Protein AF-0000000077377731 (afdb_homodimer)

Nearest PDB structures (foldseek):
  8rpf-assembly1_A  TM=8.818E-01  e=3.526E-50  Sphingobacterium daejeonense
  2jbv-assembly2_B  TM=8.857E-01  e=7.409E-48  Arthrobacter globiformis
  3ljp-assembly2_B  TM=8.776E-01  e=1.787E-48  Arthrobacter globiformis
  8il5-assembly1_B  TM=7.995E-01  e=5.344E-38  Phanerodontia chrysosporium
  8jm4-assembly1_A  TM=8.398E-01  e=1.376E-32  Prunus dulcis

Structure (mmCIF, N/CA/C/O backbone):
data_AF-0000000077377731-model_v1
#
loop_
_entity.id
_entity.type
_entity.pdbx_description
1 polymer 'Glucose-methanol-choline oxidoreductase N-terminal domain-containing protein'
#
loop_
_atom_site.group_PDB
_atom_site.id
_atom_site.type_symbol
_atom_site.label_atom_id
_atom_site.label_alt_id
_atom_site.label_comp_id
_atom_site.label_asym_id
_atom_site.label_entity_id
_atom_site.label_seq_id
_atom_site.pdbx_PDB_ins_code
_atom_site.Cartn_x
_atom_site.Cartn_y
_atom_site.Cartn_z
_atom_site.occupancy
_atom_site.B_iso_or_equiv
_atom_site.auth_seq_id
_atom_site.auth_comp_id
_atom_site.auth_asym_id
_atom_site.auth_atom_id
_atom_site.pdbx_PDB_model_num
ATOM 1 N N . ALA A 1 1 ? -7.012 21.453 -11.664 1 36.06 1 ALA A N 1
ATOM 2 C CA . ALA A 1 1 ? -7.949 20.859 -10.719 1 36.06 1 ALA A CA 1
ATOM 3 C C . ALA A 1 1 ? -7.387 19.562 -10.133 1 36.06 1 ALA A C 1
ATOM 5 O O . ALA A 1 1 ? -6.945 18.688 -10.867 1 36.06 1 ALA A O 1
ATOM 6 N N . THR A 1 2 ? -6.914 19.562 -8.836 1 58.31 2 THR A N 1
ATOM 7 C CA . THR A 1 2 ? -6.477 18.312 -8.219 1 58.31 2 THR A CA 1
ATOM 8 C C . THR A 1 2 ? -7.5 17.219 -8.453 1 58.31 2 THR A C 1
ATOM 10 O O . THR A 1 2 ? -8.688 17.484 -8.625 1 58.31 2 THR A O 1
ATOM 13 N N . GLN A 1 3 ? -7.121 16.016 -8.828 1 71.06 3 GLN A N 1
ATOM 14 C CA . GLN A 1 3 ? -7.93 14.82 -9.055 1 71.06 3 GLN A CA 1
ATOM 15 C C . GLN A 1 3 ? -9.102 14.75 -8.07 1 71.06 3 GLN A C 1
ATOM 17 O O . GLN A 1 3 ? -10.203 14.359 -8.438 1 71.06 3 GLN A O 1
ATOM 22 N N . CYS A 1 4 ? -9.016 15.438 -6.871 1 85.75 4 CYS A N 1
ATOM 23 C CA . CYS A 1 4 ? -10.008 15.305 -5.812 1 85.75 4 CYS A CA 1
ATOM 24 C C . CYS A 1 4 ? -10.875 16.547 -5.719 1 85.75 4 CYS A C 1
ATOM 26 O O . CYS A 1 4 ? -11.867 16.578 -4.984 1 85.75 4 CYS A O 1
ATOM 28 N N . GLY A 1 5 ? -10.672 17.688 -6.422 1 83.75 5 GLY A N 1
ATOM 29 C CA . GLY A 1 5 ? -11.445 18.906 -6.344 1 83.75 5 GLY A CA 1
ATOM 30 C C . GLY A 1 5 ? -11.07 19.781 -5.152 1 83.75 5 GLY A C 1
ATOM 31 O O . GLY A 1 5 ? -11.617 20.859 -4.973 1 83.75 5 GLY A O 1
ATOM 32 N N . THR A 1 6 ? -10.227 19.312 -4.324 1 87.81 6 THR A N 1
ATOM 33 C CA . THR A 1 6 ? -9.742 20.078 -3.18 1 87.81 6 THR A CA 1
ATOM 34 C C . THR A 1 6 ? -8.406 20.75 -3.5 1 87.81 6 THR A C 1
ATOM 36 O O . THR A 1 6 ? -7.531 20.141 -4.121 1 87.81 6 THR A O 1
ATOM 39 N N . PRO A 1 7 ? -8.281 21.969 -3.137 1 92.31 7 PRO A N 1
ATOM 40 C CA . PRO A 1 7 ? -6.988 22.625 -3.396 1 92.31 7 PRO A CA 1
ATOM 41 C C . PRO A 1 7 ? -5.844 21.984 -2.615 1 92.31 7 PRO A C 1
ATOM 43 O O . PRO A 1 7 ? -6.07 21.359 -1.576 1 92.31 7 PRO A O 1
ATOM 46 N N . GLY A 1 8 ? -4.672 22.016 -3.135 1 93.75 8 GLY A N 1
ATOM 47 C CA . GLY A 1 8 ? -3.473 21.484 -2.494 1 93.75 8 GLY A CA 1
ATOM 48 C C . GLY A 1 8 ? -2.211 22.219 -2.908 1 93.75 8 GLY A C 1
ATOM 49 O O . GLY A 1 8 ? -2.215 22.984 -3.883 1 93.75 8 GLY A O 1
ATOM 50 N N . VAL A 1 9 ? -1.181 22.047 -2.154 1 95.94 9 VAL A N 1
ATOM 51 C CA . VAL A 1 9 ? 0.091 22.688 -2.477 1 95.94 9 VAL A CA 1
ATOM 52 C C . VAL A 1 9 ? 1.035 21.672 -3.113 1 95.94 9 VAL A C 1
ATOM 54 O O . VAL A 1 9 ? 2.201 21.969 -3.375 1 95.94 9 VAL A O 1
ATOM 57 N N . GLY A 1 10 ? 0.599 20.422 -3.283 1 95.31 10 GLY A N 1
ATOM 58 C CA . GLY A 1 10 ? 1.311 19.453 -4.098 1 95.31 10 GLY A CA 1
ATOM 59 C C . GLY A 1 10 ? 2.068 18.438 -3.275 1 95.31 10 GLY A C 1
ATOM 60 O O . GLY A 1 10 ? 2.59 17.453 -3.818 1 95.31 10 GLY A O 1
ATOM 61 N N . LEU A 1 11 ? 2.154 18.562 -1.943 1 95.44 11 LEU A N 1
ATOM 62 C CA . LEU A 1 11 ? 2.943 17.656 -1.111 1 95.44 11 LEU A CA 1
ATOM 63 C C . LEU A 1 11 ? 2.295 16.281 -1.038 1 95.44 11 LEU A C 1
ATOM 65 O O . LEU A 1 11 ? 2.951 15.266 -1.287 1 95.44 11 LEU A O 1
ATOM 69 N N . LEU A 1 12 ? 0.982 16.266 -0.694 1 96.44 12 LEU A N 1
ATOM 70 C CA . LEU A 1 12 ? 0.306 14.969 -0.635 1 96.44 12 LEU A CA 1
ATOM 71 C C . LEU A 1 12 ? 0.267 14.312 -2.01 1 96.44 12 LEU A C 1
ATOM 73 O O . LEU A 1 12 ? 0.502 13.109 -2.133 1 96.44 12 LEU A O 1
ATOM 77 N N . GLN A 1 13 ? -0.04 15.156 -3.014 1 96 13 GLN A N 1
ATOM 78 C CA . GLN A 1 13 ? -0.061 14.633 -4.375 1 96 13 GLN A CA 1
ATOM 79 C C . GLN A 1 13 ? 1.28 14.008 -4.746 1 96 13 GLN A C 1
ATOM 81 O O . GLN A 1 13 ? 1.324 12.953 -5.387 1 96 13 GLN A O 1
ATOM 86 N N . GLY A 1 14 ? 2.348 14.742 -4.383 1 96.56 14 GLY A N 1
ATOM 87 C CA . GLY A 1 14 ? 3.672 14.203 -4.637 1 96.56 14 GLY A CA 1
ATOM 88 C C . GLY A 1 14 ? 3.92 12.875 -3.945 1 96.56 14 GLY A C 1
ATOM 89 O O . GLY A 1 14 ? 4.484 11.953 -4.539 1 96.56 14 GLY A O 1
ATOM 90 N N . MET A 1 15 ? 3.504 12.703 -2.695 1 97.12 15 MET A N 1
ATOM 91 C CA . MET A 1 15 ? 3.66 11.477 -1.92 1 97.12 15 MET A CA 1
ATOM 92 C C . MET A 1 15 ? 2.879 10.328 -2.555 1 97.12 15 MET A C 1
ATOM 94 O O . MET A 1 15 ? 3.398 9.219 -2.695 1 97.12 15 MET A O 1
ATOM 98 N N . VAL A 1 16 ? 1.615 10.594 -2.971 1 97.56 16 VAL A N 1
ATOM 99 C CA . VAL A 1 16 ? 0.753 9.57 -3.551 1 97.56 16 VAL A CA 1
ATOM 100 C C . VAL A 1 16 ? 1.31 9.133 -4.902 1 97.56 16 VAL A C 1
ATOM 102 O O . VAL A 1 16 ? 1.335 7.941 -5.215 1 97.56 16 VAL A O 1
ATOM 105 N N . THR A 1 17 ? 1.79 10.141 -5.668 1 97.25 17 THR A N 1
ATOM 106 C CA . THR A 1 17 ? 2.4 9.82 -6.953 1 97.25 17 THR A CA 1
ATOM 107 C C . THR A 1 17 ? 3.605 8.906 -6.766 1 97.25 17 THR A C 1
ATOM 109 O O . THR A 1 17 ? 3.771 7.93 -7.5 1 97.25 17 THR A O 1
ATOM 112 N N . MET A 1 18 ? 4.465 9.234 -5.785 1 97.44 18 MET A N 1
ATOM 113 C CA . MET A 1 18 ? 5.621 8.391 -5.484 1 97.44 18 MET A CA 1
ATOM 114 C C . MET A 1 18 ? 5.18 6.977 -5.125 1 97.44 18 MET A C 1
ATOM 116 O O . MET A 1 18 ? 5.77 6 -5.598 1 97.44 18 MET A O 1
ATOM 120 N N . LEU A 1 19 ? 4.152 6.836 -4.285 1 98.19 19 LEU A N 1
ATOM 121 C CA . LEU A 1 19 ? 3.621 5.539 -3.883 1 98.19 19 LEU A CA 1
ATOM 122 C C . LEU A 1 19 ? 3.1 4.766 -5.09 1 98.19 19 LEU A C 1
ATOM 124 O O . LEU A 1 19 ? 3.467 3.605 -5.293 1 98.19 19 LEU A O 1
ATOM 128 N N . LEU A 1 20 ? 2.256 5.41 -5.934 1 98.06 20 LEU A N 1
ATOM 129 C CA . LEU A 1 20 ? 1.655 4.758 -7.09 1 98.06 20 LEU A CA 1
ATOM 130 C C . LEU A 1 20 ? 2.727 4.324 -8.086 1 98.06 20 LEU A C 1
ATOM 132 O O . LEU A 1 20 ? 2.676 3.209 -8.609 1 98.06 20 LEU A O 1
ATOM 136 N N . GLN A 1 21 ? 3.744 5.203 -8.336 1 97.62 21 GLN A N 1
ATOM 137 C CA . GLN A 1 21 ? 4.816 4.871 -9.266 1 97.62 21 GLN A CA 1
ATOM 138 C C . GLN A 1 21 ? 5.641 3.691 -8.758 1 97.62 21 GLN A C 1
ATOM 140 O O . GLN A 1 21 ? 6.059 2.838 -9.547 1 97.62 21 GLN A O 1
ATOM 145 N N . SER A 1 22 ? 5.891 3.682 -7.461 1 98.06 22 SER A N 1
ATOM 146 C CA . SER A 1 22 ? 6.633 2.57 -6.875 1 98.06 22 SER A CA 1
ATOM 147 C C . SER A 1 22 ? 5.875 1.256 -7.031 1 98.06 22 SER A C 1
ATOM 149 O O . SER A 1 22 ? 6.477 0.215 -7.305 1 98.06 22 SER A O 1
ATOM 151 N N . LEU A 1 23 ? 4.543 1.262 -6.859 1 97.81 23 LEU A N 1
ATOM 152 C CA . LEU A 1 23 ? 3.719 0.066 -6.988 1 97.81 23 LEU A CA 1
ATOM 153 C C . LEU A 1 23 ? 3.689 -0.423 -8.43 1 97.81 23 LEU A C 1
ATOM 155 O O . LEU A 1 23 ? 3.777 -1.627 -8.688 1 97.81 23 LEU A O 1
ATOM 159 N N . LEU A 1 24 ? 3.592 0.523 -9.375 1 97.12 24 LEU A N 1
ATOM 160 C CA . LEU A 1 24 ? 3.586 0.157 -10.781 1 97.12 24 LEU A CA 1
ATOM 161 C C . LEU A 1 24 ? 4.93 -0.434 -11.203 1 97.12 24 LEU A C 1
ATOM 163 O O . LEU A 1 24 ? 4.977 -1.412 -11.945 1 97.12 24 LEU A O 1
ATOM 167 N N . ALA A 1 25 ? 6.012 0.192 -10.688 1 96.88 25 ALA A N 1
ATOM 168 C CA . ALA A 1 25 ? 7.34 -0.355 -10.953 1 96.88 25 ALA A CA 1
ATOM 169 C C . ALA A 1 25 ? 7.488 -1.753 -10.359 1 96.88 25 ALA A C 1
ATOM 171 O O . ALA A 1 25 ? 8.062 -2.643 -10.992 1 96.88 25 ALA A O 1
ATOM 172 N N . ALA A 1 26 ? 7.004 -1.929 -9.133 1 97.19 26 ALA A N 1
ATOM 173 C CA . ALA A 1 26 ? 7.07 -3.227 -8.461 1 97.19 26 ALA A CA 1
ATOM 174 C C . ALA A 1 26 ? 6.293 -4.281 -9.242 1 97.19 26 ALA A C 1
ATOM 176 O O . ALA A 1 26 ? 6.715 -5.438 -9.328 1 97.19 26 ALA A O 1
ATOM 177 N N . GLN A 1 27 ? 5.105 -3.936 -9.758 1 96.75 27 GLN A N 1
ATOM 178 C CA . GLN A 1 27 ? 4.312 -4.84 -10.586 1 96.75 27 GLN A CA 1
ATOM 179 C C . GLN A 1 27 ? 5.125 -5.367 -11.766 1 96.75 27 GLN A C 1
ATOM 181 O O . GLN A 1 27 ? 5.09 -6.559 -12.07 1 96.75 27 GLN A O 1
ATOM 186 N N . CYS A 1 28 ? 5.879 -4.512 -12.43 1 96.44 28 CYS A N 1
ATOM 187 C CA . CYS A 1 28 ? 6.648 -4.875 -13.609 1 96.44 28 CYS A CA 1
ATOM 188 C C . CYS A 1 28 ? 7.84 -5.746 -13.242 1 96.44 28 CYS A C 1
ATOM 190 O O . CYS A 1 28 ? 8.367 -6.477 -14.086 1 96.44 28 CYS A O 1
ATOM 192 N N . ARG A 1 29 ? 8.227 -5.719 -11.977 1 95.88 29 ARG A N 1
ATOM 193 C CA . ARG A 1 29 ? 9.375 -6.492 -11.531 1 95.88 29 ARG A CA 1
ATOM 194 C C . ARG A 1 29 ? 8.961 -7.906 -11.125 1 95.88 29 ARG A C 1
ATOM 196 O O . ARG A 1 29 ? 9.812 -8.75 -10.844 1 95.88 29 ARG A O 1
ATOM 203 N N . VAL A 1 30 ? 7.68 -8.234 -11.117 1 96.44 30 VAL A N 1
ATOM 204 C CA . VAL A 1 30 ? 7.211 -9.57 -10.75 1 96.44 30 VAL A CA 1
ATOM 205 C C . VAL A 1 30 ? 7.699 -10.594 -11.781 1 96.44 30 VAL A C 1
ATOM 207 O O . VAL A 1 30 ? 8.164 -11.672 -11.414 1 96.44 30 VAL A O 1
ATOM 210 N N . ALA A 1 31 ? 7.59 -10.273 -13.047 1 95.44 31 ALA A N 1
ATOM 211 C CA . ALA A 1 31 ? 8.016 -11.195 -14.094 1 95.44 31 ALA A CA 1
ATOM 212 C C . ALA A 1 31 ? 8.664 -10.453 -15.258 1 95.44 31 ALA A C 1
ATOM 214 O O . ALA A 1 31 ? 8.125 -10.438 -16.375 1 95.44 31 ALA A O 1
ATOM 215 N N . PRO A 1 32 ? 9.844 -9.898 -15.039 1 93.5 32 PRO A N 1
ATOM 216 C CA . PRO A 1 32 ? 10.531 -9.227 -16.141 1 93.5 32 PRO A CA 1
ATOM 217 C C . PRO A 1 32 ? 10.914 -10.188 -17.266 1 93.5 32 PRO A C 1
ATOM 219 O O . PRO A 1 32 ? 11.094 -11.391 -17.016 1 93.5 32 PRO A O 1
ATOM 222 N N . ALA A 1 33 ? 11.07 -9.703 -18.422 1 92.06 33 ALA A N 1
ATOM 223 C CA . ALA A 1 33 ? 11.383 -10.508 -19.609 1 92.06 33 ALA A CA 1
ATOM 224 C C . ALA A 1 33 ? 12.719 -11.234 -19.438 1 92.06 33 ALA A C 1
ATOM 226 O O . ALA A 1 33 ? 12.93 -12.297 -20.016 1 92.06 33 ALA A O 1
ATOM 227 N N . SER A 1 34 ? 13.578 -10.695 -18.578 1 92.38 34 SER A N 1
ATOM 228 C CA . SER A 1 34 ? 14.922 -11.234 -18.391 1 92.38 34 SER A CA 1
ATOM 229 C C . SER A 1 34 ? 14.883 -12.594 -17.688 1 92.38 34 SER A C 1
ATOM 231 O O . SER A 1 34 ? 15.875 -13.312 -17.672 1 92.38 34 SER A O 1
ATOM 233 N N . LEU A 1 35 ? 13.688 -13.023 -17.172 1 93.69 35 LEU A N 1
ATOM 234 C CA . LEU A 1 35 ? 13.547 -14.312 -16.516 1 93.69 35 LEU A CA 1
ATOM 235 C C . LEU A 1 35 ? 13.555 -15.445 -17.531 1 93.69 35 LEU A C 1
ATOM 237 O O . LEU A 1 35 ? 13.75 -16.609 -17.172 1 93.69 35 LEU A O 1
ATOM 241 N N . TRP A 1 36 ? 13.352 -15.141 -18.812 1 95.44 36 TRP A N 1
ATOM 242 C CA . TRP A 1 36 ? 13.141 -16.141 -19.844 1 95.44 36 TRP A CA 1
ATOM 243 C C . TRP A 1 36 ? 14.18 -16.016 -20.953 1 95.44 36 TRP A C 1
ATOM 245 O O . TRP A 1 36 ? 14.742 -14.938 -21.156 1 95.44 36 TRP A O 1
ATOM 255 N N . PRO A 1 37 ? 14.43 -17.203 -21.656 1 96.19 37 PRO A N 1
ATOM 256 C CA . PRO A 1 37 ? 15.352 -17.078 -22.797 1 96.19 37 PRO A CA 1
ATOM 257 C C . PRO A 1 37 ? 14.82 -16.172 -23.891 1 96.19 37 PRO A C 1
ATOM 259 O O . PRO A 1 37 ? 13.617 -16.172 -24.172 1 96.19 37 PRO A O 1
ATOM 262 N N . PRO A 1 38 ? 15.711 -15.398 -24.484 1 95.69 38 PRO A N 1
ATOM 263 C CA . PRO A 1 38 ? 15.25 -14.586 -25.609 1 95.69 38 PRO A CA 1
ATOM 264 C C . PRO A 1 38 ? 14.766 -15.422 -26.781 1 95.69 38 PRO A C 1
ATOM 266 O O . PRO A 1 38 ? 15.25 -16.531 -27 1 95.69 38 PRO A O 1
ATOM 269 N N . ASP A 1 39 ? 13.805 -14.906 -27.484 1 96.81 39 ASP A N 1
ATOM 270 C CA . ASP A 1 39 ? 13.32 -15.539 -28.703 1 96.81 39 ASP A CA 1
ATOM 271 C C . ASP A 1 39 ? 14.312 -15.344 -29.844 1 96.81 39 ASP A C 1
ATOM 273 O O . ASP A 1 39 ? 14.578 -14.219 -30.266 1 96.81 39 ASP A O 1
ATOM 277 N N . ALA A 1 40 ? 14.797 -16.422 -30.453 1 96.94 40 ALA A N 1
ATOM 278 C CA . ALA A 1 40 ? 15.797 -16.344 -31.516 1 96.94 40 ALA A CA 1
ATOM 279 C C . ALA A 1 40 ? 15.133 -16.188 -32.875 1 96.94 40 ALA A C 1
ATOM 281 O O . ALA A 1 40 ? 15.805 -16.25 -33.906 1 96.94 40 ALA A O 1
ATOM 282 N N . GLY A 1 41 ? 13.852 -15.977 -32.938 1 95.19 41 GLY A N 1
ATOM 283 C CA . GLY A 1 41 ? 13.078 -15.953 -34.156 1 95.19 41 GLY A CA 1
ATOM 284 C C . GLY A 1 41 ? 13.57 -14.914 -35.156 1 95.19 41 GLY A C 1
ATOM 285 O O . GLY A 1 41 ? 13.695 -15.203 -36.344 1 95.19 41 GLY A O 1
ATOM 286 N N . ASP A 1 42 ? 13.875 -13.75 -34.719 1 91.5 42 ASP A N 1
ATOM 287 C CA . ASP A 1 42 ? 14.258 -12.656 -35.594 1 91.5 42 ASP A CA 1
ATOM 288 C C . ASP A 1 42 ? 15.531 -12.992 -36.375 1 91.5 42 ASP A C 1
ATOM 290 O O . ASP A 1 42 ? 15.703 -12.578 -37.5 1 91.5 42 ASP A O 1
ATOM 294 N N . GLN A 1 43 ? 16.312 -13.703 -35.719 1 91.81 43 GLN A N 1
ATOM 295 C CA . GLN A 1 43 ? 17.594 -14.039 -36.312 1 91.81 43 GLN A CA 1
ATOM 296 C C . GLN A 1 43 ? 17.5 -15.328 -37.125 1 91.81 43 GLN A C 1
ATOM 298 O O . GLN A 1 43 ? 17.984 -15.406 -38.25 1 91.81 43 GLN A O 1
ATOM 303 N N . LEU A 1 44 ? 16.812 -16.328 -36.625 1 95.38 44 LEU A N 1
ATOM 304 C CA . LEU A 1 44 ? 16.891 -17.688 -37.156 1 95.38 44 LEU A CA 1
ATOM 305 C C . LEU A 1 44 ? 15.891 -17.891 -38.281 1 95.38 44 LEU A C 1
ATOM 307 O O . LEU A 1 44 ? 16.141 -18.641 -39.219 1 95.38 44 LEU A O 1
ATOM 311 N N . LEU A 1 45 ? 14.719 -17.234 -38.219 1 95.19 45 LEU A N 1
ATOM 312 C CA . LEU A 1 45 ? 13.633 -17.531 -39.156 1 95.19 45 LEU A CA 1
ATOM 313 C C . LEU A 1 45 ? 13.992 -17.109 -40.562 1 95.19 45 LEU A C 1
ATOM 315 O O . LEU A 1 45 ? 13.82 -17.875 -41.531 1 95.19 45 LEU A O 1
ATOM 319 N N . PRO A 1 46 ? 14.547 -15.828 -40.75 1 94.25 46 PRO A N 1
ATOM 320 C CA . PRO A 1 46 ? 14.984 -15.469 -42.094 1 94.25 46 PRO A CA 1
ATOM 321 C C . PRO A 1 46 ? 16.062 -16.406 -42.656 1 94.25 46 PRO A C 1
ATOM 323 O O . PRO A 1 46 ? 16.078 -16.703 -43.844 1 94.25 46 PRO A O 1
ATOM 326 N N . GLN A 1 47 ? 16.891 -16.844 -41.812 1 94.44 47 GLN A N 1
ATOM 327 C CA . GLN A 1 47 ? 17.953 -17.75 -42.219 1 94.44 47 GLN A CA 1
ATOM 328 C C . GLN A 1 47 ? 17.375 -19.094 -42.656 1 94.44 47 GLN A C 1
ATOM 330 O O . GLN A 1 47 ? 17.828 -19.672 -43.656 1 94.44 47 GLN A O 1
ATOM 335 N N . LEU A 1 48 ? 16.375 -19.609 -41.938 1 94.12 48 LEU A N 1
ATOM 336 C CA . LEU A 1 48 ? 15.758 -20.906 -42.219 1 94.12 48 LEU A CA 1
ATOM 337 C C . LEU A 1 48 ? 15.031 -20.875 -43.562 1 94.12 48 LEU A C 1
ATOM 339 O O . LEU A 1 48 ? 14.859 -21.906 -44.219 1 94.12 48 LEU A O 1
ATOM 343 N N . LEU A 1 49 ? 14.609 -19.766 -44 1 92.25 49 LEU A N 1
ATOM 344 C CA . LEU A 1 49 ? 13.922 -19.625 -45.281 1 92.25 49 LEU A CA 1
ATOM 345 C C . LEU A 1 49 ? 14.922 -19.562 -46.438 1 92.25 49 LEU A C 1
ATOM 347 O O . LEU A 1 49 ? 14.594 -19.922 -47.562 1 92.25 49 LEU A O 1
ATOM 351 N N . ARG A 1 50 ? 16.141 -19.125 -46.188 1 91.69 50 ARG A N 1
ATOM 352 C CA . ARG A 1 50 ? 17.125 -18.906 -47.219 1 91.69 50 ARG A CA 1
ATOM 353 C C . ARG A 1 50 ? 17.938 -20.156 -47.469 1 91.69 50 ARG A C 1
ATOM 355 O O . ARG A 1 50 ? 18.281 -20.453 -48.625 1 91.69 50 ARG A O 1
ATOM 362 N N . GLU A 1 51 ? 18.297 -20.875 -46.375 1 91.5 51 GLU A N 1
ATOM 363 C CA . GLU A 1 51 ? 19.188 -22.016 -46.531 1 91.5 51 GLU A CA 1
ATOM 364 C C . GLU A 1 51 ? 18.922 -23.078 -45.469 1 91.5 51 GLU A C 1
ATOM 366 O O . GLU A 1 51 ? 18.344 -22.781 -44.406 1 91.5 51 GLU A O 1
ATOM 371 N N . PRO A 1 52 ? 19.297 -24.297 -45.875 1 90.44 52 PRO A N 1
ATOM 372 C CA . PRO A 1 52 ? 19.188 -25.344 -44.844 1 90.44 52 PRO A CA 1
ATOM 373 C C . PRO A 1 52 ? 20.094 -25.094 -43.656 1 90.44 52 PRO A C 1
ATOM 375 O O . PRO A 1 52 ? 21.25 -24.703 -43.812 1 90.44 52 PRO A O 1
ATOM 378 N N . LEU A 1 53 ? 19.5 -25.141 -42.531 1 92.62 53 LEU A N 1
ATOM 379 C CA . LEU A 1 53 ? 20.234 -24.969 -41.281 1 92.62 53 LEU A CA 1
ATOM 380 C C . LEU A 1 53 ? 20.047 -26.188 -40.375 1 92.62 53 LEU A C 1
ATOM 382 O O . LEU A 1 53 ? 18.922 -26.656 -40.188 1 92.62 53 LEU A O 1
ATOM 386 N N . ASP A 1 54 ? 21.203 -26.688 -39.844 1 96.06 54 ASP A N 1
ATOM 387 C CA . ASP A 1 54 ? 21.172 -27.859 -38.969 1 96.06 54 ASP A CA 1
ATOM 388 C C . ASP A 1 54 ? 21.609 -27.5 -37.531 1 96.06 54 ASP A C 1
ATOM 390 O O . ASP A 1 54 ? 22.469 -26.641 -37.344 1 96.06 54 ASP A O 1
ATOM 394 N N . TYR A 1 55 ? 21.062 -28.062 -36.688 1 98.31 55 TYR A N 1
ATOM 395 C CA . TYR A 1 55 ? 21.516 -28.094 -35.281 1 98.31 55 TYR A CA 1
ATOM 396 C C . TYR A 1 55 ? 21.922 -29.5 -34.875 1 98.31 55 TYR A C 1
ATOM 398 O O . TYR A 1 55 ? 21.406 -30.484 -35.406 1 98.31 55 TYR A O 1
ATOM 406 N N . ASP A 1 56 ? 22.938 -29.562 -33.969 1 98.25 56 ASP A N 1
ATOM 407 C CA . ASP A 1 56 ? 23.312 -30.875 -33.469 1 98.25 56 ASP A CA 1
ATOM 408 C C . ASP A 1 56 ? 22.141 -31.547 -32.75 1 98.25 56 ASP A C 1
ATOM 410 O O . ASP A 1 56 ? 21.812 -32.688 -33.031 1 98.25 56 ASP A O 1
ATOM 414 N N . PHE A 1 57 ? 21.516 -30.797 -31.922 1 98.69 57 PHE A N 1
ATOM 415 C CA . PHE A 1 57 ? 20.375 -31.297 -31.156 1 98.69 57 PHE A CA 1
ATOM 416 C C . PHE A 1 57 ? 19.188 -30.375 -31.297 1 98.69 57 PHE A C 1
ATOM 418 O O . PHE A 1 57 ? 19.312 -29.156 -31.172 1 98.69 57 PHE A O 1
ATOM 425 N N . VAL A 1 58 ? 18 -30.922 -31.594 1 98.88 58 VAL A N 1
ATOM 426 C CA . VAL A 1 58 ? 16.734 -30.203 -31.625 1 98.88 58 VAL A CA 1
ATOM 427 C C . VAL A 1 58 ? 15.805 -30.75 -30.547 1 98.88 58 VAL A C 1
ATOM 429 O O . VAL A 1 58 ? 15.367 -31.891 -30.625 1 98.88 58 VAL A O 1
ATOM 432 N N . VAL A 1 59 ? 15.562 -29.938 -29.531 1 98.94 59 VAL A N 1
ATOM 433 C CA . VAL A 1 59 ? 14.672 -30.297 -28.438 1 98.94 59 VAL A CA 1
ATOM 434 C C . VAL A 1 59 ? 13.273 -29.75 -28.703 1 98.94 59 VAL A C 1
ATOM 436 O O . VAL A 1 59 ? 13.094 -28.547 -28.859 1 98.94 59 VAL A O 1
ATOM 439 N N . ILE A 1 60 ? 12.297 -30.625 -28.75 1 98.94 60 ILE A N 1
ATOM 440 C CA . ILE A 1 60 ? 10.93 -30.25 -29.078 1 98.94 60 ILE A CA 1
ATOM 441 C C . ILE A 1 60 ? 10.109 -30.141 -27.797 1 98.94 60 ILE A C 1
ATOM 443 O O . ILE A 1 60 ? 9.609 -31.141 -27.266 1 98.94 60 ILE A O 1
ATOM 447 N N . GLY A 1 61 ? 9.891 -28.906 -27.328 1 98.75 61 GLY A N 1
ATOM 448 C CA . GLY A 1 61 ? 9.203 -28.609 -26.078 1 98.75 61 GLY A CA 1
ATOM 449 C C . GLY A 1 61 ? 10.133 -28.125 -24.984 1 98.75 61 GLY A C 1
ATOM 450 O O . GLY A 1 61 ? 11.164 -28.75 -24.719 1 98.75 61 GLY A O 1
ATOM 451 N N . ALA A 1 62 ? 9.75 -27.031 -24.375 1 98.56 62 ALA A N 1
ATOM 452 C CA . ALA A 1 62 ? 10.523 -26.453 -23.281 1 98.56 62 ALA A CA 1
ATOM 453 C C . ALA A 1 62 ? 9.805 -26.656 -21.953 1 98.56 62 ALA A C 1
ATOM 455 O O . ALA A 1 62 ? 9.734 -25.734 -21.125 1 98.56 62 ALA A O 1
ATOM 456 N N . GLY A 1 63 ? 9.211 -27.828 -21.75 1 98.31 63 GLY A N 1
ATOM 457 C CA . GLY A 1 63 ? 8.555 -28.172 -20.5 1 98.31 63 GLY A CA 1
ATOM 458 C C . GLY A 1 63 ? 9.523 -28.594 -19.422 1 98.31 63 GLY A C 1
ATOM 459 O O . GLY A 1 63 ? 10.703 -28.234 -19.453 1 98.31 63 GLY A O 1
ATOM 460 N N . SER A 1 64 ? 9.023 -29.359 -18.453 1 98.12 64 SER A N 1
ATOM 461 C CA . SER A 1 64 ? 9.781 -29.75 -17.281 1 98.12 64 SER A CA 1
ATOM 462 C C . SER A 1 64 ? 11.039 -30.531 -17.656 1 98.12 64 SER A C 1
ATOM 464 O O . SER A 1 64 ? 12.109 -30.312 -17.078 1 98.12 64 SER A O 1
ATOM 466 N N . ALA A 1 65 ? 10.93 -31.375 -18.641 1 98.62 65 ALA A N 1
ATOM 467 C CA . ALA A 1 65 ? 12.07 -32.188 -19.031 1 98.62 65 ALA A CA 1
ATOM 468 C C . ALA A 1 65 ? 12.867 -31.531 -20.141 1 98.62 65 ALA A C 1
ATOM 470 O O . ALA A 1 65 ? 14.102 -31.516 -20.125 1 98.62 65 ALA A O 1
ATOM 471 N N . GLY A 1 66 ? 12.211 -30.953 -21.141 1 98.75 66 GLY A N 1
ATOM 472 C CA . GLY A 1 66 ? 12.891 -30.344 -22.266 1 98.75 66 GLY A CA 1
ATOM 473 C C . GLY A 1 66 ? 13.836 -29.234 -21.875 1 98.75 66 GLY A C 1
ATOM 474 O O . GLY A 1 66 ? 14.922 -29.109 -22.438 1 98.75 66 GLY A O 1
ATOM 475 N N . SER A 1 67 ? 13.438 -28.469 -20.938 1 98.38 67 SER A N 1
ATOM 476 C CA . SER A 1 67 ? 14.289 -27.406 -20.438 1 98.38 67 SER A CA 1
ATOM 477 C C . SER A 1 67 ? 15.57 -27.953 -19.812 1 98.38 67 SER A C 1
ATOM 479 O O . SER A 1 67 ? 16.641 -27.375 -19.984 1 98.38 67 SER A O 1
ATOM 481 N N . VAL A 1 68 ? 15.43 -29.031 -19.125 1 97.56 68 VAL A N 1
ATOM 482 C CA . VAL A 1 68 ? 16.562 -29.688 -18.484 1 97.56 68 VAL A CA 1
ATOM 483 C C . VAL A 1 68 ? 17.516 -30.234 -19.547 1 97.56 68 VAL A C 1
ATOM 485 O O . VAL A 1 68 ? 18.734 -30 -19.5 1 97.56 68 VAL A O 1
ATOM 488 N N . VAL A 1 69 ? 16.984 -30.906 -20.531 1 98.31 69 VAL A N 1
ATOM 489 C CA . VAL A 1 69 ? 17.781 -31.516 -21.594 1 98.31 69 VAL A CA 1
ATOM 490 C C . VAL A 1 69 ? 18.562 -30.438 -22.328 1 98.31 69 VAL A C 1
ATOM 492 O O . VAL A 1 69 ? 19.781 -30.562 -22.516 1 98.31 69 VAL A O 1
ATOM 495 N N . ALA A 1 70 ? 17.859 -29.406 -22.703 1 98.38 70 ALA A N 1
ATOM 496 C CA . ALA A 1 70 ? 18.5 -28.328 -23.453 1 98.38 70 ALA A CA 1
ATOM 497 C C . ALA A 1 70 ? 19.609 -27.688 -22.625 1 98.38 70 ALA A C 1
ATOM 499 O O . ALA A 1 70 ? 20.688 -27.406 -23.141 1 98.38 70 ALA A O 1
ATOM 500 N N . SER A 1 71 ? 19.344 -27.453 -21.375 1 97.06 71 SER A N 1
ATOM 501 C CA . SER A 1 71 ? 20.312 -26.859 -20.469 1 97.06 71 SER A CA 1
ATOM 502 C C . SER A 1 71 ? 21.562 -27.719 -20.359 1 97.06 71 SER A C 1
ATOM 504 O O . SER A 1 71 ? 22.688 -27.234 -20.531 1 97.06 71 SER A O 1
ATOM 506 N N . ARG A 1 72 ? 21.391 -28.969 -20.141 1 96.38 72 ARG A N 1
ATOM 507 C CA . ARG A 1 72 ? 22.5 -29.891 -19.906 1 96.38 72 ARG A CA 1
ATOM 508 C C . ARG A 1 72 ? 23.297 -30.094 -21.188 1 96.38 72 ARG A C 1
ATOM 510 O O . ARG A 1 72 ? 24.531 -30.094 -21.172 1 96.38 72 ARG A O 1
ATOM 517 N N . LEU A 1 73 ? 22.625 -30.266 -22.312 1 97.19 73 LEU A N 1
ATOM 518 C CA . LEU A 1 73 ? 23.328 -30.5 -23.562 1 97.19 73 LEU A CA 1
ATOM 519 C C . LEU A 1 73 ? 24.156 -29.297 -23.969 1 97.19 73 LEU A C 1
ATOM 521 O O . LEU A 1 73 ? 25.266 -29.438 -24.5 1 97.19 73 LEU A O 1
ATOM 525 N N . SER A 1 74 ? 23.703 -28.094 -23.656 1 96.81 74 SER A N 1
ATOM 526 C CA . SER A 1 74 ? 24.375 -26.859 -24.062 1 96.81 74 SER A CA 1
ATOM 527 C C . SER A 1 74 ? 25.594 -26.578 -23.203 1 96.81 74 SER A C 1
ATOM 529 O O . SER A 1 74 ? 26.344 -25.641 -23.469 1 96.81 74 SER A O 1
ATOM 531 N N . GLU A 1 75 ? 25.75 -27.375 -22.125 1 94.06 75 GLU A N 1
ATOM 532 C CA . GLU A 1 75 ? 26.984 -27.266 -21.344 1 94.06 75 GLU A CA 1
ATOM 533 C C . GLU A 1 75 ? 28.203 -27.562 -22.188 1 94.06 75 GLU A C 1
ATOM 535 O O . GLU A 1 75 ? 29.297 -27.047 -21.922 1 94.06 75 GLU A O 1
ATOM 540 N N . ASN A 1 76 ? 28.047 -28.406 -23.188 1 94.81 76 ASN A N 1
ATOM 541 C CA . ASN A 1 76 ? 29.109 -28.625 -24.172 1 94.81 76 ASN A CA 1
ATOM 542 C C . ASN A 1 76 ? 29.078 -27.562 -25.266 1 94.81 76 ASN A C 1
ATOM 544 O O . ASN A 1 76 ? 28.203 -27.562 -26.125 1 94.81 76 ASN A O 1
ATOM 548 N N . PRO A 1 77 ? 30.031 -26.734 -25.281 1 94.88 77 PRO A N 1
ATOM 549 C CA . PRO A 1 77 ? 30 -25.609 -26.203 1 94.88 77 PRO A CA 1
ATOM 550 C C . PRO A 1 77 ? 30.141 -26.031 -27.672 1 94.88 77 PRO A C 1
ATOM 552 O O . PRO A 1 77 ? 29.859 -25.25 -28.578 1 94.88 77 PRO A O 1
ATOM 555 N N . ASN A 1 78 ? 30.5 -27.25 -27.922 1 95.31 78 ASN A N 1
ATOM 556 C CA . ASN A 1 78 ? 30.672 -27.734 -29.297 1 95.31 78 ASN A CA 1
ATOM 557 C C . ASN A 1 78 ? 29.359 -28.266 -29.859 1 95.31 78 ASN A C 1
ATOM 559 O O . ASN A 1 78 ? 29.281 -28.609 -31.031 1 95.31 78 ASN A O 1
ATOM 563 N N . TRP A 1 79 ? 28.375 -28.375 -29.062 1 97.62 79 TRP A N 1
ATOM 564 C CA . TRP A 1 79 ? 27.062 -28.828 -29.484 1 97.62 79 TRP A CA 1
ATOM 565 C C . TRP A 1 79 ? 26.109 -27.656 -29.688 1 97.62 79 TRP A C 1
ATOM 567 O O . TRP A 1 79 ? 25.875 -26.891 -28.75 1 97.62 79 TRP A O 1
ATOM 577 N N . ARG A 1 80 ? 25.562 -27.516 -30.828 1 98.19 80 ARG A N 1
ATOM 578 C CA . ARG A 1 80 ? 24.531 -26.516 -31.094 1 98.19 80 ARG A CA 1
ATOM 579 C C . ARG A 1 80 ? 23.141 -27.078 -30.766 1 98.19 80 ARG A C 1
ATOM 581 O O . ARG A 1 80 ? 22.719 -28.078 -31.359 1 98.19 80 ARG A O 1
ATOM 588 N N . VAL A 1 81 ? 22.469 -26.391 -29.844 1 98.62 81 VAL A N 1
ATOM 589 C CA . VAL A 1 81 ? 21.188 -26.891 -29.344 1 98.62 81 VAL A CA 1
ATOM 590 C C . VAL A 1 81 ? 20.078 -25.891 -29.672 1 98.62 81 VAL A C 1
ATOM 592 O O . VAL A 1 81 ? 20.203 -24.703 -29.391 1 98.62 81 VAL A O 1
ATOM 595 N N . LEU A 1 82 ? 18.984 -26.375 -30.297 1 98.75 82 LEU A N 1
ATOM 596 C CA . LEU A 1 82 ? 17.797 -25.562 -30.594 1 98.75 82 LEU A CA 1
ATOM 597 C C . LEU A 1 82 ? 16.594 -26.109 -29.844 1 98.75 82 LEU A C 1
ATOM 599 O O . LEU A 1 82 ? 16.312 -27.312 -29.875 1 98.75 82 LEU A O 1
ATOM 603 N N . VAL A 1 83 ? 15.961 -25.219 -29.125 1 98.81 83 VAL A N 1
ATOM 604 C CA . VAL A 1 83 ? 14.695 -25.562 -28.484 1 98.81 83 VAL A CA 1
ATOM 605 C C . VAL A 1 83 ? 13.531 -24.969 -29.266 1 98.81 83 VAL A C 1
ATOM 607 O O . VAL A 1 83 ? 13.547 -23.781 -29.609 1 98.81 83 VAL A O 1
ATOM 610 N N . LEU A 1 84 ? 12.57 -25.797 -29.594 1 98.81 84 LEU A N 1
ATOM 611 C CA . LEU A 1 84 ? 11.328 -25.344 -30.219 1 98.81 84 LEU A CA 1
ATOM 612 C C . LEU A 1 84 ? 10.172 -25.406 -29.234 1 98.81 84 LEU A C 1
ATOM 614 O O . LEU A 1 84 ? 9.82 -26.5 -28.75 1 98.81 84 LEU A O 1
ATOM 618 N N . GLU A 1 85 ? 9.617 -24.266 -28.875 1 98.62 85 GLU A N 1
ATOM 619 C CA . GLU A 1 85 ? 8.508 -24.188 -27.922 1 98.62 85 GLU A CA 1
ATOM 620 C C . GLU A 1 85 ? 7.266 -23.594 -28.578 1 98.62 85 GLU A C 1
ATOM 622 O O . GLU A 1 85 ? 7.328 -22.516 -29.172 1 98.62 85 GLU A O 1
ATOM 627 N N . ALA A 1 86 ? 6.16 -24.344 -28.438 1 98.38 86 ALA A N 1
ATOM 628 C CA . ALA A 1 86 ? 4.902 -23.953 -29.062 1 98.38 86 ALA A CA 1
ATOM 629 C C . ALA A 1 86 ? 4.387 -22.641 -28.469 1 98.38 86 ALA A C 1
ATOM 631 O O . ALA A 1 86 ? 3.734 -21.859 -29.156 1 98.38 86 ALA A O 1
ATOM 632 N N . GLY A 1 87 ? 4.668 -22.406 -27.203 1 97.69 87 GLY A N 1
ATOM 633 C CA . GLY A 1 87 ? 4.23 -21.172 -26.547 1 97.69 87 GLY A CA 1
ATOM 634 C C . GLY A 1 87 ? 5.328 -20.141 -26.438 1 97.69 87 GLY A C 1
ATOM 635 O O . GLY A 1 87 ? 6.336 -20.203 -27.141 1 97.69 87 GLY A O 1
ATOM 636 N N . GLY A 1 88 ? 5.043 -19.094 -25.672 1 96.94 88 GLY A N 1
ATOM 637 C CA . GLY A 1 88 ? 5.988 -18.016 -25.391 1 96.94 88 GLY A CA 1
ATOM 638 C C . GLY A 1 88 ? 6.352 -17.938 -23.922 1 96.94 88 GLY A C 1
ATOM 639 O O . GLY A 1 88 ? 6.426 -18.953 -23.219 1 96.94 88 GLY A O 1
ATOM 640 N N . ASP A 1 89 ? 6.68 -16.719 -23.516 1 97 89 ASP A N 1
ATOM 641 C CA . ASP A 1 89 ? 6.918 -16.469 -22.109 1 97 89 ASP A CA 1
ATOM 642 C C . ASP A 1 89 ? 5.652 -16.703 -21.281 1 97 89 ASP A C 1
ATOM 644 O O . ASP A 1 89 ? 4.547 -16.391 -21.734 1 97 89 ASP A O 1
ATOM 648 N N . PRO A 1 90 ? 5.801 -17.281 -20.094 1 97.38 90 PRO A N 1
ATOM 649 C CA . PRO A 1 90 ? 4.633 -17.422 -19.219 1 97.38 90 PRO A CA 1
ATOM 650 C C . PRO A 1 90 ? 4.004 -16.078 -18.844 1 97.38 90 PRO A C 1
ATOM 652 O O . PRO A 1 90 ? 4.695 -15.062 -18.812 1 97.38 90 PRO A O 1
ATOM 655 N N . PRO A 1 91 ? 2.688 -16.094 -18.656 1 97.25 91 PRO A N 1
ATOM 656 C CA . PRO A 1 91 ? 2.07 -14.883 -18.109 1 97.25 91 PRO A CA 1
ATOM 657 C C . PRO A 1 91 ? 2.559 -14.57 -16.688 1 97.25 91 PRO A C 1
ATOM 659 O O . PRO A 1 91 ? 3.043 -15.461 -15.992 1 97.25 91 PRO A O 1
ATOM 662 N N . VAL A 1 92 ? 2.443 -13.328 -16.281 1 97.25 92 VAL A N 1
ATOM 663 C CA . VAL A 1 92 ? 2.957 -12.875 -14.992 1 97.25 92 VAL A CA 1
ATOM 664 C C . VAL A 1 92 ? 2.318 -13.695 -13.875 1 97.25 92 VAL A C 1
ATOM 666 O O . VAL A 1 92 ? 2.965 -13.984 -12.867 1 97.25 92 VAL A O 1
ATOM 669 N N . GLU A 1 93 ? 1.115 -14.195 -14.031 1 97.44 93 GLU A N 1
ATOM 670 C CA . GLU A 1 93 ? 0.387 -14.938 -13.008 1 97.44 93 GLU A CA 1
ATOM 671 C C . GLU A 1 93 ? 1.041 -16.297 -12.742 1 97.44 93 GLU A C 1
ATOM 673 O O . GLU A 1 93 ? 0.856 -16.875 -11.68 1 97.44 93 GLU A O 1
ATOM 678 N N . SER A 1 94 ? 1.822 -16.781 -13.703 1 97.62 94 SER A N 1
ATOM 679 C CA . SER A 1 94 ? 2.557 -18.031 -13.516 1 97.62 94 SER A CA 1
ATOM 680 C C . SER A 1 94 ? 3.555 -17.922 -12.367 1 97.62 94 SER A C 1
ATOM 682 O O . SER A 1 94 ? 3.816 -18.891 -11.664 1 97.62 94 SER A O 1
ATOM 684 N N . GLU A 1 95 ? 4.039 -16.719 -12.133 1 97.38 95 GLU A N 1
ATOM 685 C CA . GLU A 1 95 ? 5.066 -16.484 -11.125 1 97.38 95 GLU A CA 1
ATOM 686 C C . GLU A 1 95 ? 4.465 -16.422 -9.719 1 97.38 95 GLU A C 1
ATOM 688 O O . GLU A 1 95 ? 5.18 -16.516 -8.727 1 97.38 95 GLU A O 1
ATOM 693 N N . ILE A 1 96 ? 3.17 -16.234 -9.625 1 97.75 96 ILE A N 1
ATOM 694 C CA . ILE A 1 96 ? 2.506 -16 -8.352 1 97.75 96 ILE A CA 1
ATOM 695 C C . ILE A 1 96 ? 1.844 -17.297 -7.867 1 97.75 96 ILE A C 1
ATOM 697 O O . ILE A 1 96 ? 0.811 -17.703 -8.398 1 97.75 96 ILE A O 1
ATOM 701 N N . PRO A 1 97 ? 2.359 -17.906 -6.836 1 96.94 97 PRO A N 1
ATOM 702 C CA . PRO A 1 97 ? 1.902 -19.234 -6.418 1 96.94 97 PRO A CA 1
ATOM 703 C C . PRO A 1 97 ? 0.401 -19.281 -6.145 1 96.94 97 PRO A C 1
ATOM 705 O O . PRO A 1 97 ? -0.273 -20.234 -6.547 1 96.94 97 PRO A O 1
ATOM 708 N N . ALA A 1 98 ? -0.173 -18.266 -5.598 1 95.75 98 ALA A N 1
ATOM 709 C CA . ALA A 1 98 ? -1.576 -18.266 -5.191 1 95.75 98 ALA A CA 1
ATOM 710 C C . ALA A 1 98 ? -2.5 -18.25 -6.406 1 95.75 98 ALA A C 1
ATOM 712 O O . ALA A 1 98 ? -3.689 -18.547 -6.289 1 95.75 98 ALA A O 1
ATOM 713 N N . LEU A 1 99 ? -1.975 -17.953 -7.605 1 96.06 99 LEU A N 1
ATOM 714 C CA . LEU A 1 99 ? -2.84 -17.734 -8.758 1 96.06 99 LEU A CA 1
ATOM 715 C C . LEU A 1 99 ? -2.707 -18.891 -9.758 1 96.06 99 LEU A C 1
ATOM 717 O O . LEU A 1 99 ? -3.139 -18.766 -10.906 1 96.06 99 LEU A O 1
ATOM 721 N N . PHE A 1 100 ? -2.137 -19.953 -9.32 1 92.94 100 PHE A N 1
ATOM 722 C CA . PHE A 1 100 ? -1.799 -21 -10.281 1 92.94 100 PHE A CA 1
ATOM 723 C C . PHE A 1 100 ? -3.057 -21.562 -10.93 1 92.94 100 PHE A C 1
ATOM 725 O O . PHE A 1 100 ? -3.033 -21.953 -12.102 1 92.94 100 PHE A O 1
ATOM 732 N N . PHE A 1 101 ? -4.258 -21.562 -10.297 1 92.69 101 PHE A N 1
ATOM 733 C CA . PHE A 1 101 ? -5.484 -22.062 -10.906 1 92.69 101 PHE A CA 1
ATOM 734 C C . PHE A 1 101 ? -6.066 -21.031 -11.867 1 92.69 101 PHE A C 1
ATOM 736 O O . PHE A 1 101 ? -6.957 -21.344 -12.656 1 92.69 101 PHE A O 1
ATOM 743 N N . GLY A 1 102 ? -5.543 -19.906 -11.828 1 93.44 102 GLY A N 1
ATOM 744 C CA . GLY A 1 102 ? -6.086 -18.812 -12.625 1 93.44 102 GLY A CA 1
ATOM 745 C C . GLY A 1 102 ? -5.625 -18.859 -14.07 1 93.44 102 GLY A C 1
ATOM 746 O O . GLY A 1 102 ? -6.129 -18.109 -14.914 1 93.44 102 GLY A O 1
ATOM 747 N N . LEU A 1 103 ? -4.793 -19.75 -14.414 1 95.56 103 LEU A N 1
ATOM 748 C CA . LEU A 1 103 ? -4.242 -19.812 -15.758 1 95.56 103 LEU A CA 1
ATOM 749 C C . LEU A 1 103 ? -5.055 -20.766 -16.625 1 95.56 103 LEU A C 1
ATOM 751 O O . LEU A 1 103 ? -4.891 -20.797 -17.859 1 95.56 103 LEU A O 1
ATOM 755 N N . GLN A 1 104 ? -5.965 -21.516 -16.031 1 96.12 104 GLN A N 1
ATOM 756 C CA . GLN A 1 104 ? -6.781 -22.469 -16.766 1 96.12 104 GLN A CA 1
ATOM 757 C C . GLN A 1 104 ? -7.668 -21.766 -17.781 1 96.12 104 GLN A C 1
ATOM 759 O O . GLN A 1 104 ? -8.086 -20.625 -17.562 1 96.12 104 GLN A O 1
ATOM 764 N N . HIS A 1 105 ? -7.883 -22.391 -18.938 1 96.31 105 HIS A N 1
ATOM 765 C CA . HIS A 1 105 ? -8.781 -21.953 -20 1 96.31 105 HIS A CA 1
ATOM 766 C C . HIS A 1 105 ? -8.25 -20.703 -20.688 1 96.31 105 HIS A C 1
ATOM 768 O O . HIS A 1 105 ? -9 -19.984 -21.344 1 96.31 105 HIS A O 1
ATOM 774 N N . THR A 1 106 ? -6.969 -20.375 -20.5 1 96.94 106 THR A N 1
ATOM 775 C CA . THR A 1 106 ? -6.371 -19.219 -21.172 1 96.94 106 THR A CA 1
ATOM 776 C C . THR A 1 106 ? -5.613 -19.656 -22.422 1 96.94 106 THR A C 1
ATOM 778 O O . THR A 1 106 ? -5.504 -20.844 -22.703 1 96.94 106 THR A O 1
ATOM 781 N N . ASP A 1 107 ? -5.043 -18.688 -23.125 1 96.12 107 ASP A N 1
ATOM 782 C CA . ASP A 1 107 ? -4.27 -18.953 -24.344 1 96.12 107 ASP A CA 1
ATOM 783 C C . ASP A 1 107 ? -2.867 -19.453 -24 1 96.12 107 ASP A C 1
ATOM 785 O O . ASP A 1 107 ? -2.107 -19.844 -24.891 1 96.12 107 ASP A O 1
ATOM 789 N N . PHE A 1 108 ? -2.596 -19.531 -22.734 1 97.75 108 PHE A N 1
ATOM 790 C CA . PHE A 1 108 ? -1.296 -20.016 -22.281 1 97.75 108 PHE A CA 1
ATOM 791 C C . PHE A 1 108 ? -1.349 -21.516 -22 1 97.75 108 PHE A C 1
ATOM 793 O O . PHE A 1 108 ? -0.377 -22.094 -21.5 1 97.75 108 PHE A O 1
ATOM 800 N N . MET A 1 109 ? -2.512 -22.078 -22.359 1 97.81 109 MET A N 1
ATOM 801 C CA . MET A 1 109 ? -2.734 -23.5 -22.141 1 97.81 109 MET A CA 1
ATOM 802 C C . MET A 1 109 ? -3.119 -24.203 -23.438 1 97.81 109 MET A C 1
ATOM 804 O O . MET A 1 109 ? -3.756 -23.594 -24.297 1 97.81 109 MET A O 1
ATOM 808 N N . PHE A 1 110 ? -2.58 -25.484 -23.641 1 98 110 PHE A N 1
ATOM 809 C CA . PHE A 1 110 ? -3.35 -26.406 -24.453 1 98 110 PHE A CA 1
ATOM 810 C C . PHE A 1 110 ? -4.594 -26.875 -23.703 1 98 110 PHE A C 1
ATOM 812 O O . PHE A 1 110 ? -4.488 -27.609 -22.719 1 98 110 PHE A O 1
ATOM 819 N N . ASN A 1 111 ? -5.742 -26.422 -24.109 1 97.62 111 ASN A N 1
ATOM 820 C CA . ASN A 1 111 ? -6.996 -26.719 -23.422 1 97.62 111 ASN A CA 1
ATOM 821 C C . ASN A 1 111 ? -7.633 -28 -23.938 1 97.62 111 ASN A C 1
ATOM 823 O O . ASN A 1 111 ? -8.664 -27.969 -24.609 1 97.62 111 ASN A O 1
ATOM 827 N N . TYR A 1 112 ? -7.121 -29.125 -23.562 1 97.94 112 TYR A N 1
ATOM 828 C CA . TYR A 1 112 ? -7.594 -30.422 -24.016 1 97.94 112 TYR A CA 1
ATOM 829 C C . TYR A 1 112 ? -8.75 -30.906 -23.156 1 97.94 112 TYR A C 1
ATOM 831 O O . TYR A 1 112 ? -8.852 -30.562 -21.984 1 97.94 112 TYR A O 1
ATOM 839 N N . TYR A 1 113 ? -9.594 -31.719 -23.719 1 97.88 113 TYR A N 1
ATOM 840 C CA . TYR A 1 113 ? -10.711 -32.375 -23.062 1 97.88 113 TYR A CA 1
ATOM 841 C C . TYR A 1 113 ? -10.773 -33.875 -23.422 1 97.88 113 TYR A C 1
ATOM 843 O O . TYR A 1 113 ? -10.461 -34.25 -24.562 1 97.88 113 TYR A O 1
ATOM 851 N N . THR A 1 114 ? -11.133 -34.656 -22.516 1 98.19 114 THR A N 1
ATOM 852 C CA . THR A 1 114 ? -11.336 -36.062 -22.797 1 98.19 114 THR A CA 1
ATOM 853 C C . THR A 1 114 ? -12.586 -36.281 -23.656 1 98.19 114 THR A C 1
ATOM 855 O O . THR A 1 114 ? -13.461 -35.406 -23.703 1 98.19 114 THR A O 1
ATOM 858 N N . GLU A 1 115 ? -12.586 -37.406 -24.328 1 97.88 115 GLU A N 1
ATOM 859 C CA . GLU A 1 115 ? -13.859 -37.844 -24.906 1 97.88 115 GLU A CA 1
ATOM 860 C C . GLU A 1 115 ? -14.883 -38.156 -23.828 1 97.88 115 GLU A C 1
ATOM 862 O O . GLU A 1 115 ? -14.523 -38.531 -22.719 1 97.88 115 GLU A O 1
ATOM 867 N N . PRO A 1 116 ? -16.188 -37.938 -24.109 1 96.81 116 PRO A N 1
ATOM 868 C CA . PRO A 1 116 ? -17.203 -38.188 -23.094 1 96.81 116 PRO A CA 1
ATOM 869 C C . PRO A 1 116 ? -17.25 -39.656 -22.672 1 96.81 116 PRO A C 1
ATOM 871 O O . PRO A 1 116 ? -16.984 -40.562 -23.484 1 96.81 116 PRO A O 1
ATOM 874 N N . SER A 1 117 ? -17.547 -39.906 -21.484 1 97.12 117 SER A N 1
ATOM 875 C CA . SER A 1 117 ? -17.672 -41.25 -20.922 1 97.12 117 SER A CA 1
ATOM 876 C C . SER A 1 117 ? -18.828 -41.312 -19.938 1 97.12 117 SER A C 1
ATOM 878 O O . SER A 1 117 ? -19.094 -40.375 -19.203 1 97.12 117 SER A O 1
ATOM 880 N N . ALA A 1 118 ? -19.5 -42.438 -19.875 1 95.75 118 ALA A N 1
ATOM 881 C CA . ALA A 1 118 ? -20.578 -42.656 -18.922 1 95.75 118 ALA A CA 1
ATOM 882 C C . ALA A 1 118 ? -20.031 -42.969 -17.531 1 95.75 118 ALA A C 1
ATOM 884 O O . ALA A 1 118 ? -20.75 -42.906 -16.531 1 95.75 118 ALA A O 1
ATOM 885 N N . ARG A 1 119 ? -18.75 -43.188 -17.438 1 96.44 119 ARG A N 1
ATOM 886 C CA . ARG A 1 119 ? -18.156 -43.688 -16.188 1 96.44 119 ARG A CA 1
ATOM 887 C C . ARG A 1 119 ? -17.484 -42.562 -15.422 1 96.44 119 ARG A C 1
ATOM 889 O O . ARG A 1 119 ? -17.125 -42.719 -14.25 1 96.44 119 ARG A O 1
ATOM 896 N N . SER A 1 120 ? -17.375 -41.469 -16.094 1 98 120 SER A N 1
ATOM 897 C CA . SER A 1 120 ? -16.531 -40.469 -15.438 1 98 120 SER A CA 1
ATOM 898 C C . SER A 1 120 ? -16.859 -39.062 -15.93 1 98 120 SER A C 1
ATOM 900 O O . SER A 1 120 ? -17.484 -38.875 -16.984 1 98 120 SER A O 1
ATOM 902 N N . CYS A 1 121 ? -16.578 -38 -15.125 1 97.94 121 CYS A N 1
ATOM 903 C CA . CYS A 1 121 ? -16.531 -36.562 -15.438 1 97.94 121 CYS A CA 1
ATOM 904 C C . CYS A 1 121 ? -17.922 -36.062 -15.828 1 97.94 121 CYS A C 1
ATOM 906 O O . CYS A 1 121 ? -18.047 -35.094 -16.609 1 97.94 121 CYS A O 1
ATOM 908 N N . ARG A 1 122 ? -18.938 -36.688 -15.289 1 97.94 122 ARG A N 1
ATOM 909 C CA . ARG A 1 122 ? -20.297 -36.344 -15.695 1 97.94 122 ARG A CA 1
ATOM 910 C C . ARG A 1 122 ? -20.719 -34.969 -15.141 1 97.94 122 ARG A C 1
ATOM 912 O O . ARG A 1 122 ? -21.516 -34.281 -15.75 1 97.94 122 ARG A O 1
ATOM 919 N N . GLY A 1 123 ? -20.141 -34.656 -14.016 1 97.44 123 GLY A N 1
ATOM 920 C CA . GLY A 1 123 ? -20.453 -33.375 -13.375 1 97.44 123 GLY A CA 1
ATOM 921 C C . GLY A 1 123 ? -19.562 -32.25 -13.82 1 97.44 123 GLY A C 1
ATOM 922 O O . GLY A 1 123 ? -19.688 -31.125 -13.328 1 97.44 123 GLY A O 1
ATOM 923 N N . MET A 1 124 ? -18.656 -32.5 -14.75 1 97.38 124 MET A N 1
ATOM 924 C CA . MET A 1 124 ? -17.75 -31.484 -15.297 1 97.38 124 MET A CA 1
ATOM 925 C C . MET A 1 124 ? -18.359 -30.812 -16.531 1 97.38 124 MET A C 1
ATOM 927 O O . MET A 1 124 ? -19.359 -31.297 -17.062 1 97.38 124 MET A O 1
ATOM 931 N N . LYS A 1 125 ? -17.812 -29.656 -16.922 1 95.44 125 LYS A N 1
ATOM 932 C CA . LYS A 1 125 ? -18.328 -28.938 -18.078 1 95.44 125 LYS A CA 1
ATOM 933 C C . LYS A 1 125 ? -18.391 -29.859 -19.312 1 95.44 125 LYS A C 1
ATOM 935 O O . LYS A 1 125 ? -17.406 -30.547 -19.609 1 95.44 125 LYS A O 1
ATOM 940 N N . ASP A 1 126 ? -19.531 -29.969 -19.984 1 95.56 126 ASP A N 1
ATOM 941 C CA . ASP A 1 126 ? -19.797 -30.766 -21.172 1 95.56 126 ASP A CA 1
ATOM 942 C C . ASP A 1 126 ? -19.625 -32.25 -20.891 1 95.56 126 ASP A C 1
ATOM 944 O O . ASP A 1 126 ? -19.422 -33.062 -21.812 1 95.56 126 ASP A O 1
ATOM 948 N N . ALA A 1 127 ? -19.578 -32.625 -19.609 1 96.94 127 ALA A N 1
ATOM 949 C CA . ALA A 1 127 ? -19.406 -34.031 -19.156 1 96.94 127 ALA A CA 1
ATOM 950 C C . ALA A 1 127 ? -18.094 -34.594 -19.672 1 96.94 127 ALA A C 1
ATOM 952 O O . ALA A 1 127 ? -18.047 -35.75 -20.109 1 96.94 127 ALA A O 1
ATOM 953 N N . ARG A 1 128 ? -17.047 -33.781 -19.719 1 97.69 128 ARG A N 1
ATOM 954 C CA . ARG A 1 128 ? -15.688 -34.156 -20.094 1 97.69 128 ARG A CA 1
ATOM 955 C C . ARG A 1 128 ? -14.688 -33.656 -19.062 1 97.69 128 ARG A C 1
ATOM 957 O O . ARG A 1 128 ? -14.883 -32.594 -18.469 1 97.69 128 ARG A O 1
ATOM 964 N N . CYS A 1 129 ? -13.688 -34.406 -18.859 1 97.31 129 CYS A N 1
ATOM 965 C CA . CYS A 1 129 ? -12.617 -33.906 -18 1 97.31 129 CYS A CA 1
ATOM 966 C C . CYS A 1 129 ? -11.75 -32.906 -18.766 1 97.31 129 CYS A C 1
ATOM 968 O O . CYS A 1 129 ? -11.438 -33.125 -19.938 1 97.31 129 CYS A O 1
ATOM 970 N N . TYR A 1 130 ? -11.406 -31.781 -18.156 1 97.69 130 TYR A N 1
ATOM 971 C CA . TYR A 1 130 ? -10.492 -30.75 -18.656 1 97.69 130 TYR A CA 1
ATOM 972 C C . TYR A 1 130 ? -9.039 -31.141 -18.375 1 97.69 130 TYR A C 1
ATOM 974 O O . TYR A 1 130 ? -8.648 -31.266 -17.219 1 97.69 130 TYR A O 1
ATOM 982 N N . TRP A 1 131 ? -8.242 -31.422 -19.438 1 98.06 131 TRP A N 1
ATOM 983 C CA . TRP A 1 131 ? -6.844 -31.844 -19.328 1 98.06 131 TRP A CA 1
ATOM 984 C C . TRP A 1 131 ? -5.906 -30.734 -19.797 1 98.06 131 TRP A C 1
ATOM 986 O O . TRP A 1 131 ? -5.246 -30.859 -20.828 1 98.06 131 TRP A O 1
ATOM 996 N N . PRO A 1 132 ? -5.805 -29.641 -19 1 97.31 132 PRO A N 1
ATOM 997 C CA . PRO A 1 132 ? -4.957 -28.516 -19.422 1 97.31 132 PRO A CA 1
ATOM 998 C C . PRO A 1 132 ? -3.471 -28.875 -19.391 1 97.31 132 PRO A C 1
ATOM 1000 O O . PRO A 1 132 ? -3.004 -29.547 -18.484 1 97.31 132 PRO A O 1
ATOM 1003 N N . ARG A 1 133 ? -2.693 -28.484 -20.438 1 98.19 133 ARG A N 1
ATOM 1004 C CA . ARG A 1 133 ? -1.239 -28.562 -20.5 1 98.19 133 ARG A CA 1
ATOM 1005 C C . ARG A 1 133 ? -0.625 -27.203 -20.781 1 98.19 133 ARG A C 1
ATOM 1007 O O . ARG A 1 133 ? -1.148 -26.422 -21.578 1 98.19 133 ARG A O 1
ATOM 1014 N N . GLY A 1 134 ? 0.435 -26.875 -20.125 1 98.12 134 GLY A N 1
ATOM 1015 C CA . GLY A 1 134 ? 1.057 -25.578 -20.297 1 98.12 134 GLY A CA 1
ATOM 1016 C C . GLY A 1 134 ? 1.646 -25.391 -21.688 1 98.12 134 GLY A C 1
ATOM 1017 O O . GLY A 1 134 ? 2.363 -26.25 -22.188 1 98.12 134 GLY A O 1
ATOM 1018 N N . ARG A 1 135 ? 1.272 -24.328 -22.328 1 98.25 135 ARG A N 1
ATOM 1019 C CA . ARG A 1 135 ? 1.819 -23.891 -23.609 1 98.25 135 ARG A CA 1
ATOM 1020 C C . ARG A 1 135 ? 2.688 -22.656 -23.438 1 98.25 135 ARG A C 1
ATOM 1022 O O . ARG A 1 135 ? 2.279 -21.547 -23.797 1 98.25 135 ARG A O 1
ATOM 1029 N N . MET A 1 136 ? 3.84 -22.828 -22.891 1 98 136 MET A N 1
ATOM 1030 C CA . MET A 1 136 ? 4.766 -21.75 -22.516 1 98 136 MET A CA 1
ATOM 1031 C C . MET A 1 136 ? 6.141 -22.328 -22.188 1 98 136 MET A C 1
ATOM 1033 O O . MET A 1 136 ? 6.293 -23.531 -22 1 98 136 MET A O 1
ATOM 1037 N N . ILE A 1 137 ? 7.141 -21.438 -22.141 1 98 137 ILE A N 1
ATOM 1038 C CA . ILE A 1 137 ? 8.422 -21.828 -21.562 1 98 137 ILE A CA 1
ATOM 1039 C C . ILE A 1 137 ? 8.203 -22.375 -20.156 1 98 137 ILE A C 1
ATOM 1041 O O . ILE A 1 137 ? 7.578 -21.734 -19.328 1 98 137 ILE A O 1
ATOM 1045 N N . GLY A 1 138 ? 8.648 -23.578 -19.922 1 97.5 138 GLY A N 1
ATOM 1046 C CA . GLY A 1 138 ? 8.391 -24.266 -18.656 1 97.5 138 GLY A CA 1
ATOM 1047 C C . GLY A 1 138 ? 7.281 -25.297 -18.75 1 97.5 138 GLY A C 1
ATOM 1048 O O . GLY A 1 138 ? 7.156 -26.156 -17.891 1 97.5 138 GLY A O 1
ATOM 1049 N N . GLY A 1 139 ? 6.441 -25.172 -19.844 1 98.06 139 GLY A N 1
ATOM 1050 C CA . GLY A 1 139 ? 5.344 -26.109 -20.047 1 98.06 139 GLY A CA 1
ATOM 1051 C C . GLY A 1 139 ? 4.391 -26.172 -18.859 1 98.06 139 GLY A C 1
ATOM 1052 O O . GLY A 1 139 ? 4 -25.156 -18.312 1 98.06 139 GLY A O 1
ATOM 1053 N N . THR A 1 140 ? 3.99 -27.375 -18.516 1 98 140 THR A N 1
ATOM 1054 C CA . THR A 1 140 ? 3.047 -27.594 -17.422 1 98 140 THR A CA 1
ATOM 1055 C C . THR A 1 140 ? 3.705 -27.297 -16.078 1 98 140 THR A C 1
ATOM 1057 O O . THR A 1 140 ? 3.02 -27.016 -15.102 1 98 140 THR A O 1
ATOM 1060 N N . GLY A 1 141 ? 5.031 -27.266 -16.047 1 97.25 141 GLY A N 1
ATOM 1061 C CA . GLY A 1 141 ? 5.738 -26.828 -14.859 1 97.25 141 GLY A CA 1
ATOM 1062 C C . GLY A 1 141 ? 5.523 -25.359 -14.539 1 97.25 141 GLY A C 1
ATOM 1063 O O . GLY A 1 141 ? 5.785 -24.906 -13.422 1 97.25 141 GLY A O 1
ATOM 1064 N N . GLY A 1 142 ? 5.027 -24.594 -15.508 1 96.94 142 GLY A N 1
ATOM 1065 C CA . GLY A 1 142 ? 4.746 -23.172 -15.336 1 96.94 142 GLY A CA 1
ATOM 1066 C C . GLY A 1 142 ? 3.348 -22.906 -14.812 1 96.94 142 GLY A C 1
ATOM 1067 O O . GLY A 1 142 ? 3.008 -21.766 -14.492 1 96.94 142 GLY A O 1
ATOM 1068 N N . VAL A 1 143 ? 2.504 -23.969 -14.617 1 96.88 143 VAL A N 1
ATOM 1069 C CA . VAL A 1 143 ? 1.12 -23.75 -14.203 1 96.88 143 VAL A CA 1
ATOM 1070 C C . VAL A 1 143 ? 0.735 -24.766 -13.125 1 96.88 143 VAL A C 1
ATOM 1072 O O . VAL A 1 143 ? -0.332 -24.656 -12.523 1 96.88 143 VAL A O 1
ATOM 1075 N N . ASN A 1 144 ? 1.629 -25.672 -12.766 1 96.88 144 ASN A N 1
ATOM 1076 C CA . ASN A 1 144 ? 1.31 -26.703 -11.789 1 96.88 144 ASN A CA 1
ATOM 1077 C C . ASN A 1 144 ? 1.279 -26.141 -10.375 1 96.88 144 ASN A C 1
ATOM 1079 O O . ASN A 1 144 ? 1.409 -24.938 -10.172 1 96.88 144 ASN A O 1
ATOM 1083 N N . ALA A 1 145 ? 1.038 -27 -9.336 1 96.94 145 ALA A N 1
ATOM 1084 C CA . ALA A 1 145 ? 0.906 -26.562 -7.949 1 96.94 145 ALA A CA 1
ATOM 1085 C C . ALA A 1 145 ? 2.262 -26.547 -7.246 1 96.94 145 ALA A C 1
ATOM 1087 O O . ALA A 1 145 ? 2.334 -26.359 -6.027 1 96.94 145 ALA A O 1
ATOM 1088 N N . MET A 1 146 ? 3.35 -26.797 -7.973 1 97.12 146 MET A N 1
ATOM 1089 C CA . MET A 1 146 ? 4.734 -26.609 -7.547 1 97.12 146 MET A CA 1
ATOM 1090 C C . MET A 1 146 ? 5.129 -27.656 -6.512 1 97.12 146 MET A C 1
ATOM 1092 O O . MET A 1 146 ? 6.18 -27.547 -5.875 1 97.12 146 MET A O 1
ATOM 1096 N N . LEU A 1 147 ? 4.336 -28.766 -6.309 1 97.5 147 LEU A N 1
ATOM 1097 C CA . LEU A 1 147 ? 4.684 -29.812 -5.344 1 97.5 147 LEU A CA 1
ATOM 1098 C C . LEU A 1 147 ? 5.863 -30.641 -5.844 1 97.5 147 LEU A C 1
ATOM 1100 O O . LEU A 1 147 ? 5.93 -30.984 -7.027 1 97.5 147 LEU A O 1
ATOM 1104 N N . TYR A 1 148 ? 6.75 -30.906 -4.969 1 96.62 148 TYR A N 1
ATOM 1105 C CA . TYR A 1 148 ? 7.906 -31.719 -5.312 1 96.62 148 TYR A CA 1
ATOM 1106 C C . TYR A 1 148 ? 7.867 -33.062 -4.574 1 96.62 148 TYR A C 1
ATOM 1108 O O . TYR A 1 148 ? 8.219 -33.125 -3.393 1 96.62 148 TYR A O 1
ATOM 1116 N N . LEU A 1 149 ? 7.484 -34.094 -5.234 1 96.56 149 LEU A N 1
ATOM 1117 C CA . LEU A 1 149 ? 7.418 -35.469 -4.773 1 96.56 149 LEU A CA 1
ATOM 1118 C C . LEU A 1 149 ? 8.07 -36.406 -5.781 1 96.56 149 LEU A C 1
ATOM 1120 O O . LEU A 1 149 ? 7.82 -36.312 -6.984 1 96.56 149 LEU A O 1
ATOM 1124 N N . ARG A 1 150 ? 8.875 -37.344 -5.379 1 95.25 150 ARG A N 1
ATOM 1125 C CA . ARG A 1 150 ? 9.695 -38.156 -6.277 1 95.25 150 ARG A CA 1
ATOM 1126 C C . ARG A 1 150 ? 9.016 -39.469 -6.609 1 95.25 150 ARG A C 1
ATOM 1128 O O . ARG A 1 150 ? 9.414 -40.156 -7.551 1 95.25 150 ARG A O 1
ATOM 1135 N N . GLY A 1 151 ? 8.008 -39.812 -6 1 95.12 151 GLY A N 1
ATOM 1136 C CA . GLY A 1 151 ? 7.547 -41.188 -5.988 1 95.12 151 GLY A CA 1
ATOM 1137 C C . GLY A 1 151 ? 8.203 -42.031 -4.914 1 95.12 151 GLY A C 1
ATOM 1138 O O . GLY A 1 151 ? 8.734 -41.5 -3.934 1 95.12 151 GLY A O 1
ATOM 1139 N N . ASN A 1 152 ? 8.031 -43.406 -4.992 1 96.25 152 ASN A N 1
ATOM 1140 C CA . ASN A 1 152 ? 8.609 -44.25 -3.965 1 96.25 152 ASN A CA 1
ATOM 1141 C C . ASN A 1 152 ? 9.422 -45.406 -4.574 1 96.25 152 ASN A C 1
ATOM 1143 O O . ASN A 1 152 ? 9.492 -45.531 -5.801 1 96.25 152 ASN A O 1
ATOM 1147 N N . ARG A 1 153 ? 10.156 -46.094 -3.764 1 96.12 153 ARG A N 1
ATOM 1148 C CA . ARG A 1 153 ? 11.055 -47.156 -4.199 1 96.12 153 ARG A CA 1
ATOM 1149 C C . ARG A 1 153 ? 10.305 -48.188 -5.031 1 96.12 153 ARG A C 1
ATOM 1151 O O . ARG A 1 153 ? 10.812 -48.656 -6.059 1 96.12 153 ARG A O 1
ATOM 1158 N N . ARG A 1 154 ? 9.141 -48.531 -4.633 1 96.19 154 ARG A N 1
ATOM 1159 C CA . ARG A 1 154 ? 8.367 -49.531 -5.348 1 96.19 154 ARG A CA 1
ATOM 1160 C C . ARG A 1 154 ? 8.047 -49.094 -6.77 1 96.19 154 ARG A C 1
ATOM 1162 O O . ARG A 1 154 ? 8.102 -49.875 -7.707 1 96.19 154 ARG A O 1
ATOM 1169 N N . ASP A 1 155 ? 7.703 -47.844 -6.914 1 96.38 155 ASP A N 1
ATOM 1170 C CA . ASP A 1 155 ? 7.406 -47.281 -8.234 1 96.38 155 ASP A CA 1
ATOM 1171 C C . ASP A 1 155 ? 8.578 -47.5 -9.188 1 96.38 155 ASP A C 1
ATOM 1173 O O . ASP A 1 155 ? 8.414 -48.094 -10.258 1 96.38 155 ASP A O 1
ATOM 1177 N N . LEU A 1 156 ? 9.734 -47.062 -8.789 1 97.62 156 LEU A N 1
ATOM 1178 C CA . LEU A 1 156 ? 10.891 -47.031 -9.664 1 97.62 156 LEU A CA 1
ATOM 1179 C C . LEU A 1 156 ? 11.508 -48.406 -9.812 1 97.62 156 LEU A C 1
ATOM 1181 O O . LEU A 1 156 ? 11.969 -48.781 -10.898 1 97.62 156 LEU A O 1
ATOM 1185 N N . ASP A 1 157 ? 11.492 -49.188 -8.742 1 97.62 157 ASP A N 1
ATOM 1186 C CA . ASP A 1 157 ? 11.945 -50.594 -8.844 1 97.62 157 ASP A CA 1
ATOM 1187 C C . ASP A 1 157 ? 11.055 -51.375 -9.789 1 97.62 157 ASP A C 1
ATOM 1189 O O . ASP A 1 157 ? 11.523 -52.281 -10.484 1 97.62 157 ASP A O 1
ATOM 1193 N N . ASN A 1 158 ? 9.828 -51.031 -9.766 1 97.19 158 ASN A N 1
ATOM 1194 C CA . ASN A 1 158 ? 8.906 -51.656 -10.711 1 97.19 158 ASN A CA 1
ATOM 1195 C C . ASN A 1 158 ? 9.281 -51.344 -12.156 1 97.19 158 ASN A C 1
ATOM 1197 O O . ASN A 1 158 ? 9.156 -52.188 -13.039 1 97.19 158 ASN A O 1
ATOM 1201 N N . TRP A 1 159 ? 9.688 -50.062 -12.445 1 97.94 159 TRP A N 1
ATOM 1202 C CA . TRP A 1 159 ? 10.141 -49.719 -13.781 1 97.94 159 TRP A CA 1
ATOM 1203 C C . TRP A 1 159 ? 11.266 -50.656 -14.227 1 97.94 159 TRP A C 1
ATOM 1205 O O . TRP A 1 159 ? 11.219 -51.219 -15.336 1 97.94 159 TRP A O 1
ATOM 1215 N N . ALA A 1 160 ? 12.211 -50.906 -13.352 1 97.94 160 ALA A N 1
ATOM 1216 C CA . ALA A 1 160 ? 13.336 -51.781 -13.648 1 97.94 160 ALA A CA 1
ATOM 1217 C C . ALA A 1 160 ? 12.867 -53.219 -13.859 1 97.94 160 ALA A C 1
ATOM 1219 O O . ALA A 1 160 ? 13.336 -53.906 -14.773 1 97.94 160 ALA A O 1
ATOM 1220 N N . ALA A 1 161 ? 11.961 -53.625 -13.039 1 97.19 161 ALA A N 1
ATOM 1221 C CA . ALA A 1 161 ? 11.461 -55 -13.086 1 97.19 161 ALA A CA 1
ATOM 1222 C C . ALA A 1 161 ? 10.727 -55.281 -14.391 1 97.19 161 ALA A C 1
ATOM 1224 O O . ALA A 1 161 ? 10.648 -56.438 -14.844 1 97.19 161 ALA A O 1
ATOM 1225 N N . LEU A 1 162 ? 10.258 -54.281 -14.992 1 96.75 162 LEU A N 1
ATOM 1226 C CA . LEU A 1 162 ? 9.555 -54.406 -16.266 1 96.75 162 LEU A CA 1
ATOM 1227 C C . LEU A 1 162 ? 10.531 -54.438 -17.422 1 96.75 162 LEU A C 1
ATOM 1229 O O . LEU A 1 162 ? 10.133 -54.375 -18.594 1 96.75 162 LEU A O 1
ATOM 1233 N N . GLY A 1 163 ? 11.789 -54.531 -17.156 1 96.25 163 GLY A N 1
ATOM 1234 C CA . GLY A 1 163 ? 12.828 -54.719 -18.156 1 96.25 163 GLY A CA 1
ATOM 1235 C C . GLY A 1 163 ? 13.586 -53.438 -18.484 1 96.25 163 GLY A C 1
ATOM 1236 O O . GLY A 1 163 ? 14.352 -53.406 -19.453 1 96.25 163 GLY A O 1
ATOM 1237 N N . ASN A 1 164 ? 13.344 -52.469 -17.734 1 97.62 164 ASN A N 1
ATOM 1238 C CA . ASN A 1 164 ? 14.039 -51.219 -17.984 1 97.62 164 ASN A CA 1
ATOM 1239 C C . ASN A 1 164 ? 15.242 -51.062 -17.062 1 97.62 164 ASN A C 1
ATOM 1241 O O . ASN A 1 164 ? 15.203 -50.281 -16.125 1 97.62 164 ASN A O 1
ATOM 1245 N N . THR A 1 165 ? 16.312 -51.688 -17.484 1 95.69 165 THR A N 1
ATOM 1246 C CA . THR A 1 165 ? 17.547 -51.625 -16.703 1 95.69 165 THR A CA 1
ATOM 1247 C C . THR A 1 165 ? 18.047 -50.219 -16.547 1 95.69 165 THR A C 1
ATOM 1249 O O . THR A 1 165 ? 18.031 -49.438 -17.516 1 95.69 165 THR A O 1
ATOM 1252 N N . GLY A 1 166 ? 18.359 -49.875 -15.281 1 96.62 166 GLY A N 1
ATOM 1253 C CA . GLY A 1 166 ? 18.906 -48.531 -15.031 1 96.62 166 GLY A CA 1
ATOM 1254 C C . GLY A 1 166 ? 17.891 -47.562 -14.453 1 96.62 166 GLY A C 1
ATOM 1255 O O . GLY A 1 166 ? 18.219 -46.438 -14.156 1 96.62 166 GLY A O 1
ATOM 1256 N N . TRP A 1 167 ? 16.688 -48.062 -14.188 1 98.31 167 TRP A N 1
ATOM 1257 C CA . TRP A 1 167 ? 15.633 -47.156 -13.781 1 98.31 167 TRP A CA 1
ATOM 1258 C C . TRP A 1 167 ? 15.102 -47.5 -12.398 1 98.31 167 TRP A C 1
ATOM 1260 O O . TRP A 1 167 ? 14.023 -47.031 -12 1 98.31 167 TRP A O 1
ATOM 1270 N N . SER A 1 168 ? 15.875 -48.312 -11.594 1 98.19 168 SER A N 1
ATOM 1271 C CA . SER A 1 168 ? 15.492 -48.594 -10.211 1 98.19 168 SER A CA 1
ATOM 1272 C C . SER A 1 168 ? 15.648 -47.375 -9.344 1 98.19 168 SER A C 1
ATOM 1274 O O . SER A 1 168 ? 16.281 -46.375 -9.742 1 98.19 168 SER A O 1
ATOM 1276 N N . TYR A 1 169 ? 15.008 -47.438 -8.188 1 97.31 169 TYR A N 1
ATOM 1277 C CA . TYR A 1 169 ? 15.055 -46.312 -7.242 1 97.31 169 TYR A CA 1
ATOM 1278 C C . TYR A 1 169 ? 16.484 -45.875 -6.988 1 97.31 169 TYR A C 1
ATOM 1280 O O . TYR A 1 169 ? 16.797 -44.688 -7.082 1 97.31 169 TYR A O 1
ATOM 1288 N N . ASP A 1 170 ? 17.406 -46.75 -6.75 1 96.75 170 ASP A N 1
ATOM 1289 C CA . ASP A 1 170 ? 18.797 -46.469 -6.438 1 96.75 170 ASP A CA 1
ATOM 1290 C C . ASP A 1 170 ? 19.516 -45.875 -7.648 1 96.75 170 ASP A C 1
ATOM 1292 O O . ASP A 1 170 ? 20.406 -45.031 -7.504 1 96.75 170 ASP A O 1
ATOM 1296 N N . GLU A 1 171 ? 19.109 -46.25 -8.773 1 96.94 171 GLU A N 1
ATOM 1297 C CA . GLU A 1 171 ? 19.797 -45.844 -9.992 1 96.94 171 GLU A CA 1
ATOM 1298 C C . GLU A 1 171 ? 19.344 -44.469 -10.461 1 96.94 171 GLU A C 1
ATOM 1300 O O . GLU A 1 171 ? 20.109 -43.75 -11.102 1 96.94 171 GLU A O 1
ATOM 1305 N N . VAL A 1 172 ? 18.125 -44.094 -10.086 1 96.81 172 VAL A N 1
ATOM 1306 C CA . VAL A 1 172 ? 17.641 -42.812 -10.586 1 96.81 172 VAL A CA 1
ATOM 1307 C C . VAL A 1 172 ? 17.781 -41.719 -9.5 1 96.81 172 VAL A C 1
ATOM 1309 O O . VAL A 1 172 ? 17.734 -40.531 -9.789 1 96.81 172 VAL A O 1
ATOM 1312 N N . LEU A 1 173 ? 17.969 -42.062 -8.211 1 94.81 173 LEU A N 1
ATOM 1313 C CA . LEU A 1 173 ? 18.047 -41.125 -7.094 1 94.81 173 LEU A CA 1
ATOM 1314 C C . LEU A 1 173 ? 19.125 -40.094 -7.336 1 94.81 173 LEU A C 1
ATOM 1316 O O . LEU A 1 173 ? 18.906 -38.906 -7.07 1 94.81 173 LEU A O 1
ATOM 1320 N N . PRO A 1 174 ? 20.312 -40.438 -7.875 1 93.12 174 PRO A N 1
ATOM 1321 C CA . PRO A 1 174 ? 21.328 -39.438 -8.117 1 93.12 174 PRO A CA 1
ATOM 1322 C C . PRO A 1 174 ? 20.859 -38.344 -9.078 1 93.12 174 PRO A C 1
ATOM 1324 O O . PRO A 1 174 ? 21.281 -37.188 -8.961 1 93.12 174 PRO A O 1
ATOM 1327 N N . PHE A 1 175 ? 19.938 -38.656 -9.969 1 94.81 175 PHE A N 1
ATOM 1328 C CA . PHE A 1 175 ? 19.469 -37.688 -10.953 1 94.81 175 PHE A CA 1
ATOM 1329 C C . PHE A 1 175 ? 18.391 -36.781 -10.344 1 94.81 175 PHE A C 1
ATOM 1331 O O . PHE A 1 175 ? 18.25 -35.625 -10.734 1 94.81 175 PHE A O 1
ATOM 1338 N N . PHE A 1 176 ? 17.641 -37.344 -9.383 1 94.38 176 PHE A N 1
ATOM 1339 C CA . PHE A 1 176 ? 16.797 -36.469 -8.578 1 94.38 176 PHE A CA 1
ATOM 1340 C C . PHE A 1 176 ? 17.641 -35.438 -7.832 1 94.38 176 PHE A C 1
ATOM 1342 O O . PHE A 1 176 ? 17.344 -34.25 -7.875 1 94.38 176 PHE A O 1
ATOM 1349 N N . GLU A 1 177 ? 18.703 -35.906 -7.23 1 91.69 177 GLU A N 1
ATOM 1350 C CA . GLU A 1 177 ? 19.547 -35.062 -6.398 1 91.69 177 GLU A CA 1
ATOM 1351 C C . GLU A 1 177 ? 20.312 -34.062 -7.242 1 91.69 177 GLU A C 1
ATOM 1353 O O . GLU A 1 177 ? 20.438 -32.906 -6.844 1 91.69 177 GLU A O 1
ATOM 1358 N N . GLN A 1 178 ? 20.734 -34.469 -8.391 1 90 178 GLN A N 1
ATOM 1359 C CA . GLN A 1 178 ? 21.484 -33.594 -9.281 1 90 178 GLN A CA 1
ATOM 1360 C C . GLN A 1 178 ? 20.625 -32.438 -9.773 1 90 178 GLN A C 1
ATOM 1362 O O . GLN A 1 178 ? 21.141 -31.359 -10.023 1 90 178 GLN A O 1
ATOM 1367 N N . SER A 1 179 ? 19.406 -32.656 -9.883 1 91.88 179 SER A N 1
ATOM 1368 C CA . SER A 1 179 ? 18.531 -31.594 -10.359 1 91.88 179 SER A CA 1
ATOM 1369 C C . SER A 1 179 ? 18.359 -30.5 -9.305 1 91.88 179 SER A C 1
ATOM 1371 O O . SER A 1 179 ? 18.062 -29.344 -9.641 1 91.88 179 SER A O 1
ATOM 1373 N N . VAL A 1 180 ? 18.547 -30.781 -8.023 1 89 180 VAL A N 1
ATOM 1374 C CA . VAL A 1 180 ? 18.312 -29.859 -6.914 1 89 180 VAL A CA 1
ATOM 1375 C C . VAL A 1 180 ? 19.625 -29.25 -6.457 1 89 180 VAL A C 1
ATOM 1377 O O . VAL A 1 180 ? 19.703 -28.062 -6.16 1 89 180 VAL A O 1
ATOM 1380 N N . ARG A 1 181 ? 20.656 -30 -6.332 1 79 181 ARG A N 1
ATOM 1381 C CA . ARG A 1 181 ? 21.938 -29.562 -5.77 1 79 181 ARG A CA 1
ATOM 1382 C C . ARG A 1 181 ? 23.078 -29.797 -6.758 1 79 181 ARG A C 1
ATOM 1384 O O . ARG A 1 181 ? 22.969 -30.625 -7.656 1 79 181 ARG A O 1
ATOM 1391 N N . ALA A 1 182 ? 24.062 -28.828 -6.586 1 64.12 182 ALA A N 1
ATOM 1392 C CA . ALA A 1 182 ? 25.266 -29.047 -7.387 1 64.12 182 ALA A CA 1
ATOM 1393 C C . ALA A 1 182 ? 25.891 -30.406 -7.09 1 64.12 182 ALA A C 1
ATOM 1395 O O . ALA A 1 182 ? 25.953 -30.828 -5.934 1 64.12 182 ALA A O 1
ATOM 1396 N N . ALA A 1 183 ? 25.906 -31.203 -8.18 1 51.28 183 ALA A N 1
ATOM 1397 C CA . ALA A 1 183 ? 26.547 -32.5 -8.102 1 51.28 183 ALA A CA 1
ATOM 1398 C C . ALA A 1 183 ? 27.953 -32.469 -8.688 1 51.28 183 ALA A C 1
ATOM 1400 O O . ALA A 1 183 ? 28.219 -31.719 -9.633 1 51.28 183 ALA A O 1
ATOM 1401 N N . GLY A 1 184 ? 29.016 -32.969 -7.883 1 49.47 184 GLY A N 1
ATOM 1402 C CA . GLY A 1 184 ? 30.422 -33.031 -8.195 1 49.47 184 GLY A CA 1
ATOM 1403 C C . GLY A 1 184 ? 31.25 -31.969 -7.5 1 49.47 184 GLY A C 1
ATOM 1404 O O . GLY A 1 184 ? 31.484 -32.062 -6.293 1 49.47 184 GLY A O 1
ATOM 1405 N N . ASN A 1 185 ? 31.547 -30.859 -8.289 1 46.81 185 ASN A N 1
ATOM 1406 C CA . ASN A 1 185 ? 32.188 -29.75 -7.602 1 46.81 185 ASN A CA 1
ATOM 1407 C C . ASN A 1 185 ? 31.203 -28.609 -7.348 1 46.81 185 ASN A C 1
ATOM 1409 O O . ASN A 1 185 ? 30.031 -28.703 -7.691 1 46.81 185 ASN A O 1
ATOM 1413 N N . ALA A 1 186 ? 31.641 -27.734 -6.457 1 47.12 186 ALA A N 1
ATOM 1414 C CA . ALA A 1 186 ? 30.828 -26.625 -5.961 1 47.12 186 ALA A CA 1
ATOM 1415 C C . ALA A 1 186 ? 30.094 -25.938 -7.105 1 47.12 186 ALA A C 1
ATOM 1417 O O . ALA A 1 186 ? 29.094 -25.266 -6.887 1 47.12 186 ALA A O 1
ATOM 1418 N N . THR A 1 187 ? 30.578 -26.219 -8.305 1 49.62 187 THR A N 1
ATOM 1419 C CA . THR A 1 187 ? 30.125 -25.328 -9.367 1 49.62 187 THR A CA 1
ATOM 1420 C C . THR A 1 187 ? 29.484 -26.125 -10.5 1 49.62 187 THR A C 1
ATOM 1422 O O . THR A 1 187 ? 28.812 -25.562 -11.367 1 49.62 187 THR A O 1
ATOM 1425 N N . HIS A 1 188 ? 29.719 -27.469 -10.859 1 61.38 188 HIS A N 1
ATOM 1426 C CA . HIS A 1 188 ? 29.219 -28.219 -12.016 1 61.38 188 HIS A CA 1
ATOM 1427 C C . HIS A 1 188 ? 28.953 -29.672 -11.664 1 61.38 188 HIS A C 1
ATOM 1429 O O . HIS A 1 188 ? 29.734 -30.281 -10.93 1 61.38 188 HIS A O 1
ATOM 1435 N N . PRO A 1 189 ? 27.859 -30.359 -12 1 60.47 189 PRO A N 1
ATOM 1436 C CA . PRO A 1 189 ? 26.703 -29.703 -12.594 1 60.47 189 PRO A CA 1
ATOM 1437 C C . PRO A 1 189 ? 25.844 -28.969 -11.555 1 60.47 189 PRO A C 1
ATOM 1439 O O . PRO A 1 189 ? 25.672 -29.469 -10.438 1 60.47 189 PRO A O 1
ATOM 1442 N N . GLN A 1 190 ? 25.328 -27.844 -11.891 1 72.69 190 GLN A N 1
ATOM 1443 C CA . GLN A 1 190 ? 24.531 -27.016 -10.984 1 72.69 190 GLN A CA 1
ATOM 1444 C C . GLN A 1 190 ? 23.125 -27.578 -10.828 1 72.69 190 GLN A C 1
ATOM 1446 O O . GLN A 1 190 ? 22.547 -28.125 -11.773 1 72.69 190 GLN A O 1
ATOM 1451 N N . GLY A 1 191 ? 22.672 -27.688 -9.664 1 81.12 191 GLY A N 1
ATOM 1452 C CA . GLY A 1 191 ? 21.25 -27.922 -9.438 1 81.12 191 GLY A CA 1
ATOM 1453 C C . GLY A 1 191 ? 20.422 -26.672 -9.562 1 81.12 191 GLY A C 1
ATOM 1454 O O . GLY A 1 191 ? 20.734 -25.641 -8.961 1 81.12 191 GLY A O 1
ATOM 1455 N N . TYR A 1 192 ? 19.391 -26.75 -10.5 1 86.31 192 TYR A N 1
ATOM 1456 C CA . TYR A 1 192 ? 18.641 -25.531 -10.797 1 86.31 192 TYR A CA 1
ATOM 1457 C C . TYR A 1 192 ? 17.266 -25.562 -10.141 1 86.31 192 TYR A C 1
ATOM 1459 O O . TYR A 1 192 ? 16.594 -24.531 -10.07 1 86.31 192 TYR A O 1
ATOM 1467 N N . VAL A 1 193 ? 16.891 -26.75 -9.672 1 85.56 193 VAL A N 1
ATOM 1468 C CA . VAL A 1 193 ? 15.609 -26.828 -8.977 1 85.56 193 VAL A CA 1
ATOM 1469 C C . VAL A 1 193 ? 15.711 -26.141 -7.617 1 85.56 193 VAL A C 1
ATOM 1471 O O . VAL A 1 193 ? 16.625 -26.438 -6.836 1 85.56 193 VAL A O 1
ATOM 1474 N N . GLN A 1 194 ? 14.875 -25.266 -7.355 1 89.75 194 GLN A N 1
ATOM 1475 C CA . GLN A 1 194 ? 14.805 -24.562 -6.074 1 89.75 194 GLN A CA 1
ATOM 1476 C C . GLN A 1 194 ? 13.625 -25.047 -5.238 1 89.75 194 GLN A C 1
ATOM 1478 O O . GLN A 1 194 ? 12.492 -25.062 -5.711 1 89.75 194 GLN A O 1
ATOM 1483 N N . LEU A 1 195 ? 13.961 -25.5 -4.059 1 92.81 195 LEU A N 1
ATOM 1484 C CA . LEU A 1 195 ? 12.922 -26.031 -3.178 1 92.81 195 LEU A CA 1
ATOM 1485 C C . LEU A 1 195 ? 12.781 -25.156 -1.931 1 92.81 195 LEU A C 1
ATOM 1487 O O . LEU A 1 195 ? 13.781 -24.688 -1.379 1 92.81 195 LEU A O 1
ATOM 1491 N N . THR A 1 196 ? 11.57 -24.859 -1.583 1 92.94 196 THR A N 1
ATOM 1492 C CA . THR A 1 196 ? 11.242 -24.188 -0.331 1 92.94 196 THR A CA 1
ATOM 1493 C C . THR A 1 196 ? 9.984 -24.781 0.295 1 92.94 196 THR A C 1
ATOM 1495 O O . THR A 1 196 ? 9.398 -25.719 -0.255 1 92.94 196 THR A O 1
ATOM 1498 N N . ARG A 1 197 ? 9.711 -24.391 1.5 1 91.69 197 ARG A N 1
ATOM 1499 C CA . ARG A 1 197 ? 8.461 -24.75 2.16 1 91.69 197 ARG A CA 1
ATOM 1500 C C . ARG A 1 197 ? 7.613 -23.516 2.436 1 91.69 197 ARG A C 1
ATOM 1502 O O . ARG A 1 197 ? 8.117 -22.5 2.914 1 91.69 197 ARG A O 1
ATOM 1509 N N . PHE A 1 198 ? 6.387 -23.641 2.074 1 88.81 198 PHE A N 1
ATOM 1510 C CA . PHE A 1 198 ? 5.473 -22.547 2.344 1 88.81 198 PHE A CA 1
ATOM 1511 C C . PHE A 1 198 ? 4.961 -22.594 3.777 1 88.81 198 PHE A C 1
ATOM 1513 O O . PHE A 1 198 ? 4.77 -23.688 4.332 1 88.81 198 PHE A O 1
ATOM 1520 N N . GLU A 1 199 ? 4.801 -21.375 4.316 1 79.75 199 GLU A N 1
ATOM 1521 C CA . GLU A 1 199 ? 4.035 -21.328 5.559 1 79.75 199 GLU A CA 1
ATOM 1522 C C . GLU A 1 199 ? 2.541 -21.469 5.297 1 79.75 199 GLU A C 1
ATOM 1524 O O . GLU A 1 199 ? 1.993 -20.797 4.422 1 79.75 199 GLU A O 1
ATOM 1529 N N . THR A 1 200 ? 1.994 -22.5 5.879 1 75.69 200 THR A N 1
ATOM 1530 C CA . THR A 1 200 ? 0.618 -22.828 5.52 1 75.69 200 THR A CA 1
ATOM 1531 C C . THR A 1 200 ? -0.347 -22.359 6.605 1 75.69 200 THR A C 1
ATOM 1533 O O . THR A 1 200 ? -0.228 -22.781 7.762 1 75.69 200 THR A O 1
ATOM 1536 N N . PRO A 1 201 ? -1.203 -21.469 6.039 1 71.81 201 PRO A N 1
ATOM 1537 C CA . PRO A 1 201 ? -2.332 -21.156 6.922 1 71.81 201 PRO A CA 1
ATOM 1538 C C . PRO A 1 201 ? -3.361 -22.281 6.973 1 71.81 201 PRO A C 1
ATOM 1540 O O . PRO A 1 201 ? -3.215 -23.297 6.273 1 71.81 201 PRO A O 1
ATOM 1543 N N . GLY A 1 202 ? -4.148 -22.406 7.945 1 71.25 202 GLY A N 1
ATOM 1544 C CA . GLY A 1 202 ? -5.293 -23.312 7.902 1 71.25 202 GLY A CA 1
ATOM 1545 C C . GLY A 1 202 ? -5.277 -24.344 9.008 1 71.25 202 GLY A C 1
ATOM 1546 O O . GLY A 1 202 ? -4.562 -24.188 10 1 71.25 202 GLY A O 1
ATOM 1547 N N . PRO A 1 203 ? -6.094 -25.391 8.648 1 87.31 203 PRO A N 1
ATOM 1548 C CA . PRO A 1 203 ? -6.383 -26.328 9.742 1 87.31 203 PRO A CA 1
ATOM 1549 C C . PRO A 1 203 ? -5.379 -27.469 9.828 1 87.31 203 PRO A C 1
ATOM 1551 O O . PRO A 1 203 ? -5.773 -28.641 9.938 1 87.31 203 PRO A O 1
ATOM 1554 N N . LEU A 1 204 ? -4.117 -27.203 9.852 1 89.06 204 LEU A N 1
ATOM 1555 C CA . LEU A 1 204 ? -3.041 -28.188 9.875 1 89.06 204 LEU A CA 1
ATOM 1556 C C . LEU A 1 204 ? -3.156 -29.094 11.102 1 89.06 204 LEU A C 1
ATOM 1558 O O . LEU A 1 204 ? -3.018 -30.312 10.984 1 89.06 204 LEU A O 1
ATOM 1562 N N . ALA A 1 205 ? -3.447 -28.5 12.188 1 92 205 ALA A N 1
ATOM 1563 C CA . ALA A 1 205 ? -3.545 -29.266 13.422 1 92 205 ALA A CA 1
ATOM 1564 C C . ALA A 1 205 ? -4.684 -30.281 13.352 1 92 205 ALA A C 1
ATOM 1566 O O . ALA A 1 205 ? -4.527 -31.422 13.781 1 92 205 ALA A O 1
ATOM 1567 N N . MET A 1 206 ? -5.773 -29.844 12.789 1 95.5 206 MET A N 1
ATOM 1568 C CA . MET A 1 206 ? -6.918 -30.75 12.664 1 95.5 206 MET A CA 1
ATOM 1569 C C . MET A 1 206 ? -6.578 -31.953 11.789 1 95.5 206 MET A C 1
ATOM 1571 O O . MET A 1 206 ? -6.871 -33.094 12.148 1 95.5 206 MET A O 1
ATOM 1575 N N . LEU A 1 207 ? -5.914 -31.703 10.672 1 96.81 207 LEU A N 1
ATOM 1576 C CA . LEU A 1 207 ? -5.578 -32.75 9.711 1 96.81 207 LEU A CA 1
ATOM 1577 C C . LEU A 1 207 ? -4.609 -33.75 10.328 1 96.81 207 LEU A C 1
ATOM 1579 O O . LEU A 1 207 ? -4.82 -34.969 10.227 1 96.81 207 LEU A O 1
ATOM 1583 N N . TYR A 1 208 ? -3.607 -33.281 11.039 1 96.12 208 TYR A N 1
ATOM 1584 C CA . TYR A 1 208 ? -2.588 -34.156 11.609 1 96.12 208 TYR A CA 1
ATOM 1585 C C . TYR A 1 208 ? -3.15 -34.969 12.773 1 96.12 208 TYR A C 1
ATOM 1587 O O . TYR A 1 208 ? -2.916 -36.188 12.875 1 96.12 208 TYR A O 1
ATOM 1595 N N . GLN A 1 209 ? -3.914 -34.344 13.617 1 97.19 209 GLN A N 1
ATOM 1596 C CA . GLN A 1 209 ? -4.48 -35 14.781 1 97.19 209 GLN A CA 1
ATOM 1597 C C . GLN A 1 209 ? -5.512 -36.062 14.359 1 97.19 209 GLN A C 1
ATOM 1599 O O . GLN A 1 209 ? -5.582 -37.125 14.938 1 97.19 209 GLN A O 1
ATOM 1604 N N . GLY A 1 210 ? -6.328 -35.656 13.383 1 98.25 210 GLY A N 1
ATOM 1605 C CA . GLY A 1 210 ? -7.273 -36.625 12.859 1 98.25 210 GLY A CA 1
ATOM 1606 C C . GLY A 1 210 ? -6.605 -37.844 12.266 1 98.25 210 GLY A C 1
ATOM 1607 O O . GLY A 1 210 ? -7.008 -39 12.555 1 98.25 210 GLY A O 1
ATOM 1608 N N . ALA A 1 211 ? -5.59 -37.656 11.445 1 98 211 ALA A N 1
ATOM 1609 C CA . ALA A 1 211 ? -4.848 -38.75 10.828 1 98 211 ALA A CA 1
ATOM 1610 C C . ALA A 1 211 ? -4.199 -39.625 11.891 1 98 211 ALA A C 1
ATOM 1612 O O . ALA A 1 211 ? -4.262 -40.875 11.797 1 98 211 ALA A O 1
ATOM 1613 N N . GLN A 1 212 ? -3.631 -39.031 12.859 1 97.06 212 GLN A N 1
ATOM 1614 C CA . GLN A 1 212 ? -2.977 -39.75 13.938 1 97.06 212 GLN A CA 1
ATOM 1615 C C . GLN A 1 212 ? -3.969 -40.625 14.688 1 97.06 212 GLN A C 1
ATOM 1617 O O . GLN A 1 212 ? -3.643 -41.75 15.07 1 97.06 212 GLN A O 1
ATOM 1622 N N . ALA A 1 213 ? -5.094 -40.125 14.898 1 98.06 213 ALA A N 1
ATOM 1623 C CA . ALA A 1 213 ? -6.129 -40.875 15.602 1 98.06 213 ALA A CA 1
ATOM 1624 C C . ALA A 1 213 ? -6.508 -42.156 14.836 1 98.06 213 ALA A C 1
ATOM 1626 O O . ALA A 1 213 ? -6.969 -43.125 15.43 1 98.06 213 ALA A O 1
ATOM 1627 N N . LEU A 1 214 ? -6.336 -42.125 13.555 1 97.31 214 LEU A N 1
ATOM 1628 C CA . LEU A 1 214 ? -6.664 -43.281 12.727 1 97.31 214 LEU A CA 1
ATOM 1629 C C . LEU A 1 214 ? -5.41 -44.094 12.406 1 97.31 214 LEU A C 1
ATOM 1631 O O . LEU A 1 214 ? -5.43 -44.938 11.516 1 97.31 214 LEU A O 1
ATOM 1635 N N . GLY A 1 215 ? -4.293 -43.719 12.977 1 95.56 215 GLY A N 1
ATOM 1636 C CA . GLY A 1 215 ? -3.078 -44.531 12.867 1 95.56 215 GLY A CA 1
ATOM 1637 C C . GLY A 1 215 ? -2.191 -44.094 11.711 1 95.56 215 GLY A C 1
ATOM 1638 O O . GLY A 1 215 ? -1.245 -44.812 11.352 1 95.56 215 GLY A O 1
ATOM 1639 N N . VAL A 1 216 ? -2.441 -43.031 11.07 1 96.88 216 VAL A N 1
ATOM 1640 C CA . VAL A 1 216 ? -1.594 -42.5 10 1 96.88 216 VAL A CA 1
ATOM 1641 C C . VAL A 1 216 ? -0.671 -41.438 10.562 1 96.88 216 VAL A C 1
ATOM 1643 O O . VAL A 1 216 ? -1.139 -40.406 11.047 1 96.88 216 VAL A O 1
ATOM 1646 N N . PRO A 1 217 ? 0.594 -41.531 10.469 1 96.12 217 PRO A N 1
ATOM 1647 C CA . PRO A 1 217 ? 1.521 -40.625 11.148 1 96.12 217 PRO A CA 1
ATOM 1648 C C . PRO A 1 217 ? 1.765 -39.344 10.367 1 96.12 217 PRO A C 1
ATOM 1650 O O . PRO A 1 217 ? 1.59 -39.312 9.148 1 96.12 217 PRO A O 1
ATOM 1653 N N . GLN A 1 218 ? 2.1 -38.344 11.125 1 95.81 218 GLN A N 1
ATOM 1654 C CA . GLN A 1 218 ? 2.762 -37.188 10.516 1 95.81 218 GLN A CA 1
ATOM 1655 C C . GLN A 1 218 ? 4.234 -37.5 10.25 1 95.81 218 GLN A C 1
ATOM 1657 O O . GLN A 1 218 ? 4.938 -38 11.125 1 95.81 218 GLN A O 1
ATOM 1662 N N . VAL A 1 219 ? 4.691 -37.219 9.055 1 95.56 219 VAL A N 1
ATOM 1663 C CA . VAL A 1 219 ? 6.09 -37.469 8.719 1 95.56 219 VAL A CA 1
ATOM 1664 C C . VAL A 1 219 ? 6.742 -36.156 8.242 1 95.56 219 VAL A C 1
ATOM 1666 O O . VAL A 1 219 ? 6.055 -35.25 7.812 1 95.56 219 VAL A O 1
ATOM 1669 N N . ARG A 1 220 ? 8.031 -36.062 8.375 1 91.44 220 ARG A N 1
ATOM 1670 C CA . ARG A 1 220 ? 8.766 -34.875 7.973 1 91.44 220 ARG A CA 1
ATOM 1671 C C . ARG A 1 220 ? 8.805 -34.75 6.453 1 91.44 220 ARG A C 1
ATOM 1673 O O . ARG A 1 220 ? 8.703 -33.656 5.914 1 91.44 220 ARG A O 1
ATOM 1680 N N . GLU A 1 221 ? 9.008 -35.875 5.84 1 92.88 221 GLU A N 1
ATOM 1681 C CA . GLU A 1 221 ? 9.055 -35.938 4.383 1 92.88 221 GLU A CA 1
ATOM 1682 C C . GLU A 1 221 ? 8.742 -37.344 3.885 1 92.88 221 GLU A C 1
ATOM 1684 O O . GLU A 1 221 ? 8.812 -38.312 4.648 1 92.88 221 GLU A O 1
ATOM 1689 N N . PHE A 1 222 ? 8.352 -37.406 2.695 1 95 222 PHE A N 1
ATOM 1690 C CA . PHE A 1 222 ? 8.18 -38.719 2.053 1 95 222 PHE A CA 1
ATOM 1691 C C . PHE A 1 222 ? 9.477 -39.156 1.394 1 95 222 PHE A C 1
ATOM 1693 O O . PHE A 1 222 ? 9.883 -38.625 0.369 1 95 222 PHE A O 1
ATOM 1700 N N . ALA A 1 223 ? 10.094 -40.094 1.983 1 91.06 223 ALA A N 1
ATOM 1701 C CA . ALA A 1 223 ? 11.383 -40.625 1.555 1 91.06 223 ALA A CA 1
ATOM 1702 C C . ALA A 1 223 ? 11.492 -42.125 1.859 1 91.06 223 ALA A C 1
ATOM 1704 O O . ALA A 1 223 ? 10.547 -42.75 2.35 1 91.06 223 ALA A O 1
ATOM 1705 N N . GLU A 1 224 ? 12.609 -42.656 1.413 1 91.31 224 GLU A N 1
ATOM 1706 C CA . GLU A 1 224 ? 12.828 -44.094 1.671 1 91.31 224 GLU A CA 1
ATOM 1707 C C . GLU A 1 224 ? 12.57 -44.438 3.135 1 91.31 224 GLU A C 1
ATOM 1709 O O . GLU A 1 224 ? 13.094 -43.781 4.035 1 91.31 224 GLU A O 1
ATOM 1714 N N . GLY A 1 225 ? 11.695 -45.375 3.295 1 86.69 225 GLY A N 1
ATOM 1715 C CA . GLY A 1 225 ? 11.352 -45.812 4.641 1 86.69 225 GLY A CA 1
ATOM 1716 C C . GLY A 1 225 ? 10.156 -45.094 5.215 1 86.69 225 GLY A C 1
ATOM 1717 O O . GLY A 1 225 ? 9.68 -45.406 6.301 1 86.69 225 GLY A O 1
ATOM 1718 N N . SER A 1 226 ? 9.633 -44.156 4.484 1 88.94 226 SER A N 1
ATOM 1719 C CA . SER A 1 226 ? 8.531 -43.312 4.984 1 88.94 226 SER A CA 1
ATOM 1720 C C . SER A 1 226 ? 7.633 -42.844 3.844 1 88.94 226 SER A C 1
ATOM 1722 O O . SER A 1 226 ? 7.566 -41.656 3.549 1 88.94 226 SER A O 1
ATOM 1724 N N . PHE A 1 227 ? 6.848 -43.75 3.312 1 94.44 227 PHE A N 1
ATOM 1725 C CA . PHE A 1 227 ? 6.078 -43.406 2.123 1 94.44 227 PHE A CA 1
ATOM 1726 C C . PHE A 1 227 ? 4.605 -43.25 2.463 1 94.44 227 PHE A C 1
ATOM 1728 O O . PHE A 1 227 ? 3.809 -42.844 1.613 1 94.44 227 PHE A O 1
ATOM 1735 N N . VAL A 1 228 ? 4.188 -43.469 3.732 1 95.69 228 VAL A N 1
ATOM 1736 C CA . VAL A 1 228 ? 2.811 -43.344 4.188 1 95.69 228 VAL A CA 1
ATOM 1737 C C . VAL A 1 228 ? 2.746 -42.312 5.336 1 95.69 228 VAL A C 1
ATOM 1739 O O . VAL A 1 228 ? 3.576 -42.375 6.246 1 95.69 228 VAL A O 1
ATOM 1742 N N . GLY A 1 229 ? 1.8 -41.406 5.254 1 97.19 229 GLY A N 1
ATOM 1743 C CA . GLY A 1 229 ? 1.668 -40.375 6.27 1 97.19 229 GLY A CA 1
ATOM 1744 C C . GLY A 1 229 ? 1.169 -39.062 5.715 1 97.19 229 GLY A C 1
ATOM 1745 O O . GLY A 1 229 ? 0.709 -39 4.574 1 97.19 229 GLY A O 1
ATOM 1746 N N . TYR A 1 230 ? 1.111 -38.062 6.625 1 96.88 230 TYR A N 1
ATOM 1747 C CA . TYR A 1 230 ? 0.814 -36.688 6.254 1 96.88 230 TYR A CA 1
ATOM 1748 C C . TYR A 1 230 ? 2.051 -35.812 6.391 1 96.88 230 TYR A C 1
ATOM 1750 O O . TYR A 1 230 ? 2.828 -35.969 7.336 1 96.88 230 TYR A O 1
ATOM 1758 N N . ALA A 1 231 ? 2.266 -34.906 5.434 1 95.31 231 ALA A N 1
ATOM 1759 C CA . ALA A 1 231 ? 3.395 -34 5.5 1 95.31 231 ALA A CA 1
ATOM 1760 C C . ALA A 1 231 ? 3.105 -32.719 4.715 1 95.31 231 ALA A C 1
ATOM 1762 O O . ALA A 1 231 ? 2.236 -32.688 3.842 1 95.31 231 ALA A O 1
ATOM 1763 N N . GLN A 1 232 ? 3.756 -31.656 5.129 1 94.38 232 GLN A N 1
ATOM 1764 C CA . GLN A 1 232 ? 3.926 -30.516 4.242 1 94.38 232 GLN A CA 1
ATOM 1765 C C . GLN A 1 232 ? 5.109 -30.719 3.301 1 94.38 232 GLN A C 1
ATOM 1767 O O . GLN A 1 232 ? 6.266 -30.688 3.732 1 94.38 232 GLN A O 1
ATOM 1772 N N . VAL A 1 233 ? 4.859 -30.812 2.047 1 95.62 233 VAL A N 1
ATOM 1773 C CA . VAL A 1 233 ? 5.902 -31.234 1.116 1 95.62 233 VAL A CA 1
ATOM 1774 C C . VAL A 1 233 ? 6.625 -30.016 0.562 1 95.62 233 VAL A C 1
ATOM 1776 O O . VAL A 1 233 ? 6.074 -28.906 0.551 1 95.62 233 VAL A O 1
ATOM 1779 N N . PRO A 1 234 ? 7.887 -30.203 0.152 1 95.12 234 PRO A N 1
ATOM 1780 C CA . PRO A 1 234 ? 8.594 -29.094 -0.503 1 95.12 234 PRO A CA 1
ATOM 1781 C C . PRO A 1 234 ? 7.934 -28.672 -1.814 1 95.12 234 PRO A C 1
ATOM 1783 O O . PRO A 1 234 ? 7.227 -29.469 -2.439 1 95.12 234 PRO A O 1
ATOM 1786 N N . VAL A 1 235 ? 8.18 -27.438 -2.119 1 96.06 235 VAL A N 1
ATOM 1787 C CA . VAL A 1 235 ? 7.605 -26.875 -3.342 1 96.06 235 VAL A CA 1
ATOM 1788 C C . VAL A 1 235 ? 8.711 -26.281 -4.207 1 96.06 235 VAL A C 1
ATOM 1790 O O . VAL A 1 235 ? 9.75 -25.859 -3.691 1 96.06 235 VAL A O 1
ATOM 1793 N N . THR A 1 236 ? 8.508 -26.266 -5.512 1 96.38 236 THR A N 1
ATOM 1794 C CA . THR A 1 236 ? 9.43 -25.609 -6.441 1 96.38 236 THR A CA 1
ATOM 1795 C C . THR A 1 236 ? 9.125 -24.125 -6.543 1 96.38 236 THR A C 1
ATOM 1797 O O . THR A 1 236 ? 8.539 -23.672 -7.531 1 96.38 236 THR A O 1
ATOM 1800 N N . ALA A 1 237 ? 9.562 -23.422 -5.566 1 95.19 237 ALA A N 1
ATOM 1801 C CA . ALA A 1 237 ? 9.375 -21.969 -5.441 1 95.19 237 ALA A CA 1
ATOM 1802 C C . ALA A 1 237 ? 10.539 -21.344 -4.688 1 95.19 237 ALA A C 1
ATOM 1804 O O . ALA A 1 237 ? 11.273 -22.031 -3.973 1 95.19 237 ALA A O 1
ATOM 1805 N N . ARG A 1 238 ? 10.742 -20.125 -4.934 1 93.69 238 ARG A N 1
ATOM 1806 C CA . ARG A 1 238 ? 11.75 -19.344 -4.223 1 93.69 238 ARG A CA 1
ATOM 1807 C C . ARG A 1 238 ? 11.344 -17.875 -4.129 1 93.69 238 ARG A C 1
ATOM 1809 O O . ARG A 1 238 ? 10.859 -17.297 -5.105 1 93.69 238 ARG A O 1
ATOM 1816 N N . HIS A 1 239 ? 11.5 -17.266 -2.945 1 93 239 HIS A N 1
ATOM 1817 C CA . HIS A 1 239 ? 11.266 -15.844 -2.699 1 93 239 HIS A CA 1
ATOM 1818 C C . HIS A 1 239 ? 9.859 -15.43 -3.135 1 93 239 HIS A C 1
ATOM 1820 O O . HIS A 1 239 ? 9.695 -14.438 -3.848 1 93 239 HIS A O 1
ATOM 1826 N N . GLY A 1 240 ? 8.938 -16.344 -2.893 1 94.5 240 GLY A N 1
ATOM 1827 C CA . GLY A 1 240 ? 7.535 -16.016 -3.119 1 94.5 240 GLY A CA 1
ATOM 1828 C C . GLY A 1 240 ? 7.121 -16.141 -4.574 1 94.5 240 GLY A C 1
ATOM 1829 O O . GLY A 1 240 ? 6.062 -15.641 -4.969 1 94.5 240 GLY A O 1
ATOM 1830 N N . GLN A 1 241 ? 7.934 -16.781 -5.379 1 96.56 241 GLN A N 1
ATOM 1831 C CA . GLN A 1 241 ? 7.656 -16.938 -6.801 1 96.56 241 GLN A CA 1
ATOM 1832 C C . GLN A 1 241 ? 7.934 -18.359 -7.266 1 96.56 241 GLN A C 1
ATOM 1834 O O . GLN A 1 241 ? 8.758 -19.062 -6.676 1 96.56 241 GLN A O 1
ATOM 1839 N N . ARG A 1 242 ? 7.234 -18.812 -8.266 1 97.06 242 ARG A N 1
ATOM 1840 C CA . ARG A 1 242 ? 7.418 -20.141 -8.852 1 97.06 242 ARG A CA 1
ATOM 1841 C C . ARG A 1 242 ? 8.844 -20.328 -9.359 1 97.06 242 ARG A C 1
ATOM 1843 O O . ARG A 1 242 ? 9.445 -19.375 -9.883 1 97.06 242 ARG A O 1
ATOM 1850 N N . ALA A 1 243 ? 9.336 -21.562 -9.203 1 96 243 ALA A N 1
ATOM 1851 C CA . ALA A 1 243 ? 10.633 -21.938 -9.758 1 96 243 ALA A CA 1
ATOM 1852 C C . ALA A 1 243 ? 10.492 -23.062 -10.773 1 96 243 ALA A C 1
ATOM 1854 O O . ALA A 1 243 ? 10.836 -24.219 -10.477 1 96 243 ALA A O 1
ATOM 1855 N N . SER A 1 244 ? 10.094 -22.766 -11.961 1 95.75 244 SER A N 1
ATOM 1856 C CA . SER A 1 244 ? 9.953 -23.75 -13.016 1 95.75 244 SER A CA 1
ATOM 1857 C C . SER A 1 244 ? 11.297 -24.062 -13.664 1 95.75 244 SER A C 1
ATOM 1859 O O . SER A 1 244 ? 12.242 -23.281 -13.547 1 95.75 244 SER A O 1
ATOM 1861 N N . SER A 1 245 ? 11.375 -25.25 -14.359 1 95.94 245 SER A N 1
ATOM 1862 C CA . SER A 1 245 ? 12.602 -25.594 -15.078 1 95.94 245 SER A CA 1
ATOM 1863 C C . SER A 1 245 ? 12.828 -24.656 -16.25 1 95.94 245 SER A C 1
ATOM 1865 O O . SER A 1 245 ? 13.969 -24.438 -16.672 1 95.94 245 SER A O 1
ATOM 1867 N N . GLY A 1 246 ? 11.711 -24.109 -16.797 1 96.38 246 GLY A N 1
ATOM 1868 C CA . GLY A 1 246 ? 11.867 -23.094 -17.828 1 96.38 246 GLY A CA 1
ATOM 1869 C C . GLY A 1 246 ? 12.68 -21.906 -17.391 1 96.38 246 GLY A C 1
ATOM 1870 O O . GLY A 1 246 ? 13.5 -21.375 -18.141 1 96.38 246 GLY A O 1
ATOM 1871 N N . LYS A 1 247 ? 12.461 -21.484 -16.141 1 94.12 247 LYS A N 1
ATOM 1872 C CA . LYS A 1 247 ? 13.195 -20.375 -15.547 1 94.12 247 LYS A CA 1
ATOM 1873 C C . LYS A 1 247 ? 14.547 -20.844 -15 1 94.12 247 LYS A C 1
ATOM 1875 O O . LYS A 1 247 ? 15.578 -20.234 -15.289 1 94.12 247 LYS A O 1
ATOM 1880 N N . GLY A 1 248 ? 14.57 -21.906 -14.305 1 93.38 248 GLY A N 1
ATOM 1881 C CA . GLY A 1 248 ? 15.75 -22.375 -13.602 1 93.38 248 GLY A CA 1
ATOM 1882 C C . GLY A 1 248 ? 16.781 -22.984 -14.516 1 93.38 248 GLY A C 1
ATOM 1883 O O . GLY A 1 248 ? 17.953 -22.578 -14.523 1 93.38 248 GLY A O 1
ATOM 1884 N N . HIS A 1 249 ? 16.422 -23.938 -15.32 1 94.69 249 HIS A N 1
ATOM 1885 C CA . HIS A 1 249 ? 17.344 -24.688 -16.172 1 94.69 249 HIS A CA 1
ATOM 1886 C C . HIS A 1 249 ? 17.594 -23.953 -17.484 1 94.69 249 HIS A C 1
ATOM 1888 O O . HIS A 1 249 ? 18.703 -23.984 -18.016 1 94.69 249 HIS A O 1
ATOM 1894 N N . LEU A 1 250 ? 16.562 -23.344 -18.031 1 95.62 250 LEU A N 1
ATOM 1895 C CA . LEU A 1 250 ? 16.688 -22.812 -19.375 1 95.62 250 LEU A CA 1
ATOM 1896 C C . LEU A 1 250 ? 16.969 -21.312 -19.344 1 95.62 250 LEU A C 1
ATOM 1898 O O . LEU A 1 250 ? 17.953 -20.844 -19.906 1 95.62 250 LEU A O 1
ATOM 1902 N N . GLY A 1 251 ? 16.156 -20.547 -18.594 1 94.88 251 GLY A N 1
ATOM 1903 C CA . GLY A 1 251 ? 16.312 -19.094 -18.5 1 94.88 251 GLY A CA 1
ATOM 1904 C C . GLY A 1 251 ? 17.656 -18.688 -17.938 1 94.88 251 GLY A C 1
ATOM 1905 O O . GLY A 1 251 ? 18.281 -17.734 -18.438 1 94.88 251 GLY A O 1
ATOM 1906 N N . ARG A 1 252 ? 18.141 -19.312 -16.984 1 93.19 252 ARG A N 1
ATOM 1907 C CA . ARG A 1 252 ? 19.359 -18.969 -16.281 1 93.19 252 ARG A CA 1
ATOM 1908 C C . ARG A 1 252 ? 20.578 -19.141 -17.188 1 93.19 252 ARG A C 1
ATOM 1910 O O . ARG A 1 252 ? 21.625 -18.531 -16.938 1 93.19 252 ARG A O 1
ATOM 1917 N N . VAL A 1 253 ? 20.516 -19.984 -18.25 1 94.12 253 VAL A N 1
ATOM 1918 C CA . VAL A 1 253 ? 21.672 -20.266 -19.078 1 94.12 253 VAL A CA 1
ATOM 1919 C C . VAL A 1 253 ? 21.484 -19.672 -20.469 1 94.12 253 VAL A C 1
ATOM 1921 O O . VAL A 1 253 ? 22.172 -20.031 -21.406 1 94.12 253 VAL A O 1
ATOM 1924 N N . ALA A 1 254 ? 20.516 -18.844 -20.547 1 91.69 254 ALA A N 1
ATOM 1925 C CA . ALA A 1 254 ? 20.094 -18.297 -21.844 1 91.69 254 ALA A CA 1
ATOM 1926 C C . ALA A 1 254 ? 21.219 -17.547 -22.531 1 91.69 254 ALA A C 1
ATOM 1928 O O . ALA A 1 254 ? 21.188 -17.328 -23.75 1 91.69 254 ALA A O 1
ATOM 1929 N N . GLU A 1 255 ? 22.266 -17.203 -21.859 1 93.31 255 GLU A N 1
ATOM 1930 C CA . GLU A 1 255 ? 23.375 -16.422 -22.406 1 93.31 255 GLU A CA 1
ATOM 1931 C C . GLU A 1 255 ? 24.344 -17.297 -23.203 1 93.31 255 GLU A C 1
ATOM 1933 O O . GLU A 1 255 ? 25.188 -16.797 -23.922 1 93.31 255 GLU A O 1
ATOM 1938 N N . ARG A 1 256 ? 24.219 -18.625 -23.062 1 96.25 256 ARG A N 1
ATOM 1939 C CA . ARG A 1 256 ? 25.094 -19.516 -23.828 1 96.25 256 ARG A CA 1
ATOM 1940 C C . ARG A 1 256 ? 24.891 -19.359 -25.328 1 96.25 256 ARG A C 1
ATOM 1942 O O . ARG A 1 256 ? 23.766 -19.484 -25.828 1 96.25 256 ARG A O 1
ATOM 1949 N N . ARG A 1 257 ? 25.953 -19.172 -26.062 1 96.12 257 ARG A N 1
ATOM 1950 C CA . ARG A 1 257 ? 25.891 -18.828 -27.484 1 96.12 257 ARG A CA 1
ATOM 1951 C C . ARG A 1 257 ? 25.453 -20.031 -28.312 1 96.12 257 ARG A C 1
ATOM 1953 O O . ARG A 1 257 ? 24.953 -19.875 -29.438 1 96.12 257 ARG A O 1
ATOM 1960 N N . ASN A 1 258 ? 25.656 -21.234 -27.797 1 97.81 258 ASN A N 1
ATOM 1961 C CA . ASN A 1 258 ? 25.359 -22.438 -28.547 1 97.81 258 ASN A CA 1
ATOM 1962 C C . ASN A 1 258 ? 23.938 -22.938 -28.266 1 97.81 258 ASN A C 1
ATOM 1964 O O . ASN A 1 258 ? 23.578 -24.047 -28.672 1 97.81 258 ASN A O 1
ATOM 1968 N N . LEU A 1 259 ? 23.125 -22.125 -27.5 1 98.12 259 LEU A N 1
ATOM 1969 C CA . LEU A 1 259 ? 21.75 -22.453 -27.172 1 98.12 259 LEU A CA 1
ATOM 1970 C C . LEU A 1 259 ? 20.781 -21.422 -27.734 1 98.12 259 LEU A C 1
ATOM 1972 O O . LEU A 1 259 ? 20.906 -20.234 -27.469 1 98.12 259 LEU A O 1
ATOM 1976 N N . HIS A 1 260 ? 19.875 -21.906 -28.562 1 98.44 260 HIS A N 1
ATOM 1977 C CA . HIS A 1 260 ? 18.859 -21.031 -29.125 1 98.44 260 HIS A CA 1
ATOM 1978 C C . HIS A 1 260 ? 17.453 -21.547 -28.828 1 98.44 260 HIS A C 1
ATOM 1980 O O . HIS A 1 260 ? 17.219 -22.75 -28.859 1 98.44 260 HIS A O 1
ATOM 1986 N N . VAL A 1 261 ? 16.578 -20.641 -28.5 1 98.44 261 VAL A N 1
ATOM 1987 C CA . VAL A 1 261 ? 15.188 -20.969 -28.25 1 98.44 261 VAL A CA 1
ATOM 1988 C C . VAL A 1 261 ? 14.281 -20.234 -29.234 1 98.44 261 VAL A C 1
ATOM 1990 O O . VAL A 1 261 ? 14.391 -19.016 -29.406 1 98.44 261 VAL A O 1
ATOM 1993 N N . LEU A 1 262 ? 13.492 -20.984 -29.938 1 98.31 262 LEU A N 1
ATOM 1994 C CA . LEU A 1 262 ? 12.438 -20.422 -30.766 1 98.31 262 LEU A CA 1
ATOM 1995 C C . LEU A 1 262 ? 11.078 -20.547 -30.094 1 98.31 262 LEU A C 1
ATOM 1997 O O . LEU A 1 262 ? 10.617 -21.672 -29.844 1 98.31 262 LEU A O 1
ATOM 2001 N N . LYS A 1 263 ? 10.453 -19.438 -29.797 1 97.56 263 LYS A N 1
ATOM 2002 C CA . LYS A 1 263 ? 9.125 -19.406 -29.188 1 97.56 263 LYS A CA 1
ATOM 2003 C C . LYS A 1 263 ? 8.039 -19.359 -30.25 1 97.56 263 LYS A C 1
ATOM 2005 O O . LYS A 1 263 ? 8.32 -19.109 -31.438 1 97.56 263 LYS A O 1
ATOM 2010 N N . GLN A 1 264 ? 6.828 -19.719 -29.844 1 97.75 264 GLN A N 1
ATOM 2011 C CA . GLN A 1 264 ? 5.688 -19.766 -30.766 1 97.75 264 GLN A CA 1
ATOM 2012 C C . GLN A 1 264 ? 5.988 -20.656 -31.969 1 97.75 264 GLN A C 1
ATOM 2014 O O . GLN A 1 264 ? 5.648 -20.312 -33.094 1 97.75 264 GLN A O 1
ATOM 2019 N N . ALA A 1 265 ? 6.711 -21.688 -31.734 1 98.5 265 ALA A N 1
ATOM 2020 C CA . ALA A 1 265 ? 7.113 -22.641 -32.75 1 98.5 265 ALA A CA 1
ATOM 2021 C C . ALA A 1 265 ? 6.477 -24.016 -32.531 1 98.5 265 ALA A C 1
ATOM 2023 O O . ALA A 1 265 ? 7.07 -24.875 -31.875 1 98.5 265 ALA A O 1
ATOM 2024 N N . LEU A 1 266 ? 5.32 -24.219 -33.094 1 98.31 266 LEU A N 1
ATOM 2025 C CA . LEU A 1 266 ? 4.613 -25.484 -32.969 1 98.31 266 LEU A CA 1
ATOM 2026 C C . LEU A 1 266 ? 5.117 -26.516 -33.969 1 98.31 266 LEU A C 1
ATOM 2028 O O . LEU A 1 266 ? 4.922 -26.359 -35.156 1 98.31 266 LEU A O 1
ATOM 2032 N N . VAL A 1 267 ? 5.809 -27.562 -33.5 1 98.75 267 VAL A N 1
ATOM 2033 C CA . VAL A 1 267 ? 6.309 -28.609 -34.375 1 98.75 267 VAL A CA 1
ATOM 2034 C C . VAL A 1 267 ? 5.141 -29.453 -34.875 1 98.75 267 VAL A C 1
ATOM 2036 O O . VAL A 1 267 ? 4.293 -29.891 -34.094 1 98.75 267 VAL A O 1
ATOM 2039 N N . LYS A 1 268 ? 5.105 -29.672 -36.188 1 97.69 268 LYS A N 1
ATOM 2040 C CA . LYS A 1 268 ? 3.945 -30.359 -36.75 1 97.69 268 LYS A CA 1
ATOM 2041 C C . LYS A 1 268 ? 4.348 -31.688 -37.375 1 97.69 268 LYS A C 1
ATOM 2043 O O . LYS A 1 268 ? 3.5 -32.562 -37.625 1 97.69 268 LYS A O 1
ATOM 2048 N N . GLN A 1 269 ? 5.77 -31.812 -37.625 1 98.06 269 GLN A N 1
ATOM 2049 C CA . GLN A 1 269 ? 6.145 -33.031 -38.344 1 98.06 269 GLN A CA 1
ATOM 2050 C C . GLN A 1 269 ? 7.629 -33.344 -38.188 1 98.06 269 GLN A C 1
ATOM 2052 O O . GLN A 1 269 ? 8.453 -32.406 -38.156 1 98.06 269 GLN A O 1
ATOM 2057 N N . LEU A 1 270 ? 7.953 -34.656 -38.031 1 98.62 270 LEU A N 1
ATOM 2058 C CA . LEU A 1 270 ? 9.312 -35.188 -38.125 1 98.62 270 LEU A CA 1
ATOM 2059 C C . LEU A 1 270 ? 9.57 -35.75 -39.531 1 98.62 270 LEU A C 1
ATOM 2061 O O . LEU A 1 270 ? 8.727 -36.469 -40.062 1 98.62 270 LEU A O 1
ATOM 2065 N N . HIS A 1 271 ? 10.727 -35.438 -40.094 1 98.31 271 HIS A N 1
ATOM 2066 C CA . HIS A 1 271 ? 11.109 -35.969 -41.375 1 98.31 271 HIS A CA 1
ATOM 2067 C C . HIS A 1 271 ? 12.188 -37.031 -41.25 1 98.31 271 HIS A C 1
ATOM 2069 O O . HIS A 1 271 ? 13.266 -36.781 -40.719 1 98.31 271 HIS A O 1
ATOM 2075 N N . PHE A 1 272 ? 11.883 -38.219 -41.781 1 98.12 272 PHE A N 1
ATOM 2076 C CA . PHE A 1 272 ? 12.773 -39.375 -41.656 1 98.12 272 PHE A CA 1
ATOM 2077 C C . PHE A 1 272 ? 13.539 -39.594 -42.969 1 98.12 272 PHE A C 1
ATOM 2079 O O . PHE A 1 272 ? 13.148 -39.094 -44.031 1 98.12 272 PHE A O 1
ATOM 2086 N N . ASP A 1 273 ? 14.664 -40.312 -42.906 1 97.56 273 ASP A N 1
ATOM 2087 C CA . ASP A 1 273 ? 15.398 -40.719 -44.094 1 97.56 273 ASP A CA 1
ATOM 2088 C C . ASP A 1 273 ? 14.656 -41.812 -44.844 1 97.56 273 ASP A C 1
ATOM 2090 O O . ASP A 1 273 ? 13.578 -42.25 -44.438 1 97.56 273 ASP A O 1
ATOM 2094 N N . ALA A 1 274 ? 15.211 -42.188 -45.969 1 96.06 274 ALA A N 1
ATOM 2095 C CA . ALA A 1 274 ? 14.547 -43.125 -46.844 1 96.06 274 ALA A CA 1
ATOM 2096 C C . ALA A 1 274 ? 14.297 -44.469 -46.156 1 96.06 274 ALA A C 1
ATOM 2098 O O . ALA A 1 274 ? 13.289 -45.125 -46.406 1 96.06 274 ALA A O 1
ATOM 2099 N N . ALA A 1 275 ? 15.156 -44.812 -45.188 1 96 275 ALA A N 1
ATOM 2100 C CA . ALA A 1 275 ? 15.031 -46.094 -44.469 1 96 275 ALA A CA 1
ATOM 2101 C C . ALA A 1 275 ? 14.18 -45.906 -43.188 1 96 275 ALA A C 1
ATOM 2103 O O . ALA A 1 275 ? 13.891 -46.875 -42.5 1 96 275 ALA A O 1
ATOM 2104 N N . ALA A 1 276 ? 13.734 -44.719 -42.938 1 96.38 276 ALA A N 1
ATOM 2105 C CA . ALA A 1 276 ? 12.93 -44.375 -41.75 1 96.38 276 ALA A CA 1
ATOM 2106 C C . ALA A 1 276 ? 13.633 -44.75 -40.469 1 96.38 276 ALA A C 1
ATOM 2108 O O . ALA A 1 276 ? 12.992 -45.188 -39.5 1 96.38 276 ALA A O 1
ATOM 2109 N N . ARG A 1 277 ? 14.945 -44.594 -40.469 1 96.62 277 ARG A N 1
ATOM 2110 C CA . ARG A 1 277 ? 15.727 -45 -39.312 1 96.62 277 ARG A CA 1
ATOM 2111 C C . ARG A 1 277 ? 16.391 -43.781 -38.656 1 96.62 277 ARG A C 1
ATOM 2113 O O . ARG A 1 277 ? 16.953 -43.906 -37.562 1 96.62 277 ARG A O 1
ATOM 2120 N N . ARG A 1 278 ? 16.25 -42.688 -39.344 1 97.88 278 ARG A N 1
ATOM 2121 C CA . ARG A 1 278 ? 16.859 -41.469 -38.812 1 97.88 278 ARG A CA 1
ATOM 2122 C C . ARG A 1 278 ? 15.977 -40.25 -39.094 1 97.88 278 ARG A C 1
ATOM 2124 O O . ARG A 1 278 ? 15.43 -40.125 -40.188 1 97.88 278 ARG A O 1
ATOM 2131 N N . VAL A 1 279 ? 15.906 -39.375 -38.062 1 98.44 279 VAL A N 1
ATOM 2132 C CA . VAL A 1 279 ? 15.242 -38.094 -38.25 1 98.44 279 VAL A CA 1
ATOM 2133 C C . VAL A 1 279 ? 16.219 -37.094 -38.906 1 98.44 279 VAL A C 1
ATOM 2135 O O . VAL A 1 279 ? 17.266 -36.812 -38.344 1 98.44 279 VAL A O 1
ATOM 2138 N N . GLU A 1 280 ? 15.828 -36.562 -40.031 1 98.12 280 GLU A N 1
ATOM 2139 C CA . GLU A 1 280 ? 16.719 -35.656 -40.75 1 98.12 280 GLU A CA 1
ATOM 2140 C C . GLU A 1 280 ? 16.359 -34.219 -40.5 1 98.12 280 GLU A C 1
ATOM 2142 O O . GLU A 1 280 ? 17.219 -33.344 -40.562 1 98.12 280 GLU A O 1
ATOM 2147 N N . ALA A 1 281 ? 15.094 -34.031 -40.25 1 98.44 281 ALA A N 1
ATOM 2148 C CA . ALA A 1 281 ? 14.633 -32.656 -40.062 1 98.44 281 ALA A CA 1
ATOM 2149 C C . ALA A 1 281 ? 13.305 -32.625 -39.312 1 98.44 281 ALA A C 1
ATOM 2151 O O . ALA A 1 281 ? 12.648 -33.656 -39.156 1 98.44 281 ALA A O 1
ATOM 2152 N N . VAL A 1 282 ? 12.984 -31.422 -38.812 1 98.38 282 VAL A N 1
ATOM 2153 C CA . VAL A 1 282 ? 11.727 -31.141 -38.156 1 98.38 282 VAL A CA 1
ATOM 2154 C C . VAL A 1 282 ? 11.047 -29.922 -38.781 1 98.38 282 VAL A C 1
ATOM 2156 O O . VAL A 1 282 ? 11.719 -28.938 -39.094 1 98.38 282 VAL A O 1
ATOM 2159 N N . SER A 1 283 ? 9.758 -30.047 -39.031 1 98.19 283 SER A N 1
ATOM 2160 C CA . SER A 1 283 ? 8.977 -28.891 -39.469 1 98.19 283 SER A CA 1
ATOM 2161 C C . SER A 1 283 ? 8.133 -28.312 -38.344 1 98.19 283 SER A C 1
ATOM 2163 O O . SER A 1 283 ? 7.559 -29.062 -37.562 1 98.19 283 SER A O 1
ATOM 2165 N N . PHE A 1 284 ? 8.094 -26.984 -38.281 1 98.25 284 PHE A N 1
ATOM 2166 C CA . PHE A 1 284 ? 7.27 -26.281 -37.281 1 98.25 284 PHE A CA 1
ATOM 2167 C C . PHE A 1 284 ? 6.582 -25.078 -37.938 1 98.25 284 PHE A C 1
ATOM 2169 O O . PHE A 1 284 ? 6.969 -24.641 -39 1 98.25 284 PHE A O 1
ATOM 2176 N N . VAL A 1 285 ? 5.539 -24.688 -37.25 1 97.88 285 VAL A N 1
ATOM 2177 C CA . VAL A 1 285 ? 4.742 -23.578 -37.75 1 97.88 285 VAL A CA 1
ATOM 2178 C C . VAL A 1 285 ? 4.895 -22.375 -36.812 1 97.88 285 VAL A C 1
ATOM 2180 O O . VAL A 1 285 ? 4.895 -22.531 -35.594 1 97.88 285 VAL A O 1
ATOM 2183 N N . ARG A 1 286 ? 5.086 -21.266 -37.25 1 96 286 ARG A N 1
ATOM 2184 C CA . ARG A 1 286 ? 5 -19.969 -36.594 1 96 286 ARG A CA 1
ATOM 2185 C C . ARG A 1 286 ? 4.18 -18.984 -37.438 1 96 286 ARG A C 1
ATOM 2187 O O . ARG A 1 286 ? 4.539 -18.672 -38.562 1 96 286 ARG A O 1
ATOM 2194 N N . GLY A 1 287 ? 3.115 -18.547 -36.781 1 91.62 287 GLY A N 1
ATOM 2195 C CA . GLY A 1 287 ? 2.15 -17.812 -37.594 1 91.62 287 GLY A CA 1
ATOM 2196 C C . GLY A 1 287 ? 1.516 -18.641 -38.688 1 91.62 287 GLY A C 1
ATOM 2197 O O . GLY A 1 287 ? 0.973 -19.719 -38.406 1 91.62 287 GLY A O 1
ATOM 2198 N N . SER A 1 288 ? 1.626 -18.156 -39.906 1 92.06 288 SER A N 1
ATOM 2199 C CA . SER A 1 288 ? 1.036 -18.859 -41.031 1 92.06 288 SER A CA 1
ATOM 2200 C C . SER A 1 288 ? 2.105 -19.547 -41.875 1 92.06 288 SER A C 1
ATOM 2202 O O . SER A 1 288 ? 1.798 -20.172 -42.906 1 92.06 288 SER A O 1
ATOM 2204 N N . ARG A 1 289 ? 3.277 -19.562 -41.406 1 95.44 289 ARG A N 1
ATOM 2205 C CA . ARG A 1 289 ? 4.371 -20.094 -42.219 1 95.44 289 ARG A CA 1
ATOM 2206 C C . ARG A 1 289 ? 4.961 -21.344 -41.594 1 95.44 289 ARG A C 1
ATOM 2208 O O . ARG A 1 289 ? 5.051 -21.453 -40.375 1 95.44 289 ARG A O 1
ATOM 2215 N N . THR A 1 290 ? 5.355 -22.266 -42.438 1 96.94 290 THR A N 1
ATOM 2216 C CA . THR A 1 290 ? 6.043 -23.484 -42.031 1 96.94 290 THR A CA 1
ATOM 2217 C C . THR A 1 290 ? 7.551 -23.359 -42.219 1 96.94 290 THR A C 1
ATOM 2219 O O . THR A 1 290 ? 8 -22.812 -43.25 1 96.94 290 THR A O 1
ATOM 2222 N N . TYR A 1 291 ? 8.289 -23.703 -41.281 1 97.88 291 TYR A N 1
ATOM 2223 C CA . TYR A 1 291 ? 9.742 -23.703 -41.312 1 97.88 291 TYR A CA 1
ATOM 2224 C C . TYR A 1 291 ? 10.281 -25.125 -41.125 1 97.88 291 TYR A C 1
ATOM 2226 O O . TYR A 1 291 ? 9.562 -26.016 -40.688 1 97.88 291 TYR A O 1
ATOM 2234 N N . ARG A 1 292 ? 11.516 -25.328 -41.594 1 97.75 292 ARG A N 1
ATOM 2235 C CA . ARG A 1 292 ? 12.164 -26.625 -41.469 1 97.75 292 ARG A CA 1
ATOM 2236 C C . ARG A 1 292 ? 13.594 -26.469 -40.938 1 97.75 292 ARG A C 1
ATOM 2238 O O . ARG A 1 292 ? 14.32 -25.578 -41.375 1 97.75 292 ARG A O 1
ATOM 2245 N N . VAL A 1 293 ? 13.969 -27.234 -39.969 1 98.38 293 VAL A N 1
ATOM 2246 C CA . VAL A 1 293 ? 15.328 -27.219 -39.438 1 98.38 293 VAL A CA 1
ATOM 2247 C C . VAL A 1 293 ? 15.906 -28.641 -39.469 1 98.38 293 VAL A C 1
ATOM 2249 O O . VAL A 1 293 ? 15.203 -29.609 -39.188 1 98.38 293 VAL A O 1
ATOM 2252 N N . GLY A 1 294 ? 17.141 -28.734 -39.812 1 98.38 294 GLY A N 1
ATOM 2253 C CA . GLY A 1 294 ? 17.797 -30.031 -39.906 1 98.38 294 GLY A CA 1
ATOM 2254 C C . GLY A 1 294 ? 18.312 -30.516 -38.562 1 98.38 294 GLY A C 1
ATOM 2255 O O . GLY A 1 294 ? 18.609 -29.703 -37.656 1 98.38 294 GLY A O 1
ATOM 2256 N N . VAL A 1 295 ? 18.359 -31.859 -38.406 1 98.56 295 VAL A N 1
ATOM 2257 C CA . VAL A 1 295 ? 18.891 -32.531 -37.219 1 98.56 295 VAL A CA 1
ATOM 2258 C C . VAL A 1 295 ? 20.219 -33.219 -37.562 1 98.56 295 VAL A C 1
ATOM 2260 O O . VAL A 1 295 ? 20.219 -34.25 -38.219 1 98.56 295 VAL A O 1
ATOM 2263 N N . ALA A 1 296 ? 21.281 -32.688 -37.031 1 98 296 ALA A N 1
ATOM 2264 C CA . ALA A 1 296 ? 22.594 -33.219 -37.375 1 98 296 ALA A CA 1
ATOM 2265 C C . ALA A 1 296 ? 22.938 -34.438 -36.531 1 98 296 ALA A C 1
ATOM 2267 O O . ALA A 1 296 ? 23.547 -35.406 -37.031 1 98 296 ALA A O 1
ATOM 2268 N N . LYS A 1 297 ? 22.609 -34.406 -35.281 1 97.62 297 LYS A N 1
ATOM 2269 C CA . LYS A 1 297 ? 22.922 -35.531 -34.406 1 97.62 297 LYS A CA 1
ATOM 2270 C C . LYS A 1 297 ? 21.656 -36.219 -33.906 1 97.62 297 LYS A C 1
ATOM 2272 O O . LYS A 1 297 ? 21.297 -37.281 -34.375 1 97.62 297 LYS A O 1
ATOM 2277 N N . GLU A 1 298 ? 20.828 -35.469 -33.062 1 97.94 298 GLU A N 1
ATOM 2278 C CA . GLU A 1 298 ? 19.672 -36.156 -32.5 1 97.94 298 GLU A CA 1
ATOM 2279 C C . GLU A 1 298 ? 18.531 -35.156 -32.219 1 97.94 298 GLU A C 1
ATOM 2281 O O . GLU A 1 298 ? 18.766 -34 -31.906 1 97.94 298 GLU A O 1
ATOM 2286 N N . ALA A 1 299 ? 17.312 -35.656 -32.375 1 98.75 299 ALA A N 1
ATOM 2287 C CA . ALA A 1 299 ? 16.125 -34.938 -31.891 1 98.75 299 ALA A CA 1
ATOM 2288 C C . ALA A 1 299 ? 15.641 -35.531 -30.562 1 98.75 299 ALA A C 1
ATOM 2290 O O . ALA A 1 299 ? 15.727 -36.75 -30.344 1 98.75 299 ALA A O 1
ATOM 2291 N N . VAL A 1 300 ? 15.18 -34.688 -29.688 1 98.88 300 VAL A N 1
ATOM 2292 C CA . VAL A 1 300 ? 14.609 -35.094 -28.406 1 98.88 300 VAL A CA 1
ATOM 2293 C C . VAL A 1 300 ? 13.156 -34.625 -28.312 1 98.88 300 VAL A C 1
ATOM 2295 O O . VAL A 1 300 ? 12.875 -33.438 -28.328 1 98.88 300 VAL A O 1
ATOM 2298 N N . LEU A 1 301 ? 12.305 -35.562 -28.266 1 98.75 301 LEU A N 1
ATOM 2299 C CA . LEU A 1 301 ? 10.883 -35.281 -28.141 1 98.75 301 LEU A CA 1
ATOM 2300 C C . LEU A 1 301 ? 10.492 -35.062 -26.688 1 98.75 301 LEU A C 1
ATOM 2302 O O . LEU A 1 301 ? 10.57 -36 -25.859 1 98.75 301 LEU A O 1
ATOM 2306 N N . SER A 1 302 ? 10.102 -33.906 -26.328 1 98.88 302 SER A N 1
ATOM 2307 C CA . SER A 1 302 ? 9.688 -33.531 -24.984 1 98.88 302 SER A CA 1
ATOM 2308 C C . SER A 1 302 ? 8.422 -32.688 -25.016 1 98.88 302 SER A C 1
ATOM 2310 O O . SER A 1 302 ? 8.328 -31.656 -24.344 1 98.88 302 SER A O 1
ATOM 2312 N N . ALA A 1 303 ? 7.504 -33.031 -25.797 1 98.62 303 ALA A N 1
ATOM 2313 C CA . ALA A 1 303 ? 6.273 -32.281 -26.016 1 98.62 303 ALA A CA 1
ATOM 2314 C C . ALA A 1 303 ? 5.191 -32.719 -25.031 1 98.62 303 ALA A C 1
ATOM 2316 O O . ALA A 1 303 ? 4.109 -32.125 -24.984 1 98.62 303 ALA A O 1
ATOM 2317 N N . GLY A 1 304 ? 5.434 -33.688 -24.203 1 98.19 304 GLY A N 1
ATOM 2318 C CA . GLY A 1 304 ? 4.488 -34.125 -23.172 1 98.19 304 GLY A CA 1
ATOM 2319 C C . GLY A 1 304 ? 3.73 -35.375 -23.516 1 98.19 304 GLY A C 1
ATOM 2320 O O . GLY A 1 304 ? 3.777 -35.844 -24.672 1 98.19 304 GLY A O 1
ATOM 2321 N N . ALA A 1 305 ? 2.973 -35.875 -22.641 1 98.44 305 ALA A N 1
ATOM 2322 C CA . ALA A 1 305 ? 2.312 -37.156 -22.719 1 98.44 305 ALA A CA 1
ATOM 2323 C C . ALA A 1 305 ? 1.198 -37.156 -23.766 1 98.44 305 ALA A C 1
ATOM 2325 O O . ALA A 1 305 ? 0.719 -38.188 -24.188 1 98.44 305 ALA A O 1
ATOM 2326 N N . ILE A 1 306 ? 0.822 -35.969 -24.188 1 98.56 306 ILE A N 1
ATOM 2327 C CA . ILE A 1 306 ? -0.235 -35.875 -25.188 1 98.56 306 ILE A CA 1
ATOM 2328 C C . ILE A 1 306 ? 0.372 -35.531 -26.547 1 98.56 306 ILE A C 1
ATOM 2330 O O . ILE A 1 306 ? 0.154 -36.219 -27.531 1 98.56 306 ILE A O 1
ATOM 2334 N N . ASP A 1 307 ? 1.246 -34.625 -26.594 1 98.5 307 ASP A N 1
ATOM 2335 C CA . ASP A 1 307 ? 1.672 -34.094 -27.875 1 98.5 307 ASP A CA 1
ATOM 2336 C C . ASP A 1 307 ? 2.857 -34.875 -28.438 1 98.5 307 ASP A C 1
ATOM 2338 O O . ASP A 1 307 ? 3.084 -34.875 -29.656 1 98.5 307 ASP A O 1
ATOM 2342 N N . SER A 1 308 ? 3.682 -35.5 -27.594 1 98.81 308 SER A N 1
ATOM 2343 C CA . SER A 1 308 ? 4.762 -36.344 -28.109 1 98.81 308 SER A CA 1
ATOM 2344 C C . SER A 1 308 ? 4.219 -37.5 -28.953 1 98.81 308 SER A C 1
ATOM 2346 O O . SER A 1 308 ? 4.617 -37.656 -30.109 1 98.81 308 SER A O 1
ATOM 2348 N N . PRO A 1 309 ? 3.285 -38.312 -28.453 1 98.75 309 PRO A N 1
ATOM 2349 C CA . PRO A 1 309 ? 2.736 -39.344 -29.312 1 98.75 309 PRO A CA 1
ATOM 2350 C C . PRO A 1 309 ? 1.953 -38.812 -30.5 1 98.75 309 PRO A C 1
ATOM 2352 O O . PRO A 1 309 ? 1.994 -39.375 -31.594 1 98.75 309 PRO A O 1
ATOM 2355 N N . ALA A 1 310 ? 1.206 -37.719 -30.312 1 98.62 310 ALA A N 1
ATOM 2356 C CA . ALA A 1 310 ? 0.459 -37.125 -31.406 1 98.62 310 ALA A CA 1
ATOM 2357 C C . ALA A 1 310 ? 1.391 -36.719 -32.562 1 98.62 310 ALA A C 1
ATOM 2359 O O . ALA A 1 310 ? 1.06 -36.938 -33.719 1 98.62 310 ALA A O 1
ATOM 2360 N N . LEU A 1 311 ? 2.5 -36.156 -32.219 1 98.56 311 LEU A N 1
ATOM 2361 C CA . LEU A 1 311 ? 3.484 -35.75 -33.219 1 98.56 311 LEU A CA 1
ATOM 2362 C C . LEU A 1 311 ? 4.035 -36.969 -33.938 1 98.56 311 LEU A C 1
ATOM 2364 O O . LEU A 1 311 ? 4.219 -36.938 -35.156 1 98.56 311 LEU A O 1
ATOM 2368 N N . LEU A 1 312 ? 4.348 -38.062 -33.188 1 98.75 312 LEU A N 1
ATOM 2369 C CA . LEU A 1 312 ? 4.832 -39.281 -33.812 1 98.75 312 LEU A CA 1
ATOM 2370 C C . LEU A 1 312 ? 3.795 -39.844 -34.781 1 98.75 312 LEU A C 1
ATOM 2372 O O . LEU A 1 312 ? 4.129 -40.219 -35.906 1 98.75 312 LEU A O 1
ATOM 2376 N N . LEU A 1 313 ? 2.568 -39.875 -34.375 1 98.62 313 LEU A N 1
ATOM 2377 C CA . LEU A 1 313 ? 1.492 -40.375 -35.219 1 98.62 313 LEU A CA 1
ATOM 2378 C C . LEU A 1 313 ? 1.38 -39.562 -36.5 1 98.62 313 LEU A C 1
ATOM 2380 O O . LEU A 1 313 ? 1.332 -40.125 -37.594 1 98.62 313 LEU A O 1
ATOM 2384 N N . ARG A 1 314 ? 1.397 -38.281 -36.375 1 97.94 314 ARG A N 1
ATOM 2385 C CA . ARG A 1 314 ? 1.284 -37.406 -37.531 1 97.94 314 ARG A CA 1
ATOM 2386 C C . ARG A 1 314 ? 2.477 -37.562 -38.469 1 97.94 314 ARG A C 1
ATOM 2388 O O . ARG A 1 314 ? 2.385 -37.281 -39.656 1 97.94 314 ARG A O 1
ATOM 2395 N N . SER A 1 315 ? 3.57 -38.094 -37.906 1 98.38 315 SER A N 1
ATOM 2396 C CA . SER A 1 315 ? 4.812 -38.219 -38.656 1 98.38 315 SER A CA 1
ATOM 2397 C C . SER A 1 315 ? 4.973 -39.625 -39.219 1 98.38 315 SER A C 1
ATOM 2399 O O . SER A 1 315 ? 6.039 -39.969 -39.719 1 98.38 315 SER A O 1
ATOM 2401 N N . GLY A 1 316 ? 3.979 -40.469 -39.062 1 98.06 316 GLY A N 1
ATOM 2402 C CA . GLY A 1 316 ? 3.977 -41.781 -39.656 1 98.06 316 GLY A CA 1
ATOM 2403 C C . GLY A 1 316 ? 4.535 -42.875 -38.75 1 98.06 316 GLY A C 1
ATOM 2404 O O . GLY A 1 316 ? 4.902 -43.938 -39.219 1 98.06 316 GLY A O 1
ATOM 2405 N N . VAL A 1 317 ? 4.691 -42.625 -37.531 1 98.44 317 VAL A N 1
ATOM 24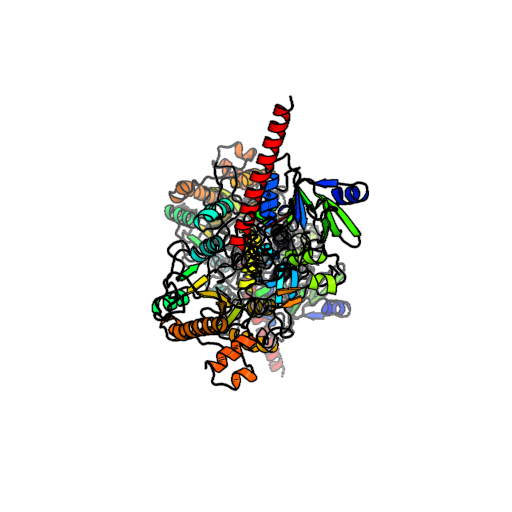06 C CA . VAL A 1 317 ? 5.199 -43.594 -36.562 1 98.44 317 VAL A CA 1
ATOM 2407 C C . VAL A 1 317 ? 4.086 -43.969 -35.562 1 98.44 317 VAL A C 1
ATOM 2409 O O . VAL A 1 317 ? 3.643 -43.125 -34.781 1 98.44 317 VAL A O 1
ATOM 2412 N N . GLY A 1 318 ? 3.562 -45.188 -35.562 1 98.06 318 GLY A N 1
ATOM 2413 C CA . GLY A 1 318 ? 2.471 -45.625 -34.719 1 98.06 318 GLY A CA 1
ATOM 2414 C C . GLY A 1 318 ? 1.796 -46.875 -35.219 1 98.06 318 GLY A C 1
ATOM 2415 O O . GLY A 1 318 ? 2.322 -47.562 -36.125 1 98.06 318 GLY A O 1
ATOM 2416 N N . PRO A 1 319 ? 0.682 -47.188 -34.688 1 98.12 319 PRO A N 1
ATOM 2417 C CA . PRO A 1 319 ? -0.035 -48.375 -35.125 1 98.12 319 PRO A CA 1
ATOM 2418 C C . PRO A 1 319 ? -0.437 -48.312 -36.594 1 98.12 319 PRO A C 1
ATOM 2420 O O . PRO A 1 319 ? -1.146 -47.375 -37 1 98.12 319 PRO A O 1
ATOM 2423 N N . ARG A 1 320 ? -0.02 -49.344 -37.375 1 97.75 320 ARG A N 1
ATOM 2424 C CA . ARG A 1 320 ? -0.218 -49.375 -38.812 1 97.75 320 ARG A CA 1
ATOM 2425 C C . ARG A 1 320 ? -1.681 -49.125 -39.188 1 97.75 320 ARG A C 1
ATOM 2427 O O . ARG A 1 320 ? -1.991 -48.281 -40 1 97.75 320 ARG A O 1
ATOM 2434 N N . LYS A 1 321 ? -2.525 -49.781 -38.5 1 97.44 321 LYS A N 1
ATOM 2435 C CA . LYS A 1 321 ? -3.947 -49.719 -38.812 1 97.44 321 LYS A CA 1
ATOM 2436 C C . LYS A 1 321 ? -4.484 -48.312 -38.625 1 97.44 321 LYS A C 1
ATOM 2438 O O . LYS A 1 321 ? -5.246 -47.812 -39.469 1 97.44 321 LYS A O 1
ATOM 2443 N N . GLU A 1 322 ? -4.133 -47.656 -37.594 1 97.12 322 GLU A N 1
ATOM 2444 C CA . GLU A 1 322 ? -4.594 -46.312 -37.312 1 97.12 322 GLU A CA 1
ATOM 2445 C C . GLU A 1 322 ? -4.043 -45.312 -38.312 1 97.12 322 GLU A C 1
ATOM 2447 O O . GLU A 1 322 ? -4.754 -44.406 -38.719 1 97.12 322 GLU A O 1
ATOM 2452 N N . LEU A 1 323 ? -2.803 -45.438 -38.656 1 98.12 323 LEU A N 1
ATOM 2453 C CA . LEU A 1 323 ? -2.172 -44.531 -39.625 1 98.12 323 LEU A CA 1
ATOM 2454 C C . LEU A 1 323 ? -2.811 -44.688 -41 1 98.12 323 LEU A C 1
ATOM 2456 O O . LEU A 1 323 ? -3.115 -43.688 -41.656 1 98.12 323 LEU A O 1
ATOM 2460 N N . GLU A 1 324 ? -3.053 -45.906 -41.375 1 98 324 GLU A N 1
ATOM 2461 C CA . GLU A 1 324 ? -3.666 -46.188 -42.688 1 98 324 GLU A CA 1
ATOM 2462 C C . GLU A 1 324 ? -5.082 -45.625 -42.75 1 98 324 GLU A C 1
ATOM 2464 O O . GLU A 1 324 ? -5.5 -45.094 -43.781 1 98 324 GLU A O 1
ATOM 2469 N N . GLN A 1 325 ? -5.746 -45.75 -41.719 1 97.31 325 GLN A N 1
ATOM 2470 C CA . GLN A 1 325 ? -7.105 -45.219 -41.656 1 97.31 325 GLN A CA 1
ATOM 2471 C C . GLN A 1 325 ? -7.129 -43.719 -41.875 1 97.31 325 GLN A C 1
ATOM 2473 O O . GLN A 1 325 ? -8.109 -43.188 -42.406 1 97.31 325 GLN A O 1
ATOM 2478 N N . LEU A 1 326 ? -6.098 -43 -41.562 1 97.38 326 LEU A N 1
ATOM 2479 C CA . LEU A 1 326 ? -6.012 -41.531 -41.688 1 97.38 326 LEU A CA 1
ATOM 2480 C C . LEU A 1 326 ? -5.238 -41.188 -42.969 1 97.38 326 LEU A C 1
ATOM 2482 O O . LEU A 1 326 ? -4.93 -40 -43.188 1 97.38 326 LEU A O 1
ATOM 2486 N N . ALA A 1 327 ? -4.863 -42.125 -43.75 1 97.19 327 ALA A N 1
ATOM 2487 C CA . ALA A 1 327 ? -4.113 -41.969 -45 1 97.19 327 ALA A CA 1
ATOM 2488 C C . ALA A 1 327 ? -2.758 -41.312 -44.719 1 97.19 327 ALA A C 1
ATOM 2490 O O . ALA A 1 327 ? -2.303 -40.469 -45.5 1 97.19 327 ALA A O 1
ATOM 2491 N N . LEU A 1 328 ? -2.201 -41.719 -43.594 1 97.38 328 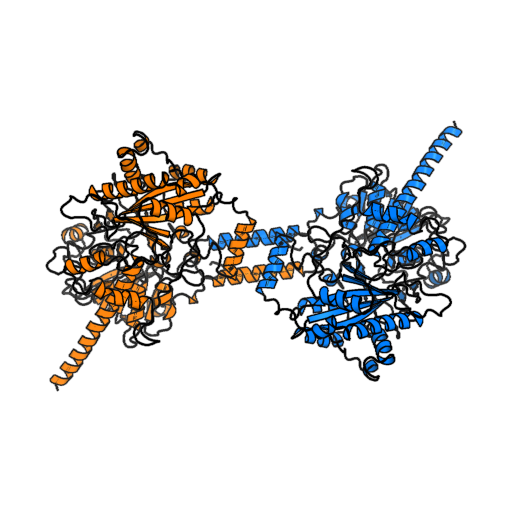LEU A N 1
ATOM 2492 C CA . LEU A 1 328 ? -0.841 -41.312 -43.281 1 97.38 328 LEU A CA 1
ATOM 2493 C C . LEU A 1 328 ? 0.166 -42.375 -43.719 1 97.38 328 LEU A C 1
ATOM 2495 O O . LEU A 1 328 ? -0.147 -43.562 -43.719 1 97.38 328 LEU A O 1
ATOM 2499 N N . PRO A 1 329 ? 1.361 -41.938 -44.125 1 96.88 329 PRO A N 1
ATOM 2500 C CA . PRO A 1 329 ? 2.391 -42.938 -44.375 1 96.88 329 PRO A CA 1
ATOM 2501 C C . PRO A 1 329 ? 2.768 -43.75 -43.156 1 96.88 329 PRO A C 1
ATOM 2503 O O . PRO A 1 329 ? 2.826 -43.219 -42.062 1 96.88 329 PRO A O 1
ATOM 2506 N N . VAL A 1 330 ? 3 -45.062 -43.375 1 97.94 330 VAL A N 1
ATOM 2507 C CA . VAL A 1 330 ? 3.486 -45.906 -42.312 1 97.94 330 VAL A CA 1
ATOM 2508 C C . VAL A 1 330 ? 5 -46.094 -42.406 1 97.94 330 VAL A C 1
ATOM 2510 O O . VAL A 1 330 ? 5.477 -47 -43.094 1 97.94 330 VAL A O 1
ATOM 2513 N N . LEU A 1 331 ? 5.676 -45.312 -41.719 1 97.81 331 LEU A N 1
ATOM 2514 C CA . LEU A 1 331 ? 7.133 -45.344 -41.75 1 97.81 331 LEU A CA 1
ATOM 2515 C C . LEU A 1 331 ? 7.676 -46.375 -40.75 1 97.81 331 LEU A C 1
ATOM 2517 O O . LEU A 1 331 ? 8.625 -47.094 -41.031 1 97.81 331 LEU A O 1
ATOM 2521 N N . GLN A 1 332 ? 7.109 -46.375 -39.562 1 95.94 332 GLN A N 1
ATOM 2522 C CA . GLN A 1 332 ? 7.449 -47.312 -38.5 1 95.94 332 GLN A CA 1
ATOM 2523 C C . GLN A 1 332 ? 6.195 -47.812 -37.781 1 95.94 332 GLN A C 1
ATOM 2525 O O . GLN A 1 332 ? 5.418 -47.031 -37.25 1 95.94 332 GLN A O 1
ATOM 2530 N N . ASP A 1 333 ? 6.023 -49.125 -37.844 1 96.88 333 ASP A N 1
ATOM 2531 C CA . ASP A 1 333 ? 4.91 -49.75 -37.125 1 96.88 333 ASP A CA 1
ATOM 2532 C C . ASP A 1 333 ? 5.266 -49.969 -35.656 1 96.88 333 ASP A C 1
ATOM 2534 O O . ASP A 1 333 ? 5.969 -50.906 -35.312 1 96.88 333 ASP A O 1
ATOM 2538 N N . LEU A 1 334 ? 4.785 -49.125 -34.844 1 97.56 334 LEU A N 1
ATOM 2539 C CA . LEU A 1 334 ? 4.934 -49.219 -33.375 1 97.56 334 LEU A CA 1
ATOM 2540 C C . LEU A 1 334 ? 3.57 -49.188 -32.688 1 97.56 334 LEU A C 1
ATOM 2542 O O . LEU A 1 334 ? 3.084 -48.125 -32.312 1 97.56 334 LEU A O 1
ATOM 2546 N N . PRO A 1 335 ? 2.994 -50.281 -32.438 1 97.44 335 PRO A N 1
ATOM 2547 C CA . PRO A 1 335 ? 1.604 -50.406 -31.969 1 97.44 335 PRO A CA 1
ATOM 2548 C C . PRO A 1 335 ? 1.38 -49.75 -30.609 1 97.44 335 PRO A C 1
ATOM 2550 O O . PRO A 1 335 ? 0.246 -49.406 -30.25 1 97.44 335 PRO A O 1
ATOM 2553 N N . GLY A 1 336 ? 2.389 -49.531 -29.859 1 98.12 336 GLY A N 1
ATOM 2554 C CA . GLY A 1 336 ? 2.252 -49 -28.5 1 98.12 336 GLY A CA 1
ATOM 2555 C C . GLY A 1 336 ? 2.072 -47.5 -28.453 1 98.12 336 GLY A C 1
ATOM 2556 O O . GLY A 1 336 ? 1.695 -46.969 -27.422 1 98.12 336 GLY A O 1
ATOM 2557 N N . VAL A 1 337 ? 2.307 -46.812 -29.594 1 98.69 337 VAL A N 1
ATOM 2558 C CA . VAL A 1 337 ? 2.242 -45.344 -29.594 1 98.69 337 VAL A CA 1
ATOM 2559 C C . VAL A 1 337 ? 0.824 -44.875 -29.266 1 98.69 337 VAL A C 1
ATOM 2561 O O . VAL A 1 337 ? -0.139 -45.281 -29.922 1 98.69 337 VAL A O 1
ATOM 2564 N N . GLY A 1 338 ? 0.69 -44.094 -28.25 1 98.56 338 GLY A N 1
ATOM 2565 C CA . GLY A 1 338 ? -0.586 -43.531 -27.828 1 98.56 338 GLY A CA 1
ATOM 2566 C C . GLY A 1 338 ? -1.35 -44.438 -26.875 1 98.56 338 GLY A C 1
ATOM 2567 O O . GLY A 1 338 ? -2.396 -44.031 -26.359 1 98.56 338 GLY A O 1
ATOM 2568 N N . LYS A 1 339 ? -0.768 -45.594 -26.641 1 97.88 339 LYS A N 1
ATOM 2569 C CA . LYS A 1 339 ? -1.428 -46.531 -25.766 1 97.88 339 LYS A CA 1
ATOM 2570 C C . LYS A 1 339 ? -0.881 -46.469 -24.344 1 97.88 339 LYS A C 1
ATOM 2572 O O . LYS A 1 339 ? -0.001 -45.625 -24.062 1 97.88 339 LYS A O 1
ATOM 2577 N N . ASN A 1 340 ? -1.445 -47.156 -23.422 1 98.12 340 ASN A N 1
ATOM 2578 C CA . ASN A 1 340 ? -1.028 -47.156 -22.016 1 98.12 340 ASN A CA 1
ATOM 2579 C C . ASN A 1 340 ? -1.182 -45.781 -21.375 1 98.12 340 ASN A C 1
ATOM 2581 O O . ASN A 1 340 ? -0.391 -45.406 -20.5 1 98.12 340 ASN A O 1
ATOM 2585 N N . LEU A 1 341 ? -2.115 -44.969 -21.906 1 98.62 341 LEU A N 1
ATOM 2586 C CA . LEU A 1 341 ? -2.361 -43.656 -21.312 1 98.62 341 LEU A CA 1
ATOM 2587 C C . LEU A 1 341 ? -2.83 -43.781 -19.875 1 98.62 341 LEU A C 1
ATOM 2589 O O . LEU A 1 341 ? -3.869 -44.406 -19.594 1 98.62 341 LEU A O 1
ATOM 2593 N N . GLN A 1 342 ? -2.047 -43.219 -18.953 1 98.25 342 GLN A N 1
ATOM 2594 C CA . GLN A 1 342 ? -2.342 -43.25 -17.531 1 98.25 342 GLN A CA 1
ATOM 2595 C C . GLN A 1 342 ? -2.514 -41.844 -16.984 1 98.25 342 GLN A C 1
ATOM 2597 O O . GLN A 1 342 ? -2.043 -40.875 -17.578 1 98.25 342 GLN A O 1
ATOM 2602 N N . ASP A 1 343 ? -3.252 -41.75 -15.922 1 98.19 343 ASP A N 1
ATOM 2603 C CA . ASP A 1 343 ? -3.459 -40.5 -15.164 1 98.19 343 ASP A CA 1
ATOM 2604 C C . ASP A 1 343 ? -3.904 -40.812 -13.734 1 98.19 343 ASP A C 1
ATOM 2606 O O . ASP A 1 343 ? -4.402 -41.906 -13.453 1 98.19 343 ASP A O 1
ATOM 2610 N N . HIS A 1 344 ? -3.523 -39.906 -12.875 1 98.19 344 HIS A N 1
ATOM 2611 C CA . HIS A 1 344 ? -4.129 -39.969 -11.547 1 98.19 344 HIS A CA 1
ATOM 2612 C C . HIS A 1 344 ? -5.527 -39.344 -11.555 1 98.19 344 HIS A C 1
ATOM 2614 O O . HIS A 1 344 ? -5.684 -38.125 -11.617 1 98.19 344 HIS A O 1
ATOM 2620 N N . VAL A 1 345 ? -6.496 -40.219 -11.469 1 98.06 345 VAL A N 1
ATOM 2621 C CA . VAL A 1 345 ? -7.871 -39.75 -11.336 1 98.06 345 VAL A CA 1
ATOM 2622 C C . VAL A 1 345 ? -8.195 -39.469 -9.867 1 98.06 345 VAL A C 1
ATOM 2624 O O . VAL A 1 345 ? -7.695 -40.188 -8.984 1 98.06 345 VAL A O 1
ATOM 2627 N N . LEU A 1 346 ? -8.961 -38.438 -9.633 1 98.44 346 LEU A N 1
ATOM 2628 C CA . LEU A 1 346 ? -9.328 -38.125 -8.258 1 98.44 346 LEU A CA 1
ATOM 2629 C C . LEU A 1 346 ? -10.812 -37.781 -8.156 1 98.44 346 LEU A C 1
ATOM 2631 O O . LEU A 1 346 ? -11.477 -37.594 -9.18 1 98.44 346 LEU A O 1
ATOM 2635 N N . VAL A 1 347 ? -11.312 -37.844 -6.957 1 98.5 347 VAL A N 1
ATOM 2636 C CA . VAL A 1 347 ? -12.648 -37.406 -6.578 1 98.5 347 VAL A CA 1
ATOM 2637 C C . VAL A 1 347 ? -12.547 -36.375 -5.465 1 98.5 347 VAL A C 1
ATOM 2639 O O . VAL A 1 347 ? -12.047 -36.656 -4.375 1 98.5 347 VAL A O 1
ATOM 2642 N N . PRO A 1 348 ? -13 -35.156 -5.754 1 98.56 348 PRO A N 1
ATOM 2643 C CA . PRO A 1 348 ? -12.953 -34.125 -4.707 1 98.56 348 PRO A CA 1
ATOM 2644 C C . PRO A 1 348 ? -14.094 -34.25 -3.701 1 98.56 348 PRO A C 1
ATOM 2646 O O . PRO A 1 348 ? -15.234 -34.531 -4.086 1 98.56 348 PRO A O 1
ATOM 2649 N N . LEU A 1 349 ? -13.781 -34.156 -2.492 1 98.5 349 LEU A N 1
ATOM 2650 C CA . LEU A 1 349 ? -14.742 -34 -1.41 1 98.5 349 LEU A CA 1
ATOM 2651 C C . LEU A 1 349 ? -14.648 -32.625 -0.798 1 98.5 349 LEU A C 1
ATOM 2653 O O . LEU A 1 349 ? -13.578 -32 -0.782 1 98.5 349 LEU A O 1
ATOM 2657 N N . PHE A 1 350 ? -15.828 -32.125 -0.38 1 98.5 350 PHE A N 1
ATOM 2658 C CA . PHE A 1 350 ? -15.859 -30.844 0.282 1 98.5 350 PHE A CA 1
ATOM 2659 C C . PHE A 1 350 ? -16.359 -30.969 1.717 1 98.5 350 PHE A C 1
ATOM 2661 O O . PHE A 1 350 ? -17.312 -31.703 1.982 1 98.5 350 PHE A O 1
ATOM 2668 N N . MET A 1 351 ? -15.664 -30.359 2.611 1 98.06 351 MET A N 1
ATOM 2669 C CA . MET A 1 351 ? -16 -30.359 4.031 1 98.06 351 MET A CA 1
ATOM 2670 C C . MET A 1 351 ? -16.188 -28.922 4.547 1 98.06 351 MET A C 1
ATOM 2672 O O . MET A 1 351 ? -15.344 -28.062 4.289 1 98.06 351 MET A O 1
ATOM 2676 N N . ARG A 1 352 ? -17.297 -28.672 5.141 1 97.75 352 ARG A N 1
ATOM 2677 C CA . ARG A 1 352 ? -17.469 -27.391 5.828 1 97.75 352 ARG A CA 1
ATOM 2678 C C . ARG A 1 352 ? -16.922 -27.453 7.246 1 97.75 352 ARG A C 1
ATOM 2680 O O . ARG A 1 352 ? -17.078 -28.453 7.938 1 97.75 352 ARG A O 1
ATOM 2687 N N . LEU A 1 353 ? -16.188 -26.484 7.629 1 97.56 353 LEU A N 1
ATOM 2688 C CA . LEU A 1 353 ? -15.594 -26.344 8.961 1 97.56 353 LEU A CA 1
ATOM 2689 C C . LEU A 1 353 ? -16.125 -25.094 9.664 1 97.56 353 LEU A C 1
ATOM 2691 O O . LEU A 1 353 ? -16.469 -24.109 9.008 1 97.56 353 LEU A O 1
ATOM 2695 N N . GLN A 1 354 ? -16.172 -25.203 10.953 1 95.62 354 GLN A N 1
ATOM 2696 C CA . GLN A 1 354 ? -16.453 -23.984 11.695 1 95.62 354 GLN A CA 1
ATOM 2697 C C . GLN A 1 354 ? -15.453 -22.875 11.359 1 95.62 354 GLN A C 1
ATOM 2699 O O . GLN A 1 354 ? -14.242 -23.125 11.328 1 95.62 354 GLN A O 1
ATOM 2704 N N . ALA A 1 355 ? -16.078 -21.688 11.172 1 88.56 355 ALA A N 1
ATOM 2705 C CA . ALA A 1 355 ? -15.203 -20.578 10.797 1 88.56 355 ALA A CA 1
ATOM 2706 C C . ALA A 1 355 ? -14.18 -20.297 11.891 1 88.56 355 ALA A C 1
ATOM 2708 O O . ALA A 1 355 ? -14.523 -20.203 13.07 1 88.56 355 ALA A O 1
ATOM 2709 N N . SER A 1 356 ? -12.938 -20.25 11.492 1 81.75 356 SER A N 1
ATOM 2710 C CA . SER A 1 356 ? -11.844 -20.031 12.43 1 81.75 356 SER A CA 1
ATOM 2711 C C . SER A 1 356 ? -11.594 -18.531 12.648 1 81.75 356 SER A C 1
ATOM 2713 O O . SER A 1 356 ? -11.133 -18.125 13.719 1 81.75 356 SER A O 1
ATOM 2715 N N . GLU A 1 357 ? -11.805 -17.812 11.688 1 85.5 357 GLU A N 1
ATOM 2716 C CA . GLU A 1 357 ? -11.547 -16.375 11.742 1 85.5 357 GLU A CA 1
ATOM 2717 C C . GLU A 1 357 ? -12.688 -15.594 11.109 1 85.5 357 GLU A C 1
ATOM 2719 O O . GLU A 1 357 ? -13.555 -16.156 10.445 1 85.5 357 GLU A O 1
ATOM 2724 N N . ARG A 1 358 ? -12.719 -14.305 11.398 1 91.06 358 ARG A N 1
ATOM 2725 C CA . ARG A 1 358 ? -13.633 -13.414 10.688 1 91.06 358 ARG A CA 1
ATOM 2726 C C . ARG A 1 358 ? -13.242 -13.305 9.211 1 91.06 358 ARG A C 1
ATOM 2728 O O . ARG A 1 358 ? -12.094 -13.562 8.844 1 91.06 358 ARG A O 1
ATOM 2735 N N . PRO A 1 359 ? -14.273 -12.992 8.383 1 94.19 359 PRO A N 1
ATOM 2736 C CA . PRO A 1 359 ? -13.906 -12.773 6.98 1 94.19 359 PRO A CA 1
ATOM 2737 C C . PRO A 1 359 ? -12.867 -11.664 6.805 1 94.19 359 PRO A C 1
ATOM 2739 O O . PRO A 1 359 ? -12.891 -10.672 7.539 1 94.19 359 PRO A O 1
ATOM 2742 N N . GLN A 1 360 ? -12 -11.914 5.871 1 92.75 360 GLN A N 1
ATOM 2743 C CA . GLN A 1 360 ? -11.008 -10.891 5.566 1 92.75 360 GLN A CA 1
ATOM 2744 C C . GLN A 1 360 ? -11.672 -9.594 5.105 1 92.75 360 GLN A C 1
ATOM 2746 O O . GLN A 1 360 ? -12.609 -9.633 4.301 1 92.75 360 GLN A O 1
ATOM 2751 N N . THR A 1 361 ? -11.203 -8.484 5.605 1 93.94 361 THR A N 1
ATOM 2752 C CA . THR A 1 361 ? -11.711 -7.18 5.199 1 93.94 361 THR A CA 1
ATOM 2753 C C . THR A 1 361 ? -11.078 -6.734 3.885 1 93.94 361 THR A C 1
ATOM 2755 O O . THR A 1 361 ? -10.062 -7.289 3.459 1 93.94 361 THR A O 1
ATOM 2758 N N . GLN A 1 362 ? -11.711 -5.789 3.275 1 92.31 362 GLN A N 1
ATOM 2759 C CA . GLN A 1 362 ? -11.133 -5.195 2.074 1 92.31 362 GLN A CA 1
ATOM 2760 C C . GLN A 1 362 ? -9.734 -4.656 2.344 1 92.31 362 GLN A C 1
ATOM 2762 O O . GLN A 1 362 ? -8.844 -4.785 1.504 1 92.31 362 GLN A O 1
ATOM 2767 N N . ARG A 1 363 ? -9.523 -4.07 3.5 1 94.31 363 ARG A N 1
ATOM 2768 C CA . ARG A 1 363 ? -8.227 -3.535 3.889 1 94.31 363 ARG A CA 1
ATOM 2769 C C . ARG A 1 363 ? -7.168 -4.633 3.918 1 94.31 363 ARG A C 1
ATOM 2771 O O . ARG A 1 363 ? -6.055 -4.441 3.43 1 94.31 363 ARG A O 1
ATOM 2778 N N . GLU A 1 364 ? -7.555 -5.711 4.488 1 95 364 GLU A N 1
ATOM 2779 C CA . GLU A 1 364 ? -6.613 -6.82 4.594 1 95 364 GLU A CA 1
ATOM 2780 C C . GLU A 1 364 ? -6.258 -7.375 3.215 1 95 364 GLU A C 1
ATOM 2782 O O . GLU A 1 364 ? -5.121 -7.785 2.982 1 95 364 GLU A O 1
ATOM 2787 N N . ILE A 1 365 ? -7.219 -7.43 2.305 1 95.69 365 ILE A N 1
ATOM 2788 C CA . ILE A 1 365 ? -6.973 -7.871 0.937 1 95.69 365 ILE A CA 1
ATOM 2789 C C . ILE A 1 365 ? -6 -6.914 0.251 1 95.69 365 ILE A C 1
ATOM 2791 O O . ILE A 1 365 ? -5.031 -7.352 -0.376 1 95.69 365 ILE A O 1
ATOM 2795 N N . LEU A 1 366 ? -6.207 -5.559 0.368 1 97.38 366 LEU A N 1
ATOM 2796 C CA . LEU A 1 366 ? -5.32 -4.555 -0.208 1 97.38 366 LEU A CA 1
ATOM 2797 C C . LEU A 1 366 ? -3.916 -4.672 0.377 1 97.38 366 LEU A C 1
ATOM 2799 O O . LEU A 1 366 ? -2.926 -4.543 -0.346 1 97.38 366 LEU A O 1
ATOM 2803 N N . ASP A 1 367 ? -3.863 -4.918 1.704 1 97.69 367 ASP A N 1
ATOM 2804 C CA . ASP A 1 367 ? -2.576 -5.102 2.369 1 97.69 367 ASP A CA 1
ATOM 2805 C C . ASP A 1 367 ? -1.806 -6.27 1.756 1 97.69 367 ASP A C 1
ATOM 2807 O O . ASP A 1 367 ? -0.584 -6.199 1.6 1 97.69 367 ASP A O 1
ATOM 2811 N N . GLY A 1 368 ? -2.521 -7.352 1.439 1 97.25 368 GLY A N 1
ATOM 2812 C CA . GLY A 1 368 ? -1.892 -8.516 0.831 1 97.25 368 GLY A CA 1
ATOM 2813 C C . GLY A 1 368 ? -1.3 -8.219 -0.535 1 97.25 368 GLY A C 1
ATOM 2814 O O . GLY A 1 368 ? -0.19 -8.664 -0.843 1 97.25 368 GLY A O 1
ATOM 2815 N N . ILE A 1 369 ? -2.027 -7.492 -1.37 1 98.06 369 ILE A N 1
ATOM 2816 C CA . ILE A 1 369 ? -1.545 -7.113 -2.693 1 98.06 369 ILE A CA 1
ATOM 2817 C C . ILE A 1 369 ? -0.317 -6.219 -2.561 1 98.06 369 ILE A C 1
ATOM 2819 O O . ILE A 1 369 ? 0.705 -6.453 -3.209 1 98.06 369 ILE A O 1
ATOM 2823 N N . TYR A 1 370 ? -0.411 -5.215 -1.633 1 98.44 370 TYR A N 1
ATOM 2824 C CA . TYR A 1 370 ? 0.663 -4.262 -1.366 1 98.44 370 TYR A CA 1
ATOM 2825 C C . TYR A 1 370 ? 1.925 -4.98 -0.905 1 98.44 370 TYR A C 1
ATOM 2827 O O . TYR A 1 370 ? 3.016 -4.723 -1.419 1 98.44 370 TYR A O 1
ATOM 2835 N N . GLU A 1 371 ? 1.79 -5.859 0.024 1 97.44 371 GLU A N 1
ATOM 2836 C CA . GLU A 1 371 ? 2.904 -6.617 0.583 1 97.44 371 GLU A CA 1
ATOM 2837 C C . GLU A 1 371 ? 3.572 -7.484 -0.483 1 97.44 371 GLU A C 1
ATOM 2839 O O . GLU A 1 371 ? 4.801 -7.547 -0.558 1 97.44 371 GLU A O 1
ATOM 2844 N N . TYR A 1 372 ? 2.785 -8.117 -1.296 1 98.06 372 TYR A N 1
ATOM 2845 C CA . TYR A 1 372 ? 3.375 -8.984 -2.311 1 98.06 372 TYR A CA 1
ATOM 2846 C C . TYR A 1 372 ? 4.156 -8.172 -3.336 1 98.06 372 TYR A C 1
ATOM 2848 O O . TYR A 1 372 ? 5.246 -8.562 -3.754 1 98.06 372 TYR A O 1
ATOM 2856 N N . LEU A 1 373 ? 3.564 -7.098 -3.801 1 97.88 373 LEU A N 1
ATOM 2857 C CA . LEU A 1 373 ? 4.215 -6.289 -4.824 1 97.88 373 LEU A CA 1
ATOM 2858 C C . LEU A 1 373 ? 5.582 -5.809 -4.348 1 97.88 373 LEU A C 1
ATOM 2860 O O . LEU A 1 373 ? 6.562 -5.863 -5.098 1 97.88 373 LEU A O 1
ATOM 2864 N N . LEU A 1 374 ? 5.652 -5.445 -3.072 1 97.06 374 LEU A N 1
ATOM 2865 C CA . LEU A 1 374 ? 6.875 -4.781 -2.627 1 97.06 374 LEU A CA 1
ATOM 2866 C C . LEU A 1 374 ? 7.844 -5.789 -2.018 1 97.06 374 LEU A C 1
ATOM 2868 O O . LEU A 1 374 ? 9.062 -5.621 -2.115 1 97.06 374 LEU A O 1
ATOM 2872 N N . ASP A 1 375 ? 7.293 -6.926 -1.389 1 96.44 375 ASP A N 1
ATOM 2873 C CA . ASP A 1 375 ? 8.172 -7.793 -0.608 1 96.44 375 ASP A CA 1
ATOM 2874 C C . ASP A 1 375 ? 8.125 -9.227 -1.127 1 96.44 375 ASP A C 1
ATOM 2876 O O . ASP A 1 375 ? 8.961 -10.055 -0.757 1 96.44 375 ASP A O 1
ATOM 2880 N N . ARG A 1 376 ? 7.195 -9.625 -1.947 1 96.88 376 ARG A N 1
ATOM 2881 C CA . ARG A 1 376 ? 6.973 -10.984 -2.436 1 96.88 376 ARG A CA 1
ATOM 2882 C C . ARG A 1 376 ? 6.711 -11.945 -1.28 1 96.88 376 ARG A C 1
ATOM 2884 O O . ARG A 1 376 ? 7.277 -13.039 -1.233 1 96.88 376 ARG A O 1
ATOM 2891 N N . THR A 1 377 ? 5.969 -11.484 -0.358 1 95.75 377 THR A N 1
ATOM 2892 C CA . THR A 1 377 ? 5.527 -12.281 0.781 1 95.75 377 THR A CA 1
ATOM 2893 C C . THR A 1 377 ? 4.012 -12.203 0.936 1 95.75 377 THR A C 1
ATOM 2895 O O . THR A 1 377 ? 3.332 -11.547 0.144 1 95.75 377 THR A O 1
ATOM 2898 N N . GLY A 1 378 ? 3.471 -12.977 1.869 1 94.12 378 GLY A N 1
ATOM 2899 C CA . GLY A 1 378 ? 2.047 -12.93 2.16 1 94.12 378 GLY A CA 1
ATOM 2900 C C . GLY A 1 378 ? 1.253 -13.992 1.423 1 94.12 378 GLY A C 1
ATOM 2901 O O . GLY A 1 378 ? 1.82 -14.969 0.93 1 94.12 378 GLY A O 1
ATOM 2902 N N . GLU A 1 379 ? -0.032 -13.789 1.3 1 92.69 379 GLU A N 1
ATOM 2903 C CA . GLU A 1 379 ? -0.976 -14.797 0.832 1 92.69 379 GLU A CA 1
ATOM 2904 C C . GLU A 1 379 ? -0.763 -15.109 -0.647 1 92.69 379 GLU A C 1
ATOM 2906 O O . GLU A 1 379 ? -0.978 -16.234 -1.088 1 92.69 379 GLU A O 1
ATOM 2911 N N . LEU A 1 380 ? -0.259 -14.125 -1.387 1 96.19 380 LEU A N 1
ATOM 2912 C CA . LEU A 1 380 ? -0.072 -14.328 -2.818 1 96.19 380 LEU A CA 1
ATOM 2913 C C . LEU A 1 380 ? 1.222 -15.086 -3.096 1 96.19 380 LEU A C 1
ATOM 2915 O O . LEU A 1 380 ? 1.416 -15.617 -4.191 1 96.19 380 LEU A O 1
ATOM 2919 N N . ALA A 1 381 ? 2.145 -15.18 -2.047 1 96.06 381 ALA A N 1
ATOM 2920 C CA . ALA A 1 381 ? 3.467 -15.781 -2.199 1 96.06 381 ALA A CA 1
ATOM 2921 C C . ALA A 1 381 ? 3.439 -17.266 -1.868 1 96.06 381 ALA A C 1
ATOM 2923 O O . ALA A 1 381 ? 4.488 -17.906 -1.755 1 96.06 381 ALA A O 1
ATOM 2924 N N . ASN A 1 382 ? 2.293 -17.797 -1.676 1 93.62 382 ASN A N 1
ATOM 2925 C CA . ASN A 1 382 ? 2.141 -19.234 -1.418 1 93.62 382 ASN A CA 1
ATOM 2926 C C . ASN A 1 382 ? 0.868 -19.781 -2.051 1 93.62 382 ASN A C 1
ATOM 2928 O O . ASN A 1 382 ? 0.048 -19.016 -2.57 1 93.62 382 ASN A O 1
ATOM 2932 N N . HIS A 1 383 ? 0.717 -21.109 -2.072 1 93.44 383 HIS A N 1
ATOM 2933 C CA . HIS A 1 383 ? -0.447 -21.703 -2.717 1 93.44 383 HIS A CA 1
ATOM 2934 C C . HIS A 1 383 ? -1.414 -22.266 -1.686 1 93.44 383 HIS A C 1
ATOM 2936 O O . HIS A 1 383 ? -2.059 -23.297 -1.933 1 93.44 383 HIS A O 1
ATOM 2942 N N . GLY A 1 384 ? -1.392 -21.688 -0.438 1 90.62 384 GLY A N 1
ATOM 2943 C CA . GLY A 1 384 ? -2.291 -22.125 0.622 1 90.62 384 GLY A CA 1
ATOM 2944 C C . GLY A 1 384 ? -1.901 -23.453 1.229 1 90.62 384 GLY A C 1
ATOM 2945 O O . GLY A 1 384 ? -0.75 -23.656 1.619 1 90.62 384 GLY A O 1
ATOM 2946 N N . THR A 1 385 ? -2.895 -24.344 1.304 1 92 385 THR A N 1
ATOM 2947 C CA . THR A 1 385 ? -2.689 -25.609 2.004 1 92 385 THR A CA 1
ATOM 2948 C C . THR A 1 385 ? -2.424 -26.734 1.016 1 92 385 THR A C 1
ATOM 2950 O O . THR A 1 385 ? -2.439 -27.906 1.389 1 92 385 THR A O 1
ATOM 2953 N N . ALA A 1 386 ? -2.113 -26.375 -0.223 1 93.56 386 ALA A N 1
ATOM 2954 C CA . ALA A 1 386 ? -1.921 -27.406 -1.251 1 93.56 386 ALA A CA 1
ATOM 2955 C C . ALA A 1 386 ? -0.698 -28.266 -0.949 1 93.56 386 ALA A C 1
ATOM 2957 O O . ALA A 1 386 ? -0.603 -29.406 -1.412 1 93.56 386 ALA A O 1
ATOM 2958 N N . SER A 1 387 ? 0.176 -27.766 -0.132 1 94.19 387 SER A N 1
ATOM 2959 C CA . SER A 1 387 ? 1.406 -28.484 0.178 1 94.19 387 SER A CA 1
ATOM 2960 C C . SER A 1 387 ? 1.18 -29.516 1.275 1 94.19 387 SER A C 1
ATOM 2962 O O . SER A 1 387 ? 2.076 -30.297 1.59 1 94.19 387 SER A O 1
ATOM 2964 N N . ILE A 1 388 ? -0.008 -29.531 1.884 1 95.06 388 ILE A N 1
ATOM 2965 C CA . ILE A 1 388 ? -0.345 -30.594 2.834 1 95.06 388 ILE A CA 1
ATOM 2966 C C . ILE A 1 388 ? -0.823 -31.828 2.082 1 95.06 388 ILE A C 1
ATOM 2968 O O . ILE A 1 388 ? -1.937 -31.844 1.552 1 95.06 388 ILE A O 1
ATOM 2972 N N . VAL A 1 389 ? -0.01 -32.812 2.086 1 97.06 389 VAL A N 1
ATOM 2973 C CA . VAL A 1 389 ? -0.278 -34.031 1.312 1 97.06 389 VAL A CA 1
ATOM 2974 C C . VAL A 1 389 ? -0.382 -35.219 2.248 1 97.06 389 VAL A C 1
ATOM 2976 O O . VAL A 1 389 ? 0.369 -35.312 3.221 1 97.06 389 VAL A O 1
ATOM 2979 N N . GLY A 1 390 ? -1.382 -36.031 2.049 1 97.75 390 GLY A N 1
ATOM 2980 C CA . GLY A 1 390 ? -1.509 -37.312 2.719 1 97.75 390 GLY A CA 1
ATOM 2981 C C . GLY A 1 390 ? -1.333 -38.5 1.78 1 97.75 390 GLY A C 1
ATOM 2982 O O . GLY A 1 390 ? -1.864 -38.5 0.668 1 97.75 390 GLY A O 1
ATOM 2983 N N . PHE A 1 391 ? -0.502 -39.438 2.18 1 97.94 391 PHE A N 1
ATOM 2984 C CA . PHE A 1 391 ? -0.393 -40.75 1.534 1 97.94 391 PHE A CA 1
ATOM 2985 C C . PHE A 1 391 ? -0.848 -41.875 2.475 1 97.94 391 PHE A C 1
ATOM 2987 O O . PHE A 1 391 ? -0.3 -42.031 3.568 1 97.94 391 PHE A O 1
ATOM 2994 N N . ILE A 1 392 ? -1.849 -42.656 2.012 1 97.38 392 ILE A N 1
ATOM 2995 C CA . ILE A 1 392 ? -2.357 -43.688 2.906 1 97.38 392 ILE A CA 1
ATOM 2996 C C . ILE A 1 392 ? -2.479 -45 2.152 1 97.38 392 ILE A C 1
ATOM 2998 O O . ILE A 1 392 ? -2.557 -45 0.921 1 97.38 392 ILE A O 1
ATOM 3002 N N . ASN A 1 393 ? -2.381 -46.031 2.855 1 95.94 393 ASN A N 1
ATOM 3003 C CA . ASN A 1 393 ? -2.672 -47.375 2.379 1 95.94 393 ASN A CA 1
ATOM 3004 C C . ASN A 1 393 ? -4.043 -47.844 2.846 1 95.94 393 ASN A C 1
ATOM 3006 O O . ASN A 1 393 ? -4.285 -47.969 4.047 1 95.94 393 ASN A O 1
ATOM 3010 N N . THR A 1 394 ? -4.934 -48.031 1.943 1 94.5 394 THR A N 1
ATOM 3011 C CA . THR A 1 394 ? -6.305 -48.344 2.324 1 94.5 394 THR A CA 1
ATOM 3012 C C . THR A 1 394 ? -6.559 -49.844 2.227 1 94.5 394 THR A C 1
ATOM 3014 O O . THR A 1 394 ? -7.625 -50.312 2.619 1 94.5 394 THR A O 1
ATOM 3017 N N . ASN A 1 395 ? -5.68 -50.562 1.625 1 85.5 395 ASN A N 1
ATOM 3018 C CA . ASN A 1 395 ? -5.859 -52 1.421 1 85.5 395 ASN A CA 1
ATOM 3019 C C . ASN A 1 395 ? -5.426 -52.812 2.646 1 85.5 395 ASN A C 1
ATOM 3021 O O . ASN A 1 395 ? -4.238 -53.094 2.816 1 85.5 395 ASN A O 1
ATOM 3025 N N . THR A 1 396 ? -6.285 -52.938 3.734 1 66.62 396 THR A N 1
ATOM 3026 C CA . THR A 1 396 ? -5.969 -53.656 4.953 1 66.62 396 THR A CA 1
ATOM 3027 C C . THR A 1 396 ? -6.172 -55.156 4.75 1 66.62 396 THR A C 1
ATOM 3029 O O . THR A 1 396 ? -5.98 -55.969 5.676 1 66.62 396 THR A O 1
ATOM 3032 N N . ASN A 1 397 ? -6.801 -55.594 3.643 1 53.31 397 ASN A N 1
ATOM 3033 C CA . ASN A 1 397 ? -7.09 -57 3.502 1 53.31 397 ASN A CA 1
ATOM 3034 C C . ASN A 1 397 ? -5.812 -57.844 3.494 1 53.31 397 ASN A C 1
ATOM 3036 O O . ASN A 1 397 ? -5.016 -57.75 2.559 1 53.31 397 ASN A O 1
ATOM 3040 N N . THR A 1 398 ? -5.344 -58.219 4.625 1 45.38 398 THR A N 1
ATOM 3041 C CA . THR A 1 398 ? -4.266 -59.156 4.918 1 45.38 398 THR A CA 1
ATOM 3042 C C . THR A 1 398 ? -4.359 -60.406 4.023 1 45.38 398 THR A C 1
ATOM 3044 O O . THR A 1 398 ? -3.424 -61.188 3.961 1 45.38 398 THR A O 1
ATOM 3047 N N . ASN A 1 399 ? -5.527 -60.938 3.674 1 38.75 399 ASN A N 1
ATOM 3048 C CA . ASN A 1 399 ? -5.652 -62.25 3.062 1 38.75 399 ASN A CA 1
ATOM 3049 C C . ASN A 1 399 ? -5.262 -62.219 1.587 1 38.75 399 ASN A C 1
ATOM 3051 O O . ASN A 1 399 ? -5.469 -63.219 0.868 1 38.75 399 ASN A O 1
ATOM 3055 N N . SER A 1 400 ? -5.484 -61.219 0.916 1 38.94 400 SER A N 1
ATOM 3056 C CA . SER A 1 400 ? -5.238 -61.375 -0.512 1 38.94 400 SER A CA 1
ATOM 3057 C C . SER A 1 400 ? -3.768 -61.688 -0.788 1 38.94 400 SER A C 1
ATOM 3059 O O . SER A 1 400 ? -2.887 -61.188 -0.082 1 38.94 400 SER A O 1
ATOM 3061 N N . SER A 1 401 ? -3.516 -62.812 -1.305 1 40.31 401 SER A N 1
ATOM 3062 C CA . SER A 1 401 ? -2.229 -63.344 -1.742 1 40.31 401 SER A CA 1
ATOM 3063 C C . SER A 1 401 ? -1.302 -62.25 -2.215 1 40.31 401 SER A C 1
ATOM 3065 O O . SER A 1 401 ? -0.086 -62.438 -2.299 1 40.31 401 SER A O 1
ATOM 3067 N N . ALA A 1 402 ? -1.747 -61.406 -3.1 1 44.56 402 ALA A N 1
ATOM 3068 C CA . ALA A 1 402 ? -0.904 -60.281 -3.529 1 44.56 402 ALA A CA 1
ATOM 3069 C C . ALA A 1 402 ? -0.835 -59.219 -2.455 1 44.56 402 ALA A C 1
ATOM 3071 O O . ALA A 1 402 ? -1.733 -58.375 -2.352 1 44.56 402 ALA A O 1
ATOM 3072 N N . GLY A 1 403 ? -0.738 -59.5 -1.178 1 48.5 403 GLY A N 1
ATOM 3073 C CA . GLY A 1 403 ? -0.644 -58.75 0.063 1 48.5 403 GLY A CA 1
ATOM 3074 C C . GLY A 1 403 ? -0.165 -57.312 -0.14 1 48.5 403 GLY A C 1
ATOM 3075 O O . GLY A 1 403 ? 0.857 -57.094 -0.789 1 48.5 403 GLY A O 1
ATOM 3076 N N . SER A 1 404 ? -1.047 -56.375 -0.03 1 63.31 404 SER A N 1
ATOM 3077 C CA . SER A 1 404 ? -0.693 -54.969 -0.231 1 63.31 404 SER A CA 1
ATOM 3078 C C . SER A 1 404 ? 0.362 -54.531 0.772 1 63.31 404 SER A C 1
ATOM 3080 O O . SER A 1 404 ? 0.24 -54.781 1.971 1 63.31 404 SER A O 1
ATOM 3082 N N . ASP A 1 405 ? 1.556 -54.281 0.43 1 82.88 405 ASP A N 1
ATOM 3083 C CA . ASP A 1 405 ? 2.674 -53.75 1.193 1 82.88 405 ASP A CA 1
ATOM 3084 C C . ASP A 1 405 ? 2.291 -52.438 1.855 1 82.88 405 ASP A C 1
ATOM 3086 O O . ASP A 1 405 ? 2.09 -51.406 1.173 1 82.88 405 ASP A O 1
ATOM 3090 N N . ALA A 1 406 ? 1.961 -52.562 3.215 1 85.75 406 ALA A N 1
ATOM 3091 C CA . ALA A 1 406 ? 1.506 -51.438 4.004 1 85.75 406 ALA A CA 1
ATOM 3092 C C . ALA A 1 406 ? 2.496 -50.281 3.918 1 85.75 406 ALA A C 1
ATOM 3094 O O . ALA A 1 406 ? 2.162 -49.125 4.262 1 85.75 406 ALA A O 1
ATOM 3095 N N . ARG A 1 407 ? 3.732 -50.562 3.514 1 89.25 407 ARG A N 1
ATOM 3096 C CA . ARG A 1 407 ? 4.801 -49.562 3.434 1 89.25 407 ARG A CA 1
ATOM 3097 C C . ARG A 1 407 ? 4.535 -48.562 2.316 1 89.25 407 ARG A C 1
ATOM 3099 O O . ARG A 1 407 ? 5.156 -47.5 2.27 1 89.25 407 ARG A O 1
ATOM 3106 N N . TYR A 1 408 ? 3.541 -48.938 1.393 1 95 408 TYR A N 1
ATOM 3107 C CA . TYR A 1 408 ? 3.324 -48.125 0.214 1 95 408 TYR A CA 1
ATOM 3108 C C . TYR A 1 408 ? 1.872 -47.656 0.123 1 95 408 TYR A C 1
ATOM 3110 O O . TYR A 1 408 ? 0.957 -48.438 0.431 1 95 408 TYR A O 1
ATOM 3118 N N . PRO A 1 409 ? 1.661 -46.469 -0.305 1 96.31 409 PRO A N 1
ATOM 3119 C CA . PRO A 1 409 ? 0.303 -45.906 -0.371 1 96.31 409 PRO A CA 1
ATOM 3120 C C . PRO A 1 409 ? -0.445 -46.344 -1.631 1 96.31 409 PRO A C 1
ATOM 3122 O O . PRO A 1 409 ? 0.181 -46.688 -2.635 1 96.31 409 PRO A O 1
ATOM 3125 N N . ASP A 1 410 ? -1.755 -46.344 -1.562 1 96.69 410 ASP A N 1
ATOM 3126 C CA . ASP A 1 410 ? -2.584 -46.531 -2.748 1 96.69 410 ASP A CA 1
ATOM 3127 C C . ASP A 1 410 ? -3.508 -45.344 -2.971 1 96.69 410 ASP A C 1
ATOM 3129 O O . ASP A 1 410 ? -4.168 -45.25 -4.008 1 96.69 410 ASP A O 1
ATOM 3133 N N . VAL A 1 411 ? -3.525 -44.375 -1.955 1 98 411 VAL A N 1
ATOM 3134 C CA . VAL A 1 411 ? -4.312 -43.156 -2.062 1 98 411 VAL A CA 1
ATOM 3135 C C . VAL A 1 411 ? -3.453 -41.938 -1.69 1 98 411 VAL A C 1
ATOM 3137 O O . VAL A 1 411 ? -2.709 -41.969 -0.708 1 98 411 VAL A O 1
ATOM 3140 N N . GLU A 1 412 ? -3.471 -40.938 -2.502 1 98.5 412 GLU A N 1
ATOM 3141 C CA . GLU A 1 412 ? -2.881 -39.625 -2.223 1 98.5 412 GLU A CA 1
ATOM 3142 C C . GLU A 1 412 ? -3.957 -38.562 -1.937 1 98.5 412 GLU A C 1
ATOM 3144 O O . GLU A 1 412 ? -4.996 -38.562 -2.598 1 98.5 412 GLU A O 1
ATOM 3149 N N . LEU A 1 413 ? -3.75 -37.781 -0.929 1 98.5 413 LEU A N 1
ATOM 3150 C CA . LEU A 1 413 ? -4.711 -36.75 -0.533 1 98.5 413 LEU A CA 1
ATOM 3151 C C . LEU A 1 413 ? -4.098 -35.344 -0.645 1 98.5 413 LEU A C 1
ATOM 3153 O O . LEU A 1 413 ? -2.988 -35.125 -0.157 1 98.5 413 LEU A O 1
ATOM 3157 N N . HIS A 1 414 ? -4.766 -34.469 -1.34 1 97.75 414 HIS A N 1
ATOM 3158 C CA . HIS A 1 414 ? -4.441 -33.062 -1.339 1 97.75 414 HIS A CA 1
ATOM 3159 C C . HIS A 1 414 ? -5.512 -32.25 -0.615 1 97.75 414 HIS A C 1
ATOM 3161 O O . HIS A 1 414 ? -6.688 -32.625 -0.625 1 97.75 414 HIS A O 1
ATOM 3167 N N . HIS A 1 415 ? -5.129 -31.172 0.027 1 97.19 415 HIS A N 1
ATOM 3168 C CA . HIS A 1 415 ? -6.027 -30.359 0.848 1 97.19 415 HIS A CA 1
ATOM 3169 C C . HIS A 1 415 ? -6.023 -28.906 0.409 1 97.19 415 HIS A C 1
ATOM 3171 O O . HIS A 1 415 ? -4.977 -28.25 0.428 1 97.19 415 HIS A O 1
ATOM 3177 N N . LEU A 1 416 ? -7.145 -28.406 0.019 1 96.56 416 LEU A N 1
ATOM 3178 C CA . LEU A 1 416 ? -7.301 -27.016 -0.377 1 96.56 416 LEU A CA 1
ATOM 3179 C C . LEU A 1 416 ? -8.297 -26.297 0.531 1 96.56 416 LEU A C 1
ATOM 3181 O O . LEU A 1 416 ? -9.484 -26.641 0.542 1 96.56 416 LEU A O 1
ATOM 3185 N N . PHE A 1 417 ? -7.797 -25.312 1.211 1 96.12 417 PHE A N 1
ATOM 3186 C CA . PHE A 1 417 ? -8.578 -24.609 2.225 1 96.12 417 PHE A CA 1
ATOM 3187 C C . PHE A 1 417 ? -9.047 -23.25 1.702 1 96.12 417 PHE A C 1
ATOM 3189 O O . PHE A 1 417 ? -8.273 -22.516 1.083 1 96.12 417 PHE A O 1
ATOM 3196 N N . PHE A 1 418 ? -10.305 -22.938 1.913 1 96.06 418 PHE A N 1
ATOM 3197 C CA . PHE A 1 418 ? -10.922 -21.656 1.56 1 96.06 418 PHE A CA 1
ATOM 3198 C C . PHE A 1 418 ? -11.562 -21.016 2.779 1 96.06 418 PHE A C 1
ATOM 3200 O O . PHE A 1 418 ? -12.594 -21.484 3.266 1 96.06 418 PHE A O 1
ATOM 3207 N N . PRO A 1 419 ? -11.008 -19.922 3.227 1 95.06 419 PRO A N 1
ATOM 3208 C CA . PRO A 1 419 ? -11.586 -19.281 4.406 1 95.06 419 PRO A CA 1
ATOM 3209 C C . PRO A 1 419 ? -12.953 -18.656 4.129 1 95.06 419 PRO A C 1
ATOM 3211 O O . PRO A 1 419 ? -13.219 -18.234 3.004 1 95.06 419 PRO A O 1
ATOM 3214 N N . ARG A 1 420 ? -13.727 -18.609 5.184 1 96.19 420 ARG A N 1
ATOM 3215 C CA . ARG A 1 420 ? -15.031 -17.953 5.121 1 96.19 420 ARG A CA 1
ATOM 3216 C C . ARG A 1 420 ? -14.938 -16.594 4.438 1 96.19 420 ARG A C 1
ATOM 3218 O O . ARG A 1 420 ? -14.023 -15.812 4.723 1 96.19 420 ARG A O 1
ATOM 3225 N N . GLY A 1 421 ? -15.828 -16.359 3.465 1 95.75 421 GLY A N 1
ATOM 3226 C CA . GLY A 1 421 ? -15.938 -15.055 2.836 1 95.75 421 GLY A CA 1
ATOM 3227 C C . GLY A 1 421 ? -15.078 -14.914 1.592 1 95.75 421 GLY A C 1
ATOM 3228 O O . GLY A 1 421 ? -15.258 -13.977 0.81 1 95.75 421 GLY A O 1
ATOM 3229 N N . ARG A 1 422 ? -14.125 -15.766 1.389 1 94.81 422 ARG A N 1
ATOM 3230 C CA . ARG A 1 422 ? -13.258 -15.633 0.226 1 94.81 422 ARG A CA 1
ATOM 3231 C C . ARG A 1 422 ? -13.852 -16.328 -0.991 1 94.81 422 ARG A C 1
ATOM 3233 O O . ARG A 1 422 ? -13.258 -17.266 -1.533 1 94.81 422 ARG A O 1
ATOM 3240 N N . HIS A 1 423 ? -14.969 -15.797 -1.414 1 96.25 423 HIS A N 1
ATOM 3241 C CA . HIS A 1 423 ? -15.727 -16.297 -2.551 1 96.25 423 HIS A CA 1
ATOM 3242 C C . HIS A 1 423 ? -14.914 -16.219 -3.838 1 96.25 423 HIS A C 1
ATOM 3244 O O . HIS A 1 423 ? -15.078 -17.047 -4.734 1 96.25 423 HIS A O 1
ATOM 3250 N N . ASP A 1 424 ? -14.016 -15.258 -3.885 1 93.38 424 ASP A N 1
ATOM 3251 C CA . ASP A 1 424 ? -13.172 -15.055 -5.059 1 93.38 424 ASP A CA 1
ATOM 3252 C C . ASP A 1 424 ? -12.18 -16.203 -5.23 1 93.38 424 ASP A C 1
ATOM 3254 O O . ASP A 1 424 ? -11.984 -16.688 -6.344 1 93.38 424 ASP A O 1
ATOM 3258 N N . MET A 1 425 ? -11.586 -16.656 -4.188 1 94.19 425 MET A N 1
ATOM 3259 C CA . MET A 1 425 ? -10.625 -17.766 -4.234 1 94.19 425 MET A CA 1
ATOM 3260 C C . MET A 1 425 ? -11.305 -19.062 -4.664 1 94.19 425 MET A C 1
ATOM 3262 O O . MET A 1 425 ? -10.773 -19.812 -5.484 1 94.19 425 MET A O 1
ATOM 3266 N N . LEU A 1 426 ? -12.508 -19.266 -4.066 1 96.81 426 LEU A N 1
ATOM 3267 C CA . LEU A 1 426 ? -13.234 -20.484 -4.402 1 96.81 426 LEU A CA 1
ATOM 3268 C C . LEU A 1 426 ? -13.695 -20.469 -5.859 1 96.81 426 LEU A C 1
ATOM 3270 O O . LEU A 1 426 ? -13.664 -21.484 -6.543 1 96.81 426 LEU A O 1
ATOM 3274 N N . ALA A 1 427 ? -14.109 -19.328 -6.285 1 95.88 427 ALA A N 1
ATOM 3275 C CA . ALA A 1 427 ? -14.539 -19.188 -7.676 1 95.88 427 ALA A CA 1
ATOM 3276 C C . ALA A 1 427 ? -13.391 -19.5 -8.633 1 95.88 427 ALA A C 1
ATOM 3278 O O . ALA A 1 427 ? -13.586 -20.203 -9.633 1 95.88 427 ALA A O 1
ATOM 3279 N N . LEU A 1 428 ? -12.227 -19 -8.352 1 94.06 428 LEU A N 1
ATOM 3280 C CA . LEU A 1 428 ? -11.047 -19.266 -9.172 1 94.06 428 LEU A CA 1
ATOM 3281 C C . LEU A 1 428 ? -10.734 -20.75 -9.195 1 94.06 428 LEU A C 1
ATOM 3283 O O . LEU A 1 428 ? -10.445 -21.312 -10.258 1 94.06 428 LEU A O 1
ATOM 3287 N N . PHE A 1 429 ? -10.812 -21.312 -8.047 1 96 429 PHE A N 1
ATOM 3288 C CA . PHE A 1 429 ? -10.516 -22.734 -7.887 1 96 429 PHE A CA 1
ATOM 3289 C C . PHE A 1 429 ? -11.516 -23.578 -8.664 1 96 429 PHE A C 1
ATOM 3291 O O . PHE A 1 429 ? -11.125 -24.406 -9.5 1 96 429 PHE A O 1
ATOM 3298 N N . LEU A 1 430 ? -12.797 -23.406 -8.453 1 96.5 430 LEU A N 1
ATOM 3299 C CA . LEU A 1 430 ? -13.852 -24.219 -9.078 1 96.5 430 LEU A CA 1
ATOM 3300 C C . LEU A 1 430 ? -13.898 -23.969 -10.578 1 96.5 430 LEU A C 1
ATOM 3302 O O . LEU A 1 430 ? -14.188 -24.891 -11.352 1 96.5 430 LEU A O 1
ATOM 3306 N N . GLY A 1 431 ? -13.641 -22.734 -10.93 1 93.25 431 GLY A N 1
ATOM 3307 C CA . GLY A 1 431 ? -13.523 -22.453 -12.352 1 93.25 431 GLY A CA 1
ATOM 3308 C C . GLY A 1 431 ? -12.398 -23.203 -13.023 1 93.25 431 GLY A C 1
ATOM 3309 O O . GLY A 1 431 ? -12.562 -23.703 -14.141 1 93.25 431 GLY A O 1
ATOM 3310 N N . GLY A 1 432 ? -11.266 -23.297 -12.336 1 93.81 432 GLY A N 1
ATOM 3311 C CA . GLY A 1 432 ? -10.125 -24.031 -12.859 1 93.81 432 GLY A CA 1
ATOM 3312 C C . GLY A 1 432 ? -10.398 -25.516 -13 1 93.81 432 GLY A C 1
ATOM 3313 O O . GLY A 1 432 ? -9.844 -26.172 -13.891 1 93.81 432 GLY A O 1
ATOM 3314 N N . LEU A 1 433 ? -11.289 -26.031 -12.156 1 95 433 LEU A N 1
ATOM 3315 C CA . LEU A 1 433 ? -11.617 -27.453 -12.195 1 95 433 LEU A CA 1
ATOM 3316 C C . LEU A 1 433 ? -12.617 -27.734 -13.312 1 95 433 LEU A C 1
ATOM 3318 O O . LEU A 1 433 ? -12.836 -28.906 -13.664 1 95 433 LEU A O 1
ATOM 3322 N N . SER A 1 434 ? -13.266 -26.719 -13.867 1 96 434 SER A N 1
ATOM 3323 C CA . SER A 1 434 ? -14.242 -26.828 -14.945 1 96 434 SER A CA 1
ATOM 3324 C C . SER A 1 434 ? -15.5 -27.562 -14.484 1 96 434 SER A C 1
ATOM 3326 O O . SER A 1 434 ? -16.031 -28.406 -15.203 1 96 434 SER A O 1
ATOM 3328 N N . ILE A 1 435 ? -15.898 -27.281 -13.258 1 96.38 435 ILE A N 1
ATOM 3329 C CA . ILE A 1 435 ? -17.125 -27.859 -12.711 1 96.38 435 ILE A CA 1
ATOM 3330 C C . ILE A 1 435 ? -18.344 -27.156 -13.312 1 96.38 435 ILE A C 1
ATOM 3332 O O . ILE A 1 435 ? -18.312 -25.938 -13.531 1 96.38 435 ILE A O 1
ATOM 3336 N N . GLN A 1 436 ? -19.406 -27.922 -13.539 1 96.81 436 GLN A N 1
ATOM 3337 C CA . GLN A 1 436 ? -20.625 -27.328 -14.055 1 96.81 436 GLN A CA 1
ATOM 3338 C C . GLN A 1 436 ? -21.188 -26.297 -13.086 1 96.81 436 GLN A C 1
ATOM 3340 O O . GLN A 1 436 ? -21.141 -26.484 -11.867 1 96.81 436 GLN A O 1
ATOM 3345 N N . GLU A 1 437 ? -21.797 -25.312 -13.594 1 95.19 437 GLU A N 1
ATOM 3346 C CA . GLU A 1 437 ? -22.25 -24.141 -12.828 1 95.19 437 GLU A CA 1
ATOM 3347 C C . GLU A 1 437 ? -23.266 -24.547 -11.773 1 95.19 437 GLU A C 1
ATOM 3349 O O . GLU A 1 437 ? -23.297 -23.969 -10.68 1 95.19 437 GLU A O 1
ATOM 3354 N N . GLN A 1 438 ? -24.094 -25.469 -12.031 1 95.31 438 GLN A N 1
ATOM 3355 C CA . GLN A 1 438 ? -25.156 -25.844 -11.117 1 95.31 438 GLN A CA 1
ATOM 3356 C C . GLN A 1 438 ? -24.594 -26.422 -9.82 1 95.31 438 GLN A C 1
ATOM 3358 O O . GLN A 1 438 ? -25.266 -26.406 -8.781 1 95.31 438 GLN A O 1
ATOM 3363 N N . TYR A 1 439 ? -23.359 -26.875 -9.852 1 96.31 439 TYR A N 1
ATOM 3364 C CA . TYR A 1 439 ? -22.766 -27.484 -8.672 1 96.31 439 TYR A CA 1
ATOM 3365 C C . TYR A 1 439 ? -21.859 -26.5 -7.938 1 96.31 439 TYR A C 1
ATOM 3367 O O . TYR A 1 439 ? -21.328 -26.797 -6.867 1 96.31 439 TYR A O 1
ATOM 3375 N N . VAL A 1 440 ? -21.672 -25.297 -8.523 1 96.5 440 VAL A N 1
ATOM 3376 C CA . VAL A 1 440 ? -20.781 -24.266 -7.977 1 96.5 440 VAL A CA 1
ATOM 3377 C C . VAL A 1 440 ? -21.5 -23.5 -6.867 1 96.5 440 VAL A C 1
ATOM 3379 O O . VAL A 1 440 ? -20.922 -23.25 -5.809 1 96.5 440 VAL A O 1
ATOM 3382 N N . GLN A 1 441 ? -22.734 -23.219 -7.043 1 94.88 441 GLN A N 1
ATOM 3383 C CA . GLN A 1 441 ? -23.484 -22.359 -6.141 1 94.88 441 GLN A CA 1
ATOM 3384 C C . GLN A 1 441 ? -23.594 -22.984 -4.75 1 94.88 441 GLN A C 1
ATOM 3386 O O . GLN A 1 441 ? -23.359 -22.312 -3.744 1 94.88 441 GLN A O 1
ATOM 3391 N N . PRO A 1 442 ? -23.953 -24.281 -4.684 1 95.25 442 PRO A N 1
ATOM 3392 C CA . PRO A 1 442 ? -24.031 -24.891 -3.355 1 95.25 442 PRO A CA 1
ATOM 3393 C C . PRO A 1 442 ? -22.703 -24.828 -2.592 1 95.25 442 PRO A C 1
ATOM 3395 O O . PRO A 1 442 ? -22.703 -24.719 -1.362 1 95.25 442 PRO A O 1
ATOM 3398 N N . LEU A 1 443 ? -21.641 -24.859 -3.277 1 96.94 443 LEU A N 1
ATOM 3399 C CA . LEU A 1 443 ? -20.328 -24.781 -2.646 1 96.94 443 LEU A CA 1
ATOM 3400 C C . LEU A 1 443 ? -20.016 -23.359 -2.205 1 96.94 443 LEU A C 1
ATOM 3402 O O . LEU A 1 443 ? -19.531 -23.141 -1.091 1 96.94 443 LEU A O 1
ATOM 3406 N N . GLN A 1 444 ? -20.328 -22.375 -3.033 1 97 444 GLN A N 1
ATOM 3407 C CA . GLN A 1 444 ? -20.109 -20.969 -2.713 1 97 444 GLN A CA 1
ATOM 3408 C C . GLN A 1 444 ? -20.922 -20.547 -1.489 1 97 444 GLN A C 1
ATOM 3410 O O . GLN A 1 444 ? -20.453 -19.75 -0.668 1 97 444 GLN A O 1
ATOM 3415 N N . GLN A 1 445 ? -22.094 -21.094 -1.354 1 96.94 445 GLN A N 1
ATOM 3416 C CA . GLN A 1 445 ? -22.984 -20.734 -0.255 1 96.94 445 GLN A CA 1
ATOM 3417 C C . GLN A 1 445 ? -22.391 -21.141 1.09 1 96.94 445 GLN A C 1
ATOM 3419 O O . GLN A 1 445 ? -22.641 -20.5 2.107 1 96.94 445 GLN A O 1
ATOM 3424 N N . GLN A 1 446 ? -21.516 -22.188 1.065 1 96.56 446 GLN A N 1
ATOM 3425 C CA . GLN A 1 446 ? -20.891 -22.625 2.307 1 96.56 446 GLN A CA 1
ATOM 3426 C C . GLN A 1 446 ? -20.016 -21.531 2.904 1 96.56 446 GLN A C 1
ATOM 3428 O O . GLN A 1 446 ? -19.906 -21.422 4.129 1 96.56 446 GLN A O 1
ATOM 3433 N N . LEU A 1 447 ? -19.406 -20.656 2.125 1 96.44 447 LEU A N 1
ATOM 3434 C CA . LEU A 1 447 ? -18.406 -19.688 2.564 1 96.44 447 LEU A CA 1
ATOM 3435 C C . LEU A 1 447 ? -19.078 -18.5 3.234 1 96.44 447 LEU A C 1
ATOM 3437 O O . LEU A 1 447 ? -18.406 -17.625 3.789 1 96.44 447 LEU A O 1
ATOM 3441 N N . SER A 1 448 ? -20.406 -18.438 3.209 1 96.12 448 SER A N 1
ATOM 3442 C CA . SER A 1 448 ? -21.125 -17.344 3.861 1 96.12 448 SER A CA 1
ATOM 3443 C C . SER A 1 448 ? -20.969 -17.406 5.375 1 96.12 448 SER A C 1
ATOM 3445 O O . SER A 1 448 ? -20.938 -16.375 6.051 1 96.12 448 SER A O 1
ATOM 3447 N N . ASP A 1 449 ? -20.812 -18.672 5.906 1 96.12 449 ASP A N 1
ATOM 3448 C CA . ASP A 1 449 ? -20.781 -18.75 7.363 1 96.12 449 ASP A CA 1
ATOM 3449 C C . ASP A 1 449 ? -19.781 -19.812 7.828 1 96.12 449 ASP A C 1
ATOM 3451 O O . ASP A 1 449 ? -19.656 -20.062 9.031 1 96.12 449 ASP A O 1
ATOM 3455 N N . ALA A 1 450 ? -19.062 -20.469 6.887 1 97.31 450 ALA A N 1
ATOM 3456 C CA . ALA A 1 450 ? -18.125 -21.531 7.25 1 97.31 450 ALA A CA 1
ATOM 3457 C C . ALA A 1 450 ? -16.859 -21.453 6.398 1 97.31 450 ALA A C 1
ATOM 3459 O O . ALA A 1 450 ? -16.844 -20.797 5.355 1 97.31 450 ALA A O 1
ATOM 3460 N N . ASP A 1 451 ? -15.781 -22.047 6.93 1 96.94 451 ASP A N 1
ATOM 3461 C CA . ASP A 1 451 ? -14.648 -22.391 6.074 1 96.94 451 ASP A CA 1
ATOM 3462 C C . ASP A 1 451 ? -14.93 -23.641 5.25 1 96.94 451 ASP A C 1
ATOM 3464 O O . ASP A 1 451 ? -15.812 -24.422 5.598 1 96.94 451 ASP A O 1
ATOM 3468 N N . LEU A 1 452 ? -14.273 -23.703 4.137 1 97.25 452 LEU A N 1
ATOM 3469 C CA . LEU A 1 452 ? -14.453 -24.859 3.268 1 97.25 452 LEU A CA 1
ATOM 3470 C C . LEU A 1 452 ? -13.117 -25.547 2.984 1 97.25 452 LEU A C 1
ATOM 3472 O O . LEU A 1 452 ? -12.117 -24.875 2.73 1 97.25 452 LEU A O 1
ATOM 3476 N N . LEU A 1 453 ? -13.055 -26.812 3.145 1 97.31 453 LEU A N 1
ATOM 3477 C CA . LEU A 1 453 ? -11.898 -27.641 2.814 1 97.31 453 LEU A CA 1
ATOM 3478 C C . LEU A 1 453 ? -12.219 -28.609 1.685 1 97.31 453 LEU A C 1
ATOM 3480 O O . LEU A 1 453 ? -13.156 -29.406 1.789 1 97.31 453 LEU A O 1
ATOM 3484 N N . CYS A 1 454 ? -11.508 -28.469 0.613 1 97.94 454 CYS A N 1
ATOM 3485 C CA . CYS A 1 454 ? -11.609 -29.438 -0.469 1 97.94 454 CYS A CA 1
ATOM 3486 C C . CYS A 1 454 ? -10.508 -30.5 -0.354 1 97.94 454 CYS A C 1
ATOM 3488 O O . CYS A 1 454 ? -9.336 -30.156 -0.216 1 97.94 454 CYS A O 1
ATOM 3490 N N . ILE A 1 455 ? -10.883 -31.734 -0.393 1 98.44 455 ILE A N 1
ATOM 3491 C CA . ILE A 1 455 ? -9.945 -32.844 -0.327 1 98.44 455 ILE A CA 1
ATOM 3492 C C . ILE A 1 455 ? -9.969 -33.625 -1.641 1 98.44 455 ILE A C 1
ATOM 3494 O O . ILE A 1 455 ? -11.016 -34.125 -2.043 1 98.44 455 ILE A O 1
ATOM 3498 N N . PHE A 1 456 ? -8.852 -33.656 -2.291 1 98.62 456 PHE A N 1
ATOM 3499 C CA . PHE A 1 456 ? -8.695 -34.531 -3.439 1 98.62 456 PHE A CA 1
ATOM 3500 C C . PHE A 1 456 ? -8.367 -35.938 -2.988 1 98.62 456 PHE A C 1
ATOM 3502 O O . PHE A 1 456 ? -7.316 -36.188 -2.393 1 98.62 456 PHE A O 1
ATOM 3509 N N . VAL A 1 457 ? -9.25 -36.844 -3.201 1 98.75 457 VAL A N 1
ATOM 3510 C CA . VAL A 1 457 ? -8.977 -38.281 -3.021 1 98.75 457 VAL A CA 1
ATOM 3511 C C . VAL A 1 457 ? -8.492 -38.875 -4.34 1 98.75 457 VAL A C 1
ATOM 3513 O O . VAL A 1 457 ? -9.289 -39.094 -5.258 1 98.75 457 VAL A O 1
ATOM 3516 N N . LEU A 1 458 ? -7.246 -39.156 -4.348 1 98.56 458 LEU A N 1
ATOM 3517 C CA . LEU A 1 458 ? -6.582 -39.469 -5.609 1 98.56 458 LEU A CA 1
ATOM 3518 C C . LEU A 1 458 ? -6.113 -40.906 -5.629 1 98.56 458 LEU A C 1
ATOM 3520 O O . LEU A 1 458 ? -5.57 -41.406 -4.641 1 98.56 458 LEU A O 1
ATOM 3524 N N . LEU A 1 459 ? -6.344 -41.562 -6.746 1 97.75 459 LEU A N 1
ATOM 3525 C CA . LEU A 1 459 ? -5.863 -42.906 -6.98 1 97.75 459 LEU A CA 1
ATOM 3526 C C . LEU A 1 459 ? -4.383 -42.906 -7.348 1 97.75 459 LEU A C 1
ATOM 3528 O O . LEU A 1 459 ? -4 -42.406 -8.406 1 97.75 459 LEU A O 1
ATOM 3532 N N . ALA A 1 460 ? -3.561 -43.594 -6.555 1 96.56 460 ALA A N 1
ATOM 3533 C CA . ALA A 1 460 ? -2.113 -43.531 -6.738 1 96.56 460 ALA A CA 1
ATOM 3534 C C . ALA A 1 460 ? -1.646 -44.469 -7.828 1 96.56 460 ALA A C 1
ATOM 3536 O O . ALA A 1 460 ? -0.637 -44.219 -8.492 1 96.56 460 ALA A O 1
ATOM 3537 N N . HIS A 1 461 ? -2.359 -45.594 -7.977 1 95.69 461 HIS A N 1
ATOM 3538 C CA . HIS A 1 461 ? -1.994 -46.625 -8.953 1 95.69 461 HIS A CA 1
ATOM 3539 C C . HIS A 1 461 ? -3.186 -47 -9.828 1 95.69 461 HIS A C 1
ATOM 3541 O O . HIS A 1 461 ? -3.766 -48.094 -9.664 1 95.69 461 HIS A O 1
ATOM 3547 N N . PRO A 1 462 ? -3.477 -46.188 -10.75 1 97.19 462 PRO A N 1
ATOM 3548 C CA . PRO A 1 462 ? -4.621 -46.531 -11.602 1 97.19 462 PRO A CA 1
ATOM 3549 C C . PRO A 1 462 ? -4.395 -47.781 -12.422 1 97.19 462 PRO A C 1
ATOM 3551 O O . PRO A 1 462 ? -3.33 -47.969 -13.016 1 97.19 462 PRO A O 1
ATOM 3554 N N . GLN A 1 463 ? -5.383 -48.625 -12.445 1 97.06 463 GLN A N 1
ATOM 3555 C CA . GLN A 1 463 ? -5.363 -49.844 -13.281 1 97.06 463 GLN A CA 1
ATOM 3556 C C . GLN A 1 463 ? -5.977 -49.562 -14.648 1 97.06 463 GLN A C 1
ATOM 3558 O O . GLN A 1 463 ? -5.598 -50.188 -15.641 1 97.06 463 GLN A O 1
ATOM 3563 N N . SER A 1 464 ? -6.898 -48.625 -14.656 1 97.31 464 SER A N 1
ATOM 3564 C CA . SER A 1 464 ? -7.5 -48.219 -15.914 1 97.31 464 SER A CA 1
ATOM 3565 C C . SER A 1 464 ? -6.473 -47.562 -16.828 1 97.31 464 SER A C 1
ATOM 3567 O O . SER A 1 464 ? -5.664 -46.75 -16.375 1 97.31 464 SER A O 1
ATOM 3569 N N . LYS A 1 465 ? -6.395 -48 -18.078 1 97.44 465 LYS A N 1
ATOM 3570 C CA . LYS A 1 465 ? -5.516 -47.438 -19.094 1 97.44 465 LYS A CA 1
ATOM 3571 C C . LYS A 1 465 ? -6.316 -46.875 -20.266 1 97.44 465 LYS A C 1
ATOM 3573 O O . LYS A 1 465 ? -7.285 -47.469 -20.703 1 97.44 465 LYS A O 1
ATOM 3578 N N . GLY A 1 466 ? -5.973 -45.688 -20.641 1 98.12 466 GLY A N 1
ATOM 3579 C CA . GLY A 1 466 ? -6.598 -45.062 -21.797 1 98.12 466 GLY A CA 1
ATOM 3580 C C . GLY A 1 466 ? -5.73 -45.125 -23.047 1 98.12 466 GLY A C 1
ATOM 3581 O O . GLY A 1 466 ? -4.848 -45.969 -23.141 1 98.12 466 GLY A O 1
ATOM 3582 N N . GLU A 1 467 ? -6.125 -44.312 -23.984 1 98.25 467 GLU A N 1
ATOM 3583 C CA . GLU A 1 467 ? -5.367 -44.219 -25.234 1 98.25 467 GLU A CA 1
ATOM 3584 C C . GLU A 1 467 ? -5.582 -42.875 -25.922 1 98.25 467 GLU A C 1
ATOM 3586 O O . GLU A 1 467 ? -6.551 -42.156 -25.625 1 98.25 467 GLU A O 1
ATOM 3591 N N . LEU A 1 468 ? -4.629 -42.562 -26.672 1 98 468 LEU A N 1
ATOM 3592 C CA . LEU A 1 468 ? -4.625 -41.375 -27.531 1 98 468 LEU A CA 1
ATOM 3593 C C . LEU A 1 468 ? -4.566 -41.781 -29 1 98 468 LEU A C 1
ATOM 3595 O O . LEU A 1 468 ? -3.812 -42.688 -29.375 1 98 468 LEU A O 1
ATOM 3599 N N . ARG A 1 469 ? -5.492 -41.188 -29.828 1 97.44 469 ARG A N 1
ATOM 3600 C CA . ARG A 1 469 ? -5.484 -41.344 -31.281 1 97.44 469 ARG A CA 1
ATOM 3601 C C . ARG A 1 469 ? -5.613 -39.969 -31.969 1 97.44 469 ARG A C 1
ATOM 3603 O O . ARG A 1 469 ? -6.043 -39 -31.359 1 97.44 469 ARG A O 1
ATOM 3610 N N . LEU A 1 470 ? -5.168 -40 -33.188 1 97.81 470 LEU A N 1
ATOM 3611 C CA . LEU A 1 470 ? -5.383 -38.781 -33.938 1 97.81 470 LEU A CA 1
ATOM 3612 C C . LEU A 1 470 ? -6.812 -38.688 -34.469 1 97.81 470 LEU A C 1
ATOM 3614 O O . LEU A 1 470 ? -7.383 -39.719 -34.875 1 97.81 470 LEU A O 1
ATOM 3618 N N . ARG A 1 471 ? -7.383 -37.531 -34.344 1 95.56 471 ARG A N 1
ATOM 3619 C CA . ARG A 1 471 ? -8.688 -37.281 -34.938 1 95.56 471 ARG A CA 1
ATOM 3620 C C . ARG A 1 471 ? -8.562 -37.062 -36.438 1 95.56 471 ARG A C 1
ATOM 3622 O O . ARG A 1 471 ? -9.445 -37.5 -37.188 1 95.56 471 ARG A O 1
ATOM 3629 N N . SER A 1 472 ? -7.586 -36.375 -36.875 1 96.38 472 SER A N 1
ATOM 3630 C CA . SER A 1 472 ? -7.23 -36.062 -38.25 1 96.38 472 SER A CA 1
ATOM 3631 C C . SER A 1 472 ? -5.738 -35.781 -38.375 1 96.38 472 SER A C 1
ATOM 3633 O O . SER A 1 472 ? -5.039 -35.625 -37.375 1 96.38 472 SER A O 1
ATOM 3635 N N . PRO A 1 473 ? -5.273 -35.719 -39.594 1 94.94 473 PRO A N 1
ATOM 3636 C CA . PRO A 1 473 ? -3.854 -35.406 -39.781 1 94.94 473 PRO A CA 1
ATOM 3637 C C . PRO A 1 473 ? -3.535 -33.938 -39.562 1 94.94 473 PRO A C 1
ATOM 3639 O O . PRO A 1 473 ? -2.363 -33.531 -39.531 1 94.94 473 PRO A O 1
ATOM 3642 N N . ASP A 1 474 ? -4.547 -33.125 -39.312 1 95.5 474 ASP A N 1
ATOM 3643 C CA . ASP A 1 474 ? -4.371 -31.703 -39.094 1 95.5 474 ASP A CA 1
ATOM 3644 C C . ASP A 1 474 ? -3.779 -31.422 -37.719 1 95.5 474 ASP A C 1
ATOM 3646 O O . ASP A 1 474 ? -4.395 -31.734 -36.688 1 95.5 474 ASP A O 1
ATOM 3650 N N . HIS A 1 475 ? -2.584 -30.797 -37.688 1 93.38 475 HIS A N 1
ATOM 3651 C CA . HIS A 1 475 ? -1.872 -30.547 -36.469 1 93.38 475 HIS A CA 1
ATOM 3652 C C . HIS A 1 475 ? -2.631 -29.562 -35.562 1 93.38 475 HIS A C 1
ATOM 3654 O O . HIS A 1 475 ? -2.365 -29.469 -34.375 1 93.38 475 HIS A O 1
ATOM 3660 N N . ARG A 1 476 ? -3.656 -28.75 -36.094 1 90.38 476 ARG A N 1
ATOM 3661 C CA . ARG A 1 476 ? -4.422 -27.75 -35.375 1 90.38 476 ARG A CA 1
ATOM 3662 C C . ARG A 1 476 ? -5.539 -28.391 -34.531 1 90.38 476 ARG A C 1
ATOM 3664 O O . ARG A 1 476 ? -6.109 -27.766 -33.656 1 90.38 476 ARG A O 1
ATOM 3671 N N . GLN A 1 477 ? -5.789 -29.672 -34.812 1 95.62 477 GLN A N 1
ATOM 3672 C CA . GLN A 1 477 ? -6.871 -30.359 -34.125 1 95.62 477 GLN A CA 1
ATOM 3673 C C . GLN A 1 477 ? -6.332 -31.188 -32.938 1 95.62 477 GLN A C 1
ATOM 3675 O O . GLN A 1 477 ? -5.352 -31.922 -33.094 1 95.62 477 GLN A O 1
ATOM 3680 N N . ALA A 1 478 ? -7.02 -31.094 -31.844 1 96.56 478 ALA A N 1
ATOM 3681 C CA . ALA A 1 478 ? -6.652 -31.891 -30.688 1 96.56 478 ALA A CA 1
ATOM 3682 C C . ALA A 1 478 ? -6.848 -33.375 -30.953 1 96.56 478 ALA A C 1
ATOM 3684 O O . ALA A 1 478 ? -7.793 -33.781 -31.641 1 96.56 478 ALA A O 1
ATOM 3685 N N . PRO A 1 479 ? -5.957 -34.219 -30.422 1 97.81 479 PRO A N 1
ATOM 3686 C CA . PRO A 1 479 ? -6.168 -35.656 -30.562 1 97.81 479 PRO A CA 1
ATOM 3687 C C . PRO A 1 479 ? -7.375 -36.156 -29.766 1 97.81 479 PRO A C 1
ATOM 3689 O O . PRO A 1 479 ? -7.914 -35.406 -28.938 1 97.81 479 PRO A O 1
ATOM 3692 N N . LEU A 1 480 ? -7.82 -37.344 -30.141 1 98.12 480 LEU A N 1
ATOM 3693 C CA . LEU A 1 480 ? -8.82 -38.031 -29.328 1 98.12 480 LEU A CA 1
ATOM 3694 C C . LEU A 1 480 ? -8.203 -38.594 -28.047 1 98.12 480 LEU A C 1
ATOM 3696 O O . LEU A 1 480 ? -7.254 -39.375 -28.094 1 98.12 480 LEU A O 1
ATOM 3700 N N . LEU A 1 481 ? -8.734 -38.125 -26.969 1 98.56 481 LEU A N 1
ATOM 3701 C CA . LEU A 1 481 ? -8.227 -38.562 -25.672 1 98.56 481 LEU A CA 1
ATOM 3702 C C . LEU A 1 481 ? -9.258 -39.406 -24.922 1 98.56 481 LEU A C 1
ATOM 3704 O O . LEU A 1 481 ? -10.234 -38.875 -24.391 1 98.56 481 LEU A O 1
ATOM 3708 N N . VAL A 1 482 ? -8.992 -40.656 -24.844 1 98.38 482 VAL A N 1
ATOM 3709 C CA . VAL A 1 482 ? -9.867 -41.594 -24.141 1 98.38 482 VAL A CA 1
ATOM 3710 C C . VAL A 1 482 ? -9.234 -42 -22.812 1 98.38 482 VAL A C 1
ATOM 3712 O O . VAL A 1 482 ? -8.266 -42.75 -22.781 1 98.38 482 VAL A O 1
ATOM 3715 N N . SER A 1 483 ? -9.82 -41.594 -21.766 1 97.25 483 SER A N 1
ATOM 3716 C CA . SER A 1 483 ? -9.195 -41.781 -20.453 1 97.25 483 SER A CA 1
ATOM 3717 C C . SER A 1 483 ? -9.453 -43.188 -19.922 1 97.25 483 SER A C 1
ATOM 3719 O O . SER A 1 483 ? -8.555 -43.812 -19.359 1 97.25 483 SER A O 1
ATOM 3721 N N . ASN A 1 484 ? -10.703 -43.656 -20.125 1 97.88 484 ASN A N 1
ATOM 3722 C CA . ASN A 1 484 ? -11.203 -44.906 -19.547 1 97.88 484 ASN A CA 1
ATOM 3723 C C . ASN A 1 484 ? -11.188 -44.875 -18.016 1 97.88 484 ASN A C 1
ATOM 3725 O O . ASN A 1 484 ? -11.055 -45.906 -17.375 1 97.88 484 ASN A O 1
ATOM 3729 N N . TYR A 1 485 ? -11.305 -43.656 -17.469 1 98.12 485 TYR A N 1
ATOM 3730 C CA . TYR A 1 485 ? -11.367 -43.531 -16.016 1 98.12 485 TYR A CA 1
ATOM 3731 C C . TYR A 1 485 ? -12.414 -44.469 -15.43 1 98.12 485 TYR A C 1
ATOM 3733 O O . TYR A 1 485 ? -13.531 -44.562 -15.953 1 98.12 485 TYR A O 1
ATOM 3741 N N . LEU A 1 486 ? -12.008 -45.156 -14.344 1 98 486 LEU A N 1
ATOM 3742 C CA . LEU A 1 486 ? -12.906 -45.938 -13.5 1 98 486 LEU A CA 1
ATOM 3743 C C . LEU A 1 486 ? -13.453 -47.125 -14.266 1 98 486 LEU A C 1
ATOM 3745 O O . LEU A 1 486 ? -14.523 -47.656 -13.93 1 98 486 LEU A O 1
ATOM 3749 N N . SER A 1 487 ? -12.766 -47.562 -15.273 1 97.81 487 SER A N 1
ATOM 3750 C CA . SER A 1 487 ? -13.18 -48.75 -16.031 1 97.81 487 SER A CA 1
ATOM 3751 C C . SER A 1 487 ? -12.828 -50.031 -15.273 1 97.81 487 SER A C 1
ATOM 3753 O O . SER A 1 487 ? -13.461 -51.062 -15.477 1 97.81 487 SER A O 1
ATOM 3755 N N . GLN A 1 488 ? -11.82 -49.969 -14.43 1 97.69 488 GLN A N 1
ATOM 3756 C CA . GLN A 1 488 ? -11.422 -51.125 -13.633 1 97.69 488 GLN A CA 1
ATOM 3757 C C . GLN A 1 488 ? -12.055 -51.094 -12.242 1 97.69 488 GLN A C 1
ATOM 3759 O O . GLN A 1 488 ? -11.945 -50.094 -11.531 1 97.69 488 GLN A O 1
ATOM 3764 N N . PRO A 1 489 ? -12.648 -52.125 -11.789 1 96.44 489 PRO A N 1
ATOM 3765 C CA . PRO A 1 489 ? -13.352 -52.156 -10.5 1 96.44 489 PRO A CA 1
ATOM 3766 C C . PRO A 1 489 ? -12.445 -51.812 -9.32 1 96.44 489 PRO A C 1
ATOM 3768 O O . PRO A 1 489 ? -12.875 -51.188 -8.359 1 96.44 489 PRO A O 1
ATOM 3771 N N . GLU A 1 490 ? -11.25 -52.219 -9.453 1 95.62 490 GLU A N 1
ATOM 3772 C CA . GLU A 1 490 ? -10.328 -52 -8.344 1 95.62 490 GLU A CA 1
ATOM 3773 C C . GLU A 1 490 ? -10.055 -50.5 -8.172 1 95.62 490 GLU A C 1
ATOM 3775 O O . GLU A 1 490 ? -9.797 -50.031 -7.059 1 95.62 490 GLU A O 1
ATOM 3780 N N . ASP A 1 491 ? -10.047 -49.75 -9.258 1 97.69 491 ASP A N 1
ATOM 3781 C CA . ASP A 1 491 ? -9.875 -48.312 -9.18 1 97.69 491 ASP A CA 1
ATOM 3782 C C . ASP A 1 491 ? -10.992 -47.688 -8.352 1 97.69 491 ASP A C 1
ATOM 3784 O O . ASP A 1 491 ? -10.727 -46.844 -7.469 1 97.69 491 ASP A O 1
ATOM 3788 N N . VAL A 1 492 ? -12.211 -48.094 -8.602 1 97.81 492 VAL A N 1
ATOM 3789 C CA . VAL A 1 492 ? -13.375 -47.594 -7.898 1 97.81 492 VAL A CA 1
ATOM 3790 C C . VAL A 1 492 ? -13.32 -48 -6.426 1 97.81 492 VAL A C 1
ATOM 3792 O O . VAL A 1 492 ? -13.555 -47.156 -5.539 1 97.81 492 VAL A O 1
ATOM 3795 N N . ALA A 1 493 ? -12.938 -49.219 -6.191 1 96.81 493 ALA A N 1
ATOM 3796 C CA . ALA A 1 493 ? -12.867 -49.719 -4.824 1 96.81 493 ALA A CA 1
ATOM 3797 C C . ALA A 1 493 ? -11.859 -48.938 -3.996 1 96.81 493 ALA A C 1
ATOM 3799 O O . ALA A 1 493 ? -12.125 -48.594 -2.84 1 96.81 493 ALA A O 1
ATOM 3800 N N . THR A 1 494 ? -10.727 -48.656 -4.59 1 97.19 494 THR A N 1
ATOM 3801 C CA . THR A 1 494 ? -9.688 -47.906 -3.889 1 97.19 494 THR A CA 1
ATOM 3802 C C . THR A 1 494 ? -10.156 -46.5 -3.578 1 97.19 494 THR A C 1
ATOM 3804 O O . THR A 1 494 ? -9.961 -46 -2.465 1 97.19 494 THR A O 1
ATOM 3807 N N . LEU A 1 495 ? -10.82 -45.875 -4.52 1 98.19 495 LEU A N 1
ATOM 3808 C CA . LEU A 1 495 ? -11.344 -44.531 -4.305 1 98.19 495 LEU A CA 1
ATOM 3809 C C . LEU A 1 495 ? -12.383 -44.5 -3.186 1 98.19 495 LEU A C 1
ATOM 3811 O O . LEU A 1 495 ? -12.383 -43.625 -2.332 1 98.19 495 LEU A O 1
ATOM 3815 N N . LEU A 1 496 ? -13.234 -45.5 -3.176 1 98.12 496 LEU A N 1
ATOM 3816 C CA . LEU A 1 496 ? -14.258 -45.594 -2.145 1 98.12 496 LEU A CA 1
ATOM 3817 C C . LEU A 1 496 ? -13.633 -45.812 -0.771 1 98.12 496 LEU A C 1
ATOM 3819 O O . LEU A 1 496 ? -14.109 -45.25 0.224 1 98.12 496 LEU A O 1
ATOM 3823 N N . ARG A 1 497 ? -12.562 -46.625 -0.705 1 97.75 497 ARG A N 1
ATOM 3824 C CA . ARG A 1 497 ? -11.867 -46.781 0.567 1 97.75 497 ARG A CA 1
ATOM 3825 C C . ARG A 1 497 ? -11.25 -45.469 1.03 1 97.75 497 ARG A C 1
ATOM 3827 O O . ARG A 1 497 ? -11.234 -45.156 2.227 1 97.75 497 ARG A O 1
ATOM 3834 N N . GLY A 1 498 ? -10.734 -44.719 0.059 1 98.38 498 GLY A N 1
ATOM 3835 C CA . GLY A 1 498 ? -10.234 -43.406 0.39 1 98.38 498 GLY A CA 1
ATOM 3836 C C . GLY A 1 498 ? -11.305 -42.469 0.916 1 98.38 498 GLY A C 1
ATOM 3837 O O . GLY A 1 498 ? -11.078 -41.719 1.869 1 98.38 498 GLY A O 1
ATOM 3838 N N . ILE A 1 499 ? -12.484 -42.5 0.306 1 98.56 499 ILE A N 1
ATOM 3839 C CA . ILE A 1 499 ? -13.617 -41.688 0.739 1 98.56 499 ILE A CA 1
ATOM 3840 C C . ILE A 1 499 ? -14.055 -42.125 2.135 1 98.56 499 ILE A C 1
ATOM 3842 O O . ILE A 1 499 ? -14.32 -41.281 2.998 1 98.56 499 ILE A O 1
ATOM 3846 N N . ARG A 1 500 ? -14.086 -43.438 2.373 1 97.94 500 ARG A N 1
ATOM 3847 C CA . ARG A 1 500 ? -14.453 -43.938 3.684 1 97.94 500 ARG A CA 1
ATOM 3848 C C . ARG A 1 500 ? -13.461 -43.5 4.75 1 97.94 500 ARG A C 1
ATOM 3850 O O . ARG A 1 500 ? -13.844 -43.25 5.895 1 97.94 500 ARG A O 1
ATOM 3857 N N . TYR A 1 501 ? -12.273 -43.469 4.387 1 98 501 TYR A N 1
ATOM 3858 C CA . TYR A 1 501 ? -11.258 -42.938 5.297 1 98 501 TYR A CA 1
ATOM 3859 C C . TYR A 1 501 ? -11.594 -41.531 5.719 1 98 501 TYR A C 1
ATOM 3861 O O . TYR A 1 501 ? -11.492 -41.188 6.898 1 98 501 TYR A O 1
ATOM 3869 N N . GLN A 1 502 ? -12.008 -40.688 4.754 1 98.44 502 GLN A N 1
ATOM 3870 C CA . GLN A 1 502 ? -12.398 -39.312 5.082 1 98.44 502 GLN A CA 1
ATOM 3871 C C . GLN A 1 502 ? -13.602 -39.281 6.023 1 98.44 502 GLN A C 1
ATOM 3873 O O . GLN A 1 502 ? -13.68 -38.438 6.914 1 98.44 502 GLN A O 1
ATOM 3878 N N . GLU A 1 503 ? -14.523 -40.219 5.832 1 98.31 503 GLU A N 1
ATOM 3879 C CA . GLU A 1 503 ? -15.68 -40.344 6.711 1 98.31 503 GLU A CA 1
ATOM 3880 C C . GLU A 1 503 ? -15.266 -40.688 8.133 1 98.31 503 GLU A C 1
ATOM 3882 O O . GLU A 1 503 ? -15.805 -40.156 9.102 1 98.31 503 GLU A O 1
ATOM 3887 N N . ARG A 1 504 ? -14.32 -41.562 8.234 1 98.25 504 ARG A N 1
ATOM 3888 C CA . ARG A 1 504 ? -13.844 -41.969 9.547 1 98.25 504 ARG A CA 1
ATOM 3889 C C . ARG A 1 504 ? -13.156 -40.812 10.266 1 98.25 504 ARG A C 1
ATOM 3891 O O . ARG A 1 504 ? -13.234 -40.719 11.492 1 98.25 504 ARG A O 1
ATOM 3898 N N . LEU A 1 505 ? -12.492 -40 9.523 1 98.44 505 LEU A N 1
ATOM 3899 C CA . LEU A 1 505 ? -11.844 -38.812 10.117 1 98.44 505 LEU A CA 1
ATOM 3900 C C . LEU A 1 505 ? -12.875 -37.938 10.812 1 98.44 505 LEU A C 1
ATOM 3902 O O . LEU A 1 505 ? -12.57 -37.312 11.844 1 98.44 505 LEU A O 1
ATOM 3906 N N . LEU A 1 506 ? -14.125 -37.844 10.266 1 98.19 506 LEU A N 1
ATOM 3907 C CA . LEU A 1 506 ? -15.18 -37 10.82 1 98.19 506 LEU A CA 1
ATOM 3908 C C . LEU A 1 506 ? -15.516 -37.438 12.25 1 98.19 506 LEU A C 1
ATOM 3910 O O . LEU A 1 506 ? -16 -36.625 13.039 1 98.19 506 LEU A O 1
ATOM 3914 N N . ASP A 1 507 ? -15.172 -38.656 12.562 1 97.88 507 ASP A N 1
ATOM 3915 C CA . ASP A 1 507 ? -15.523 -39.219 13.875 1 97.88 507 ASP A CA 1
ATOM 3916 C C . ASP A 1 507 ? -14.398 -39 14.883 1 97.88 507 ASP A C 1
ATOM 3918 O O . ASP A 1 507 ? -14.555 -39.281 16.062 1 97.88 507 ASP A O 1
ATOM 3922 N N . THR A 1 508 ? -13.289 -38.5 14.453 1 98.38 508 THR A N 1
ATOM 3923 C CA . THR A 1 508 ? -12.188 -38.219 15.367 1 98.38 508 THR A CA 1
ATOM 3924 C C . THR A 1 508 ? -12.438 -36.938 16.156 1 98.38 508 THR A C 1
ATOM 3926 O O . THR A 1 508 ? -13.234 -36.094 15.727 1 98.38 508 THR A O 1
ATOM 3929 N N . ALA A 1 509 ? -11.734 -36.75 17.234 1 98.25 509 ALA A N 1
ATOM 3930 C CA . ALA A 1 509 ? -11.922 -35.594 18.141 1 98.25 509 ALA A CA 1
ATOM 3931 C C . ALA A 1 509 ? -11.586 -34.281 17.438 1 98.25 509 ALA A C 1
ATOM 3933 O O . ALA A 1 509 ? -12.305 -33.281 17.578 1 98.25 509 ALA A O 1
ATOM 3934 N N . ALA A 1 510 ? -10.523 -34.281 16.703 1 97.44 510 ALA A N 1
ATOM 3935 C CA . ALA A 1 510 ? -10.07 -33.062 16.047 1 97.44 510 ALA A CA 1
ATOM 3936 C C . ALA A 1 510 ? -11.094 -32.562 15.031 1 97.44 510 ALA A C 1
ATOM 3938 O O . ALA A 1 510 ? -11.352 -31.375 14.922 1 97.44 510 ALA A O 1
ATOM 3939 N N . TYR A 1 511 ? -11.703 -33.438 14.328 1 98.31 511 TYR A N 1
ATOM 3940 C CA . TYR A 1 511 ? -12.688 -33.094 13.312 1 98.31 511 TYR A CA 1
ATOM 3941 C C . TYR A 1 511 ? -14.008 -32.688 13.945 1 98.31 511 TYR A C 1
ATOM 3943 O O . TYR A 1 511 ? -14.688 -31.781 13.453 1 98.31 511 TYR A O 1
ATOM 3951 N N . LYS A 1 512 ? -14.344 -33.312 14.969 1 98.12 512 LYS A N 1
ATOM 3952 C CA . LYS A 1 512 ? -15.547 -32.938 15.703 1 98.12 512 LYS A CA 1
ATOM 3953 C C . LYS A 1 512 ? -15.406 -31.547 16.312 1 98.12 512 LYS A C 1
ATOM 3955 O O . LYS A 1 512 ? -16.359 -30.766 16.297 1 98.12 512 LYS A O 1
ATOM 3960 N N . GLN A 1 513 ? -14.258 -31.344 16.859 1 96.69 513 GLN A N 1
ATOM 3961 C CA . GLN A 1 513 ? -13.992 -30.031 17.438 1 96.69 513 GLN A CA 1
ATOM 3962 C C . GLN A 1 513 ? -14.125 -28.938 16.375 1 96.69 513 GLN A C 1
ATOM 3964 O O . GLN A 1 513 ? -14.602 -27.828 16.672 1 96.69 513 GLN A O 1
ATOM 3969 N N . ALA A 1 514 ? -13.75 -29.266 15.18 1 97.06 514 ALA A N 1
ATOM 3970 C CA . ALA A 1 514 ? -13.844 -28.312 14.07 1 97.06 514 ALA A CA 1
ATOM 3971 C C . ALA A 1 514 ? -15.25 -28.312 13.477 1 97.06 514 ALA A C 1
ATOM 3973 O O . ALA A 1 514 ? -15.523 -27.562 12.531 1 97.06 514 ALA A O 1
ATOM 3974 N N . ARG A 1 515 ? -16.141 -29.109 13.977 1 97.69 515 ARG A N 1
ATOM 3975 C CA . ARG A 1 515 ? -17.5 -29.281 13.461 1 97.69 515 ARG A CA 1
ATOM 3976 C C . ARG A 1 515 ? -17.484 -29.609 11.977 1 97.69 515 ARG A C 1
ATOM 3978 O O . ARG A 1 515 ? -18.25 -29.031 11.195 1 97.69 515 ARG A O 1
ATOM 3985 N N . ALA A 1 516 ? -16.578 -30.469 11.633 1 98.06 516 ALA A N 1
ATOM 3986 C CA . ALA A 1 516 ? -16.391 -30.844 10.234 1 98.06 516 ALA A CA 1
ATOM 3987 C C . ALA A 1 516 ? -17.578 -31.672 9.734 1 98.06 516 ALA A C 1
ATOM 3989 O O . ALA A 1 516 ? -18.047 -32.594 10.422 1 98.06 516 ALA A O 1
ATOM 3990 N N . GLN A 1 517 ? -18.078 -31.281 8.562 1 98 517 GLN A N 1
ATOM 3991 C CA . GLN A 1 517 ? -19.172 -31.984 7.902 1 98 517 GLN A CA 1
ATOM 3992 C C . GLN A 1 517 ? -18.922 -32.094 6.398 1 98 517 GLN A C 1
ATOM 3994 O O . GLN A 1 517 ? -18.484 -31.125 5.773 1 98 517 GLN A O 1
ATOM 3999 N N . LEU A 1 518 ? -19.188 -33.312 5.871 1 98.19 518 LEU A N 1
ATOM 4000 C CA . LEU A 1 518 ? -19.125 -33.406 4.418 1 98.19 518 LEU A CA 1
ATOM 4001 C C . LEU A 1 518 ? -20.25 -32.625 3.766 1 98.19 518 LEU A C 1
ATOM 4003 O O . LEU A 1 518 ? -21.391 -32.625 4.23 1 98.19 518 LEU A O 1
ATOM 4007 N N . VAL A 1 519 ? -19.891 -31.844 2.74 1 98.06 519 VAL A N 1
ATOM 4008 C CA . VAL A 1 519 ? -20.875 -31.047 2.014 1 98.06 519 VAL A CA 1
ATOM 4009 C C . VAL A 1 519 ? -21.625 -31.922 1.012 1 98.06 519 VAL A C 1
ATOM 4011 O O . VAL A 1 519 ? -21 -32.656 0.241 1 98.06 519 VAL A O 1
ATOM 4014 N N . HIS A 1 520 ? -22.891 -31.875 1.06 1 97.44 520 HIS A N 1
ATOM 4015 C CA . HIS A 1 520 ? -23.719 -32.562 0.08 1 97.44 520 HIS A CA 1
ATOM 4016 C C . HIS A 1 520 ? -23.922 -31.719 -1.172 1 97.44 520 HIS A C 1
ATOM 4018 O O . HIS A 1 520 ? -24.438 -30.609 -1.096 1 97.44 520 HIS A O 1
ATOM 4024 N N . ILE A 1 521 ? -23.453 -32.156 -2.299 1 97.06 521 ILE A N 1
ATOM 4025 C CA . ILE A 1 521 ? -23.719 -31.547 -3.592 1 97.06 521 ILE A CA 1
ATOM 4026 C C . ILE A 1 521 ? -24.922 -32.219 -4.258 1 97.06 521 ILE A C 1
ATOM 4028 O O . ILE A 1 521 ? -24.891 -33.406 -4.535 1 97.06 521 ILE A O 1
ATOM 4032 N N . PRO A 1 522 ? -25.922 -31.516 -4.574 1 96.69 522 PRO A N 1
ATOM 4033 C CA . PRO A 1 522 ? -27.125 -32.125 -5.121 1 96.69 522 PRO A CA 1
ATOM 4034 C C . PRO A 1 522 ? -26.922 -32.688 -6.531 1 96.69 522 PRO A C 1
ATOM 4036 O O . PRO A 1 522 ? -26.609 -31.922 -7.453 1 96.69 522 PRO A O 1
ATOM 4039 N N . VAL A 1 523 ? -26.984 -33.938 -6.703 1 97.44 523 VAL A N 1
ATOM 4040 C CA . VAL A 1 523 ? -27.016 -34.688 -7.965 1 97.44 523 VAL A CA 1
ATOM 4041 C C . VAL A 1 523 ? -28.219 -35.625 -7.977 1 97.44 523 VAL A C 1
ATOM 4043 O O . VAL A 1 523 ? -28.234 -36.625 -7.25 1 97.44 523 VAL A O 1
ATOM 4046 N N . ALA A 1 524 ? -29.141 -35.375 -8.836 1 96.94 524 ALA A N 1
ATOM 4047 C CA . ALA A 1 524 ? -30.422 -36.094 -8.812 1 96.94 524 ALA A CA 1
ATOM 4048 C C . ALA A 1 524 ? -30.219 -37.594 -8.867 1 96.94 524 ALA A C 1
ATOM 4050 O O . ALA A 1 524 ? -30.812 -38.344 -8.086 1 96.94 524 ALA A O 1
ATOM 4051 N N . GLU A 1 525 ? -29.391 -38.094 -9.742 1 97.5 525 GLU A N 1
ATOM 4052 C CA . GLU A 1 525 ? -29.141 -39.531 -9.898 1 97.5 525 GLU A CA 1
ATOM 4053 C C . GLU A 1 525 ? -28.531 -40.125 -8.633 1 97.5 525 GLU A C 1
ATOM 4055 O O . GLU A 1 525 ? -28.922 -41.219 -8.203 1 97.5 525 GLU A O 1
ATOM 4060 N N . CYS A 1 526 ? -27.578 -39.438 -8.047 1 98 526 CYS A N 1
ATOM 4061 C CA . CYS A 1 526 ? -26.891 -39.969 -6.867 1 98 526 CYS A CA 1
ATOM 4062 C C . CYS A 1 526 ? -27.797 -39.906 -5.645 1 98 526 CYS A C 1
ATOM 4064 O O . CYS A 1 526 ? -27.75 -40.781 -4.793 1 98 526 CYS A O 1
ATOM 4066 N N . ASP A 1 527 ? -28.656 -38.938 -5.605 1 97.56 527 ASP A N 1
ATOM 4067 C CA . ASP A 1 527 ? -29.531 -38.719 -4.457 1 97.56 527 ASP A CA 1
ATOM 4068 C C . ASP A 1 527 ? -30.656 -39.75 -4.434 1 97.56 527 ASP A C 1
ATOM 4070 O O . ASP A 1 527 ? -31.406 -39.844 -3.457 1 97.56 527 ASP A O 1
ATOM 4074 N N . ALA A 1 528 ? -30.781 -40.469 -5.43 1 97.38 528 ALA A N 1
ATOM 4075 C CA . ALA A 1 528 ? -31.75 -41.562 -5.438 1 97.38 528 ALA A CA 1
ATOM 4076 C C . ALA A 1 528 ? -31.344 -42.656 -4.457 1 97.38 528 ALA A C 1
ATOM 4078 O O . ALA A 1 528 ? -32.188 -43.469 -4.031 1 97.38 528 ALA A O 1
ATOM 4079 N N . SER A 1 529 ? -30.094 -42.719 -4.098 1 97.5 529 SER A N 1
ATOM 4080 C CA . SER A 1 529 ? -29.578 -43.656 -3.098 1 97.5 529 SER A CA 1
ATOM 4081 C C . SER A 1 529 ? -29.375 -42.969 -1.751 1 97.5 529 SER A C 1
ATOM 4083 O O . SER A 1 529 ? -29.359 -41.75 -1.672 1 97.5 529 SER A O 1
ATOM 4085 N N . LYS A 1 530 ? -29.266 -43.781 -0.705 1 97.31 530 LYS A N 1
ATOM 4086 C CA . LYS A 1 530 ? -29 -43.25 0.624 1 97.31 530 LYS A CA 1
ATOM 4087 C C . LYS A 1 530 ? -27.672 -42.469 0.653 1 97.31 530 LYS A C 1
ATOM 4089 O O . LYS A 1 530 ? -26.641 -43 0.199 1 97.31 530 LYS A O 1
ATOM 4094 N N . TYR A 1 531 ? -27.797 -41.281 1.197 1 96.56 531 TYR A N 1
ATOM 4095 C CA . TYR A 1 531 ? -26.609 -40.469 1.284 1 96.56 531 TYR A CA 1
ATOM 4096 C C . TYR A 1 531 ? -25.484 -41.188 1.981 1 96.56 531 TYR A C 1
ATOM 4098 O O . TYR A 1 531 ? -25.688 -41.844 3.01 1 96.56 531 TYR A O 1
ATOM 4106 N N . ARG A 1 532 ? -24.297 -41.219 1.344 1 96.94 532 ARG A N 1
ATOM 4107 C CA . ARG A 1 532 ? -23.031 -41.781 1.837 1 96.94 532 ARG A CA 1
ATOM 4108 C C . ARG A 1 532 ? -23.047 -43.312 1.779 1 96.94 532 ARG A C 1
ATOM 4110 O O . ARG A 1 532 ? -22.188 -43.969 2.375 1 96.94 532 ARG A O 1
ATOM 4117 N N . SER A 1 533 ? -24.016 -43.875 1.144 1 97.88 533 SER A N 1
ATOM 4118 C CA . SER A 1 533 ? -23.953 -45.312 0.851 1 97.88 533 SER A CA 1
ATOM 4119 C C . SER A 1 533 ? -22.938 -45.625 -0.24 1 97.88 533 SER A C 1
ATOM 4121 O O . SER A 1 533 ? -22.422 -44.688 -0.884 1 97.88 533 SER A O 1
ATOM 4123 N N . GLU A 1 534 ? -22.609 -46.875 -0.345 1 97.5 534 GLU A N 1
ATOM 4124 C CA . GLU A 1 534 ? -21.688 -47.25 -1.406 1 97.5 534 GLU A CA 1
ATOM 4125 C C . GLU A 1 534 ? -22.219 -46.844 -2.777 1 97.5 534 GLU A C 1
ATOM 4127 O O . GLU A 1 534 ? -21.469 -46.375 -3.619 1 97.5 534 GLU A O 1
ATOM 4132 N N . LYS A 1 535 ? -23.469 -47.031 -2.955 1 97.75 535 LYS A N 1
ATOM 4133 C CA . LYS A 1 535 ? -24.094 -46.688 -4.223 1 97.75 535 LYS A CA 1
ATOM 4134 C C . LYS A 1 535 ? -24 -45.188 -4.477 1 97.75 535 LYS A C 1
ATOM 4136 O O . LYS A 1 535 ? -23.734 -44.75 -5.602 1 97.75 535 LYS A O 1
ATOM 4141 N N . TYR A 1 536 ? -24.25 -44.469 -3.438 1 98.31 536 TYR A N 1
ATOM 4142 C CA . TYR A 1 536 ? -24.156 -43 -3.537 1 98.31 536 TYR A CA 1
ATOM 4143 C C . TYR A 1 536 ? -22.75 -42.594 -3.953 1 98.31 536 TYR A C 1
ATOM 4145 O O . TYR A 1 536 ? -22.578 -41.812 -4.895 1 98.31 536 TYR A O 1
ATOM 4153 N N . TRP A 1 537 ? -21.766 -43.125 -3.334 1 98.5 537 TRP A N 1
ATOM 4154 C CA . TRP A 1 537 ? -20.391 -42.719 -3.582 1 98.5 537 TRP A CA 1
ATOM 4155 C C . TRP A 1 537 ? -19.922 -43.188 -4.965 1 98.5 537 TRP A C 1
ATOM 4157 O O . TRP A 1 537 ? -19.141 -42.5 -5.617 1 98.5 537 TRP A O 1
ATOM 4167 N N . ARG A 1 538 ? -20.359 -44.312 -5.422 1 98.19 538 ARG A N 1
ATOM 4168 C CA . ARG A 1 538 ? -20.047 -44.75 -6.781 1 98.19 538 ARG A CA 1
ATOM 4169 C C . ARG A 1 538 ? -20.609 -43.75 -7.805 1 98.19 538 ARG A C 1
ATOM 4171 O O . ARG A 1 538 ? -19.938 -43.406 -8.773 1 98.19 538 ARG A O 1
ATOM 4178 N N . CYS A 1 539 ? -21.812 -43.344 -7.543 1 98.19 539 CYS A N 1
ATOM 4179 C CA . CYS A 1 539 ? -22.438 -42.344 -8.406 1 98.19 539 CYS A CA 1
ATOM 4180 C C . CYS A 1 539 ? -21.688 -41.031 -8.344 1 98.19 539 CYS A C 1
ATOM 4182 O O . CYS A 1 539 ? -21.375 -40.438 -9.383 1 98.19 539 CYS A O 1
ATOM 4184 N N . TYR A 1 540 ? -21.406 -40.594 -7.125 1 98.38 540 TYR A N 1
ATOM 4185 C CA . TYR A 1 540 ? -20.672 -39.375 -6.906 1 98.38 540 TYR A CA 1
ATOM 4186 C C . TYR A 1 540 ? -19.344 -39.375 -7.668 1 98.38 540 TYR A C 1
ATOM 4188 O O . TYR A 1 540 ? -18.984 -38.406 -8.32 1 98.38 540 TYR A O 1
ATOM 4196 N N . ALA A 1 541 ? -18.641 -40.469 -7.609 1 98.44 541 ALA A N 1
ATOM 4197 C CA . ALA A 1 541 ? -17.359 -40.594 -8.297 1 98.44 541 ALA A CA 1
ATOM 4198 C C . ALA A 1 541 ? -17.531 -40.5 -9.812 1 98.44 541 ALA A C 1
ATOM 4200 O O . ALA A 1 541 ? -16.688 -39.906 -10.5 1 98.44 541 ALA A O 1
ATOM 4201 N N . ARG A 1 542 ? -18.578 -41 -10.328 1 98.06 542 ARG A N 1
ATOM 4202 C CA . ARG A 1 542 ? -18.859 -40.906 -11.758 1 98.06 542 ARG A CA 1
ATOM 4203 C C . ARG A 1 542 ? -19.062 -39.469 -12.18 1 98.06 542 ARG A C 1
ATOM 4205 O O . ARG A 1 542 ? -18.656 -39.062 -13.281 1 98.06 542 ARG A O 1
ATOM 4212 N N . TYR A 1 543 ? -19.641 -38.656 -11.297 1 97.94 543 TYR A N 1
ATOM 4213 C CA . TYR A 1 543 ? -19.953 -37.281 -11.625 1 97.94 543 TYR A CA 1
ATOM 4214 C C . TYR A 1 543 ? -18.734 -36.375 -11.43 1 97.94 543 TYR A C 1
ATOM 4216 O O . TYR A 1 543 ? -18.453 -35.531 -12.273 1 97.94 543 TYR A O 1
ATOM 4224 N N . PHE A 1 544 ? -18 -36.656 -10.359 1 98.06 544 PHE A N 1
ATOM 4225 C CA . PHE A 1 544 ? -17.031 -35.625 -9.977 1 98.06 544 PHE A CA 1
ATOM 4226 C C . PHE A 1 544 ? -15.609 -36.188 -10.102 1 98.06 544 PHE A C 1
ATOM 4228 O O . PHE A 1 544 ? -14.664 -35.562 -9.594 1 98.06 544 PHE A O 1
ATOM 4235 N N . SER A 1 545 ? -15.398 -37.281 -10.82 1 98 545 SER A N 1
ATOM 4236 C CA . SER A 1 545 ? -14.031 -37.688 -11.148 1 98 545 SER A CA 1
ATOM 4237 C C . SER A 1 545 ? -13.344 -36.656 -12.023 1 98 545 SER A C 1
ATOM 4239 O O . SER A 1 545 ? -13.984 -36.031 -12.875 1 98 545 SER A O 1
ATOM 4241 N N . MET A 1 546 ? -12.125 -36.438 -11.781 1 97.44 546 MET A N 1
ATOM 4242 C CA . MET A 1 546 ? -11.336 -35.5 -12.57 1 97.44 546 MET A CA 1
ATOM 4243 C C . MET A 1 546 ? -9.859 -35.875 -12.547 1 97.44 546 MET A C 1
ATOM 4245 O O . MET A 1 546 ? -9.461 -36.812 -11.844 1 97.44 546 MET A O 1
ATOM 4249 N N . THR A 1 547 ? -9.094 -35.156 -13.305 1 97.38 547 THR A N 1
ATOM 4250 C CA . THR A 1 547 ? -7.652 -35.375 -13.422 1 97.38 547 THR A CA 1
ATOM 4251 C C . THR A 1 547 ? -6.898 -34.625 -12.328 1 97.38 547 THR A C 1
ATOM 4253 O O . THR A 1 547 ? -7.352 -33.594 -11.867 1 97.38 547 THR A O 1
ATOM 4256 N N . CYS A 1 548 ? -5.809 -35.188 -11.906 1 97.31 548 CYS A N 1
ATOM 4257 C CA . CYS A 1 548 ? -4.828 -34.438 -11.133 1 97.31 548 CYS A CA 1
ATOM 4258 C C . CYS A 1 548 ? -3.688 -33.938 -12.023 1 97.31 548 CYS A C 1
ATOM 4260 O O . CYS A 1 548 ? -2.604 -33.625 -11.531 1 97.31 548 CYS A O 1
ATOM 4262 N N . TYR A 1 549 ? -3.945 -34.031 -13.375 1 96.75 549 TYR A N 1
ATOM 4263 C CA . TYR A 1 549 ? -3.066 -33.438 -14.375 1 96.75 549 TYR A CA 1
ATOM 4264 C C . TYR A 1 549 ? -1.773 -34.219 -14.516 1 96.75 549 TYR A C 1
ATOM 4266 O O . TYR A 1 549 ? -0.692 -33.656 -14.641 1 96.75 549 TYR A O 1
ATOM 4274 N N . HIS A 1 550 ? -1.814 -35.531 -14.391 1 98.31 550 HIS A N 1
ATOM 4275 C CA . HIS A 1 550 ? -0.617 -36.375 -14.43 1 98.31 550 HIS A CA 1
ATOM 4276 C C . HIS A 1 550 ? -0.669 -37.375 -15.594 1 98.31 550 HIS A C 1
ATOM 4278 O O . HIS A 1 550 ? -0.358 -38.531 -15.422 1 98.31 550 HIS A O 1
ATOM 4284 N N . GLN A 1 551 ? -1.108 -36.875 -16.734 1 98.31 551 GLN A N 1
ATOM 4285 C CA . GLN A 1 551 ? -1.08 -37.75 -17.906 1 98.31 551 GLN A CA 1
ATOM 4286 C C . GLN A 1 551 ? 0.33 -38.25 -18.156 1 98.31 551 GLN A C 1
ATOM 4288 O O . GLN A 1 551 ? 1.297 -37.5 -18.125 1 98.31 551 GLN A O 1
ATOM 4293 N N . SER A 1 552 ? 0.441 -39.625 -18.469 1 98.38 552 SER A N 1
ATOM 4294 C CA . SER A 1 552 ? 1.733 -40.281 -18.625 1 98.38 552 SER A CA 1
ATOM 4295 C C . SER A 1 552 ? 1.591 -41.594 -19.375 1 98.38 552 SER A C 1
ATOM 4297 O O . SER A 1 552 ? 0.476 -42.062 -19.609 1 98.38 552 SER A O 1
ATOM 4299 N N . GLY A 1 553 ? 2.682 -42.125 -19.891 1 98.5 553 GLY A N 1
ATOM 4300 C CA . GLY A 1 553 ? 2.793 -43.531 -20.266 1 98.5 553 GLY A CA 1
ATOM 4301 C C . GLY A 1 553 ? 2.506 -43.75 -21.734 1 98.5 553 GLY A C 1
ATOM 4302 O O . GLY A 1 553 ? 2.631 -44.875 -22.219 1 98.5 553 GLY A O 1
ATOM 4303 N N . THR A 1 554 ? 2.293 -42.75 -22.547 1 98.75 554 THR A N 1
ATOM 4304 C CA . THR A 1 554 ? 1.764 -42.938 -23.891 1 98.75 554 THR A CA 1
ATOM 4305 C C . THR A 1 554 ? 2.877 -43.312 -24.859 1 98.75 554 THR A C 1
ATOM 4307 O O . THR A 1 554 ? 2.611 -43.625 -26.031 1 98.75 554 THR A O 1
ATOM 4310 N N . LEU A 1 555 ? 4.07 -43.219 -24.453 1 98.81 555 LEU A N 1
ATOM 4311 C CA . LEU A 1 555 ? 5.25 -43.719 -25.156 1 98.81 555 LEU A CA 1
ATOM 4312 C C . LEU A 1 555 ? 6.125 -44.562 -24.219 1 98.81 555 LEU A C 1
ATOM 4314 O O . LEU A 1 555 ? 7.332 -44.344 -24.125 1 98.81 555 LEU A O 1
ATOM 4318 N N . LYS A 1 556 ? 5.578 -45.562 -23.672 1 98.19 556 LYS A N 1
ATOM 4319 C CA . LYS A 1 556 ? 6.148 -46.25 -22.516 1 98.19 556 LYS A CA 1
ATOM 4320 C C . LYS A 1 556 ? 7.496 -46.875 -22.859 1 98.19 556 LYS A C 1
ATOM 4322 O O . LYS A 1 556 ? 7.684 -47.406 -23.969 1 98.19 556 LYS A O 1
ATOM 4327 N N . MET A 1 557 ? 8.328 -46.75 -21.938 1 97.88 557 MET A N 1
ATOM 4328 C CA . MET A 1 557 ? 9.617 -47.438 -21.953 1 97.88 557 MET A CA 1
ATOM 4329 C C . MET A 1 557 ? 9.438 -48.938 -21.672 1 97.88 557 MET A C 1
ATOM 4331 O O . MET A 1 557 ? 8.805 -49.312 -20.688 1 97.88 557 MET A O 1
ATOM 4335 N N . SER A 1 558 ? 9.945 -49.75 -22.516 1 96.38 558 SER A N 1
ATOM 4336 C CA . SER A 1 558 ? 9.938 -51.188 -22.344 1 96.38 558 SER A CA 1
ATOM 4337 C C . SER A 1 558 ? 10.914 -51.875 -23.312 1 96.38 558 SER A C 1
ATOM 4339 O O . SER A 1 558 ? 11.32 -51.281 -24.312 1 96.38 558 SER A O 1
ATOM 4341 N N . PRO A 1 559 ? 11.312 -53.062 -22.969 1 94.81 559 PRO A N 1
ATOM 4342 C CA . PRO A 1 559 ? 12.234 -53.75 -23.859 1 94.81 559 PRO A CA 1
ATOM 4343 C C . PRO A 1 559 ? 11.633 -54.031 -25.234 1 94.81 559 PRO A C 1
ATOM 4345 O O . PRO A 1 559 ? 10.414 -54.062 -25.391 1 94.81 559 PRO A O 1
ATOM 4348 N N . ALA A 1 560 ? 12.484 -54.281 -26.156 1 92.69 560 ALA A N 1
ATOM 4349 C CA . ALA A 1 560 ? 12.086 -54.469 -27.547 1 92.69 560 ALA A CA 1
ATOM 4350 C C . ALA A 1 560 ? 11.18 -55.688 -27.688 1 92.69 560 ALA A C 1
ATOM 4352 O O . ALA A 1 560 ? 10.383 -55.781 -28.625 1 92.69 560 ALA A O 1
ATOM 4353 N N . SER A 1 561 ? 11.281 -56.594 -26.734 1 93.75 561 SER A N 1
ATOM 4354 C CA . SER A 1 561 ? 10.484 -57.844 -26.781 1 93.75 561 SER A CA 1
ATOM 4355 C C . SER A 1 561 ? 9.023 -57.562 -26.453 1 93.75 561 SER A C 1
ATOM 4357 O O . SER A 1 561 ? 8.156 -58.375 -26.734 1 93.75 561 SER A O 1
ATOM 4359 N N . ASP A 1 562 ? 8.75 -56.469 -25.906 1 95 562 ASP A N 1
ATOM 4360 C CA . ASP A 1 562 ? 7.379 -56.031 -25.641 1 95 562 ASP A CA 1
ATOM 4361 C C . ASP A 1 562 ? 6.738 -55.438 -26.906 1 95 562 ASP A C 1
ATOM 4363 O O . ASP A 1 562 ? 7.223 -54.469 -27.453 1 95 562 ASP A O 1
ATOM 4367 N N . ALA A 1 563 ? 5.676 -56 -27.312 1 93.19 563 ALA A N 1
ATOM 4368 C CA . ALA A 1 563 ? 5.012 -55.594 -28.547 1 93.19 563 ALA A CA 1
ATOM 4369 C C . ALA A 1 563 ? 4.48 -54.188 -28.453 1 93.19 563 ALA A C 1
ATOM 4371 O O . ALA A 1 563 ? 4.297 -53.5 -29.469 1 93.19 563 ALA A O 1
ATOM 4372 N N . ALA A 1 564 ? 4.305 -53.75 -27.281 1 94.44 564 ALA A N 1
ATOM 4373 C CA . ALA A 1 564 ? 3.758 -52.406 -27.078 1 94.44 564 ALA A CA 1
ATOM 4374 C C . ALA A 1 564 ? 4.859 -51.406 -26.734 1 94.44 564 ALA A C 1
ATOM 4376 O O . ALA A 1 564 ? 4.574 -50.25 -26.359 1 94.44 564 ALA A O 1
ATOM 4377 N N . ALA A 1 565 ? 6.098 -51.844 -26.906 1 95.5 565 ALA A N 1
ATOM 4378 C CA . ALA A 1 565 ? 7.238 -51 -26.562 1 95.5 565 ALA A CA 1
ATOM 4379 C C . ALA A 1 565 ? 7.324 -49.781 -27.5 1 95.5 565 ALA A C 1
ATOM 4381 O O . ALA A 1 565 ? 7.082 -49.906 -28.703 1 95.5 565 ALA A O 1
ATOM 4382 N N . CYS A 1 566 ? 7.617 -48.656 -26.922 1 98.25 566 CYS A N 1
ATOM 4383 C CA . CYS A 1 566 ? 7.801 -47.469 -27.734 1 98.25 566 CYS A CA 1
ATOM 4384 C C . CYS A 1 566 ? 9.25 -47 -27.688 1 98.25 566 CYS A C 1
ATOM 4386 O O . CYS A 1 566 ? 9.859 -46.75 -28.734 1 98.25 566 CYS A O 1
ATOM 4388 N N . VAL A 1 567 ? 9.812 -46.875 -26.453 1 98.56 567 VAL A N 1
ATOM 4389 C CA . VAL A 1 567 ? 11.195 -46.438 -26.344 1 98.56 567 VAL A CA 1
ATOM 4390 C C . VAL A 1 567 ? 11.992 -47.469 -25.516 1 98.56 567 VAL A C 1
ATOM 4392 O O . VAL A 1 567 ? 11.43 -48.188 -24.688 1 98.56 567 VAL A O 1
ATOM 4395 N N . SER A 1 568 ? 13.289 -47.469 -25.719 1 98.06 568 SER A N 1
ATOM 4396 C CA . SER A 1 568 ? 14.203 -48.344 -24.984 1 98.06 568 SER A CA 1
ATOM 4397 C C . SER A 1 568 ? 14.492 -47.781 -23.594 1 98.06 568 SER A C 1
ATOM 4399 O O . SER A 1 568 ? 14.102 -46.656 -23.266 1 98.06 568 SER A O 1
ATOM 4401 N N . PRO A 1 569 ? 15.18 -48.562 -22.781 1 97.25 569 PRO A N 1
ATOM 4402 C CA . PRO A 1 569 ? 15.57 -48.031 -21.469 1 97.25 569 PRO A CA 1
ATOM 4403 C C . PRO A 1 569 ? 16.484 -46.812 -21.562 1 97.25 569 PRO A C 1
ATOM 4405 O O . PRO A 1 569 ? 16.656 -46.094 -20.578 1 97.25 569 PRO A O 1
ATOM 4408 N N . ARG A 1 570 ? 17.078 -46.625 -22.672 1 97.62 570 ARG A N 1
ATOM 4409 C CA . ARG A 1 570 ? 17.891 -45.438 -22.875 1 97.62 570 ARG A CA 1
ATOM 4410 C C . ARG A 1 570 ? 17.094 -44.312 -23.562 1 97.62 570 ARG A C 1
ATOM 4412 O O . ARG A 1 570 ? 17.672 -43.375 -24.078 1 97.62 570 ARG A O 1
ATOM 4419 N N . LEU A 1 571 ? 15.766 -44.469 -23.672 1 98.5 571 LEU A N 1
ATOM 4420 C CA . LEU A 1 571 ? 14.758 -43.469 -24.078 1 98.5 571 LEU A CA 1
ATOM 4421 C C . LEU A 1 571 ? 14.805 -43.25 -25.594 1 98.5 571 LEU A C 1
ATOM 4423 O O . LEU A 1 571 ? 14.242 -42.281 -26.109 1 98.5 571 LEU A O 1
ATOM 4427 N N . GLN A 1 572 ? 15.508 -44.156 -26.281 1 98.19 572 GLN A N 1
ATOM 4428 C CA . GLN A 1 572 ? 15.523 -44.125 -27.734 1 98.19 572 GLN A CA 1
ATOM 4429 C C . GLN A 1 572 ? 14.273 -44.75 -28.328 1 98.19 572 GLN A C 1
ATOM 4431 O O . GLN A 1 572 ? 13.867 -45.844 -27.906 1 98.19 572 GLN A O 1
ATOM 4436 N N . LEU A 1 573 ? 13.656 -44.062 -29.266 1 98.44 573 LEU A N 1
ATOM 4437 C CA . LEU A 1 573 ? 12.508 -44.656 -29.938 1 98.44 573 LEU A CA 1
ATOM 4438 C C . LEU A 1 573 ? 12.906 -45.906 -30.672 1 98.44 573 LEU A C 1
ATOM 4440 O O . LEU A 1 573 ? 13.875 -45.938 -31.438 1 98.44 573 LEU A O 1
ATOM 4444 N N . HIS A 1 574 ? 12.219 -47 -30.438 1 97.44 574 HIS A N 1
ATOM 4445 C CA . HIS A 1 574 ? 12.531 -48.25 -31.125 1 97.44 574 HIS A CA 1
ATOM 4446 C C . HIS A 1 574 ? 12.445 -48.094 -32.625 1 97.44 574 HIS A C 1
ATOM 4448 O O . HIS A 1 574 ? 11.469 -47.531 -33.156 1 97.44 574 HIS A O 1
ATOM 4454 N N . GLY A 1 575 ? 13.484 -48.469 -33.312 1 95.62 575 GLY A N 1
ATOM 4455 C CA . GLY A 1 575 ? 13.492 -48.406 -34.75 1 95.62 575 GLY A CA 1
ATOM 4456 C C . GLY A 1 575 ? 14.109 -47.156 -35.312 1 95.62 575 GLY A C 1
ATOM 4457 O O . GLY A 1 575 ? 14.352 -47.031 -36.531 1 95.62 575 GLY A O 1
ATOM 4458 N N . VAL A 1 576 ? 14.375 -46.188 -34.5 1 97.38 576 VAL A N 1
ATOM 4459 C CA . VAL A 1 576 ? 14.953 -44.938 -34.938 1 97.38 576 VAL A CA 1
ATOM 4460 C C . VAL A 1 576 ? 16.234 -44.656 -34.156 1 97.38 576 VAL A C 1
ATOM 4462 O O . VAL A 1 576 ? 16.219 -44.594 -32.938 1 97.38 576 VAL A O 1
ATOM 4465 N N . ASP A 1 577 ? 17.297 -44.312 -34.812 1 95.94 577 ASP A N 1
ATOM 4466 C CA . ASP A 1 577 ? 18.625 -44.312 -34.219 1 95.94 577 ASP A CA 1
ATOM 4467 C C . ASP A 1 577 ? 18.891 -42.969 -33.531 1 95.94 577 ASP A C 1
ATOM 4469 O O . ASP A 1 577 ? 19.672 -42.906 -32.562 1 95.94 577 ASP A O 1
ATOM 4473 N N . ASN A 1 578 ? 18.266 -41.906 -34 1 97.94 578 ASN A N 1
ATOM 4474 C CA . ASN A 1 578 ? 18.656 -40.594 -33.5 1 97.94 578 ASN A CA 1
ATOM 4475 C C . ASN A 1 578 ? 17.438 -39.781 -33 1 97.94 578 ASN A C 1
ATOM 4477 O O . ASN A 1 578 ? 17.328 -38.594 -33.25 1 97.94 578 ASN A O 1
ATOM 4481 N N . LEU A 1 579 ? 16.484 -40.531 -32.375 1 98.62 579 LEU A N 1
ATOM 4482 C CA . LEU A 1 579 ? 15.32 -39.906 -31.75 1 98.62 579 LEU A CA 1
ATOM 4483 C C . LEU A 1 579 ? 15.086 -40.438 -30.344 1 98.62 579 LEU A C 1
ATOM 4485 O O . LEU A 1 579 ? 14.938 -41.656 -30.172 1 98.62 579 LEU A O 1
ATOM 4489 N N . ARG A 1 580 ? 15.102 -39.562 -29.359 1 98.75 580 ARG A N 1
ATOM 4490 C CA . ARG A 1 580 ? 14.758 -39.906 -28 1 98.75 580 ARG A CA 1
ATOM 4491 C C . ARG A 1 580 ? 13.516 -39.156 -27.531 1 98.75 580 ARG A C 1
ATOM 4493 O O . ARG A 1 580 ? 13.164 -38.125 -28.078 1 98.75 580 ARG A O 1
ATOM 4500 N N . VAL A 1 581 ? 12.852 -39.781 -26.578 1 98.88 581 VAL A N 1
ATOM 4501 C CA . VAL A 1 581 ? 11.711 -39.156 -25.922 1 98.88 581 VAL A CA 1
ATOM 4502 C C . VAL A 1 581 ? 12.047 -38.906 -24.453 1 98.88 581 VAL A C 1
ATOM 4504 O O . VAL A 1 581 ? 12.477 -39.812 -23.734 1 98.88 581 VAL A O 1
ATOM 4507 N N . ALA A 1 582 ? 11.906 -37.688 -24.016 1 98.75 582 ALA A N 1
ATOM 4508 C CA . ALA A 1 582 ? 12.125 -37.312 -22.609 1 98.75 582 ALA A CA 1
ATOM 4509 C C . ALA A 1 582 ? 10.961 -36.5 -22.078 1 98.75 582 ALA A C 1
ATOM 4511 O O . ALA A 1 582 ? 11 -35.25 -22.094 1 98.75 582 ALA A O 1
ATOM 4512 N N . ASP A 1 583 ? 10.008 -37.062 -21.562 1 98.62 583 ASP A N 1
ATOM 4513 C CA . ASP A 1 583 ? 8.867 -36.469 -20.859 1 98.62 583 ASP A CA 1
ATOM 4514 C C . ASP A 1 583 ? 8.078 -37.562 -20.125 1 98.62 583 ASP A C 1
ATOM 4516 O O . ASP A 1 583 ? 8.539 -38.688 -19.984 1 98.62 583 ASP A O 1
ATOM 4520 N N . ALA A 1 584 ? 6.961 -37.188 -19.625 1 98.69 584 ALA A N 1
ATOM 4521 C CA . ALA A 1 584 ? 6.211 -38.125 -18.766 1 98.69 584 ALA A CA 1
ATOM 4522 C C . ALA A 1 584 ? 5.641 -39.281 -19.562 1 98.69 584 ALA A C 1
ATOM 4524 O O . ALA A 1 584 ? 5.207 -40.281 -18.984 1 98.69 584 ALA A O 1
ATOM 4525 N N . SER A 1 585 ? 5.625 -39.188 -20.906 1 98.81 585 SER A N 1
ATOM 4526 C CA . SER A 1 585 ? 5.043 -40.25 -21.734 1 98.81 585 SER A CA 1
ATOM 4527 C C . SER A 1 585 ? 5.859 -41.531 -21.656 1 98.81 585 SER A C 1
ATOM 4529 O O . SER A 1 585 ? 5.355 -42.625 -21.969 1 98.81 585 SER A O 1
ATOM 4531 N N . VAL A 1 586 ? 7.066 -41.469 -21.188 1 98.81 586 VAL A N 1
ATOM 4532 C CA . VAL A 1 586 ? 7.941 -42.656 -21.266 1 98.81 586 VAL A CA 1
ATOM 4533 C C . VAL A 1 586 ? 7.715 -43.531 -20.047 1 98.81 586 VAL A C 1
ATOM 4535 O O . VAL A 1 586 ? 8.203 -44.656 -20 1 98.81 586 VAL A O 1
ATOM 4538 N N . MET A 1 587 ? 6.977 -43.062 -19.062 1 98.56 587 MET A N 1
ATOM 4539 C CA . MET A 1 587 ? 6.754 -43.844 -17.844 1 98.56 587 MET A CA 1
ATOM 4540 C C . MET A 1 587 ? 5.984 -45.125 -18.156 1 98.56 587 MET A C 1
ATOM 4542 O O . MET A 1 587 ? 4.887 -45.094 -18.703 1 98.56 587 MET A O 1
ATOM 4546 N N . PRO A 1 588 ? 6.566 -46.281 -17.781 1 98 588 PRO A N 1
ATOM 4547 C CA . PRO A 1 588 ? 5.766 -47.5 -18 1 98 588 PRO A CA 1
ATOM 4548 C C . PRO A 1 588 ? 4.539 -47.531 -17.094 1 98 588 PRO A C 1
ATOM 4550 O O . PRO A 1 588 ? 3.461 -47.969 -17.531 1 98 588 PRO A O 1
ATOM 4553 N N . ASN A 1 589 ? 4.766 -47.188 -15.875 1 97.56 589 ASN A N 1
ATOM 4554 C CA . ASN A 1 589 ? 3.719 -46.938 -14.891 1 97.56 589 ASN A CA 1
ATOM 4555 C C . ASN A 1 589 ? 3.896 -45.562 -14.234 1 97.56 589 ASN A C 1
ATOM 4557 O O . ASN A 1 589 ? 5.02 -45.156 -13.922 1 97.56 589 ASN A O 1
ATOM 4561 N N . VAL A 1 590 ? 2.748 -44.875 -14.109 1 97.94 590 VAL A N 1
ATOM 4562 C CA . VAL A 1 590 ? 2.828 -43.594 -13.453 1 97.94 590 VAL A CA 1
ATOM 4563 C C . VAL A 1 590 ? 3.314 -43.75 -12.016 1 97.94 590 VAL A C 1
ATOM 4565 O O . VAL A 1 590 ? 2.951 -44.719 -11.344 1 97.94 590 VAL A O 1
ATOM 4568 N N . VAL A 1 591 ? 4.125 -42.875 -11.555 1 97.38 591 VAL A N 1
ATOM 4569 C CA . VAL A 1 591 ? 4.613 -42.938 -10.18 1 97.38 591 VAL A CA 1
ATOM 4570 C C . VAL A 1 591 ? 3.494 -42.562 -9.219 1 97.38 591 VAL A C 1
ATOM 4572 O O . VAL A 1 591 ? 2.588 -41.812 -9.586 1 97.38 591 VAL A O 1
ATOM 4575 N N . SER A 1 592 ? 3.559 -43.062 -7.984 1 95.88 592 SER A N 1
ATOM 4576 C CA . SER A 1 592 ? 2.564 -42.719 -6.973 1 95.88 592 SER A CA 1
ATOM 4577 C C . SER A 1 592 ? 2.885 -41.375 -6.312 1 95.88 592 SER A C 1
ATOM 4579 O O . SER A 1 592 ? 3.115 -41.344 -5.102 1 95.88 592 SER A O 1
ATOM 4581 N N . ALA A 1 593 ? 2.969 -40.375 -7.047 1 96.62 593 ALA A N 1
ATOM 4582 C CA . ALA A 1 593 ? 3.254 -39 -6.68 1 96.62 593 ALA A CA 1
ATOM 4583 C C . ALA A 1 593 ? 2.979 -38.031 -7.844 1 96.62 593 ALA A C 1
ATOM 4585 O O . ALA A 1 593 ? 2.727 -38.5 -8.969 1 96.62 593 ALA A O 1
ATOM 4586 N N . ASN A 1 594 ? 2.959 -36.781 -7.535 1 97.19 594 ASN A N 1
ATOM 4587 C CA . ASN A 1 594 ? 2.967 -35.812 -8.617 1 97.19 594 ASN A CA 1
ATOM 4588 C C . ASN A 1 594 ? 4.141 -36.031 -9.57 1 97.19 594 ASN A C 1
ATOM 4590 O O . ASN A 1 594 ? 5.242 -36.344 -9.133 1 97.19 594 ASN A O 1
ATOM 4594 N N . THR A 1 595 ? 3.992 -35.719 -10.812 1 97.94 595 THR A N 1
ATOM 4595 C CA . THR A 1 595 ? 4.887 -36.281 -11.805 1 97.94 595 THR A CA 1
ATOM 4596 C C . THR A 1 595 ? 5.988 -35.312 -12.188 1 97.94 595 THR A C 1
ATOM 4598 O O . THR A 1 595 ? 6.914 -35.656 -12.93 1 97.94 595 THR A O 1
ATOM 4601 N N . ASN A 1 596 ? 5.922 -34.062 -11.703 1 97.81 596 ASN A N 1
ATOM 4602 C CA . ASN A 1 596 ? 6.875 -33.062 -12.156 1 97.81 596 ASN A CA 1
ATOM 4603 C C . ASN A 1 596 ? 8.312 -33.438 -11.805 1 97.81 596 ASN A C 1
ATOM 4605 O O . ASN A 1 596 ? 9.203 -33.344 -12.641 1 97.81 596 ASN A O 1
ATOM 4609 N N . ALA A 1 597 ? 8.555 -33.875 -10.57 1 97.44 597 ALA A N 1
ATOM 4610 C CA . ALA A 1 597 ? 9.898 -34.25 -10.141 1 97.44 597 ALA A CA 1
ATOM 4611 C C . ALA A 1 597 ? 10.43 -35.406 -10.977 1 97.44 597 ALA A C 1
ATOM 4613 O O . ALA A 1 597 ? 11.578 -35.406 -11.422 1 97.44 597 ALA A O 1
ATOM 4614 N N . ALA A 1 598 ? 9.633 -36.375 -11.148 1 98.31 598 ALA A N 1
ATOM 4615 C CA . ALA A 1 598 ? 10.023 -37.531 -11.945 1 98.31 598 ALA A CA 1
ATOM 4616 C C . ALA A 1 598 ? 10.32 -37.125 -13.391 1 98.31 598 ALA A C 1
ATOM 4618 O O . ALA A 1 598 ? 11.25 -37.656 -14.008 1 98.31 598 ALA A O 1
ATOM 4619 N N . THR A 1 599 ? 9.539 -36.25 -13.922 1 98.62 599 THR A N 1
ATOM 4620 C CA . THR A 1 599 ? 9.734 -35.781 -15.289 1 98.62 599 THR A CA 1
ATOM 4621 C C . THR A 1 599 ? 11.055 -35.031 -15.422 1 98.62 599 THR A C 1
ATOM 4623 O O . THR A 1 599 ? 11.766 -35.156 -16.422 1 98.62 599 THR A O 1
ATOM 4626 N N . ILE A 1 600 ? 11.375 -34.219 -14.414 1 98 600 ILE A N 1
ATOM 4627 C CA . ILE A 1 600 ? 12.656 -33.531 -14.383 1 98 600 ILE A CA 1
ATOM 4628 C C . ILE A 1 600 ? 13.797 -34.531 -14.336 1 98 600 ILE A C 1
ATOM 4630 O O . ILE A 1 600 ? 14.773 -34.406 -15.078 1 98 600 ILE A O 1
ATOM 4634 N N . MET A 1 601 ? 13.633 -35.531 -13.508 1 97.69 601 MET A N 1
ATOM 4635 C CA . MET A 1 601 ? 14.617 -36.594 -13.414 1 97.69 601 MET A CA 1
ATOM 4636 C C . MET A 1 601 ? 14.797 -37.312 -14.758 1 97.69 601 MET A C 1
ATOM 4638 O O . MET A 1 601 ? 15.922 -37.594 -15.164 1 97.69 601 MET A O 1
ATOM 4642 N N . ILE A 1 602 ? 13.75 -37.531 -15.469 1 98.62 602 ILE A N 1
ATOM 4643 C CA . ILE A 1 602 ? 13.797 -38.125 -16.797 1 98.62 602 ILE A CA 1
ATOM 4644 C C . ILE A 1 602 ? 14.609 -37.25 -17.734 1 98.62 602 ILE A C 1
ATOM 4646 O O . ILE A 1 602 ? 15.414 -37.75 -18.531 1 98.62 602 ILE A O 1
ATOM 4650 N N . GLY A 1 603 ? 14.391 -35.938 -17.625 1 98.44 603 GLY A N 1
ATOM 4651 C CA . GLY A 1 603 ? 15.188 -35 -18.406 1 98.44 603 GLY A CA 1
ATOM 4652 C C . GLY A 1 603 ? 16.672 -35.094 -18.109 1 98.44 603 GLY A C 1
ATOM 4653 O O . GLY A 1 603 ? 17.484 -35.125 -19.031 1 98.44 603 GLY A O 1
ATOM 4654 N N . GLU A 1 604 ? 17.016 -35.219 -16.844 1 97.06 604 GLU A N 1
ATOM 4655 C CA . GLU A 1 604 ? 18.422 -35.375 -16.438 1 97.06 604 GLU A CA 1
ATOM 4656 C C . GLU A 1 604 ? 19.016 -36.656 -17.016 1 97.06 604 GLU A C 1
ATOM 4658 O O . GLU A 1 604 ? 20.141 -36.656 -17.516 1 97.06 604 GLU A O 1
ATOM 4663 N N . ARG A 1 605 ? 18.281 -37.656 -16.938 1 97.56 605 ARG A N 1
ATOM 4664 C CA . ARG A 1 605 ? 18.766 -38.969 -17.422 1 97.56 605 ARG A CA 1
ATOM 4665 C C . ARG A 1 605 ? 18.938 -38.938 -18.938 1 97.56 605 ARG A C 1
ATOM 4667 O O . ARG A 1 605 ? 19.906 -39.5 -19.453 1 97.56 605 ARG A O 1
ATOM 4674 N N . ALA A 1 606 ? 17.984 -38.375 -19.609 1 98.38 606 ALA A N 1
ATOM 4675 C CA . ALA A 1 606 ? 18.078 -38.281 -21.062 1 98.38 606 ALA A CA 1
ATOM 4676 C C . ALA A 1 606 ? 19.359 -37.562 -21.469 1 98.38 606 ALA A C 1
ATOM 4678 O O . ALA A 1 606 ? 20.078 -38.031 -22.375 1 98.38 606 ALA A O 1
ATOM 4679 N N . ALA A 1 607 ? 19.641 -36.469 -20.828 1 97.44 607 ALA A N 1
ATOM 4680 C CA . ALA A 1 607 ? 20.859 -35.688 -21.141 1 97.44 607 ALA A CA 1
ATOM 4681 C C . ALA A 1 607 ? 22.109 -36.531 -20.875 1 97.44 607 ALA A C 1
ATOM 4683 O O . ALA A 1 607 ? 23.062 -36.5 -21.641 1 97.44 607 ALA A O 1
ATOM 4684 N N . ASP A 1 608 ? 22.062 -37.219 -19.797 1 96.12 608 ASP A N 1
ATOM 4685 C CA . ASP A 1 608 ? 23.188 -38.094 -19.422 1 96.12 608 ASP A CA 1
ATOM 4686 C C . ASP A 1 608 ? 23.406 -39.156 -20.484 1 96.12 608 ASP A C 1
ATOM 4688 O O . ASP A 1 608 ? 24.547 -39.406 -20.891 1 96.12 608 ASP A O 1
ATOM 4692 N N . PHE A 1 609 ? 22.391 -39.875 -20.938 1 97.56 609 PHE A N 1
ATOM 4693 C CA . PHE A 1 609 ? 22.469 -40.906 -21.969 1 97.56 609 PHE A CA 1
ATOM 4694 C C . PHE A 1 609 ? 23.047 -40.312 -23.25 1 97.56 609 PHE A C 1
ATOM 4696 O O . PHE A 1 609 ? 23.922 -40.906 -23.875 1 97.56 609 PHE A O 1
ATOM 4703 N N . ILE A 1 610 ? 22.547 -39.188 -23.625 1 97.62 610 ILE A N 1
ATOM 4704 C CA . ILE A 1 610 ? 22.984 -38.562 -24.859 1 97.62 610 ILE A CA 1
ATOM 4705 C C . ILE A 1 610 ? 24.469 -38.219 -24.766 1 97.62 610 ILE A C 1
ATOM 4707 O O . ILE A 1 610 ? 25.234 -38.469 -25.703 1 97.62 610 ILE A O 1
ATOM 4711 N N . ALA A 1 611 ? 24.859 -37.656 -23.703 1 95 611 ALA A N 1
ATOM 4712 C CA . ALA A 1 611 ? 26.266 -37.281 -23.5 1 95 611 ALA A CA 1
ATOM 4713 C C . ALA A 1 611 ? 27.156 -38.531 -23.594 1 95 611 ALA A C 1
ATOM 4715 O O . ALA A 1 611 ? 28.219 -38.5 -24.219 1 95 611 ALA A O 1
ATOM 4716 N N . GLN A 1 612 ? 26.719 -39.625 -23.016 1 94.75 612 GLN A N 1
ATOM 4717 C CA . GLN A 1 612 ? 27.484 -40.844 -23.047 1 94.75 612 GLN A CA 1
ATOM 4718 C C . GLN A 1 612 ? 27.594 -41.406 -24.469 1 94.75 612 GLN A C 1
ATOM 4720 O O . GLN A 1 612 ? 28.672 -41.781 -24.922 1 94.75 612 GLN A O 1
ATOM 4725 N N . ASP A 1 613 ? 26.516 -41.375 -25.141 1 95.25 613 ASP A N 1
ATOM 4726 C CA . ASP A 1 613 ? 26.453 -42 -26.453 1 95.25 613 ASP A CA 1
ATOM 4727 C C . ASP A 1 613 ? 27.25 -41.219 -27.484 1 95.25 613 ASP A C 1
ATOM 4729 O O . ASP A 1 613 ? 27.922 -41.781 -28.344 1 95.25 613 ASP A O 1
ATOM 4733 N N . TRP A 1 614 ? 27.219 -39.969 -27.484 1 93.19 614 TRP A N 1
ATOM 4734 C CA . TRP A 1 614 ? 27.891 -39.156 -28.484 1 93.19 614 TRP A CA 1
ATOM 4735 C C . TRP A 1 614 ? 29.344 -38.875 -28.109 1 93.19 614 TRP A C 1
ATOM 4737 O O . TRP A 1 614 ? 30.156 -38.5 -28.953 1 93.19 614 TRP A O 1
ATOM 4747 N N . ALA A 1 615 ? 29.703 -39 -26.812 1 86.12 615 ALA A N 1
ATOM 4748 C CA . ALA A 1 615 ? 31.109 -39.062 -26.438 1 86.12 615 ALA A CA 1
ATOM 4749 C C . ALA A 1 615 ? 31.781 -40.312 -26.953 1 86.12 615 ALA A C 1
ATOM 4751 O O . ALA A 1 615 ? 32.906 -40.281 -27.469 1 86.12 615 ALA A O 1
ATOM 4752 N N . ALA A 1 616 ? 31.109 -41.375 -26.812 1 81.5 616 ALA A N 1
ATOM 4753 C CA . ALA A 1 616 ? 31.625 -42.656 -27.297 1 81.5 616 ALA A CA 1
ATOM 4754 C C . ALA A 1 616 ? 31.781 -42.656 -28.812 1 81.5 616 ALA A C 1
ATOM 4756 O O . ALA A 1 616 ? 32.75 -43.219 -29.344 1 81.5 616 ALA A O 1
ATOM 4757 N N . ALA A 1 617 ? 30.875 -42.094 -29.438 1 76.31 617 ALA A N 1
ATOM 4758 C CA . ALA A 1 617 ? 30.922 -42.031 -30.906 1 76.31 617 ALA A CA 1
ATOM 4759 C C . ALA A 1 617 ? 32.094 -41.188 -31.375 1 76.31 617 ALA A C 1
ATOM 4761 O O . ALA A 1 617 ? 32.719 -41.5 -32.375 1 76.31 617 ALA A O 1
ATOM 4762 N N . ALA A 1 618 ? 32.406 -40.188 -30.641 1 75.19 618 ALA A N 1
ATOM 4763 C CA . ALA A 1 618 ? 33.531 -39.344 -30.984 1 75.19 618 ALA A CA 1
ATOM 4764 C C . ALA A 1 618 ? 34.844 -40.062 -30.797 1 75.19 618 ALA A C 1
ATOM 4766 O O . ALA A 1 618 ? 35.781 -39.938 -31.625 1 75.19 618 ALA A O 1
ATOM 4767 N N . GLU A 1 619 ? 34.938 -40.906 -29.797 1 71.56 619 GLU A N 1
ATOM 4768 C CA . GLU A 1 619 ? 36.125 -41.688 -29.547 1 71.56 619 GLU A CA 1
ATOM 4769 C C . GLU A 1 619 ? 36.344 -42.75 -30.625 1 71.56 619 GLU A C 1
ATOM 4771 O O . GLU A 1 619 ? 37.469 -43 -31.062 1 71.56 619 GLU A O 1
ATOM 4776 N N . GLU A 1 620 ? 35.219 -43.344 -30.953 1 69.19 620 GLU A N 1
ATOM 4777 C CA . GLU A 1 620 ? 35.312 -44.375 -31.984 1 69.19 620 GLU A CA 1
ATOM 4778 C C . GLU A 1 620 ? 35.75 -43.781 -33.312 1 69.19 620 GLU A C 1
ATOM 4780 O O . GLU A 1 620 ? 36.531 -44.375 -34.062 1 69.19 620 GLU A O 1
ATOM 4785 N N . ARG A 1 621 ? 35.281 -42.625 -33.531 1 69.06 621 ARG A N 1
ATOM 4786 C CA . ARG A 1 621 ? 35.688 -41.969 -34.75 1 69.06 621 ARG A CA 1
ATOM 4787 C C . ARG A 1 621 ? 37.156 -41.594 -34.719 1 69.06 621 ARG A C 1
ATOM 4789 O O . ARG A 1 621 ? 37.844 -41.688 -35.75 1 69.06 621 ARG A O 1
ATOM 4796 N N . GLU A 1 622 ? 37.594 -41.188 -33.562 1 67 622 GLU A N 1
ATOM 4797 C CA . GLU A 1 622 ? 39 -40.844 -33.438 1 67 622 GLU A CA 1
ATOM 4798 C C . GLU A 1 622 ? 39.875 -42.094 -33.531 1 67 622 GLU A C 1
ATOM 4800 O O . GLU A 1 622 ? 40.938 -42.062 -34.156 1 67 622 GLU A O 1
ATOM 4805 N N . GLU A 1 623 ? 39.312 -43.188 -32.969 1 66.62 623 GLU A N 1
ATOM 4806 C CA . GLU A 1 623 ? 40.062 -44.438 -33.031 1 66.62 623 GLU A CA 1
ATOM 4807 C C . GLU A 1 623 ? 40.094 -45 -34.438 1 66.62 623 GLU A C 1
ATOM 4809 O O . GLU A 1 623 ? 41.094 -45.562 -34.906 1 66.62 623 GLU A O 1
ATOM 4814 N N . SER A 1 624 ? 39.031 -44.781 -35.031 1 62.62 624 SER A N 1
ATOM 4815 C CA . SER A 1 624 ? 38.969 -45.281 -36.406 1 62.62 624 SER A CA 1
ATOM 4816 C C . SER A 1 624 ? 39.875 -44.469 -37.312 1 62.62 624 SER A C 1
ATOM 4818 O O . SER A 1 624 ? 40.312 -44.938 -38.344 1 62.62 624 SER A O 1
ATOM 4820 N N . LYS A 1 625 ? 39.969 -43.281 -36.938 1 67.75 625 LYS A N 1
ATOM 4821 C CA . LYS A 1 625 ? 40.906 -42.438 -37.719 1 67.75 625 LYS A CA 1
ATOM 4822 C C . LYS A 1 625 ? 42.344 -42.875 -37.5 1 67.75 625 LYS A C 1
ATOM 4824 O O . LYS A 1 625 ? 43.188 -42.719 -38.375 1 67.75 625 LYS A O 1
ATOM 4829 N N . HIS A 1 626 ? 42.594 -43.469 -36.375 1 63.25 626 HIS A N 1
ATOM 4830 C CA . HIS A 1 626 ? 43.969 -43.906 -36.062 1 63.25 626 HIS A CA 1
ATOM 4831 C C . HIS A 1 626 ? 44.281 -45.281 -36.656 1 63.25 626 HIS A C 1
ATOM 4833 O O . HIS A 1 626 ? 45.438 -45.625 -36.812 1 63.25 626 HIS A O 1
ATOM 4839 N N . THR A 1 627 ? 43.312 -46 -36.781 1 55.09 627 THR A N 1
ATOM 4840 C CA . THR A 1 627 ? 43.594 -47.344 -37.344 1 55.09 627 THR A CA 1
ATOM 4841 C C . THR A 1 627 ? 43.75 -47.25 -38.875 1 55.09 627 THR A C 1
ATOM 4843 O O . THR A 1 627 ? 44.25 -48.156 -39.5 1 55.09 627 THR A O 1
ATOM 4846 N N . HIS A 1 628 ? 43.188 -46.406 -39.344 1 50.38 628 HIS A N 1
ATOM 4847 C CA . HIS A 1 628 ? 43.312 -46.312 -40.781 1 50.38 628 HIS A CA 1
ATOM 4848 C C . HIS A 1 628 ? 44.531 -45.469 -41.156 1 50.38 628 HIS A C 1
ATOM 4850 O O . HIS A 1 628 ? 44.781 -45.188 -42.344 1 50.38 628 HIS A O 1
ATOM 4856 N N . VAL A 1 629 ? 45.375 -45 -40.219 1 42.09 629 VAL A N 1
ATOM 4857 C CA . VAL A 1 629 ? 46.688 -44.531 -40.594 1 42.09 629 VAL A CA 1
ATOM 4858 C C . VAL A 1 629 ? 47.719 -45.594 -40.312 1 42.09 629 VAL A C 1
ATOM 4860 O O . VAL A 1 629 ? 47.719 -46.188 -39.219 1 42.09 629 VAL A O 1
ATOM 4863 N N . ALA B 1 1 ? -0.709 -4.59 -24.922 1 36.56 1 ALA B N 1
ATOM 4864 C CA . ALA B 1 1 ? 0.581 -4.684 -24.234 1 36.56 1 ALA B CA 1
ATOM 4865 C C . ALA B 1 1 ? 0.453 -4.316 -22.766 1 36.56 1 ALA B C 1
ATOM 4867 O O . ALA B 1 1 ? -0.108 -3.273 -22.422 1 36.56 1 ALA B O 1
ATOM 4868 N N . THR B 1 2 ? 0.483 -5.312 -21.828 1 58.19 2 THR B N 1
ATOM 4869 C CA . THR B 1 2 ? 0.494 -4.957 -20.406 1 58.19 2 THR B CA 1
ATOM 4870 C C . THR B 1 2 ? 1.532 -3.873 -20.125 1 58.19 2 THR B C 1
ATOM 4872 O O . THR B 1 2 ? 2.516 -3.746 -20.859 1 58.19 2 THR B O 1
ATOM 4875 N N . GLN B 1 3 ? 1.261 -2.842 -19.344 1 71.69 3 GLN B N 1
ATOM 4876 C CA . GLN B 1 3 ? 2.125 -1.747 -18.922 1 71.69 3 GLN B CA 1
ATOM 4877 C C . GLN B 1 3 ? 3.557 -2.229 -18.703 1 71.69 3 GLN B C 1
ATOM 4879 O O . GLN B 1 3 ? 4.512 -1.519 -19.031 1 71.69 3 GLN B O 1
ATOM 4884 N N . CYS B 1 4 ? 3.795 -3.568 -18.453 1 85.88 4 CYS B N 1
ATOM 4885 C CA . CYS B 1 4 ? 5.105 -4.09 -18.078 1 85.88 4 CYS B CA 1
ATOM 4886 C C . CYS B 1 4 ? 5.742 -4.844 -19.25 1 85.88 4 CYS B C 1
ATOM 4888 O O . CYS B 1 4 ? 6.914 -5.219 -19.188 1 85.88 4 CYS B O 1
ATOM 4890 N N . GLY B 1 5 ? 5.125 -5.113 -20.406 1 83.81 5 GLY B N 1
ATOM 4891 C CA . GLY B 1 5 ? 5.668 -5.859 -21.531 1 83.81 5 GLY B CA 1
ATOM 4892 C C . GLY B 1 5 ? 5.609 -7.363 -21.328 1 83.81 5 GLY B C 1
ATOM 4893 O O . GLY B 1 5 ? 6.016 -8.125 -22.203 1 83.81 5 GLY B O 1
ATOM 4894 N N . THR B 1 6 ? 5.188 -7.812 -20.219 1 87.94 6 THR B N 1
ATOM 4895 C CA . THR B 1 6 ? 5.023 -9.234 -19.938 1 87.94 6 THR B CA 1
ATOM 4896 C C . THR B 1 6 ? 3.574 -9.664 -20.156 1 87.94 6 THR B C 1
ATOM 4898 O O . THR B 1 6 ? 2.645 -8.953 -19.766 1 87.94 6 THR B O 1
ATOM 4901 N N . PRO B 1 7 ? 3.395 -10.766 -20.781 1 92.31 7 PRO B N 1
ATOM 4902 C CA . PRO B 1 7 ? 2.012 -11.211 -20.969 1 92.31 7 PRO B CA 1
ATOM 4903 C C . PRO B 1 7 ? 1.322 -11.555 -19.656 1 92.31 7 PRO B C 1
ATOM 4905 O O . PRO B 1 7 ? 1.991 -11.859 -18.656 1 92.31 7 PRO B O 1
ATOM 4908 N N . GLY B 1 8 ? 0.055 -11.383 -19.578 1 93.81 8 GLY B N 1
ATOM 4909 C CA . GLY B 1 8 ? -0.746 -11.703 -18.406 1 93.81 8 GLY B CA 1
ATOM 4910 C C . GLY B 1 8 ? -2.176 -12.086 -18.75 1 93.81 8 GLY B C 1
ATOM 4911 O O . GLY B 1 8 ? -2.631 -11.859 -19.875 1 93.81 8 GLY B O 1
ATOM 4912 N N . VAL B 1 9 ? -2.834 -12.68 -17.828 1 95.88 9 VAL B N 1
ATOM 4913 C CA . VAL B 1 9 ? -4.223 -13.062 -18.047 1 95.88 9 VAL B CA 1
ATOM 4914 C C . VAL B 1 9 ? -5.152 -12.078 -17.344 1 95.88 9 VAL B C 1
ATOM 4916 O O . VAL B 1 9 ? -6.371 -12.266 -17.328 1 95.88 9 VAL B O 1
ATOM 4919 N N . GLY B 1 10 ? -4.621 -11.062 -16.672 1 95.31 10 GLY B N 1
ATOM 4920 C CA . GLY B 1 10 ? -5.406 -9.938 -16.188 1 95.31 10 GLY B CA 1
ATOM 4921 C C . GLY B 1 10 ? -5.66 -9.984 -14.695 1 95.31 10 GLY B C 1
ATOM 4922 O O . GLY B 1 10 ? -6.176 -9.023 -14.125 1 95.31 10 GLY B O 1
ATOM 4923 N N . LEU B 1 11 ? -5.301 -11.055 -13.984 1 95.5 11 LEU B N 1
ATOM 4924 C CA . LEU B 1 11 ? -5.598 -11.195 -12.562 1 95.5 11 LEU B CA 1
ATOM 4925 C C . LEU B 1 11 ? -4.754 -10.227 -11.734 1 95.5 11 LEU B C 1
ATOM 4927 O O . LEU B 1 11 ? -5.285 -9.484 -10.906 1 95.5 11 LEU B O 1
ATOM 4931 N N . LEU B 1 12 ? -3.412 -10.258 -11.977 1 96.44 12 LEU B N 1
ATOM 4932 C CA . LEU B 1 12 ? -2.559 -9.344 -11.227 1 96.44 12 LEU B CA 1
ATOM 4933 C C . LEU B 1 12 ? -2.895 -7.895 -11.562 1 96.44 12 LEU B C 1
ATOM 4935 O O . LEU B 1 12 ? -2.967 -7.047 -10.672 1 96.44 12 LEU B O 1
ATOM 4939 N N . GLN B 1 13 ? -3.105 -7.66 -12.875 1 95.94 13 GLN B N 1
ATOM 4940 C CA . GLN B 1 13 ? -3.473 -6.316 -13.297 1 95.94 13 GLN B CA 1
ATOM 4941 C C . GLN B 1 13 ? -4.742 -5.844 -12.594 1 95.94 13 GLN B C 1
ATOM 4943 O O . GLN B 1 13 ? -4.836 -4.688 -12.18 1 95.94 13 GLN B O 1
ATOM 4948 N N . GLY B 1 14 ? -5.719 -6.777 -12.547 1 96.5 14 GLY B N 1
ATOM 4949 C CA . GLY B 1 14 ? -6.945 -6.445 -11.836 1 96.5 14 GLY B CA 1
ATOM 4950 C C . GLY B 1 14 ? -6.723 -6.117 -10.375 1 96.5 14 GLY B C 1
ATOM 4951 O O . GLY B 1 14 ? -7.301 -5.16 -9.852 1 96.5 14 GLY B O 1
ATOM 4952 N N . MET B 1 15 ? -5.875 -6.848 -9.664 1 97.06 15 MET B N 1
ATOM 4953 C CA . MET B 1 15 ? -5.555 -6.629 -8.258 1 97.06 15 MET B CA 1
ATOM 4954 C C . MET B 1 15 ? -4.867 -5.281 -8.055 1 97.06 15 MET B C 1
ATOM 4956 O O . MET B 1 15 ? -5.219 -4.527 -7.148 1 97.06 15 MET B O 1
ATOM 4960 N N . VAL B 1 16 ? -3.887 -4.945 -8.938 1 97.5 16 VAL B N 1
ATOM 4961 C CA . VAL B 1 16 ? -3.127 -3.707 -8.828 1 97.5 16 VAL B CA 1
ATOM 4962 C C . VAL B 1 16 ? -4.039 -2.514 -9.102 1 97.5 16 VAL B C 1
ATOM 4964 O O . VAL B 1 16 ? -3.979 -1.501 -8.406 1 97.5 16 VAL B O 1
ATOM 4967 N N . THR B 1 17 ? -4.91 -2.688 -10.117 1 97.25 17 THR B N 1
ATOM 4968 C CA . THR B 1 17 ? -5.867 -1.632 -10.422 1 97.25 17 THR B CA 1
ATOM 4969 C C . THR B 1 17 ? -6.773 -1.355 -9.227 1 97.25 17 THR B C 1
ATOM 4971 O O . THR B 1 17 ? -7.027 -0.197 -8.891 1 97.25 17 THR B O 1
ATOM 4974 N N . MET B 1 18 ? -7.281 -2.434 -8.594 1 97.44 18 MET B N 1
ATOM 4975 C CA . MET B 1 18 ? -8.109 -2.279 -7.406 1 97.44 18 MET B CA 1
ATOM 4976 C C . MET B 1 18 ? -7.355 -1.536 -6.309 1 97.44 18 MET B C 1
ATOM 4978 O O . MET B 1 18 ? -7.906 -0.641 -5.668 1 97.44 18 MET B O 1
ATOM 4982 N N . LEU B 1 19 ? -6.086 -1.896 -6.07 1 98.19 19 LEU B N 1
ATOM 4983 C CA . LEU B 1 19 ? -5.25 -1.246 -5.07 1 98.19 19 LEU B CA 1
ATOM 4984 C C . LEU B 1 19 ? -5.062 0.232 -5.391 1 98.19 19 LEU B C 1
ATOM 4986 O O . LEU B 1 19 ? -5.289 1.092 -4.535 1 98.19 19 LEU B O 1
ATOM 4990 N N . LEU B 1 20 ? -4.684 0.565 -6.652 1 98.06 20 LEU B N 1
ATOM 4991 C CA . LEU B 1 20 ? -4.43 1.941 -7.062 1 98.06 20 LEU B CA 1
ATOM 4992 C C . LEU B 1 20 ? -5.695 2.785 -6.953 1 98.06 20 LEU B C 1
ATOM 4994 O O . LEU B 1 20 ? -5.652 3.916 -6.465 1 98.06 20 LEU B O 1
ATOM 4998 N N . GLN B 1 21 ? -6.863 2.217 -7.391 1 97.62 21 GLN B N 1
ATOM 4999 C CA . GLN B 1 21 ? -8.125 2.943 -7.324 1 97.62 21 GLN B CA 1
ATOM 5000 C C . GLN B 1 21 ? -8.523 3.223 -5.875 1 97.62 21 GLN B C 1
ATOM 5002 O O . GLN B 1 21 ? -9.047 4.297 -5.566 1 97.62 21 GLN B O 1
ATOM 5007 N N . SER B 1 22 ? -8.297 2.24 -5.023 1 98.06 22 SER B N 1
ATOM 5008 C CA . SER B 1 22 ? -8.602 2.426 -3.607 1 98.06 22 SER B CA 1
ATOM 5009 C C . SER B 1 22 ? -7.746 3.529 -2.996 1 98.06 22 SER B C 1
ATOM 5011 O O . SER B 1 22 ? -8.227 4.324 -2.188 1 98.06 22 SER B O 1
ATOM 5013 N N . LEU B 1 23 ? -6.461 3.613 -3.367 1 97.81 23 LEU B N 1
ATOM 5014 C CA . LEU B 1 23 ? -5.551 4.629 -2.854 1 97.81 23 LEU B CA 1
ATOM 5015 C C . LEU B 1 23 ? -5.945 6.016 -3.35 1 97.81 23 LEU B C 1
ATOM 5017 O O . LEU B 1 23 ? -5.922 6.984 -2.584 1 97.81 23 LEU B O 1
AT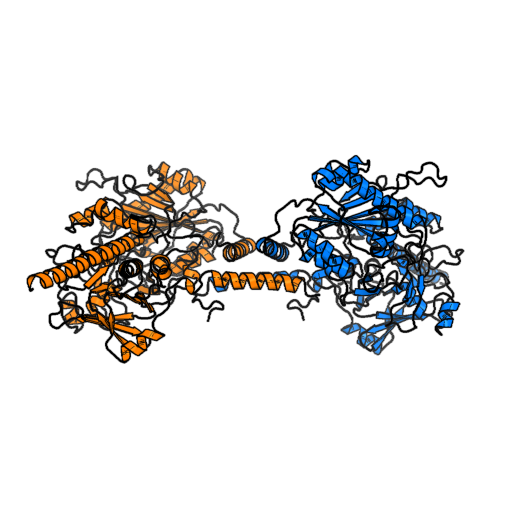OM 5021 N N . LEU B 1 24 ? -6.332 6.102 -4.621 1 97.12 24 LEU B N 1
ATOM 5022 C CA . LEU B 1 24 ? -6.754 7.379 -5.184 1 97.12 24 LEU B CA 1
ATOM 5023 C C . LEU B 1 24 ? -8.047 7.859 -4.527 1 97.12 24 LEU B C 1
ATOM 5025 O O . LEU B 1 24 ? -8.195 9.047 -4.238 1 97.12 24 LEU B O 1
ATOM 5029 N N . ALA B 1 25 ? -8.961 6.895 -4.309 1 96.88 25 ALA B N 1
ATOM 5030 C CA . ALA B 1 25 ? -10.195 7.242 -3.607 1 96.88 25 ALA B CA 1
ATOM 5031 C C . ALA B 1 25 ? -9.906 7.707 -2.184 1 96.88 25 ALA B C 1
ATOM 5033 O O . ALA B 1 25 ? -10.508 8.664 -1.699 1 96.88 25 ALA B O 1
ATOM 5034 N N . ALA B 1 26 ? -9.008 7 -1.503 1 97.19 26 ALA B N 1
ATOM 5035 C CA . ALA B 1 26 ? -8.625 7.359 -0.139 1 97.19 26 ALA B CA 1
ATOM 5036 C C . ALA B 1 26 ? -8.008 8.758 -0.091 1 97.19 26 ALA B C 1
ATOM 5038 O O . ALA B 1 26 ? -8.242 9.516 0.852 1 97.19 26 ALA B O 1
ATOM 5039 N N . GLN B 1 27 ? -7.148 9.102 -1.061 1 96.75 27 GLN B N 1
ATOM 5040 C CA . GLN B 1 27 ? -6.551 10.43 -1.16 1 96.75 27 GLN B CA 1
ATOM 5041 C C . GLN B 1 27 ? -7.629 11.508 -1.182 1 96.75 27 GLN B C 1
ATOM 5043 O O . GLN B 1 27 ? -7.508 12.523 -0.494 1 96.75 27 GLN B O 1
ATOM 5048 N N . CYS B 1 28 ? -8.688 11.312 -1.932 1 96.44 28 CYS B N 1
ATOM 5049 C CA . CYS B 1 28 ? -9.75 12.297 -2.09 1 96.44 28 CYS B CA 1
ATOM 5050 C C . CYS B 1 28 ? -10.586 12.414 -0.818 1 96.44 28 CYS B C 1
ATOM 5052 O O . CYS B 1 28 ? -11.234 13.43 -0.587 1 96.44 28 CYS B O 1
ATOM 5054 N N . ARG B 1 29 ? -10.508 11.406 0.028 1 95.94 29 ARG B N 1
ATOM 5055 C CA . ARG B 1 29 ? -11.289 11.406 1.261 1 95.94 29 ARG B CA 1
ATOM 5056 C C . ARG B 1 29 ? -10.539 12.109 2.385 1 95.94 29 ARG B C 1
ATOM 5058 O O . ARG B 1 29 ? -11.102 12.344 3.461 1 95.94 29 ARG B O 1
ATOM 5065 N N . VAL B 1 30 ? -9.297 12.523 2.18 1 96.5 30 VAL B N 1
ATOM 5066 C CA . VAL B 1 30 ? -8.523 13.211 3.209 1 96.5 30 VAL B CA 1
ATOM 5067 C C . VAL B 1 30 ? -9.164 14.562 3.523 1 96.5 30 VAL B C 1
ATOM 5069 O O . VAL B 1 30 ? -9.289 14.938 4.691 1 96.5 30 VAL B O 1
ATOM 5072 N N . ALA B 1 31 ? -9.555 15.305 2.506 1 95.5 31 ALA B N 1
ATOM 5073 C CA . ALA B 1 31 ? -10.164 16.609 2.715 1 95.5 31 ALA B CA 1
ATOM 5074 C C . ALA B 1 31 ? -11.281 16.859 1.713 1 95.5 31 ALA B C 1
ATOM 5076 O O . ALA B 1 31 ? -11.18 17.75 0.862 1 95.5 31 ALA B O 1
ATOM 5077 N N . PRO B 1 32 ? -12.383 16.141 1.852 1 93.62 32 PRO B N 1
ATOM 5078 C CA . PRO B 1 32 ? -13.516 16.406 0.956 1 93.62 32 PRO B CA 1
ATOM 5079 C C . PRO B 1 32 ? -14.102 17.797 1.138 1 93.62 32 PRO B C 1
ATOM 5081 O O . PRO B 1 32 ? -13.992 18.391 2.219 1 93.62 32 PRO B O 1
ATOM 5084 N N . ALA B 1 33 ? -14.727 18.312 0.158 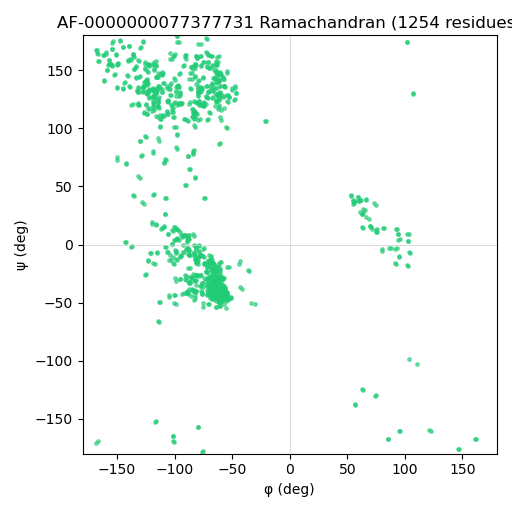1 92.06 33 ALA B N 1
ATOM 5085 C CA . ALA B 1 33 ? -15.297 19.656 0.167 1 92.06 33 ALA B CA 1
ATOM 5086 C C . ALA B 1 33 ? -16.344 19.797 1.264 1 92.06 33 ALA B C 1
ATOM 5088 O O . ALA B 1 33 ? -16.578 20.891 1.772 1 92.06 33 ALA B O 1
ATOM 5089 N N . SER B 1 34 ? -16.938 18.672 1.668 1 92.44 34 SER B N 1
ATOM 5090 C CA . SER B 1 34 ? -18.016 18.672 2.641 1 92.44 34 SER B CA 1
ATOM 5091 C C . SER B 1 34 ? -17.516 19.078 4.023 1 92.44 34 SER B C 1
ATOM 5093 O O . SER B 1 34 ? -18.328 19.391 4.91 1 92.44 34 SER B O 1
ATOM 5095 N N . LEU B 1 35 ? -16.172 19.172 4.234 1 93.75 35 LEU B N 1
ATOM 5096 C CA . LEU B 1 35 ? -15.602 19.578 5.516 1 93.75 35 LEU B CA 1
ATOM 5097 C C . LEU B 1 35 ? -15.781 21.062 5.746 1 93.75 35 LEU B C 1
ATOM 5099 O O . LEU B 1 35 ? -15.656 21.547 6.875 1 93.75 35 LEU B O 1
ATOM 5103 N N . TRP B 1 36 ? -16.078 21.828 4.699 1 95.44 36 TRP B N 1
ATOM 5104 C CA . TRP B 1 36 ? -16.078 23.297 4.754 1 95.44 36 TRP B CA 1
ATOM 5105 C C . TRP B 1 36 ? -17.438 23.844 4.367 1 95.44 36 TRP B C 1
ATOM 5107 O O . TRP B 1 36 ? -18.219 23.188 3.66 1 95.44 36 TRP B O 1
ATOM 5117 N N . PRO B 1 37 ? -17.734 25.109 4.914 1 96.19 37 PRO B N 1
ATOM 5118 C CA . PRO B 1 37 ? -19 25.719 4.484 1 96.19 37 PRO B CA 1
ATOM 5119 C C . PRO B 1 37 ? -19.031 26.016 2.984 1 96.19 37 PRO B C 1
ATOM 5121 O O . PRO B 1 37 ? -18.016 26.406 2.406 1 96.19 37 PRO B O 1
ATOM 5124 N N . PRO B 1 38 ? -20.172 25.797 2.385 1 95.69 38 PRO B N 1
ATOM 5125 C CA . PRO B 1 38 ? -20.281 26.156 0.967 1 95.69 38 PRO B CA 1
ATOM 5126 C C . PRO B 1 38 ? -20.094 27.641 0.718 1 95.69 38 PRO B C 1
ATOM 5128 O O . PRO B 1 38 ? -20.453 28.469 1.573 1 95.69 38 PRO B O 1
ATOM 5131 N N . ASP B 1 39 ? -19.547 27.953 -0.396 1 96.75 39 ASP B N 1
ATOM 5132 C CA . ASP B 1 39 ? -19.406 29.344 -0.821 1 96.75 39 ASP B CA 1
ATOM 5133 C C . ASP B 1 39 ? -20.75 29.906 -1.294 1 96.75 39 ASP B C 1
ATOM 5135 O O . ASP B 1 39 ? -21.328 29.422 -2.27 1 96.75 39 ASP B O 1
ATOM 5139 N N . ALA B 1 40 ? -21.234 30.969 -0.69 1 97 40 ALA B N 1
ATOM 5140 C CA . ALA B 1 40 ? -22.531 31.547 -1.018 1 97 40 ALA B CA 1
ATOM 5141 C C . ALA B 1 40 ? -22.422 32.562 -2.162 1 97 40 ALA B C 1
ATOM 5143 O O . ALA B 1 40 ? -23.391 33.219 -2.506 1 97 40 ALA B O 1
ATOM 5144 N N . GLY B 1 41 ? -21.281 32.656 -2.789 1 95.12 41 GLY B N 1
ATOM 5145 C CA . GLY B 1 41 ? -21 33.656 -3.799 1 95.12 41 GLY B CA 1
ATOM 5146 C C . GLY B 1 41 ? -21.953 33.625 -4.969 1 95.12 41 GLY B C 1
ATOM 5147 O O . GLY B 1 41 ? -22.438 34.656 -5.422 1 95.12 41 GLY B O 1
ATOM 5148 N N . ASP B 1 42 ? -22.266 32.469 -5.457 1 91.38 42 ASP B N 1
ATOM 5149 C CA . ASP B 1 42 ? -23.109 32.344 -6.645 1 91.38 42 ASP B CA 1
ATOM 5150 C C . ASP B 1 42 ? -24.5 32.938 -6.406 1 91.38 42 ASP B C 1
ATOM 5152 O O . ASP B 1 42 ? -25.125 33.469 -7.324 1 91.38 42 ASP B O 1
ATOM 5156 N N . GLN B 1 43 ? -24.875 32.781 -5.234 1 91.81 43 GLN B N 1
ATOM 5157 C CA . GLN B 1 43 ? -26.219 33.25 -4.906 1 91.81 43 GLN B CA 1
ATOM 5158 C C . GLN B 1 43 ? -26.203 34.719 -4.469 1 91.81 43 GLN B C 1
ATOM 5160 O O . GLN B 1 43 ? -27.031 35.5 -4.898 1 91.81 43 GLN B O 1
ATOM 5165 N N . LEU B 1 44 ? -25.25 35.125 -3.691 1 95.38 44 LEU B N 1
ATOM 5166 C CA . LEU B 1 44 ? -25.281 36.406 -2.984 1 95.38 44 LEU B CA 1
ATOM 5167 C C . LEU B 1 44 ? -24.703 37.531 -3.846 1 95.38 44 LEU B C 1
ATOM 5169 O O . LEU B 1 44 ? -25.156 38.656 -3.756 1 95.38 44 LEU B O 1
ATOM 5173 N N . LEU B 1 45 ? -23.719 37.219 -4.695 1 95.19 45 LEU B N 1
ATOM 5174 C CA . LEU B 1 45 ? -22.984 38.281 -5.391 1 95.19 45 LEU B CA 1
ATOM 5175 C C . LEU B 1 45 ? -23.875 38.969 -6.414 1 95.19 45 LEU B C 1
ATOM 5177 O O . LEU B 1 45 ? -23.922 40.188 -6.48 1 95.19 45 LEU B O 1
ATOM 5181 N N . PRO B 1 46 ? -24.656 38.188 -7.262 1 94.19 46 PRO B N 1
ATOM 5182 C CA . PRO B 1 46 ? -25.578 38.844 -8.164 1 94.19 46 PRO B CA 1
ATOM 5183 C C . PRO B 1 46 ? -26.609 39.719 -7.422 1 94.19 46 PRO B C 1
ATOM 5185 O O . PRO B 1 46 ? -27 40.781 -7.898 1 94.19 46 PRO B O 1
ATOM 5188 N N . GLN B 1 47 ? -27.016 39.25 -6.336 1 94.38 47 GLN B N 1
ATOM 5189 C CA . GLN B 1 47 ? -28 40 -5.543 1 94.38 47 GLN B CA 1
ATOM 5190 C C . GLN B 1 47 ? -27.406 41.281 -5.016 1 94.38 47 GLN B C 1
ATOM 5192 O O . GLN B 1 47 ? -28.062 42.344 -5.023 1 94.38 47 GLN B O 1
ATOM 5197 N N . LEU B 1 48 ? -26.156 41.25 -4.555 1 94 48 LEU B N 1
ATOM 5198 C CA . LEU B 1 48 ? -25.469 42.406 -3.986 1 94 48 LEU B CA 1
ATOM 5199 C C . LEU B 1 48 ? -25.266 43.5 -5.043 1 94 48 LEU B C 1
ATOM 5201 O O . LEU B 1 48 ? -25.156 44.688 -4.711 1 94 48 LEU B O 1
ATOM 5205 N N . LEU B 1 49 ? -25.203 43.156 -6.262 1 92.25 49 LEU B N 1
ATOM 5206 C CA . LEU B 1 49 ? -25.031 44.094 -7.352 1 92.25 49 LEU B CA 1
ATOM 5207 C C . LEU B 1 49 ? -26.359 44.75 -7.727 1 92.25 49 LEU B C 1
ATOM 5209 O O . LEU B 1 49 ? -26.391 45.875 -8.242 1 92.25 49 LEU B O 1
ATOM 5213 N N . ARG B 1 50 ? -27.469 44.094 -7.473 1 91.62 50 ARG B N 1
ATOM 5214 C CA . ARG B 1 50 ? -28.781 44.531 -7.914 1 91.62 50 ARG B CA 1
ATOM 5215 C C . ARG B 1 50 ? -29.422 45.438 -6.867 1 91.62 50 ARG B C 1
ATOM 5217 O O . ARG B 1 50 ? -30.094 46.406 -7.211 1 91.62 50 ARG B O 1
ATOM 5224 N N . GLU B 1 51 ? -29.266 45.031 -5.574 1 91.69 51 GLU B N 1
ATOM 5225 C CA . GLU B 1 51 ? -29.969 45.781 -4.52 1 91.69 51 GLU B CA 1
ATOM 5226 C C . GLU B 1 51 ? -29.172 45.75 -3.213 1 91.69 51 GLU B C 1
ATOM 5228 O O . GLU B 1 51 ? -28.328 44.875 -3.008 1 91.69 51 GLU B O 1
ATOM 5233 N N . PRO B 1 52 ? -29.469 46.781 -2.436 1 90.44 52 PRO B N 1
ATOM 5234 C CA . PRO B 1 52 ? -28.844 46.75 -1.109 1 90.44 52 PRO B CA 1
ATOM 5235 C C . PRO B 1 52 ? -29.297 45.562 -0.275 1 90.44 52 PRO B C 1
ATOM 5237 O O . PRO B 1 52 ? -30.5 45.25 -0.257 1 90.44 52 PRO B O 1
ATOM 5240 N N . LEU B 1 53 ? -28.359 44.875 0.231 1 92.69 53 LEU B N 1
ATOM 5241 C CA . LEU B 1 53 ? -28.625 43.719 1.092 1 92.69 53 LEU B CA 1
ATOM 5242 C C . LEU B 1 53 ? -27.938 43.906 2.445 1 92.69 53 LEU B C 1
ATOM 5244 O O . LEU B 1 53 ? -26.766 44.25 2.514 1 92.69 53 LEU B O 1
ATOM 5248 N N . ASP B 1 54 ? -28.75 43.625 3.535 1 96.06 54 ASP B N 1
ATOM 5249 C CA . ASP B 1 54 ? -28.219 43.781 4.891 1 96.06 54 ASP B CA 1
ATOM 5250 C C . ASP B 1 54 ? -28.188 42.438 5.613 1 96.06 54 ASP B C 1
ATOM 5252 O O . ASP B 1 54 ? -29.062 41.594 5.395 1 96.06 54 ASP B O 1
ATOM 5256 N N . TYR B 1 55 ? -27.297 42.25 6.332 1 98.25 55 TYR B N 1
ATOM 5257 C CA . TYR B 1 55 ? -27.219 41.188 7.324 1 98.25 55 TYR B CA 1
ATOM 5258 C C . TYR B 1 55 ? -27.234 41.75 8.742 1 98.25 55 TYR B C 1
ATOM 5260 O O . TYR B 1 55 ? -26.797 42.875 8.969 1 98.25 55 TYR B O 1
ATOM 5268 N N . ASP B 1 56 ? -27.844 40.969 9.68 1 98.19 56 ASP B N 1
ATOM 5269 C CA . ASP B 1 56 ? -27.812 41.406 11.07 1 98.19 56 ASP B CA 1
ATOM 5270 C C . ASP B 1 56 ? -26.359 41.531 11.57 1 98.19 56 ASP B C 1
ATOM 5272 O O . ASP B 1 56 ? -25.984 42.531 12.141 1 98.19 56 ASP B O 1
ATOM 5276 N N . PHE B 1 57 ? -25.641 40.5 11.289 1 98.69 57 PHE B N 1
ATOM 5277 C CA . PHE B 1 57 ? -24.234 40.469 11.703 1 98.69 57 PHE B CA 1
ATOM 5278 C C . PHE B 1 57 ? -23.328 40.156 10.531 1 98.69 57 PHE B C 1
ATOM 5280 O O . PHE B 1 57 ? -23.609 39.219 9.766 1 98.69 57 PHE B O 1
ATOM 5287 N N . VAL B 1 58 ? -22.25 40.938 10.352 1 98.88 58 VAL B N 1
ATOM 5288 C CA . VAL B 1 58 ? -21.203 40.688 9.367 1 98.88 58 VAL B CA 1
ATOM 5289 C C . VAL B 1 58 ? -19.891 40.375 10.07 1 98.88 58 VAL B C 1
ATOM 5291 O O . VAL B 1 58 ? -19.328 41.281 10.719 1 98.88 58 VAL B O 1
ATOM 5294 N N . VAL B 1 59 ? -19.438 39.156 10 1 98.94 59 VAL B N 1
ATOM 5295 C CA . VAL B 1 59 ? -18.172 38.719 10.594 1 98.94 59 VAL B CA 1
ATOM 5296 C C . VAL B 1 59 ? -17.062 38.781 9.547 1 98.94 59 VAL B C 1
ATOM 5298 O O . VAL B 1 59 ? -17.156 38.125 8.5 1 98.94 59 VAL B O 1
ATOM 5301 N N . ILE B 1 60 ? -16.047 39.562 9.828 1 98.94 60 ILE B N 1
ATOM 5302 C CA . ILE B 1 60 ? -14.945 39.75 8.891 1 98.94 60 ILE B CA 1
ATOM 5303 C C . ILE B 1 60 ? -13.766 38.875 9.266 1 98.94 60 ILE B C 1
ATOM 5305 O O . ILE B 1 60 ? -12.961 39.219 10.133 1 98.94 60 ILE B O 1
ATOM 5309 N N . GLY B 1 61 ? -13.602 37.75 8.562 1 98.75 61 GLY B N 1
ATOM 5310 C CA . GLY B 1 61 ? -12.586 36.75 8.844 1 98.75 61 GLY B CA 1
ATOM 5311 C C . GLY B 1 61 ? -13.141 35.469 9.461 1 98.75 61 GLY B C 1
ATOM 5312 O O . GLY B 1 61 ? -13.914 35.531 10.414 1 98.75 61 GLY B O 1
ATOM 5313 N N . ALA B 1 62 ? -12.766 34.344 8.867 1 98.56 62 ALA B N 1
ATOM 5314 C CA . ALA B 1 62 ? -13.188 33.062 9.359 1 98.56 62 ALA B CA 1
ATOM 5315 C C . ALA B 1 62 ? -12.039 32.312 10.047 1 98.56 62 ALA B C 1
ATOM 5317 O O . ALA B 1 62 ? -11.836 31.125 9.836 1 98.56 62 ALA B O 1
ATOM 5318 N N . GLY B 1 63 ? -11.234 33.062 10.812 1 98.31 63 GLY B N 1
ATOM 5319 C CA . GLY B 1 63 ? -10.141 32.469 11.57 1 98.31 63 GLY B CA 1
ATOM 5320 C C . GLY B 1 63 ? -10.594 31.812 12.859 1 98.31 63 GLY B C 1
ATOM 5321 O O . GLY B 1 63 ? -11.75 31.422 12.984 1 98.31 63 GLY B O 1
ATOM 5322 N N . SER B 1 64 ? -9.68 31.672 13.805 1 98.06 64 SER B N 1
ATOM 5323 C CA . SER B 1 64 ? -9.898 30.953 15.055 1 98.06 64 SER B CA 1
ATOM 5324 C C . SER B 1 64 ? -11.078 31.547 15.828 1 98.06 64 SER B C 1
ATOM 5326 O O . SER B 1 64 ? -11.891 30.812 16.375 1 98.06 64 SER B O 1
ATOM 5328 N N . ALA B 1 65 ? -11.172 32.844 15.844 1 98.56 65 ALA B N 1
ATOM 5329 C CA . ALA B 1 65 ? -12.234 33.5 16.609 1 98.56 65 ALA B CA 1
ATOM 5330 C C . ALA B 1 65 ? -13.469 33.75 15.742 1 98.56 65 ALA B C 1
ATOM 5332 O O . ALA B 1 65 ? -14.602 33.531 16.188 1 98.56 65 ALA B O 1
ATOM 5333 N N . GLY B 1 66 ? -13.281 34.188 14.508 1 98.75 66 GLY B N 1
ATOM 5334 C CA . GLY B 1 66 ? -14.398 34.531 13.633 1 98.75 66 GLY B CA 1
ATOM 5335 C C . GLY B 1 66 ? -15.32 33.344 13.375 1 98.75 66 GLY B C 1
ATOM 5336 O O . GLY B 1 66 ? -16.547 33.5 13.32 1 98.75 66 GLY B O 1
ATOM 5337 N N . SER B 1 67 ? -14.742 32.219 13.234 1 98.31 67 SER B N 1
ATOM 5338 C CA . SER B 1 67 ? -15.531 31 13.039 1 98.31 67 SER B CA 1
ATOM 5339 C C . SER B 1 67 ? -16.422 30.703 14.242 1 98.31 67 SER B C 1
ATOM 5341 O O . SER B 1 67 ? -17.562 30.281 14.094 1 98.31 67 SER B O 1
ATOM 5343 N N . VAL B 1 68 ? -15.875 30.953 15.391 1 97.5 68 VAL B N 1
ATOM 5344 C CA . VAL B 1 68 ? -16.609 30.719 16.641 1 97.5 68 VAL B CA 1
ATOM 5345 C C . VAL B 1 68 ? -17.75 31.719 16.75 1 97.5 68 VAL B C 1
ATOM 5347 O O . VAL B 1 68 ? -18.891 31.328 17.031 1 97.5 68 VAL B O 1
ATOM 5350 N N . VAL B 1 69 ? -17.5 32.969 16.469 1 98.31 69 VAL B N 1
ATOM 5351 C CA . VAL B 1 69 ? -18.5 34.031 16.578 1 98.31 69 VAL B CA 1
ATOM 5352 C C . VAL B 1 69 ? -19.656 33.719 15.625 1 98.31 69 VAL B C 1
ATOM 5354 O O . VAL B 1 69 ? -20.828 33.75 16.031 1 98.31 69 VAL B O 1
ATOM 5357 N N . ALA B 1 70 ? -19.297 33.438 14.398 1 98.38 70 ALA B N 1
ATOM 5358 C CA . ALA B 1 70 ? -20.312 33.156 13.398 1 98.38 70 ALA B CA 1
ATOM 5359 C C . ALA B 1 70 ? -21.156 31.953 13.797 1 98.38 70 ALA B C 1
ATOM 5361 O O . ALA B 1 70 ? -22.391 31.969 13.656 1 98.38 70 ALA B O 1
ATOM 5362 N N . SER B 1 71 ? -20.516 30.922 14.273 1 97 71 SER B N 1
ATOM 5363 C CA . SER B 1 71 ? -21.203 29.703 14.711 1 97 71 SER B CA 1
ATOM 5364 C C . SER B 1 71 ? -22.188 30 15.844 1 97 71 SER B C 1
ATOM 5366 O O . SER B 1 71 ? -23.359 29.625 15.773 1 97 71 SER B O 1
ATOM 5368 N N . ARG B 1 72 ? -21.734 30.703 16.828 1 96.38 72 ARG B N 1
ATOM 5369 C CA . ARG B 1 72 ? -22.547 30.969 18.016 1 96.38 72 ARG B CA 1
ATOM 5370 C C . ARG B 1 72 ? -23.688 31.922 17.688 1 96.38 72 ARG B C 1
ATOM 5372 O O . ARG B 1 72 ? -24.812 31.703 18.141 1 96.38 72 ARG B O 1
ATOM 5379 N N . LEU B 1 73 ? -23.422 32.938 16.938 1 97.19 73 LEU B N 1
ATOM 5380 C CA . LEU B 1 73 ? -24.469 33.906 16.609 1 97.19 73 LEU B CA 1
ATOM 5381 C C . LEU B 1 73 ? -25.578 33.25 15.773 1 97.19 73 LEU B C 1
ATOM 5383 O O . LEU B 1 73 ? -26.75 33.594 15.938 1 97.19 73 LEU B O 1
ATOM 5387 N N . SER B 1 74 ? -25.234 32.344 14.914 1 96.81 74 SER B N 1
ATOM 5388 C CA . SER B 1 74 ? -26.188 31.703 14 1 96.81 74 SER B CA 1
ATOM 5389 C C . SER B 1 74 ? -27.078 30.703 14.727 1 96.81 74 SER B C 1
ATOM 5391 O O . SER B 1 74 ? -28.016 30.156 14.148 1 96.81 74 SER B O 1
ATOM 5393 N N . GLU B 1 75 ? -26.719 30.406 16 1 94.06 75 GLU B N 1
ATOM 5394 C CA . GLU B 1 75 ? -27.594 29.562 16.812 1 94.06 75 GLU B CA 1
ATOM 5395 C C . GLU B 1 75 ? -28.984 30.188 16.953 1 94.06 75 GLU B C 1
ATOM 5397 O O . GLU B 1 75 ? -29.984 29.469 17.109 1 94.06 75 GLU B O 1
ATOM 5402 N N . ASN B 1 76 ? -29.047 31.5 16.922 1 94.81 76 ASN B N 1
ATOM 5403 C CA . ASN B 1 76 ? -30.328 32.188 16.875 1 94.81 76 ASN B CA 1
ATOM 5404 C C . ASN B 1 76 ? -30.859 32.312 15.445 1 94.81 76 ASN B C 1
ATOM 5406 O O . ASN B 1 76 ? -30.344 33.062 14.641 1 94.81 76 ASN B O 1
ATOM 5410 N N . PRO B 1 77 ? -31.875 31.609 15.164 1 94.81 77 PRO B N 1
ATOM 5411 C CA . PRO B 1 77 ? -32.344 31.547 13.781 1 94.81 77 PRO B CA 1
ATOM 5412 C C . PRO B 1 77 ? -32.906 32.875 13.281 1 94.81 77 PRO B C 1
ATOM 5414 O O . PRO B 1 77 ? -33.094 33.062 12.078 1 94.81 77 PRO B O 1
ATOM 5417 N N . ASN B 1 78 ? -33.156 33.812 14.156 1 95.31 78 ASN B N 1
ATOM 5418 C CA . ASN B 1 78 ? -33.688 35.125 13.766 1 95.31 78 ASN B CA 1
ATOM 5419 C C . ASN B 1 78 ? -32.594 36.094 13.367 1 95.31 78 ASN B C 1
ATOM 5421 O O . ASN B 1 78 ? -32.875 37.188 12.898 1 95.31 78 ASN B O 1
ATOM 5425 N N . TRP B 1 79 ? -31.391 35.75 13.57 1 97.56 79 TRP B N 1
ATOM 5426 C CA . TRP B 1 79 ? -30.234 36.562 13.195 1 97.56 79 TRP B CA 1
ATOM 5427 C C . TRP B 1 79 ? -29.609 36.062 11.898 1 97.56 79 TRP B C 1
ATOM 5429 O O . TRP B 1 79 ? -29.203 34.906 11.789 1 97.56 79 TRP B O 1
ATOM 5439 N N . ARG B 1 80 ? -29.531 36.906 10.93 1 98.19 80 ARG B N 1
ATOM 5440 C CA . ARG B 1 80 ? -28.812 36.594 9.695 1 98.19 80 ARG B CA 1
ATOM 5441 C C . ARG B 1 80 ? -27.344 36.938 9.812 1 98.19 80 ARG B C 1
ATOM 5443 O O . ARG B 1 80 ? -26.984 38.125 10.047 1 98.19 80 ARG B O 1
ATOM 5450 N N 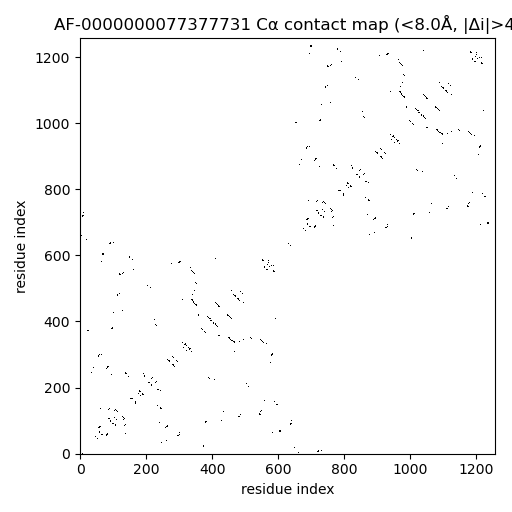. VAL B 1 81 ? -26.516 35.938 9.602 1 98.62 81 VAL B N 1
ATOM 5451 C CA . VAL B 1 81 ? -25.078 36.094 9.82 1 98.62 81 VAL B CA 1
ATOM 5452 C C . VAL B 1 81 ? -24.312 35.844 8.516 1 98.62 81 VAL B C 1
ATOM 5454 O O . VAL B 1 81 ? -24.516 34.844 7.852 1 98.62 81 VAL B O 1
ATOM 5457 N N . LEU B 1 82 ? -23.453 36.812 8.117 1 98.75 82 LEU B N 1
ATOM 5458 C CA . LEU B 1 82 ? -22.578 36.688 6.953 1 98.75 82 LEU B CA 1
ATOM 5459 C C . LEU B 1 82 ? -21.109 36.656 7.363 1 98.75 82 LEU B C 1
ATOM 5461 O O . LEU B 1 82 ? -20.672 37.531 8.125 1 98.75 82 LEU B O 1
ATOM 5465 N N . VAL B 1 83 ? -20.422 35.656 6.914 1 98.81 83 VAL B N 1
ATOM 5466 C CA . VAL B 1 83 ? -18.984 35.625 7.109 1 98.81 83 VAL B CA 1
ATOM 5467 C C . VAL B 1 83 ? -18.281 35.969 5.805 1 98.81 83 VAL B C 1
ATOM 5469 O O . VAL B 1 83 ? -18.594 35.438 4.746 1 98.81 83 VAL B O 1
ATOM 5472 N N . LEU B 1 84 ? -17.375 36.906 5.879 1 98.81 84 LEU B N 1
ATOM 5473 C CA . LEU B 1 84 ? -16.5 37.281 4.754 1 98.81 84 LEU B CA 1
ATOM 5474 C C . LEU B 1 84 ? -15.086 36.781 4.988 1 98.81 84 LEU B C 1
ATOM 5476 O O . LEU B 1 84 ? -14.422 37.188 5.938 1 98.81 84 LEU B O 1
ATOM 5480 N N . GLU B 1 85 ? -14.633 35.844 4.168 1 98.62 85 GLU B N 1
ATOM 5481 C CA . GLU B 1 85 ? -13.297 35.281 4.277 1 98.62 85 GLU B CA 1
ATOM 5482 C C . GLU B 1 85 ? -12.469 35.562 3.025 1 98.62 85 GLU B C 1
ATOM 5484 O O . GLU B 1 85 ? -12.906 35.25 1.912 1 98.62 85 GLU B O 1
ATOM 5489 N N . ALA B 1 86 ? -11.266 36.125 3.281 1 98.38 86 ALA B N 1
ATOM 5490 C CA . ALA B 1 86 ? -10.383 36.531 2.186 1 98.38 86 ALA B CA 1
ATOM 5491 C C . ALA B 1 86 ? -9.914 35.312 1.396 1 98.38 86 ALA B C 1
ATOM 5493 O O . ALA B 1 86 ? -9.68 35.406 0.188 1 98.38 86 ALA B O 1
ATOM 5494 N N . GLY B 1 87 ? -9.789 34.156 2.057 1 97.69 87 GLY B N 1
ATOM 5495 C CA . GLY B 1 87 ? -9.352 32.938 1.4 1 97.69 87 GLY B CA 1
ATOM 5496 C C . GLY B 1 87 ? -10.492 32 1.082 1 97.69 87 GLY B C 1
ATOM 5497 O O . GLY B 1 87 ? -11.648 32.406 1.027 1 97.69 87 GLY B O 1
ATOM 5498 N N . GLY B 1 88 ? -10.133 30.797 0.69 1 96.88 88 GLY B N 1
ATOM 5499 C CA . GLY B 1 88 ? -11.07 29.719 0.4 1 96.88 88 GLY B CA 1
ATOM 5500 C C . GLY B 1 88 ? -10.914 28.531 1.314 1 96.88 88 GLY B C 1
ATOM 5501 O O . GLY B 1 88 ? -10.578 28.672 2.49 1 96.88 88 GLY B O 1
ATOM 5502 N N . ASP B 1 89 ? -11.289 27.391 0.775 1 96.94 89 ASP B N 1
ATOM 5503 C CA . ASP B 1 89 ? -11.062 26.141 1.503 1 96.94 89 ASP B CA 1
ATOM 5504 C C . ASP B 1 89 ? -9.57 25.891 1.712 1 96.94 89 ASP B C 1
ATOM 5506 O O . ASP B 1 89 ? -8.758 26.188 0.833 1 96.94 89 ASP B O 1
ATOM 5510 N N . PRO B 1 90 ? -9.211 25.391 2.893 1 97.38 90 PRO B N 1
ATOM 5511 C CA . PRO B 1 90 ? -7.805 25.031 3.105 1 97.38 90 PRO B CA 1
ATOM 5512 C C . PRO B 1 90 ? -7.309 23.969 2.125 1 97.38 90 PRO B C 1
ATOM 5514 O O . PRO B 1 90 ? -8.094 23.141 1.653 1 97.38 90 PRO B O 1
ATOM 5517 N N . PRO B 1 91 ? -6.023 24.062 1.767 1 97.25 91 PRO B N 1
ATOM 5518 C CA . PRO B 1 91 ? -5.453 22.953 0.997 1 97.25 91 PRO B CA 1
ATOM 5519 C C . PRO B 1 91 ? -5.465 21.625 1.765 1 97.25 91 PRO B C 1
ATOM 5521 O O . PRO B 1 91 ? -5.523 21.625 2.998 1 97.25 91 PRO B O 1
ATOM 5524 N N . VAL B 1 92 ? -5.43 20.516 1.053 1 97.25 92 VAL B N 1
ATOM 5525 C CA . VAL B 1 92 ? -5.527 19.203 1.661 1 97.25 92 VAL B CA 1
ATOM 5526 C C . VAL B 1 92 ? -4.418 19.016 2.693 1 97.25 92 VAL B C 1
ATOM 5528 O O . VAL B 1 92 ? -4.617 18.375 3.723 1 97.25 92 VAL B O 1
ATOM 5531 N N . GLU B 1 93 ? -3.277 19.656 2.551 1 97.5 93 GLU B N 1
ATOM 5532 C CA . GLU B 1 93 ? -2.131 19.516 3.443 1 97.5 93 GLU B CA 1
ATOM 5533 C C . GLU B 1 93 ? -2.422 20.109 4.816 1 97.5 93 GLU B C 1
ATOM 5535 O O . GLU B 1 93 ? -1.784 19.75 5.805 1 97.5 93 GLU B O 1
ATOM 5540 N N . SER B 1 94 ? -3.396 21.016 4.887 1 97.62 94 SER B N 1
ATOM 5541 C CA . SER B 1 94 ? -3.809 21.594 6.168 1 97.62 94 SER B CA 1
ATOM 5542 C C . SER B 1 94 ? -4.355 20.516 7.098 1 97.62 94 SER B C 1
ATOM 5544 O O . SER B 1 94 ? -4.195 20.609 8.32 1 97.62 94 SER B O 1
ATOM 5546 N N . GLU B 1 95 ? -4.91 19.469 6.535 1 97.38 95 GLU B N 1
ATOM 5547 C CA . GLU B 1 95 ? -5.551 18.422 7.309 1 97.38 95 GLU B CA 1
ATOM 5548 C C . GLU B 1 95 ? -4.52 17.438 7.867 1 97.38 95 GLU B C 1
ATOM 5550 O O . GLU B 1 95 ? -4.82 16.672 8.781 1 97.38 95 GLU B O 1
ATOM 5555 N N . ILE B 1 96 ? -3.318 17.453 7.348 1 97.81 96 ILE B N 1
ATOM 5556 C CA . ILE B 1 96 ? -2.301 16.469 7.695 1 97.81 96 ILE B CA 1
ATOM 5557 C C . ILE B 1 96 ? -1.314 17.078 8.688 1 97.81 96 ILE B C 1
ATOM 5559 O O . ILE B 1 96 ? -0.475 17.906 8.32 1 97.81 96 ILE B O 1
ATOM 5563 N N . PRO B 1 97 ? -1.336 16.641 9.922 1 96.94 97 PRO B N 1
ATOM 5564 C CA . PRO B 1 97 ? -0.556 17.297 10.984 1 96.94 97 PRO B CA 1
ATOM 5565 C C . PRO B 1 97 ? 0.935 17.359 10.656 1 96.94 97 PRO B C 1
ATOM 5567 O O . PRO B 1 97 ? 1.573 18.391 10.891 1 96.94 97 PRO B O 1
ATOM 5570 N N . ALA B 1 98 ? 1.487 16.359 10.031 1 95.81 98 ALA B N 1
ATOM 5571 C CA . ALA B 1 98 ? 2.924 16.297 9.781 1 95.81 98 ALA B CA 1
ATOM 5572 C C . ALA B 1 98 ? 3.359 17.328 8.75 1 95.81 98 ALA B C 1
ATOM 5574 O O . ALA B 1 98 ? 4.551 17.625 8.617 1 95.81 98 ALA B O 1
ATOM 5575 N N . LEU B 1 99 ? 2.408 17.922 8.008 1 96.12 99 LEU B N 1
ATOM 5576 C CA . LEU B 1 99 ? 2.773 18.766 6.871 1 96.12 99 LEU B CA 1
ATOM 5577 C C . LEU B 1 99 ? 2.494 20.234 7.172 1 96.12 99 LEU B C 1
ATOM 5579 O O . LEU B 1 99 ? 2.477 21.078 6.262 1 96.12 99 LEU B O 1
ATOM 5583 N N . PHE B 1 100 ? 2.301 20.531 8.414 1 92.88 100 PHE B N 1
ATOM 5584 C CA . PHE B 1 100 ? 1.825 21.875 8.727 1 92.88 100 PHE B CA 1
ATOM 5585 C C . PHE B 1 100 ? 2.854 22.922 8.32 1 92.88 100 PHE B C 1
ATOM 5587 O O . PHE B 1 100 ? 2.494 24.031 7.938 1 92.88 100 PHE B O 1
ATOM 5594 N N . PHE B 1 101 ? 4.188 22.641 8.289 1 92.69 101 PHE B N 1
ATOM 5595 C CA . PHE B 1 101 ? 5.188 23.609 7.859 1 92.69 101 PHE B CA 1
ATOM 5596 C C . PHE B 1 101 ? 5.219 23.719 6.34 1 92.69 101 PHE B C 1
ATOM 5598 O O . PHE B 1 101 ? 5.809 24.656 5.789 1 92.69 101 PHE B O 1
ATOM 5605 N N . GLY B 1 102 ? 4.559 22.859 5.711 1 93.5 102 GLY B N 1
ATOM 5606 C CA . GLY B 1 102 ? 4.602 22.812 4.258 1 93.5 102 GLY B CA 1
ATOM 5607 C C . GLY B 1 102 ? 3.682 23.828 3.6 1 93.5 102 GLY B C 1
ATOM 5608 O O . GLY B 1 102 ? 3.727 24.016 2.383 1 93.5 102 GLY B O 1
ATOM 5609 N N . LEU B 1 103 ? 2.941 24.547 4.352 1 95.56 103 LEU B N 1
ATOM 5610 C CA . LEU B 1 103 ? 1.978 25.484 3.797 1 95.56 103 LEU B CA 1
ATOM 5611 C C . LEU B 1 103 ? 2.58 26.891 3.703 1 95.56 103 LEU B C 1
ATOM 5613 O O . LEU B 1 103 ? 2.012 27.766 3.057 1 95.56 103 LEU B O 1
ATOM 5617 N N . GLN B 1 104 ? 3.754 27.078 4.293 1 96 104 GLN B N 1
ATOM 5618 C CA . GLN B 1 104 ? 4.406 28.391 4.273 1 96 104 GLN B CA 1
ATOM 5619 C C . GLN B 1 104 ? 4.762 28.797 2.848 1 96 104 GLN B C 1
ATOM 5621 O O . GLN B 1 104 ? 5.043 27.953 1.999 1 96 104 GLN B O 1
ATOM 5626 N N . HIS B 1 105 ? 4.664 30.094 2.557 1 96.25 105 HIS B N 1
ATOM 5627 C CA . HIS B 1 105 ? 5.059 30.719 1.298 1 96.25 105 HIS B CA 1
ATOM 5628 C C . HIS B 1 105 ? 4.129 30.312 0.163 1 96.25 105 HIS B C 1
ATOM 5630 O O . HIS B 1 105 ? 4.488 30.422 -1.012 1 96.25 105 HIS B O 1
ATOM 5636 N N . THR B 1 106 ? 2.951 29.75 0.472 1 96.88 106 THR B N 1
ATOM 5637 C CA . THR B 1 106 ? 1.985 29.391 -0.557 1 96.88 106 THR B CA 1
ATOM 5638 C C . THR B 1 106 ? 0.921 30.469 -0.71 1 96.88 106 THR B C 1
ATOM 5640 O O . THR B 1 106 ? 0.915 31.453 0.037 1 96.88 106 THR B O 1
ATOM 5643 N N . ASP B 1 107 ? -0.011 30.25 -1.636 1 96.12 107 ASP B N 1
ATOM 5644 C CA . ASP B 1 107 ? -1.097 31.203 -1.879 1 96.12 107 ASP B CA 1
ATOM 5645 C C . ASP B 1 107 ? -2.195 31.062 -0.827 1 96.12 107 ASP B C 1
ATOM 5647 O O . ASP B 1 107 ? -3.139 31.844 -0.795 1 96.12 107 ASP B O 1
ATOM 5651 N N . PHE B 1 108 ? -1.981 30.141 0.074 1 97.69 108 PHE B N 1
ATOM 5652 C CA . PHE B 1 108 ? -2.953 29.938 1.143 1 97.69 108 PHE B CA 1
ATOM 5653 C C . PHE B 1 108 ? -2.562 30.719 2.389 1 97.69 108 PHE B C 1
ATOM 5655 O O . PHE B 1 108 ? -3.199 30.594 3.436 1 97.69 108 PHE B O 1
ATOM 5662 N N . MET B 1 109 ? -1.518 31.547 2.178 1 97.75 109 MET B N 1
ATOM 5663 C CA . MET B 1 109 ? -1.006 32.375 3.273 1 97.75 109 MET B CA 1
ATOM 5664 C C . MET B 1 109 ? -0.986 33.844 2.889 1 97.75 109 MET B C 1
ATOM 5666 O O . MET B 1 109 ? -0.803 34.188 1.717 1 97.75 109 MET B O 1
ATOM 5670 N N . PHE B 1 110 ? -1.347 34.75 3.889 1 97.94 110 PHE B N 1
ATOM 5671 C CA . PHE B 1 110 ? -0.767 36.094 3.822 1 97.94 110 PHE B CA 1
ATOM 5672 C C . PHE B 1 110 ? 0.715 36.062 4.176 1 97.94 110 PHE B C 1
ATOM 5674 O O . PHE B 1 110 ? 1.08 35.812 5.324 1 97.94 110 PHE B O 1
ATOM 5681 N N . ASN B 1 111 ? 1.564 36.219 3.205 1 97.56 111 ASN B N 1
ATOM 5682 C CA . ASN B 1 111 ? 3.008 36.094 3.385 1 97.56 111 ASN B CA 1
ATOM 5683 C C . ASN B 1 111 ? 3.621 37.438 3.801 1 97.56 111 ASN B C 1
ATOM 5685 O O . ASN B 1 111 ? 4.344 38.062 3.021 1 97.56 111 ASN B O 1
ATOM 5689 N N . TYR B 1 112 ? 3.455 37.812 5.023 1 97.94 112 TYR B N 1
ATOM 5690 C CA . TYR B 1 112 ? 3.945 39.094 5.547 1 97.94 112 TYR B CA 1
ATOM 5691 C C . TYR B 1 112 ? 5.395 38.969 6.008 1 97.94 112 TYR B C 1
ATOM 5693 O O . TYR B 1 112 ? 5.836 37.875 6.402 1 97.94 112 TYR B O 1
ATOM 5701 N N . TYR B 1 113 ? 6.109 40.062 5.965 1 97.88 113 TYR B N 1
ATOM 5702 C CA . TYR B 1 113 ? 7.477 40.188 6.453 1 97.88 113 TYR B CA 1
ATOM 5703 C C . TYR B 1 113 ? 7.641 41.438 7.297 1 97.88 113 TYR B C 1
ATOM 5705 O O . TYR B 1 113 ? 7.031 42.469 7.012 1 97.88 113 TYR B O 1
ATOM 5713 N N . THR B 1 114 ? 8.422 41.375 8.297 1 98.19 114 THR B N 1
ATOM 5714 C CA . THR B 1 114 ? 8.734 42.531 9.094 1 98.19 114 THR B CA 1
ATOM 5715 C C . THR B 1 114 ? 9.641 43.5 8.312 1 98.19 114 THR B C 1
ATOM 5717 O O . THR B 1 114 ? 10.289 43.094 7.352 1 98.19 114 THR B O 1
ATOM 5720 N N . GLU B 1 115 ? 9.586 44.75 8.742 1 97.88 115 GLU B N 1
ATOM 5721 C CA . GLU B 1 115 ? 10.633 45.656 8.281 1 97.88 115 GLU B CA 1
ATOM 5722 C C . GLU B 1 115 ? 12 45.219 8.781 1 97.88 115 GLU B C 1
ATOM 5724 O O . GLU B 1 115 ? 12.117 44.625 9.859 1 97.88 115 GLU B O 1
ATOM 5729 N N . PRO B 1 116 ? 13.07 45.469 8.016 1 96.81 116 PRO B N 1
ATOM 5730 C CA . PRO B 1 116 ? 14.414 45.062 8.453 1 96.81 116 PRO B CA 1
ATOM 5731 C C . PRO B 1 116 ? 14.836 45.75 9.758 1 96.81 116 PRO B C 1
ATOM 5733 O O . PRO B 1 116 ? 14.445 46.906 10.016 1 96.81 116 PRO B O 1
ATOM 5736 N N . SER B 1 117 ? 15.555 45.094 10.516 1 97.06 117 SER B N 1
ATOM 5737 C CA . SER B 1 117 ? 16.078 45.562 11.789 1 97.06 117 SER B CA 1
ATOM 5738 C C . SER B 1 117 ? 17.516 45.094 12.016 1 97.06 117 SER B C 1
ATOM 5740 O O . SER B 1 117 ? 17.859 43.969 11.672 1 97.06 117 SER B O 1
ATOM 5742 N N . ALA B 1 118 ? 18.328 45.906 12.648 1 95.75 118 ALA B N 1
ATOM 5743 C CA . ALA B 1 118 ? 19.703 45.531 13 1 95.75 118 ALA B CA 1
ATOM 5744 C C . ALA B 1 118 ? 19.719 44.625 14.234 1 95.75 118 ALA B C 1
ATOM 5746 O O . ALA B 1 118 ? 20.719 43.969 14.508 1 95.75 118 ALA B O 1
ATOM 5747 N N . ARG B 1 119 ? 18.594 44.469 14.883 1 96.44 119 ARG B N 1
ATOM 5748 C CA . ARG B 1 119 ? 18.562 43.812 16.172 1 96.44 119 ARG B CA 1
ATOM 5749 C C . ARG B 1 119 ? 18.016 42.406 16.047 1 96.44 119 ARG B C 1
ATOM 5751 O O . ARG B 1 119 ? 18.141 41.594 16.969 1 96.44 119 ARG B O 1
ATOM 5758 N N . SER B 1 120 ? 17.516 42.125 14.883 1 98 120 SER B N 1
ATOM 5759 C CA . SER B 1 120 ? 16.797 40.875 14.828 1 98 120 SER B CA 1
ATOM 5760 C C . SER B 1 120 ? 16.703 40.344 13.391 1 98 120 SER B C 1
ATOM 5762 O O . SER B 1 120 ? 16.891 41.094 12.438 1 98 120 SER B O 1
ATOM 5764 N N . CYS B 1 121 ? 16.547 39 13.188 1 97.94 121 CYS B N 1
ATOM 5765 C CA . CYS B 1 121 ? 16.172 38.281 11.977 1 97.94 121 CYS B CA 1
ATOM 5766 C C . CYS B 1 121 ? 17.234 38.469 10.891 1 97.94 121 CYS B C 1
ATOM 5768 O O . CYS B 1 121 ? 16.922 38.406 9.703 1 97.94 121 CYS B O 1
ATOM 5770 N N . ARG B 1 122 ? 18.453 38.625 11.312 1 97.94 122 ARG B N 1
ATOM 5771 C CA . ARG B 1 122 ? 19.516 38.938 10.352 1 97.94 122 ARG B CA 1
ATOM 5772 C C . ARG B 1 122 ? 19.875 37.688 9.539 1 97.94 122 ARG B C 1
ATOM 5774 O O . ARG B 1 122 ? 20.297 37.781 8.383 1 97.94 122 ARG B O 1
ATOM 5781 N N . GLY B 1 123 ? 19.688 36.531 10.156 1 97.38 123 GLY B N 1
ATOM 5782 C CA . GLY B 1 123 ? 20 35.281 9.5 1 97.38 123 GLY B CA 1
ATOM 5783 C C . GLY B 1 123 ? 18.828 34.719 8.711 1 97.38 123 GLY B C 1
ATOM 5784 O O . GLY B 1 123 ? 18.938 33.625 8.125 1 97.38 123 GLY B O 1
ATOM 5785 N N . MET B 1 124 ? 17.703 35.406 8.664 1 97.31 124 MET B N 1
ATOM 5786 C CA . MET B 1 124 ? 16.516 35 7.918 1 97.31 124 MET B CA 1
ATOM 5787 C C . MET B 1 124 ? 16.547 35.562 6.5 1 97.31 124 MET B C 1
ATOM 5789 O O . MET B 1 124 ? 17.375 36.438 6.188 1 97.31 124 MET B O 1
ATOM 5793 N N . LYS B 1 125 ? 15.727 35 5.609 1 95.31 125 LYS B N 1
ATOM 5794 C CA . LYS B 1 125 ? 15.688 35.469 4.227 1 95.31 125 LYS B CA 1
ATOM 5795 C C . LYS B 1 125 ? 15.461 36.969 4.156 1 95.31 125 LYS B C 1
ATOM 5797 O O . LYS B 1 125 ? 14.57 37.5 4.816 1 95.31 125 LYS B O 1
ATOM 5802 N N . ASP B 1 126 ? 16.297 37.75 3.457 1 95.44 126 ASP B N 1
ATOM 5803 C CA . ASP B 1 126 ? 16.266 39.188 3.25 1 95.44 126 ASP B CA 1
ATOM 5804 C C . ASP B 1 126 ? 16.453 39.938 4.566 1 95.44 126 ASP B C 1
ATOM 5806 O O . ASP B 1 126 ? 16.062 41.094 4.68 1 95.44 126 ASP B O 1
ATOM 5810 N N . ALA B 1 127 ? 16.906 39.219 5.613 1 96.94 127 ALA B N 1
ATOM 5811 C CA . ALA B 1 127 ? 17.125 39.781 6.949 1 96.94 127 ALA B CA 1
ATOM 5812 C C . ALA B 1 127 ? 15.828 40.344 7.535 1 96.94 127 ALA B C 1
ATOM 5814 O O . ALA B 1 127 ? 15.82 41.406 8.148 1 96.94 127 ALA B O 1
ATOM 5815 N N . ARG B 1 128 ? 14.719 39.656 7.258 1 97.62 128 ARG B N 1
ATOM 5816 C CA . ARG B 1 128 ? 13.391 39.969 7.777 1 97.62 128 ARG B CA 1
ATOM 5817 C C . ARG B 1 128 ? 12.734 38.719 8.352 1 97.62 128 ARG B C 1
ATOM 5819 O O . ARG B 1 128 ? 12.961 37.625 7.863 1 97.62 128 ARG B O 1
ATOM 5826 N N . CYS B 1 129 ? 12.008 38.906 9.383 1 97.25 129 CYS B N 1
ATOM 5827 C CA . CYS B 1 129 ? 11.234 37.781 9.883 1 97.25 129 CYS B CA 1
ATOM 5828 C C . CYS B 1 129 ? 10 37.531 9.008 1 97.25 129 CYS B C 1
ATOM 5830 O O . CYS B 1 129 ? 9.344 38.5 8.578 1 97.25 129 CYS B O 1
ATOM 5832 N N . TYR B 1 130 ? 9.711 36.281 8.648 1 97.62 130 TYR B N 1
ATOM 5833 C CA . TYR B 1 130 ? 8.523 35.844 7.922 1 97.62 130 TYR B CA 1
ATOM 5834 C C . TYR B 1 130 ? 7.348 35.656 8.867 1 97.62 130 TYR B C 1
ATOM 5836 O O . TYR B 1 130 ? 7.41 34.812 9.789 1 97.62 130 TYR B O 1
ATOM 5844 N N . TRP B 1 131 ? 6.281 36.5 8.734 1 98 131 TRP B N 1
ATOM 5845 C CA . TRP B 1 131 ? 5.098 36.469 9.594 1 98 131 TRP B CA 1
ATOM 5846 C C . TRP B 1 131 ? 3.893 35.938 8.836 1 98 131 TRP B C 1
ATOM 5848 O O . TRP B 1 131 ? 2.945 36.688 8.547 1 98 131 TRP B O 1
ATOM 5858 N N . PRO B 1 132 ? 3.896 34.625 8.523 1 97.25 132 PRO B N 1
ATOM 5859 C CA . PRO B 1 132 ? 2.787 34.031 7.762 1 97.25 132 PRO B CA 1
ATOM 5860 C C . PRO B 1 132 ? 1.477 34.031 8.547 1 97.25 132 PRO B C 1
ATOM 5862 O O . PRO B 1 132 ? 1.473 33.75 9.742 1 97.25 132 PRO B O 1
ATOM 5865 N N . ARG B 1 133 ? 0.341 34.406 7.926 1 98.12 133 ARG B N 1
ATOM 5866 C CA . ARG B 1 133 ? -1.015 34.281 8.453 1 98.12 133 ARG B CA 1
ATOM 5867 C C . ARG B 1 133 ? -1.897 33.469 7.508 1 98.12 133 ARG B C 1
ATOM 5869 O O . ARG B 1 133 ? -1.816 33.625 6.289 1 98.12 133 ARG B O 1
ATOM 5876 N N . GLY B 1 134 ? -2.697 32.625 8.031 1 98.12 134 GLY B N 1
ATOM 5877 C CA . GLY B 1 134 ? -3.545 31.781 7.191 1 98.12 134 GLY B CA 1
ATOM 5878 C C . GLY B 1 134 ? -4.602 32.562 6.441 1 98.12 134 GLY B C 1
ATOM 5879 O O . GLY B 1 134 ? -5.301 33.406 7.031 1 98.12 134 GLY B O 1
ATOM 5880 N N . ARG B 1 135 ? -4.652 32.406 5.156 1 98.25 135 ARG B N 1
ATOM 5881 C CA . ARG B 1 135 ? -5.672 32.969 4.273 1 98.25 135 ARG B CA 1
ATOM 5882 C C . ARG B 1 135 ? -6.617 31.891 3.773 1 98.25 135 ARG B C 1
ATOM 5884 O O . ARG B 1 135 ? -6.543 31.484 2.611 1 98.25 135 ARG B O 1
ATOM 5891 N N . MET B 1 136 ? -7.457 31.422 4.625 1 98 136 MET B N 1
ATOM 5892 C CA . MET B 1 136 ? -8.352 30.281 4.387 1 98 136 MET B CA 1
ATOM 5893 C C . MET B 1 136 ? -9.422 30.203 5.469 1 98 136 MET B C 1
ATOM 5895 O O . MET B 1 136 ? -9.305 30.844 6.52 1 98 136 MET B O 1
ATOM 5899 N N . ILE B 1 137 ? -10.477 29.422 5.195 1 98 137 ILE B N 1
ATOM 5900 C CA . ILE B 1 137 ? -11.398 29.047 6.262 1 98 137 ILE B CA 1
ATOM 5901 C C . ILE B 1 137 ? -10.625 28.422 7.418 1 98 137 ILE B C 1
ATOM 5903 O O . ILE B 1 137 ? -9.867 27.469 7.219 1 98 137 ILE B O 1
ATOM 5907 N N . GLY B 1 138 ? -10.758 28.984 8.586 1 97.5 138 GLY B N 1
ATOM 5908 C CA . GLY B 1 138 ? -9.977 28.547 9.742 1 97.5 138 GLY B CA 1
ATOM 5909 C C . GLY B 1 138 ? -8.82 29.484 10.047 1 97.5 138 GLY B C 1
ATOM 5910 O O . GLY B 1 138 ? -8.258 29.438 11.148 1 97.5 138 GLY B O 1
ATOM 5911 N N . GLY B 1 139 ? -8.438 30.328 9.039 1 98.06 139 GLY B N 1
ATOM 5912 C CA . GLY B 1 139 ? -7.344 31.281 9.219 1 98.06 139 GLY B CA 1
ATOM 5913 C C . GLY B 1 139 ? -6.043 30.609 9.625 1 98.06 139 GLY B C 1
ATOM 5914 O O . GLY B 1 139 ? -5.656 29.594 9.062 1 98.06 139 GLY B O 1
ATOM 5915 N N . THR B 1 140 ? -5.352 31.219 10.57 1 98 140 THR B N 1
ATOM 5916 C CA . THR B 1 140 ? -4.066 30.703 11.039 1 98 140 THR B CA 1
ATOM 5917 C C . THR B 1 140 ? -4.258 29.422 11.836 1 98 140 THR B C 1
ATOM 5919 O O . THR B 1 140 ? -3.328 28.625 11.961 1 98 140 THR B O 1
ATOM 5922 N N . GLY B 1 141 ? -5.477 29.172 12.289 1 97.19 141 GLY B N 1
ATOM 5923 C CA . GLY B 1 141 ? -5.789 27.891 12.914 1 97.19 141 GLY B CA 1
ATOM 5924 C C . GLY B 1 141 ? -5.723 26.719 11.945 1 97.19 141 GLY B C 1
ATOM 5925 O O . GLY B 1 141 ? -5.645 25.562 12.367 1 97.19 141 GLY B O 1
ATOM 5926 N N . GLY B 1 142 ? -5.723 27 10.664 1 96.94 142 GLY B N 1
ATOM 5927 C CA . GLY B 1 142 ? -5.633 25.984 9.625 1 96.94 142 GLY B CA 1
ATOM 5928 C C . GLY B 1 142 ? -4.203 25.641 9.25 1 96.94 142 GLY B C 1
ATOM 5929 O O . GLY B 1 142 ? -3.963 24.688 8.492 1 96.94 142 GLY B O 1
ATOM 5930 N N . VAL B 1 143 ? -3.184 26.344 9.844 1 96.88 143 VAL B N 1
ATOM 5931 C CA . VAL B 1 143 ? -1.799 26.109 9.445 1 96.88 143 VAL B CA 1
ATOM 5932 C C . VAL B 1 143 ? -0.906 26.047 10.68 1 96.88 143 VAL B C 1
ATOM 5934 O O . VAL B 1 143 ? 0.269 25.688 10.594 1 96.88 143 VAL B O 1
ATOM 5937 N N . ASN B 1 144 ? -1.46 26.234 11.867 1 96.88 144 ASN B N 1
ATOM 5938 C CA . ASN B 1 144 ? -0.66 26.266 13.086 1 96.88 144 ASN B CA 1
ATOM 5939 C C . ASN B 1 144 ? -0.232 24.859 13.508 1 96.88 144 ASN B C 1
ATOM 5941 O O . ASN B 1 144 ? -0.474 23.891 12.781 1 96.88 144 ASN B O 1
ATOM 5945 N N . ALA B 1 145 ? 0.489 24.703 14.641 1 96.88 145 ALA B N 1
ATOM 5946 C CA . ALA B 1 145 ? 1.02 23.422 15.094 1 96.88 145 ALA B CA 1
ATOM 5947 C C . ALA B 1 145 ? 0.007 22.688 15.969 1 96.88 145 ALA B C 1
ATOM 5949 O O . ALA B 1 145 ? 0.328 21.656 16.578 1 96.88 145 ALA B O 1
ATOM 5950 N N . MET B 1 146 ? -1.209 23.203 16.109 1 97.12 146 MET B N 1
ATOM 5951 C CA . MET B 1 146 ? -2.375 22.562 16.703 1 97.12 146 MET B CA 1
ATOM 5952 C C . MET B 1 146 ? -2.213 22.422 18.219 1 97.12 146 MET B C 1
ATOM 5954 O O . MET B 1 146 ? -2.986 21.719 18.859 1 97.12 146 MET B O 1
ATOM 5958 N N . LEU B 1 147 ? -1.229 23.141 18.875 1 97.44 147 LEU B N 1
ATOM 5959 C CA . LEU B 1 147 ? -1.054 23.062 20.312 1 97.44 147 LEU B CA 1
ATOM 5960 C C . LEU B 1 147 ? -2.182 23.797 21.047 1 97.44 147 LEU B C 1
ATOM 5962 O O . LEU B 1 147 ? -2.602 24.875 20.625 1 97.44 147 LEU B O 1
ATOM 5966 N N . TYR B 1 148 ? -2.666 23.188 22.062 1 96.62 148 TYR B N 1
ATOM 5967 C CA . TYR B 1 148 ? -3.723 23.797 22.859 1 96.62 148 TYR B CA 1
ATOM 5968 C C . TYR B 1 148 ? -3.219 24.141 24.25 1 96.62 148 TYR B C 1
ATOM 5970 O O . TYR B 1 148 ? -3.137 23.281 25.125 1 96.62 148 TYR B O 1
ATOM 5978 N N . LEU B 1 149 ? -2.918 25.375 24.484 1 96.56 149 LEU B N 1
ATOM 5979 C CA . LEU B 1 149 ? -2.469 25.969 25.734 1 96.56 149 LEU B CA 1
ATOM 5980 C C . LEU B 1 149 ? -3.264 27.219 26.062 1 96.56 149 LEU B C 1
ATOM 5982 O O . LEU B 1 149 ? -3.465 28.078 25.203 1 96.56 149 LEU B O 1
ATOM 5986 N N . ARG B 1 150 ? -3.725 27.422 27.25 1 95.19 150 ARG B N 1
ATOM 5987 C CA . ARG B 1 150 ? -4.664 28.484 27.609 1 95.19 150 ARG B CA 1
ATOM 5988 C C . ARG B 1 150 ? -3.934 29.719 28.141 1 95.19 150 ARG B C 1
ATOM 5990 O O . ARG B 1 150 ? -4.512 30.797 28.234 1 95.19 150 ARG B O 1
ATOM 5997 N N . GLY B 1 151 ? -2.729 29.656 28.406 1 95.12 151 GLY B N 1
ATOM 5998 C CA . GLY B 1 151 ? -2.074 30.625 29.266 1 95.12 151 GLY B CA 1
ATOM 5999 C C . GLY B 1 151 ? -2.176 30.297 30.75 1 95.12 151 GLY B C 1
ATOM 6000 O O . GLY B 1 151 ? -2.424 29.141 31.109 1 95.12 151 GLY B O 1
ATOM 6001 N N . ASN B 1 152 ? -1.83 31.281 31.625 1 96.19 152 ASN B N 1
ATOM 6002 C CA . ASN B 1 152 ? -1.868 31 33.062 1 96.19 152 ASN B CA 1
ATOM 6003 C C . ASN B 1 152 ? -2.646 32.062 33.812 1 96.19 152 ASN B C 1
ATOM 6005 O O . ASN B 1 152 ? -3.117 33.031 33.219 1 96.19 152 ASN B O 1
ATOM 6009 N N . ARG B 1 153 ? -2.928 31.828 35.062 1 96.12 153 ARG B N 1
ATOM 6010 C CA . ARG B 1 153 ? -3.734 32.719 35.906 1 96.12 153 ARG B CA 1
ATOM 6011 C C . ARG B 1 153 ? -3.162 34.125 35.906 1 96.12 153 ARG B C 1
ATOM 6013 O O . ARG B 1 153 ? -3.908 35.094 35.812 1 96.12 153 ARG B O 1
ATOM 6020 N N . ARG B 1 154 ? -1.885 34.219 35.969 1 96.19 154 ARG B N 1
ATOM 6021 C CA . ARG B 1 154 ? -1.257 35.531 36.031 1 96.19 154 ARG B CA 1
ATOM 6022 C C . ARG B 1 154 ? -1.527 36.344 34.75 1 96.19 154 ARG B C 1
ATOM 6024 O O . ARG B 1 154 ? -1.771 37.531 34.812 1 96.19 154 ARG B O 1
ATOM 6031 N N . ASP B 1 155 ? -1.46 35.656 33.656 1 96.44 155 ASP B N 1
ATOM 6032 C CA . ASP B 1 155 ? -1.729 36.312 32.375 1 96.44 155 ASP B CA 1
ATOM 6033 C C . ASP B 1 155 ? -3.111 36.969 32.344 1 96.44 155 ASP B C 1
ATOM 6035 O O . ASP B 1 155 ? -3.238 38.156 32.094 1 96.44 155 ASP B O 1
ATOM 6039 N N . LEU B 1 156 ? -4.105 36.219 32.688 1 97.62 156 LEU B N 1
ATOM 6040 C CA . LEU B 1 156 ? -5.492 36.656 32.531 1 97.62 156 LEU B CA 1
ATOM 6041 C C . LEU B 1 156 ? -5.887 37.562 33.688 1 97.62 156 LEU B C 1
ATOM 6043 O O . LEU B 1 156 ? -6.633 38.531 33.469 1 97.62 156 LEU B O 1
ATOM 6047 N N . ASP B 1 157 ? -5.387 37.312 34.875 1 97.62 157 ASP B N 1
ATOM 6048 C CA . ASP B 1 157 ? -5.621 38.219 36 1 97.62 157 ASP B CA 1
ATOM 6049 C C . ASP B 1 157 ? -4.988 39.594 35.719 1 97.62 157 ASP B C 1
ATOM 6051 O O . ASP B 1 157 ? -5.516 40.625 36.125 1 97.62 157 ASP B O 1
ATOM 6055 N N . ASN B 1 158 ? -3.896 39.531 35.031 1 97.25 158 ASN B N 1
ATOM 6056 C CA . ASN B 1 158 ? -3.275 40.781 34.625 1 97.25 158 ASN B CA 1
ATOM 6057 C C . ASN B 1 158 ? -4.168 41.562 33.656 1 97.25 158 ASN B C 1
ATOM 6059 O O . ASN B 1 158 ? -4.223 42.812 33.719 1 97.25 158 ASN B O 1
ATOM 6063 N N . TRP B 1 159 ? -4.848 40.875 32.719 1 97.94 159 TRP B N 1
ATOM 6064 C CA . TRP B 1 159 ? -5.789 41.562 31.844 1 97.94 159 TRP B CA 1
ATOM 6065 C C . TRP B 1 159 ? -6.824 42.344 32.656 1 97.94 159 TRP B C 1
ATOM 6067 O O . TRP B 1 159 ? -7.082 43.531 32.375 1 97.94 159 TRP B O 1
ATOM 6077 N N . ALA B 1 160 ? -7.359 41.688 33.656 1 97.94 160 ALA B N 1
ATOM 6078 C CA . ALA B 1 160 ? -8.359 42.312 34.531 1 97.94 160 ALA B CA 1
ATOM 6079 C C . ALA B 1 160 ? -7.766 43.5 35.281 1 97.94 160 ALA B C 1
ATOM 6081 O O . ALA B 1 160 ? -8.406 44.531 35.438 1 97.94 160 ALA B O 1
ATOM 6082 N N . ALA B 1 161 ? -6.574 43.344 35.75 1 97.19 161 ALA B N 1
ATOM 6083 C CA . ALA B 1 161 ? -5.91 44.344 36.562 1 97.19 161 ALA B CA 1
ATOM 6084 C C . ALA B 1 161 ? -5.637 45.594 35.75 1 97.19 161 ALA B C 1
ATOM 6086 O O . ALA B 1 161 ? -5.547 46.719 36.281 1 97.19 161 ALA B O 1
ATOM 6087 N N . LEU B 1 162 ? -5.574 45.438 34.5 1 96.88 162 LEU B N 1
ATOM 6088 C CA . LEU B 1 162 ? -5.34 46.562 33.594 1 96.88 162 LEU B CA 1
ATOM 6089 C C . LEU B 1 162 ? -6.641 47.312 33.281 1 96.88 162 LEU B C 1
ATOM 6091 O O . LEU B 1 162 ? -6.68 48.156 32.406 1 96.88 162 LEU B O 1
ATOM 6095 N N . GLY B 1 163 ? -7.703 46.969 33.938 1 96.31 163 GLY B N 1
ATOM 6096 C CA . GLY B 1 163 ? -8.969 47.656 33.844 1 96.31 163 GLY B CA 1
ATOM 6097 C C . GLY B 1 163 ? -10 46.938 33 1 96.31 163 GLY B C 1
ATOM 6098 O O . GLY B 1 163 ? -11.047 47.5 32.688 1 96.31 163 GLY B O 1
ATOM 6099 N N . ASN B 1 164 ? -9.68 45.781 32.656 1 97.62 164 ASN B N 1
ATOM 6100 C CA . ASN B 1 164 ? -10.609 45.031 31.844 1 97.62 164 ASN B CA 1
ATOM 6101 C C . ASN B 1 164 ? -11.43 44.062 32.688 1 97.62 164 ASN B C 1
ATOM 6103 O O . ASN B 1 164 ? -11.195 42.844 32.656 1 97.62 164 ASN B O 1
ATOM 6107 N N . THR B 1 165 ? -12.461 44.594 33.25 1 95.75 165 THR B N 1
ATOM 6108 C CA . THR B 1 165 ? -13.336 43.812 34.094 1 95.75 165 THR B CA 1
ATOM 6109 C C . THR B 1 165 ? -13.977 42.688 33.312 1 95.75 165 THR B C 1
ATOM 6111 O O . THR B 1 165 ? -14.422 42.875 32.188 1 95.75 165 THR B O 1
ATOM 6114 N N . GLY B 1 166 ? -13.891 41.469 33.906 1 96.69 166 GLY B N 1
ATOM 6115 C CA . GLY B 1 166 ? -14.523 40.312 33.281 1 96.69 166 GLY B CA 1
ATOM 6116 C C . GLY B 1 166 ? -13.539 39.406 32.562 1 96.69 166 GLY B C 1
ATOM 6117 O O . GLY B 1 166 ? -13.922 38.375 32.031 1 96.69 166 GLY B O 1
ATOM 6118 N N . TRP B 1 167 ? -12.258 39.75 32.656 1 98.31 167 TRP B N 1
ATOM 6119 C CA . TRP B 1 167 ? -11.289 39 31.859 1 98.31 167 TRP B CA 1
ATOM 6120 C C . TRP B 1 167 ? -10.258 38.312 32.75 1 98.31 167 TRP B C 1
ATOM 6122 O O . TRP B 1 167 ? -9.203 37.875 32.281 1 98.31 167 TRP B O 1
ATOM 6132 N N . SER B 1 168 ? -10.562 38.125 34.094 1 98.19 168 SER B N 1
ATOM 6133 C CA . SER B 1 168 ? -9.688 37.375 34.969 1 98.19 168 SER B CA 1
ATOM 6134 C C . SER B 1 168 ? -9.727 35.875 34.625 1 98.19 168 SER B C 1
ATOM 6136 O O . SER B 1 168 ? -10.609 35.438 33.906 1 98.19 168 SER B O 1
ATOM 6138 N N . TYR B 1 169 ? -8.727 35.188 35.125 1 97.25 169 TYR B N 1
ATOM 6139 C CA . TYR B 1 169 ? -8.625 33.75 34.875 1 97.25 169 TYR B CA 1
ATOM 6140 C C . TYR B 1 169 ? -9.938 33.031 35.219 1 97.25 169 TYR B C 1
ATOM 6142 O O . TYR B 1 169 ? -10.453 32.281 34.375 1 97.25 169 TYR B O 1
ATOM 6150 N N . ASP B 1 170 ? -10.555 33.312 36.312 1 96.75 170 ASP B N 1
ATOM 6151 C CA . ASP B 1 170 ? -11.789 32.656 36.75 1 96.75 170 ASP B CA 1
ATOM 6152 C C . ASP B 1 170 ? -12.961 33.062 35.875 1 96.75 170 ASP B C 1
ATOM 6154 O O . ASP B 1 170 ? -13.875 32.25 35.625 1 96.75 170 ASP B O 1
ATOM 6158 N N . GLU B 1 171 ? -12.914 34.188 35.344 1 96.94 171 GLU B N 1
ATOM 6159 C CA . GLU B 1 171 ? -14.039 34.719 34.562 1 96.94 171 GLU B CA 1
ATOM 6160 C C . GLU B 1 171 ? -14.008 34.188 33.125 1 96.94 171 GLU B C 1
ATOM 6162 O O . GLU B 1 171 ? -15.047 34.062 32.5 1 96.94 171 GLU B O 1
ATOM 6167 N N . VAL B 1 172 ? -12.805 33.844 32.656 1 96.75 172 VAL B N 1
ATOM 6168 C CA . VAL B 1 172 ? -12.742 33.438 31.25 1 96.75 172 VAL B CA 1
ATOM 6169 C C . VAL B 1 172 ? -12.672 31.922 31.141 1 96.75 172 VAL B C 1
ATOM 6171 O O . VAL B 1 172 ? -12.938 31.359 30.094 1 96.75 172 VAL B O 1
ATOM 6174 N N . LEU B 1 173 ? -12.352 31.188 32.219 1 94.75 173 LEU B N 1
ATOM 6175 C CA . LEU B 1 173 ? -12.188 29.734 32.219 1 94.75 173 LEU B CA 1
ATOM 6176 C C . LEU B 1 173 ? -13.438 29.047 31.688 1 94.75 173 LEU B C 1
ATOM 6178 O O . LEU B 1 173 ? -13.336 28.094 30.906 1 94.75 173 LEU B O 1
ATOM 6182 N N . PRO B 1 174 ? -14.664 29.5 32.062 1 93 174 PRO B N 1
ATOM 6183 C CA . PRO B 1 174 ? -15.859 28.844 31.516 1 93 174 PRO B CA 1
ATOM 6184 C C . PRO B 1 174 ? -15.922 28.891 29.984 1 93 174 PRO B C 1
ATOM 6186 O O . PRO B 1 174 ? -16.453 27.984 29.359 1 93 174 PRO B O 1
ATOM 6189 N N . PHE B 1 175 ? -15.328 29.906 29.375 1 94.69 175 PHE B N 1
ATOM 6190 C CA . PHE B 1 175 ? -15.375 30.047 27.922 1 94.69 175 PHE B CA 1
ATOM 6191 C C . PHE B 1 175 ? -14.32 29.172 27.25 1 94.69 175 PHE B C 1
ATOM 6193 O O . PHE B 1 175 ? -14.516 28.703 26.125 1 94.69 175 PHE B O 1
ATOM 6200 N N . PHE B 1 176 ? -13.211 28.969 27.969 1 94.25 176 PHE B N 1
ATOM 6201 C CA . PHE B 1 176 ? -12.289 27.922 27.516 1 94.25 176 PHE B CA 1
ATOM 6202 C C . PHE B 1 176 ? -12.969 26.562 27.484 1 94.25 176 PHE B C 1
ATOM 6204 O O . PHE B 1 176 ? -12.898 25.844 26.484 1 94.25 176 PHE B O 1
ATOM 6211 N N . GLU B 1 177 ? -13.68 26.281 28.562 1 91.56 177 GLU B N 1
ATOM 6212 C CA . GLU B 1 177 ? -14.312 24.969 28.734 1 91.56 177 GLU B CA 1
ATOM 6213 C C . GLU B 1 177 ? -15.469 24.797 27.75 1 91.56 177 GLU B C 1
ATOM 6215 O O . GLU B 1 177 ? -15.641 23.703 27.172 1 91.56 177 GLU B O 1
ATOM 6220 N N . GLN B 1 178 ? -16.188 25.844 27.531 1 89.69 178 GLN B N 1
ATOM 6221 C CA . GLN B 1 178 ? -17.328 25.797 26.641 1 89.69 178 GLN B CA 1
ATOM 6222 C C . GLN B 1 178 ? -16.891 25.531 25.188 1 89.69 178 GLN B C 1
ATOM 6224 O O . GLN B 1 178 ? -17.625 24.891 24.422 1 89.69 178 GLN B O 1
ATOM 6229 N N . SER B 1 179 ? -15.766 25.938 24.859 1 91.69 179 SER B N 1
ATOM 6230 C CA . SER B 1 179 ? -15.289 25.719 23.5 1 91.69 179 SER B CA 1
ATOM 6231 C C . SER B 1 179 ? -14.945 24.25 23.266 1 91.69 179 SER B C 1
ATOM 6233 O O . SER B 1 179 ? -14.969 23.781 22.125 1 91.69 179 SER B O 1
ATOM 6235 N N . VAL B 1 180 ? -14.641 23.469 24.281 1 88.81 180 VAL B N 1
ATOM 6236 C CA . VAL B 1 180 ? -14.188 22.094 24.188 1 88.81 180 VAL B CA 1
ATOM 6237 C C . VAL B 1 180 ? -15.352 21.141 24.469 1 88.81 180 VAL B C 1
ATOM 6239 O O . VAL B 1 180 ? -15.508 20.109 23.812 1 88.81 180 VAL B O 1
ATOM 6242 N N . ARG B 1 181 ? -16.141 21.406 25.453 1 78.81 181 ARG B N 1
ATOM 6243 C CA . ARG B 1 181 ? -17.188 20.5 25.922 1 78.81 181 ARG B CA 1
ATOM 6244 C C . ARG B 1 181 ? -18.547 21.203 25.906 1 78.81 181 ARG B C 1
ATOM 6246 O O . ARG B 1 181 ? -18.625 22.422 25.984 1 78.81 181 ARG B O 1
ATOM 6253 N N . ALA B 1 182 ? -19.562 20.281 25.656 1 63.59 182 ALA B N 1
ATOM 6254 C CA . ALA B 1 182 ? -20.906 20.828 25.766 1 63.59 182 ALA B CA 1
ATOM 6255 C C . ALA B 1 182 ? -21.172 21.391 27.156 1 63.59 182 ALA B C 1
ATOM 6257 O O . ALA B 1 182 ? -20.781 20.797 28.156 1 63.59 182 ALA B O 1
ATOM 6258 N N . ALA B 1 183 ? -21.375 22.734 27.125 1 51.09 183 ALA B N 1
ATOM 6259 C CA . ALA B 1 183 ? -21.719 23.453 28.344 1 51.09 183 ALA B CA 1
ATOM 6260 C C . ALA B 1 183 ? -23.219 23.656 28.469 1 51.09 183 ALA B C 1
ATOM 6262 O O . ALA B 1 183 ? -23.906 23.859 27.469 1 51.09 183 ALA B O 1
ATOM 6263 N N . GLY B 1 184 ? -23.891 23.125 29.594 1 49.66 184 GLY B N 1
ATOM 6264 C CA . GLY B 1 184 ? -25.297 23.188 29.953 1 49.66 184 GLY B CA 1
ATOM 6265 C C . GLY B 1 184 ? -25.984 21.828 29.844 1 49.66 184 GLY B C 1
ATOM 6266 O O . GLY B 1 184 ? -25.75 20.938 30.672 1 49.66 184 GLY B O 1
ATOM 6267 N N . ASN B 1 185 ? -26.75 21.688 28.719 1 47.12 185 ASN B N 1
ATOM 6268 C CA . ASN B 1 185 ? -27.297 20.359 28.516 1 47.12 185 ASN B CA 1
ATOM 6269 C C . ASN B 1 185 ? -26.5 19.562 27.484 1 47.12 185 ASN B C 1
ATOM 6271 O O . ASN B 1 185 ? -25.531 20.078 26.922 1 47.12 185 ASN B O 1
ATOM 6275 N N . ALA B 1 186 ? -26.734 18.25 27.562 1 47.31 186 ALA B N 1
ATOM 6276 C CA . ALA B 1 186 ? -25.984 17.281 26.75 1 47.31 186 ALA B CA 1
ATOM 6277 C C . ALA B 1 186 ? -25.844 17.781 25.312 1 47.31 186 ALA B C 1
ATOM 6279 O O . ALA B 1 186 ? -24.953 17.328 24.594 1 47.31 186 ALA B O 1
ATOM 6280 N N . THR B 1 187 ? -26.656 18.812 24.969 1 49.28 187 THR B N 1
ATOM 6281 C CA . THR B 1 187 ? -26.75 19.078 23.547 1 49.28 187 THR B CA 1
ATOM 6282 C C . THR B 1 187 ? -26.406 20.531 23.25 1 49.28 187 THR B C 1
ATOM 6284 O O . THR B 1 187 ? -26.156 20.891 22.094 1 49.28 187 THR B O 1
ATOM 6287 N N . HIS B 1 188 ? -26.516 21.625 24.062 1 61.59 188 HIS B N 1
ATOM 6288 C CA . HIS B 1 188 ? -26.297 23.031 23.766 1 61.59 188 HIS B CA 1
ATOM 6289 C C . HIS B 1 188 ? -25.688 23.766 24.953 1 61.59 188 HIS B C 1
ATOM 6291 O O . HIS B 1 188 ? -26.062 23.5 26.094 1 61.59 188 HIS B O 1
ATOM 6297 N N . PRO B 1 189 ? -24.672 24.609 24.891 1 60.59 189 PRO B N 1
ATOM 6298 C CA . PRO B 1 189 ? -23.891 24.797 23.656 1 60.59 189 PRO B CA 1
ATOM 6299 C C . PRO B 1 189 ? -22.859 23.688 23.422 1 60.59 189 PRO B C 1
ATOM 6301 O O . PRO B 1 189 ? -22.25 23.203 24.391 1 60.59 189 PRO B O 1
ATOM 6304 N N . GLN B 1 190 ? -22.703 23.281 22.234 1 72.56 190 GLN B N 1
ATOM 6305 C CA . GLN B 1 190 ? -21.797 22.203 21.891 1 72.56 190 GLN B CA 1
ATOM 6306 C C . GLN B 1 190 ? -20.344 22.672 21.906 1 72.56 190 GLN B C 1
ATOM 6308 O O . GLN B 1 190 ? -20.062 23.828 21.578 1 72.56 190 GLN B O 1
ATOM 6313 N N . GLY B 1 191 ? -19.516 21.953 22.484 1 80.44 191 GLY B N 1
ATOM 6314 C CA . GLY B 1 191 ? -18.094 22.156 22.312 1 80.44 191 GLY B CA 1
ATOM 6315 C C . GLY B 1 191 ? -17.547 21.562 21.016 1 80.44 191 GLY B C 1
ATOM 6316 O O . GLY B 1 191 ? -17.781 20.391 20.734 1 80.44 191 GLY B O 1
ATOM 6317 N N . TYR B 1 192 ? -16.938 22.484 20.188 1 86.12 192 TYR B N 1
ATOM 6318 C CA . TYR B 1 192 ? -16.547 22.016 18.859 1 86.12 192 TYR B CA 1
ATOM 6319 C C . TYR B 1 192 ? -15.039 21.766 18.781 1 86.12 192 TYR B C 1
ATOM 6321 O O . TYR B 1 192 ? -14.547 21.156 17.828 1 86.12 192 TYR B O 1
ATOM 6329 N N . VAL B 1 193 ? -14.328 22.266 19.797 1 85.25 193 VAL B N 1
ATOM 6330 C CA . VAL B 1 193 ? -12.891 22.016 19.812 1 85.25 193 VAL B CA 1
ATOM 6331 C C . VAL B 1 193 ? -12.625 20.547 20.125 1 85.25 193 VAL B C 1
ATOM 6333 O O . VAL B 1 193 ? -13.133 20.031 21.125 1 85.25 193 VAL B O 1
ATOM 6336 N N . GLN B 1 194 ? -11.906 19.906 19.344 1 89.56 194 GLN B N 1
ATOM 6337 C CA . GLN B 1 194 ? -11.516 18.516 19.562 1 89.56 194 GLN B CA 1
ATOM 6338 C C . GLN B 1 194 ? -10.055 18.406 20 1 89.56 194 GLN B C 1
ATOM 6340 O O . GLN B 1 194 ? -9.172 18.953 19.328 1 89.56 194 GLN B O 1
ATOM 6345 N N . LEU B 1 195 ? -9.883 17.797 21.125 1 92.69 195 LEU B N 1
ATOM 6346 C CA . LEU B 1 195 ? -8.539 17.656 21.656 1 92.69 195 LEU B CA 1
ATOM 6347 C C . LEU B 1 195 ? -8.117 16.188 21.719 1 92.69 195 LEU B C 1
ATOM 6349 O O . LEU B 1 195 ? -8.922 15.32 22.031 1 92.69 195 LEU B O 1
ATOM 6353 N N . THR B 1 196 ? -6.914 15.938 21.281 1 93.06 196 THR B N 1
ATOM 6354 C CA . THR B 1 196 ? -6.289 14.625 21.406 1 93.06 196 THR B CA 1
ATOM 6355 C C . THR B 1 196 ? -4.812 14.766 21.781 1 93.06 196 THR B C 1
ATOM 6357 O O . THR B 1 196 ? -4.309 15.883 21.938 1 93.06 196 THR B O 1
ATOM 6360 N N . ARG B 1 197 ? -4.215 13.664 22.094 1 91.56 197 ARG B N 1
ATOM 6361 C CA . ARG B 1 197 ? -2.771 13.625 22.312 1 91.56 197 ARG B CA 1
ATOM 6362 C C . ARG B 1 197 ? -2.088 12.734 21.281 1 91.56 197 ARG B C 1
ATOM 6364 O O . ARG B 1 197 ? -2.555 11.625 21 1 91.56 197 ARG B O 1
ATOM 6371 N N . PHE B 1 198 ? -1.053 13.273 20.734 1 88.69 198 PHE B N 1
ATOM 6372 C CA . PHE B 1 198 ? -0.295 12.492 19.781 1 88.69 198 PHE B CA 1
ATOM 6373 C C . PHE B 1 198 ? 0.682 11.555 20.484 1 88.69 198 PHE B C 1
ATOM 6375 O O . PHE B 1 198 ? 1.222 11.898 21.531 1 88.69 198 PHE B O 1
ATOM 6382 N N . GLU B 1 199 ? 0.827 10.398 19.844 1 79.69 199 GLU B N 1
ATOM 6383 C CA . GLU B 1 199 ? 1.952 9.57 20.266 1 79.69 199 GLU B CA 1
ATOM 6384 C C . GLU B 1 199 ? 3.268 10.094 19.703 1 79.69 199 GLU B C 1
ATOM 6386 O O . GLU B 1 199 ? 3.355 10.406 18.516 1 79.69 199 GLU B O 1
ATOM 6391 N N . THR B 1 200 ? 4.133 10.422 20.625 1 75.56 200 THR B N 1
ATOM 6392 C CA . THR B 1 200 ? 5.332 11.125 20.172 1 75.56 200 THR B CA 1
ATOM 6393 C C . THR B 1 200 ? 6.527 10.172 20.141 1 75.56 200 THR B C 1
ATOM 6395 O O . THR B 1 200 ? 6.883 9.57 21.156 1 75.56 200 THR B O 1
ATOM 6398 N N . PRO B 1 201 ? 6.965 10.141 18.844 1 71.81 201 PRO B N 1
ATOM 6399 C CA . PRO B 1 201 ? 8.266 9.477 18.734 1 71.81 201 PRO B CA 1
ATOM 6400 C C . PRO B 1 201 ? 9.422 10.344 19.234 1 71.81 201 PRO B C 1
ATOM 6402 O O . PRO B 1 201 ? 9.203 11.5 19.625 1 71.81 201 PRO B O 1
ATOM 6405 N N . GLY B 1 202 ? 10.508 9.844 19.609 1 71.38 202 GLY B N 1
ATOM 6406 C CA . GLY B 1 202 ? 11.695 10.648 19.859 1 71.38 202 GLY B CA 1
ATOM 6407 C C . GLY B 1 202 ? 12.227 10.523 21.266 1 71.38 202 GLY B C 1
ATOM 6408 O O . GLY B 1 202 ? 11.898 9.57 21.984 1 71.38 202 GLY B O 1
ATOM 6409 N N . PRO B 1 203 ? 13.023 11.602 21.547 1 87.38 203 PRO B N 1
ATOM 6410 C CA . PRO B 1 203 ? 13.82 11.461 22.766 1 87.38 203 PRO B CA 1
ATOM 6411 C C . PRO B 1 203 ? 13.102 12 24.016 1 87.38 203 PRO B C 1
ATOM 6413 O O . PRO B 1 203 ? 13.688 12.75 24.797 1 87.38 203 PRO B O 1
ATOM 6416 N N . LEU B 1 204 ? 11.898 11.602 24.266 1 89.06 204 LEU B N 1
ATOM 6417 C CA . LEU B 1 204 ? 11.07 12.062 25.375 1 89.06 204 LEU B CA 1
ATOM 6418 C C . LEU B 1 204 ? 11.742 11.781 26.703 1 89.06 204 LEU B C 1
ATOM 6420 O O . LEU B 1 204 ? 11.766 12.648 27.594 1 89.06 204 LEU B O 1
ATOM 6424 N N . ALA B 1 205 ? 12.297 10.648 26.812 1 92 205 ALA B N 1
ATOM 6425 C CA . ALA B 1 205 ? 12.938 10.258 28.062 1 92 205 ALA B CA 1
ATOM 6426 C C . ALA B 1 205 ? 14.133 11.164 28.375 1 92 205 ALA B C 1
ATOM 6428 O O . ALA B 1 205 ? 14.32 11.578 29.516 1 92 205 ALA B O 1
ATOM 6429 N N . MET B 1 206 ? 14.875 11.461 27.359 1 95.5 206 MET B N 1
ATOM 6430 C CA . MET B 1 206 ? 16.031 12.328 27.547 1 95.5 206 MET B CA 1
ATOM 6431 C C . MET B 1 206 ? 15.609 13.711 28.016 1 95.5 206 MET B C 1
ATOM 6433 O O . MET B 1 206 ? 16.188 14.25 28.969 1 95.5 206 MET B O 1
ATOM 6437 N N . LEU B 1 207 ? 14.578 14.266 27.422 1 96.81 207 LEU B N 1
ATOM 6438 C CA . LEU B 1 207 ? 14.109 15.609 27.75 1 96.81 207 LEU B CA 1
ATOM 6439 C C . LEU B 1 207 ? 13.586 15.672 29.188 1 96.81 207 LEU B C 1
ATOM 6441 O O . LEU B 1 207 ? 13.945 16.578 29.938 1 96.81 207 LEU B O 1
ATOM 6445 N N . TYR B 1 208 ? 12.828 14.688 29.609 1 96.06 208 TYR B N 1
ATOM 6446 C CA . TYR B 1 208 ? 12.227 14.68 30.938 1 96.06 208 TYR B CA 1
ATOM 6447 C C . TYR B 1 208 ? 13.273 14.445 32 1 96.06 208 TYR B C 1
ATOM 6449 O O . TYR B 1 208 ? 13.281 15.133 33.031 1 96.06 208 TYR B O 1
ATOM 6457 N N . GLN B 1 209 ? 14.156 13.531 31.781 1 97.19 209 GLN B N 1
ATOM 6458 C CA . GLN B 1 209 ? 15.195 13.219 32.75 1 97.19 209 GLN B CA 1
ATOM 6459 C C . GLN B 1 209 ? 16.172 14.375 32.906 1 97.19 209 GLN B C 1
ATOM 6461 O O . GLN B 1 209 ? 16.625 14.672 34.031 1 97.19 209 GLN B O 1
ATOM 6466 N N . GLY B 1 210 ? 16.531 14.953 31.766 1 98.25 210 GLY B N 1
ATOM 6467 C CA . GLY B 1 210 ? 17.391 16.125 31.844 1 98.25 210 GLY B CA 1
ATOM 6468 C C . GLY B 1 210 ? 16.766 17.266 32.625 1 98.25 210 GLY B C 1
ATOM 6469 O O . GLY B 1 210 ? 17.422 17.875 33.469 1 98.25 210 GLY B O 1
ATOM 6470 N N . ALA B 1 211 ? 15.5 17.578 32.344 1 98 211 ALA B N 1
ATOM 6471 C CA . ALA B 1 211 ? 14.781 18.641 33.031 1 98 211 ALA B CA 1
ATOM 6472 C C . ALA B 1 211 ? 14.695 18.344 34.531 1 98 211 ALA B C 1
ATOM 6474 O O . ALA B 1 211 ? 14.922 19.234 35.375 1 98 211 ALA B O 1
ATOM 6475 N N . GLN B 1 212 ? 14.406 17.141 34.844 1 97.12 212 GLN B N 1
ATOM 6476 C CA . GLN B 1 212 ? 14.297 16.734 36.25 1 97.12 212 GLN B CA 1
ATOM 6477 C C . GLN B 1 212 ? 15.617 16.922 37 1 97.12 212 GLN B C 1
ATOM 6479 O O . GLN B 1 212 ? 15.625 17.344 38.156 1 97.12 212 GLN B O 1
ATOM 6484 N N . ALA B 1 213 ? 16.641 16.609 36.375 1 98.06 213 ALA B N 1
ATOM 6485 C CA . ALA B 1 213 ? 17.969 16.766 36.969 1 98.06 213 ALA B CA 1
ATOM 6486 C C . ALA B 1 213 ? 18.25 18.219 37.312 1 98.06 213 ALA B C 1
ATOM 6488 O O . ALA B 1 213 ? 19.047 18.5 38.219 1 98.06 213 ALA B O 1
ATOM 6489 N N . LEU B 1 214 ? 17.656 19.109 36.594 1 97.31 214 LEU B N 1
ATOM 6490 C CA . LEU B 1 214 ? 17.859 20.531 36.844 1 97.31 214 LEU B CA 1
ATOM 6491 C C . LEU B 1 214 ? 16.719 21.109 37.688 1 97.31 214 LEU B C 1
ATOM 6493 O O . LEU B 1 214 ? 16.578 22.328 37.781 1 97.31 214 LEU B O 1
ATOM 6497 N N . GLY B 1 215 ? 15.82 20.281 38.125 1 95.62 215 GLY B N 1
ATOM 6498 C CA . GLY B 1 215 ? 14.789 20.688 39.062 1 95.62 215 GLY B CA 1
ATOM 6499 C C . GLY B 1 215 ? 13.5 21.109 38.406 1 95.62 215 GLY B C 1
ATOM 6500 O O . GLY B 1 215 ? 12.609 21.688 39.031 1 95.62 215 GLY B O 1
ATOM 6501 N N . VAL B 1 216 ? 13.336 20.922 37.156 1 96.88 216 VAL B N 1
ATOM 6502 C CA . VAL B 1 216 ? 12.102 21.234 36.438 1 96.88 216 VAL B CA 1
ATOM 6503 C C . VAL B 1 216 ? 11.266 19.953 36.281 1 96.88 216 VAL B C 1
ATOM 6505 O O . VAL B 1 216 ? 11.695 18.984 35.656 1 96.88 216 VAL B O 1
ATOM 6508 N N . PRO B 1 217 ? 10.086 19.906 36.781 1 96.06 217 PRO B N 1
ATOM 6509 C CA . PRO B 1 217 ? 9.312 18.656 36.812 1 96.06 217 PRO B CA 1
ATOM 6510 C C . PRO B 1 217 ? 8.617 18.344 35.5 1 96.06 217 PRO B C 1
ATOM 6512 O O . PRO B 1 217 ? 8.359 19.234 34.688 1 96.06 217 PRO B O 1
ATOM 6515 N N . GLN B 1 218 ? 8.398 17.062 35.344 1 95.75 218 GLN B N 1
ATOM 6516 C CA . GLN B 1 218 ? 7.391 16.641 34.344 1 95.75 218 GLN B CA 1
ATOM 6517 C C . GLN B 1 218 ? 5.984 16.797 34.938 1 95.75 218 GLN B C 1
ATOM 6519 O O . GLN B 1 218 ? 5.719 16.391 36.062 1 95.75 218 GLN B O 1
ATOM 6524 N N . VAL B 1 219 ? 5.105 17.422 34.188 1 95.5 219 VAL B N 1
ATOM 6525 C CA . VAL B 1 219 ? 3.736 17.609 34.656 1 95.5 219 VAL B CA 1
ATOM 6526 C C . VAL B 1 219 ? 2.762 17 33.656 1 95.5 219 VAL B C 1
ATOM 6528 O O . VAL B 1 219 ? 3.105 16.797 32.5 1 95.5 219 VAL B O 1
ATOM 6531 N N . ARG B 1 220 ? 1.601 16.625 34.094 1 91.44 220 ARG B N 1
ATOM 6532 C CA . ARG B 1 220 ? 0.592 16.016 33.25 1 91.44 220 ARG B CA 1
ATOM 6533 C C . ARG B 1 220 ? 0.014 17.031 32.281 1 91.44 220 ARG B C 1
ATOM 6535 O O . ARG B 1 220 ? -0.254 16.719 31.109 1 91.44 220 ARG B O 1
ATOM 6542 N N . GLU B 1 221 ? -0.215 18.188 32.812 1 92.81 221 GLU B N 1
ATOM 6543 C CA . GLU B 1 221 ? -0.751 19.297 32 1 92.81 221 GLU B CA 1
ATOM 6544 C C . GLU B 1 221 ? -0.409 20.641 32.656 1 92.81 221 GLU B C 1
ATOM 6546 O O . GLU B 1 221 ? -0.058 20.719 33.812 1 92.81 221 GLU B O 1
ATOM 6551 N N . PHE B 1 222 ? -0.444 21.625 31.875 1 94.88 222 PHE B N 1
ATOM 6552 C CA . PHE B 1 222 ? -0.299 22.984 32.375 1 94.88 222 PHE B CA 1
ATOM 6553 C C . PHE B 1 222 ? -1.652 23.562 32.781 1 94.88 222 PHE B C 1
ATOM 6555 O O . PHE B 1 222 ? -2.477 23.875 31.922 1 94.88 222 PHE B O 1
ATOM 6562 N N . ALA B 1 223 ? -1.869 23.656 34.031 1 91.06 223 ALA B N 1
ATOM 6563 C CA . ALA B 1 223 ? -3.127 24.125 34.625 1 91.06 223 ALA B CA 1
ATOM 6564 C C . ALA B 1 223 ? -2.883 24.859 35.938 1 91.06 223 ALA B C 1
ATOM 6566 O O . ALA B 1 223 ? -1.735 25.047 36.344 1 91.06 223 ALA B O 1
ATOM 6567 N N . GLU B 1 224 ? -3.975 25.375 36.438 1 91.19 224 GLU B N 1
ATOM 6568 C CA . GLU B 1 224 ? -3.863 26.078 37.719 1 91.19 224 GLU B CA 1
ATOM 6569 C C . GLU B 1 224 ? -3.07 25.266 38.75 1 91.19 224 GLU B C 1
ATOM 6571 O O . GLU B 1 224 ? -3.355 24.094 38.969 1 91.19 224 GLU B O 1
ATOM 6576 N N . GLY B 1 225 ? -2.053 25.922 39.25 1 86.75 225 GLY B N 1
ATOM 6577 C CA . GLY B 1 225 ? -1.202 25.266 40.219 1 86.75 225 GLY B CA 1
ATOM 6578 C C . GLY B 1 225 ? -0.014 24.547 39.594 1 86.75 225 GLY B C 1
ATOM 6579 O O . GLY B 1 225 ? 0.855 24.047 40.312 1 86.75 225 GLY B O 1
ATOM 6580 N N . SER B 1 226 ? 0.054 24.547 38.312 1 88.69 226 SER B N 1
ATOM 6581 C CA . SER B 1 226 ? 1.117 23.828 37.625 1 88.69 226 SER B CA 1
ATOM 6582 C C . SER B 1 226 ? 1.475 24.5 36.281 1 88.69 226 SER B C 1
ATOM 6584 O O . SER B 1 226 ? 1.208 23.969 35.219 1 88.69 226 SER B O 1
ATOM 6586 N N . PHE B 1 227 ? 2.184 25.609 36.375 1 94.31 227 PHE B N 1
ATOM 6587 C CA . PHE B 1 227 ? 2.428 26.375 35.156 1 94.31 227 PHE B CA 1
ATOM 6588 C C . PHE B 1 227 ? 3.881 26.25 34.719 1 94.31 227 PHE B C 1
ATOM 6590 O O . PHE B 1 227 ? 4.258 26.734 33.656 1 94.31 227 PHE B O 1
ATOM 6597 N N . VAL B 1 228 ? 4.738 25.547 35.469 1 95.62 228 VAL B N 1
ATOM 6598 C CA . VAL B 1 228 ? 6.145 25.328 35.156 1 95.62 228 VAL B CA 1
ATOM 6599 C C . VAL B 1 228 ? 6.441 23.844 35.062 1 95.62 228 VAL B C 1
ATOM 6601 O O . VAL B 1 228 ? 5.988 23.062 35.906 1 95.62 228 VAL B O 1
ATOM 6604 N N . GLY B 1 229 ? 7.145 23.453 34.031 1 97.12 229 GLY B N 1
ATOM 6605 C CA . GLY B 1 229 ? 7.453 22.047 33.812 1 97.12 229 GLY B CA 1
ATOM 6606 C C . GLY B 1 229 ? 7.512 21.656 32.375 1 97.12 229 GLY B C 1
ATOM 6607 O O . GLY B 1 229 ? 7.52 22.516 31.484 1 97.12 229 GLY B O 1
ATOM 6608 N N . TYR B 1 230 ? 7.719 20.344 32.156 1 96.81 230 TYR B N 1
ATOM 6609 C CA . TYR B 1 230 ? 7.641 19.75 30.812 1 96.81 230 TYR B CA 1
ATOM 6610 C C . TYR B 1 230 ? 6.402 18.859 30.688 1 96.81 230 TYR B C 1
ATOM 6612 O O . TYR B 1 230 ? 6.027 18.156 31.625 1 96.81 230 TYR B O 1
ATOM 6620 N N . ALA B 1 231 ? 5.727 18.938 29.531 1 95.19 231 ALA B N 1
ATOM 6621 C CA . ALA B 1 231 ? 4.555 18.094 29.297 1 95.19 231 ALA B CA 1
ATOM 6622 C C . ALA B 1 231 ? 4.348 17.875 27.797 1 95.19 231 ALA B C 1
ATOM 6624 O O . ALA B 1 231 ? 4.844 18.641 26.969 1 95.19 231 ALA B O 1
ATOM 6625 N N . GLN B 1 232 ? 3.711 16.766 27.484 1 94.31 232 GLN B N 1
ATOM 6626 C CA . GLN B 1 232 ? 3.061 16.625 26.188 1 94.31 232 GLN B CA 1
ATOM 6627 C C . GLN B 1 232 ? 1.674 17.266 26.203 1 94.31 232 GLN B C 1
ATOM 6629 O O . GLN B 1 232 ? 0.75 16.734 26.828 1 94.31 232 GLN B O 1
ATOM 6634 N N . VAL B 1 233 ? 1.495 18.281 25.453 1 95.56 233 VAL B N 1
ATOM 6635 C CA . VAL B 1 233 ? 0.279 19.078 25.578 1 95.56 233 VAL B CA 1
ATOM 6636 C C . VAL B 1 233 ? -0.78 18.562 24.609 1 95.56 233 VAL B C 1
ATOM 6638 O O . VAL B 1 233 ? -0.452 17.922 23.609 1 95.56 233 VAL B O 1
ATOM 6641 N N . PRO B 1 234 ? -2.059 18.797 24.938 1 95.12 234 PRO B N 1
ATOM 6642 C CA . PRO B 1 234 ? -3.113 18.422 23.984 1 95.12 234 PRO B CA 1
ATOM 6643 C C . PRO B 1 234 ? -3.025 19.219 22.672 1 95.12 234 PRO B C 1
ATOM 6645 O O . PRO B 1 234 ? -2.461 20.312 22.641 1 95.12 234 PRO B O 1
ATOM 6648 N N . VAL B 1 235 ? -3.557 18.578 21.672 1 96.06 235 VAL B N 1
ATOM 6649 C CA . VAL B 1 235 ? -3.537 19.203 20.359 1 96.06 235 VAL B CA 1
ATOM 6650 C C . VAL B 1 235 ? -4.957 19.266 19.797 1 96.06 235 VAL B C 1
ATOM 6652 O O . VAL B 1 235 ? -5.809 18.438 20.156 1 96.06 235 VAL B O 1
ATOM 6655 N N . THR B 1 236 ? -5.223 20.234 18.953 1 96.38 236 THR B N 1
ATOM 6656 C CA . THR B 1 236 ? -6.492 20.344 18.234 1 96.38 236 THR B CA 1
ATOM 6657 C C . THR B 1 236 ? -6.488 19.484 16.984 1 96.38 236 THR B C 1
ATOM 6659 O O . THR B 1 236 ? -6.363 20 15.875 1 96.38 236 THR B O 1
ATOM 6662 N N . ALA B 1 237 ? -6.672 18.219 17.188 1 95.31 237 ALA B N 1
ATOM 6663 C CA . ALA B 1 237 ? -6.688 17.203 16.141 1 95.31 237 ALA B CA 1
ATOM 6664 C C . ALA B 1 237 ? -7.605 16.047 16.531 1 95.31 237 ALA B C 1
ATOM 6666 O O . ALA B 1 237 ? -7.934 15.859 17.703 1 95.31 237 ALA B O 1
ATOM 6667 N N . ARG B 1 238 ? -8.07 15.391 15.555 1 93.81 238 ARG B N 1
ATOM 6668 C CA . ARG B 1 238 ? -8.883 14.195 15.758 1 93.81 238 ARG B CA 1
ATOM 6669 C C . ARG B 1 238 ? -8.711 13.219 14.594 1 93.81 238 ARG B C 1
ATOM 6671 O O . ARG B 1 238 ? -8.695 13.625 13.43 1 93.81 238 ARG B O 1
ATOM 6678 N N . HIS B 1 239 ? -8.539 11.922 14.898 1 93 239 HIS B N 1
ATOM 6679 C CA . HIS B 1 239 ? -8.469 10.836 13.922 1 93 239 HIS B CA 1
ATOM 6680 C C . HIS B 1 239 ? -7.391 11.109 12.875 1 93 239 HIS B C 1
ATOM 6682 O O . HIS B 1 239 ? -7.648 11 11.672 1 93 239 HIS B O 1
ATOM 6688 N N . GLY B 1 240 ? -6.309 11.672 13.359 1 94.44 240 GLY B N 1
ATOM 6689 C CA . GLY B 1 240 ? -5.145 11.844 12.508 1 94.44 240 GLY B CA 1
ATOM 6690 C C . GLY B 1 240 ? -5.242 13.055 11.602 1 94.44 240 GLY B C 1
ATOM 6691 O O . GLY B 1 240 ? -4.48 13.18 10.641 1 94.44 240 GLY B O 1
ATOM 6692 N N . GLN B 1 241 ? -6.172 13.938 11.875 1 96.62 241 GLN B N 1
ATOM 6693 C CA . GLN B 1 241 ? -6.379 15.133 11.055 1 96.62 241 GLN B CA 1
ATOM 6694 C C . GLN B 1 241 ? -6.566 16.375 11.93 1 96.62 241 GLN B C 1
ATOM 6696 O O . GLN B 1 241 ? -7.012 16.266 13.078 1 96.62 241 GLN B O 1
ATOM 6701 N N . ARG B 1 242 ? -6.188 17.531 11.445 1 97.06 242 ARG B N 1
ATOM 6702 C CA . ARG B 1 242 ? -6.352 18.797 12.125 1 97.06 242 ARG B CA 1
ATOM 6703 C C . ARG B 1 242 ? -7.82 19.062 12.461 1 97.06 242 ARG B C 1
ATOM 6705 O O . ARG B 1 242 ? -8.711 18.719 11.68 1 97.06 242 ARG B O 1
ATOM 6712 N N . ALA B 1 243 ? -8.008 19.688 13.633 1 96 243 ALA B N 1
ATOM 6713 C CA . ALA B 1 243 ? -9.344 20.141 14.023 1 96 243 ALA B CA 1
ATOM 6714 C C . ALA B 1 243 ? -9.383 21.656 14.203 1 96 243 ALA B C 1
ATOM 6716 O O . ALA B 1 243 ? -9.391 22.156 15.336 1 96 243 ALA B O 1
ATOM 6717 N N . SER B 1 244 ? -9.484 22.391 13.141 1 95.75 244 SER B N 1
ATOM 6718 C CA . SER B 1 244 ? -9.555 23.844 13.195 1 95.75 244 SER B CA 1
ATOM 6719 C C . SER B 1 244 ? -10.969 24.312 13.523 1 95.75 244 SER B C 1
ATOM 6721 O O . SER B 1 244 ? -11.93 23.562 13.352 1 95.75 244 SER B O 1
ATOM 6723 N N . SER B 1 245 ? -11.086 25.578 14 1 96 245 SER B N 1
ATOM 6724 C CA . SER B 1 245 ? -12.406 26.156 14.258 1 96 245 SER B CA 1
ATOM 6725 C C . SER B 1 245 ? -13.18 26.359 12.961 1 96 245 SER B C 1
ATOM 6727 O O . SER B 1 245 ? -14.414 26.328 12.961 1 96 245 SER B O 1
ATOM 6729 N N . GLY B 1 246 ? -12.43 26.562 11.852 1 96.44 246 GLY B N 1
ATOM 6730 C CA . GLY B 1 246 ? -13.094 26.625 10.562 1 96.44 246 GLY B CA 1
ATOM 6731 C C . GLY B 1 246 ? -13.891 25.375 10.234 1 96.44 246 GLY B C 1
ATOM 6732 O O . GLY B 1 246 ? -14.992 25.453 9.695 1 96.44 246 GLY B O 1
ATOM 6733 N N . LYS B 1 247 ? -13.32 24.234 10.594 1 94.12 247 LYS B N 1
ATOM 6734 C CA . LYS B 1 247 ? -13.977 22.938 10.391 1 94.12 247 LYS B CA 1
ATOM 6735 C C . LYS B 1 247 ? -14.961 22.641 11.523 1 94.12 247 LYS B C 1
ATOM 6737 O O . LYS B 1 247 ? -16.109 22.297 11.273 1 94.12 247 LYS B O 1
ATOM 6742 N N . GLY B 1 248 ? -14.57 22.812 12.719 1 93.31 248 GLY B N 1
ATOM 6743 C CA . GLY B 1 248 ? -15.336 22.422 13.883 1 93.31 248 GLY B CA 1
ATOM 6744 C C . GLY B 1 248 ? -16.5 23.344 14.172 1 93.31 248 GLY B C 1
ATOM 6745 O O . GLY B 1 248 ? -17.641 22.875 14.336 1 93.31 248 GLY B O 1
ATOM 6746 N N . HIS B 1 249 ? -16.297 24.625 14.219 1 94.62 249 HIS B N 1
ATOM 6747 C CA . HIS B 1 249 ? -17.312 25.594 14.594 1 94.62 249 HIS B CA 1
ATOM 6748 C C . HIS B 1 249 ? -18.125 26.031 13.375 1 94.62 249 HIS B C 1
ATOM 6750 O O . HIS B 1 249 ? -19.328 26.281 13.477 1 94.62 249 HIS B O 1
ATOM 6756 N N . LEU B 1 250 ? -17.453 26.172 12.258 1 95.62 250 LEU B N 1
ATOM 6757 C CA . LEU B 1 250 ? -18.141 26.797 11.117 1 95.62 250 LEU B CA 1
ATOM 6758 C C . LEU B 1 250 ? -18.625 25.734 10.133 1 95.62 250 LEU B C 1
ATOM 6760 O O . LEU B 1 250 ? -19.797 25.688 9.781 1 95.62 250 LEU B O 1
ATOM 6764 N N . GLY B 1 251 ? -17.734 24.812 9.719 1 94.88 251 GLY B N 1
ATOM 6765 C CA . GLY B 1 251 ? -18.078 23.766 8.773 1 94.88 251 GLY B CA 1
ATOM 6766 C C . GLY B 1 251 ? -19.203 22.859 9.266 1 94.88 251 GLY B C 1
ATOM 6767 O O . GLY B 1 251 ? -20.094 22.5 8.5 1 94.88 251 GLY B O 1
ATOM 6768 N N . ARG B 1 252 ? -19.188 22.516 10.461 1 93.19 252 ARG B N 1
ATOM 6769 C CA . ARG B 1 252 ? -20.141 21.562 11.039 1 93.19 252 ARG B CA 1
ATOM 6770 C C . ARG B 1 252 ? -21.547 22.141 11.07 1 93.19 252 ARG B C 1
ATOM 6772 O O . ARG B 1 252 ? -22.531 21.391 11.125 1 93.19 252 ARG B O 1
ATOM 6779 N N . VAL B 1 253 ? -21.703 23.484 11.055 1 94.19 253 VAL B N 1
ATOM 6780 C CA . VAL B 1 253 ? -23.031 24.094 11.18 1 94.19 253 VAL B CA 1
ATOM 6781 C C . VAL B 1 253 ? -23.422 24.75 9.859 1 94.19 253 VAL B C 1
ATOM 6783 O O . VAL B 1 253 ? -24.344 25.578 9.82 1 94.19 253 VAL B O 1
ATOM 6786 N N . ALA B 1 254 ? -22.719 24.422 8.859 1 91.81 254 ALA B N 1
ATOM 6787 C CA . ALA B 1 254 ? -22.844 25.078 7.562 1 91.81 254 ALA B CA 1
ATOM 6788 C C . ALA B 1 254 ? -24.25 24.906 7.004 1 91.81 254 ALA B C 1
ATOM 6790 O O . ALA B 1 254 ? -24.672 25.656 6.113 1 91.81 254 ALA B O 1
ATOM 6791 N N . GLU B 1 255 ? -25.047 24.016 7.523 1 93.44 255 GLU B N 1
ATOM 6792 C CA . GLU B 1 255 ? -26.375 23.734 7.004 1 93.44 255 GLU B CA 1
ATOM 6793 C C . GLU B 1 255 ? -27.406 24.75 7.52 1 93.44 255 GLU B C 1
ATOM 6795 O O . GLU B 1 255 ? -28.531 24.812 7.012 1 93.44 255 GLU B O 1
ATOM 6800 N N . ARG B 1 256 ? -27.031 25.547 8.516 1 96.31 256 ARG B N 1
ATOM 6801 C CA . ARG B 1 256 ? -27.953 26.547 9.031 1 96.31 256 ARG B CA 1
ATOM 6802 C C . ARG B 1 256 ? -28.312 27.578 7.957 1 96.31 256 ARG B C 1
ATOM 6804 O O . ARG B 1 256 ? -27.422 28.203 7.375 1 96.31 256 ARG B O 1
ATOM 6811 N N . ARG B 1 257 ? -29.594 27.828 7.758 1 96.12 257 ARG B N 1
ATOM 6812 C CA . ARG B 1 257 ? -30.078 28.656 6.652 1 96.12 257 ARG B CA 1
ATOM 6813 C C . ARG B 1 257 ? -29.766 30.125 6.891 1 96.12 257 ARG B C 1
ATOM 6815 O O . ARG B 1 257 ? -29.719 30.922 5.945 1 96.12 257 ARG B O 1
ATOM 6822 N N . ASN B 1 258 ? -29.578 30.516 8.148 1 97.81 258 ASN B N 1
ATOM 6823 C CA . ASN B 1 258 ? -29.359 31.906 8.484 1 97.81 258 ASN B CA 1
ATOM 6824 C C . ASN B 1 258 ? -27.875 32.25 8.531 1 97.81 258 ASN B C 1
ATOM 6826 O O . ASN B 1 258 ? -27.5 33.344 8.977 1 97.81 258 ASN B O 1
ATOM 6830 N N . LEU B 1 259 ? -26.984 31.281 8.094 1 98.12 259 LEU B N 1
ATOM 6831 C CA . LEU B 1 259 ? -25.547 31.484 8.062 1 98.12 259 LEU B CA 1
ATOM 6832 C C . LEU B 1 259 ? -25.016 31.375 6.637 1 98.12 259 LEU B C 1
ATOM 6834 O O . LEU B 1 259 ? -25.234 30.359 5.965 1 98.12 259 LEU B O 1
ATOM 6838 N N . HIS B 1 260 ? -24.391 32.406 6.191 1 98.38 260 HIS B N 1
ATOM 6839 C CA . HIS B 1 260 ? -23.781 32.438 4.859 1 98.38 260 HIS B CA 1
ATOM 6840 C C . HIS B 1 260 ? -22.297 32.781 4.93 1 98.38 260 HIS B C 1
ATOM 6842 O O . HIS B 1 260 ? -21.891 33.625 5.719 1 98.38 260 HIS B O 1
ATOM 6848 N N . VAL B 1 261 ? -21.531 32.062 4.148 1 98.44 261 VAL B N 1
ATOM 6849 C CA . VAL B 1 261 ? -20.094 32.312 4.059 1 98.44 261 VAL B CA 1
ATOM 6850 C C . VAL B 1 261 ? -19.719 32.719 2.631 1 98.44 261 VAL B C 1
ATOM 6852 O O . VAL B 1 261 ? -20.078 32 1.68 1 98.44 261 VAL B O 1
ATOM 6855 N N . LEU B 1 262 ? -19.109 33.844 2.492 1 98.31 262 LEU B N 1
ATOM 6856 C CA .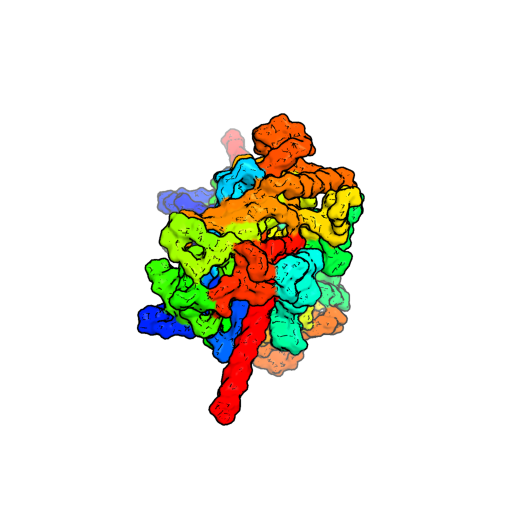 LEU B 1 262 ? -18.516 34.25 1.221 1 98.31 262 LEU B CA 1
ATOM 6857 C C . LEU B 1 262 ? -17 34.062 1.243 1 98.31 262 LEU B C 1
ATOM 6859 O O . LEU B 1 262 ? -16.312 34.688 2.041 1 98.31 262 LEU B O 1
ATOM 6863 N N . LYS B 1 263 ? -16.5 33.188 0.383 1 97.56 263 LYS B N 1
ATOM 6864 C CA . LYS B 1 263 ? -15.078 32.938 0.248 1 97.56 263 LYS B CA 1
ATOM 6865 C C . LYS B 1 263 ? -14.438 33.844 -0.791 1 97.56 263 LYS B C 1
ATOM 6867 O O . LYS B 1 263 ? -15.148 34.5 -1.56 1 97.56 263 LYS B O 1
ATOM 6872 N N . GLN B 1 264 ? -13.125 34 -0.706 1 97.75 264 GLN B N 1
ATOM 6873 C CA . GLN B 1 264 ? -12.383 34.875 -1.597 1 97.75 264 GLN B CA 1
ATOM 6874 C C . GLN B 1 264 ? -12.93 36.281 -1.549 1 97.75 264 GLN B C 1
ATOM 6876 O O . GLN B 1 264 ? -13.055 36.938 -2.584 1 97.75 264 GLN B O 1
ATOM 6881 N N . ALA B 1 265 ? -13.344 36.688 -0.406 1 98.44 265 ALA B N 1
ATOM 6882 C CA . ALA B 1 265 ? -13.914 38.031 -0.173 1 98.44 265 ALA B CA 1
ATOM 6883 C C . ALA B 1 265 ? -13.023 38.844 0.741 1 98.44 265 ALA B C 1
ATOM 6885 O O . ALA B 1 265 ? -13.195 38.844 1.962 1 98.44 265 ALA B O 1
ATOM 6886 N N . LEU B 1 266 ? -12.117 39.594 0.164 1 98.31 266 LEU B N 1
ATOM 6887 C CA . LEU B 1 266 ? -11.203 40.438 0.927 1 98.31 266 LEU B CA 1
ATOM 6888 C C . LEU B 1 266 ? -11.859 41.781 1.262 1 98.31 266 LEU B C 1
ATOM 6890 O O . LEU B 1 266 ? -12.125 42.594 0.368 1 98.31 266 LEU B O 1
ATOM 6894 N N . VAL B 1 267 ? -12.156 42 2.537 1 98.75 267 VAL B N 1
ATOM 6895 C CA . VAL B 1 267 ? -12.75 43.281 2.973 1 98.75 267 VAL B CA 1
ATOM 6896 C C . VAL B 1 267 ? -11.719 44.375 2.887 1 98.75 267 VAL B C 1
ATOM 6898 O O . VAL B 1 267 ? -10.594 44.25 3.371 1 98.75 267 VAL B O 1
ATOM 6901 N N . LYS B 1 268 ? -12.102 45.5 2.275 1 97.69 268 LYS B N 1
ATOM 6902 C CA . LYS B 1 268 ? -11.109 46.531 2.049 1 97.69 268 LYS B CA 1
ATOM 6903 C C . LYS B 1 268 ? -11.492 47.812 2.783 1 97.69 268 LYS B C 1
ATOM 6905 O O . LYS B 1 268 ? -10.656 48.719 2.975 1 97.69 268 LYS B O 1
ATOM 6910 N N . GLN B 1 269 ? -12.875 47.875 3.227 1 98.06 269 GLN B N 1
ATOM 6911 C CA . GLN B 1 269 ? -13.273 49.125 3.826 1 98.06 269 GLN B CA 1
ATOM 6912 C C . GLN B 1 269 ? -14.547 48.969 4.656 1 98.06 269 GLN B C 1
ATOM 6914 O O . GLN B 1 269 ? -15.453 48.219 4.281 1 98.06 269 GLN B O 1
ATOM 6919 N N . LEU B 1 270 ? -14.578 49.688 5.812 1 98.62 270 LEU B N 1
ATOM 6920 C CA . LEU B 1 270 ? -15.789 49.906 6.605 1 98.62 270 LEU B CA 1
ATOM 6921 C C . LEU B 1 270 ? -16.406 51.25 6.32 1 98.62 270 LEU B C 1
ATOM 6923 O O . LEU B 1 270 ? -15.703 52.25 6.223 1 98.62 270 LEU B O 1
ATOM 6927 N N . HIS B 1 271 ? -17.719 51.281 6.152 1 98.31 271 HIS B N 1
ATOM 6928 C CA . HIS B 1 271 ? -18.438 52.531 5.91 1 98.31 271 HIS B CA 1
ATOM 6929 C C . HIS B 1 271 ? -19.203 52.969 7.145 1 98.31 271 HIS B C 1
ATOM 6931 O O . HIS B 1 271 ? -20.062 52.219 7.645 1 98.31 271 HIS B O 1
ATOM 6937 N N . PHE B 1 272 ? -18.922 54.188 7.578 1 98.12 272 PHE B N 1
ATOM 6938 C CA . PHE B 1 272 ? -19.531 54.719 8.797 1 98.12 272 PHE B CA 1
ATOM 6939 C C . PHE B 1 272 ? -20.641 55.719 8.469 1 98.12 272 PHE B C 1
ATOM 6941 O O . PHE B 1 272 ? -20.719 56.188 7.344 1 98.12 272 PHE B O 1
ATOM 6948 N N . ASP B 1 273 ? -21.547 55.969 9.422 1 97.5 273 ASP B N 1
ATOM 6949 C CA . ASP B 1 273 ? -22.578 56.969 9.266 1 97.5 273 ASP B CA 1
ATOM 6950 C C . ASP B 1 273 ? -21.969 58.375 9.367 1 97.5 273 ASP B C 1
ATOM 6952 O O . ASP B 1 273 ? -20.766 58.531 9.539 1 97.5 273 ASP B O 1
ATOM 6956 N N . ALA B 1 274 ? -22.797 59.344 9.195 1 95.94 274 ALA B N 1
ATOM 6957 C CA . ALA B 1 274 ? -22.344 60.719 9.133 1 95.94 274 ALA B CA 1
ATOM 6958 C C . ALA B 1 274 ? -21.656 61.156 10.422 1 95.94 274 ALA B C 1
ATOM 6960 O O . ALA B 1 274 ? -20.703 61.938 10.406 1 95.94 274 ALA B O 1
ATOM 6961 N N . ALA B 1 275 ? -22.062 60.531 11.562 1 95.94 275 ALA B N 1
ATOM 6962 C CA . ALA B 1 275 ? -21.5 60.844 12.867 1 95.94 275 ALA B CA 1
ATOM 6963 C C . ALA B 1 275 ? -20.297 59.969 13.18 1 95.94 275 ALA B C 1
ATOM 6965 O O . ALA B 1 275 ? -19.625 60.156 14.203 1 95.94 275 ALA B O 1
ATOM 6966 N N . ALA B 1 276 ? -19.984 59.031 12.312 1 96.31 276 ALA B N 1
ATOM 6967 C CA . ALA B 1 276 ? -18.891 58.062 12.461 1 96.31 276 ALA B CA 1
ATOM 6968 C C . ALA B 1 276 ? -19.031 57.281 13.742 1 96.31 276 ALA B C 1
ATOM 6970 O O . ALA B 1 276 ? -18.047 56.938 14.398 1 96.31 276 ALA B O 1
ATOM 6971 N N . ARG B 1 277 ? -20.281 56.969 14.078 1 96.56 277 ARG B N 1
ATOM 6972 C CA . ARG B 1 277 ? -20.531 56.25 15.328 1 96.56 277 ARG B CA 1
ATOM 6973 C C . ARG B 1 277 ? -21.109 54.875 15.07 1 96.56 277 ARG B C 1
ATOM 6975 O O . ARG B 1 277 ? -21.219 54.062 15.992 1 96.56 277 ARG B O 1
ATOM 6982 N N . ARG B 1 278 ? -21.391 54.656 13.812 1 97.88 278 ARG B N 1
ATOM 6983 C CA . ARG B 1 278 ? -21.969 53.375 13.445 1 97.88 278 ARG B CA 1
ATOM 6984 C C . ARG B 1 278 ? -21.453 52.906 12.086 1 97.88 278 ARG B C 1
ATOM 6986 O O . ARG B 1 278 ? -21.344 53.688 11.148 1 97.88 278 ARG B O 1
ATOM 6993 N N . VAL B 1 279 ? -21.172 51.594 12.008 1 98.44 279 VAL B N 1
ATOM 6994 C CA . VAL B 1 279 ? -20.844 51 10.719 1 98.44 279 VAL B CA 1
ATOM 6995 C C . VAL B 1 279 ? -22.125 50.656 9.961 1 98.44 279 VAL B C 1
ATOM 6997 O O . VAL B 1 279 ? -22.953 49.875 10.445 1 98.44 279 VAL B O 1
ATOM 7000 N N . GLU B 1 280 ? -22.234 51.188 8.781 1 98.12 280 GLU B N 1
ATOM 7001 C CA . GLU B 1 280 ? -23.453 51 7.996 1 98.12 280 GLU B CA 1
ATOM 7002 C C . GLU B 1 280 ? -23.266 49.875 6.961 1 98.12 280 GLU B C 1
ATOM 7004 O O . GLU B 1 280 ? -24.234 49.219 6.586 1 98.12 280 GLU B O 1
ATOM 7009 N N . ALA B 1 281 ? -22.047 49.781 6.527 1 98.44 281 ALA B N 1
ATOM 7010 C CA . ALA B 1 281 ? -21.781 48.781 5.48 1 98.44 281 ALA B CA 1
ATOM 7011 C C . ALA B 1 281 ? -20.297 48.438 5.43 1 98.44 281 ALA B C 1
ATOM 7013 O O . ALA B 1 281 ? -19.469 49.094 6.051 1 98.44 281 ALA B O 1
ATOM 7014 N N . VAL B 1 282 ? -20.031 47.344 4.734 1 98.31 282 VAL B N 1
ATOM 7015 C CA . VAL B 1 282 ? -18.672 46.844 4.496 1 98.31 282 VAL B CA 1
ATOM 7016 C C . VAL B 1 282 ? -18.469 46.625 3.002 1 98.31 282 VAL B C 1
ATOM 7018 O O . VAL B 1 282 ? -19.344 46.094 2.316 1 98.31 282 VAL B O 1
ATOM 7021 N N . SER B 1 283 ? -17.328 47.062 2.488 1 98.19 283 SER B N 1
ATOM 7022 C CA . SER B 1 283 ? -16.953 46.781 1.108 1 98.19 283 SER B CA 1
ATOM 7023 C C . SER B 1 283 ? -15.875 45.688 1.049 1 98.19 283 SER B C 1
ATOM 7025 O O . SER B 1 283 ? -14.953 45.688 1.864 1 98.19 283 SER B O 1
ATOM 7027 N N . PHE B 1 284 ? -16.031 44.75 0.106 1 98.25 284 PHE B N 1
ATOM 7028 C CA . PHE B 1 284 ? -15.047 43.719 -0.116 1 98.25 284 PHE B CA 1
ATOM 7029 C C . PHE B 1 284 ? -14.82 43.469 -1.606 1 98.25 284 PHE B C 1
ATOM 7031 O O . PHE B 1 284 ? -15.633 43.906 -2.434 1 98.25 284 PHE B O 1
ATOM 7038 N N . VAL B 1 285 ? -13.688 42.906 -1.863 1 97.81 285 VAL B N 1
ATOM 7039 C CA . VAL B 1 285 ? -13.305 42.656 -3.248 1 97.81 285 VAL B CA 1
ATOM 7040 C C . VAL B 1 285 ? -13.312 41.156 -3.521 1 97.81 285 VAL B C 1
ATOM 7042 O O . VAL B 1 285 ? -12.852 40.344 -2.691 1 97.81 285 VAL B O 1
ATOM 7045 N N . ARG B 1 286 ? -13.836 40.719 -4.523 1 95.88 286 ARG B N 1
ATOM 7046 C CA . ARG B 1 286 ? -13.734 39.375 -5.117 1 95.88 286 ARG B CA 1
ATOM 7047 C C . ARG B 1 286 ? -13.414 39.469 -6.605 1 95.88 286 ARG B C 1
ATOM 7049 O O . ARG B 1 286 ? -14.195 40.031 -7.379 1 95.88 286 ARG B O 1
ATOM 7056 N N . GLY B 1 287 ? -12.289 38.875 -6.918 1 91.5 287 GLY B N 1
ATOM 7057 C CA . GLY B 1 287 ? -11.789 39.125 -8.266 1 91.5 287 GLY B CA 1
ATOM 7058 C C . GLY B 1 287 ? -11.445 40.594 -8.508 1 91.5 287 GLY B C 1
ATOM 7059 O O . GLY B 1 287 ? -10.672 41.188 -7.754 1 91.5 287 GLY B O 1
ATOM 7060 N N . SER B 1 288 ? -12.047 41.156 -9.547 1 91.94 288 SER B N 1
ATOM 7061 C CA . SER B 1 288 ? -11.781 42.531 -9.906 1 91.94 288 SER B CA 1
ATOM 7062 C C . SER B 1 288 ? -12.953 43.438 -9.523 1 91.94 288 SER B C 1
ATOM 7064 O O . SER B 1 288 ? -12.922 44.625 -9.781 1 91.94 288 SER B O 1
ATOM 7066 N N . ARG B 1 289 ? -13.859 42.906 -8.812 1 95.38 289 ARG B N 1
ATOM 7067 C CA . ARG B 1 289 ? -15.07 43.688 -8.531 1 95.38 289 ARG B CA 1
ATOM 7068 C C . ARG B 1 289 ? -15.203 43.969 -7.043 1 95.38 289 ARG B C 1
ATOM 7070 O O . ARG B 1 289 ? -14.852 43.125 -6.211 1 95.38 289 ARG B O 1
ATOM 7077 N N . THR B 1 290 ? -15.703 45.125 -6.719 1 96.88 290 THR B N 1
ATOM 7078 C CA . THR B 1 290 ? -16 45.531 -5.352 1 96.88 290 THR B CA 1
ATOM 7079 C C . THR B 1 290 ? -17.484 45.344 -5.043 1 96.88 290 THR B C 1
ATOM 7081 O O . THR B 1 290 ? -18.344 45.656 -5.879 1 96.88 290 THR B O 1
ATOM 7084 N N . TYR B 1 291 ? -17.797 44.75 -3.984 1 97.88 291 TYR B N 1
ATOM 7085 C CA . TYR B 1 291 ? -19.141 44.562 -3.49 1 97.88 291 TYR B CA 1
ATOM 7086 C C . TYR B 1 291 ? -19.359 45.281 -2.156 1 97.88 291 TYR B C 1
ATOM 7088 O O . TYR B 1 291 ? -18.391 45.656 -1.488 1 97.88 291 TYR B O 1
ATOM 7096 N N . ARG B 1 292 ? -20.625 45.562 -1.856 1 97.75 292 ARG B N 1
ATOM 7097 C CA . ARG B 1 292 ? -20.969 46.219 -0.608 1 97.75 292 ARG B CA 1
ATOM 7098 C C . ARG B 1 292 ? -22.125 45.5 0.082 1 97.75 292 ARG B C 1
ATOM 7100 O O . ARG B 1 292 ? -23.094 45.125 -0.571 1 97.75 292 ARG B O 1
ATOM 7107 N N . VAL B 1 293 ? -22.016 45.25 1.346 1 98.38 293 VAL B N 1
ATOM 7108 C CA . VAL B 1 293 ? -23.094 44.625 2.117 1 98.38 293 VAL B CA 1
ATOM 7109 C C . VAL B 1 293 ? -23.406 45.5 3.338 1 98.38 293 VAL B C 1
ATOM 7111 O O . VAL B 1 293 ? -22.5 46.031 3.969 1 98.38 293 VAL B O 1
ATOM 7114 N N . GLY B 1 294 ? -24.656 45.625 3.623 1 98.38 294 GLY B N 1
ATOM 7115 C CA . GLY B 1 294 ? -25.078 46.438 4.758 1 98.38 294 GLY B CA 1
ATOM 7116 C C . GLY B 1 294 ? -25 45.688 6.078 1 98.38 294 GLY B C 1
ATOM 7117 O O . GLY B 1 294 ? -25.125 44.469 6.113 1 98.38 294 GLY B O 1
ATOM 7118 N N . VAL B 1 295 ? -24.781 46.469 7.172 1 98.56 295 VAL B N 1
ATOM 7119 C CA . VAL B 1 295 ? -24.75 45.969 8.539 1 98.56 295 VAL B CA 1
ATOM 7120 C C . VAL B 1 295 ? -25.984 46.469 9.297 1 98.56 295 VAL B C 1
ATOM 7122 O O . VAL B 1 295 ? -26.047 47.625 9.68 1 98.56 295 VAL B O 1
ATOM 7125 N N . ALA B 1 296 ? -26.859 45.562 9.609 1 98 296 ALA B N 1
ATOM 7126 C CA . ALA B 1 296 ? -28.109 45.969 10.242 1 98 296 ALA B CA 1
ATOM 7127 C C . ALA B 1 296 ? -27.953 46.094 11.75 1 98 296 ALA B C 1
ATOM 7129 O O . ALA B 1 296 ? -28.516 47 12.375 1 98 296 ALA B O 1
ATOM 7130 N N . LYS B 1 297 ? -27.203 45.188 12.344 1 97.56 297 LYS B N 1
ATOM 7131 C CA . LYS B 1 297 ? -27.016 45.219 13.789 1 97.56 297 LYS B CA 1
ATOM 7132 C C . LYS B 1 297 ? -25.562 45.531 14.141 1 97.56 297 LYS B C 1
ATOM 7134 O O . LYS B 1 297 ? -25.234 46.656 14.547 1 97.56 297 LYS B O 1
ATOM 7139 N N . GLU B 1 298 ? -24.625 44.562 13.797 1 97.94 298 GLU B N 1
ATOM 7140 C CA . GLU B 1 298 ? -23.234 44.781 14.227 1 97.94 298 GLU B CA 1
ATOM 7141 C C . GLU B 1 298 ? -22.25 44.094 13.273 1 97.94 298 GLU B C 1
ATOM 7143 O O . GLU B 1 298 ? -22.562 43.062 12.688 1 97.94 298 GLU B O 1
ATOM 7148 N N . ALA B 1 299 ? -21.109 44.75 13.109 1 98.75 299 ALA B N 1
ATOM 7149 C CA . ALA B 1 299 ? -19.953 44.094 12.469 1 98.75 299 ALA B CA 1
ATOM 7150 C C . ALA B 1 299 ? -18.953 43.594 13.5 1 98.75 299 ALA B C 1
ATOM 7152 O O . ALA B 1 299 ? -18.766 44.219 14.547 1 98.75 299 ALA B O 1
ATOM 7153 N N . VAL B 1 300 ? -18.375 42.438 13.242 1 98.88 300 VAL B N 1
ATOM 7154 C CA . VAL B 1 300 ? -17.328 41.875 14.102 1 98.88 300 VAL B CA 1
ATOM 7155 C C . VAL B 1 300 ? -16.031 41.75 13.312 1 98.88 300 VAL B C 1
ATOM 7157 O O . VAL B 1 300 ? -15.969 41 12.328 1 98.88 300 VAL B O 1
ATOM 7160 N N . LEU B 1 301 ? -15.07 42.469 13.734 1 98.75 301 LEU B N 1
ATOM 7161 C CA . LEU B 1 301 ? -13.758 42.406 13.102 1 98.75 301 LEU B CA 1
ATOM 7162 C C . LEU B 1 301 ? -12.93 41.25 13.664 1 98.75 301 LEU B C 1
ATOM 7164 O O . LEU B 1 301 ? -12.578 41.25 14.844 1 98.75 301 LEU B O 1
ATOM 7168 N N . SER B 1 302 ? -12.641 40.281 12.891 1 98.88 302 SER B N 1
ATOM 7169 C CA . SER B 1 302 ? -11.859 39.094 13.258 1 98.88 302 SER B CA 1
ATOM 7170 C C . SER B 1 302 ? -10.836 38.781 12.18 1 98.88 302 SER B C 1
ATOM 7172 O O . SER B 1 302 ? -10.688 37.625 11.797 1 98.88 302 SER B O 1
ATOM 7174 N N . ALA B 1 303 ? -10.195 39.75 11.664 1 98.62 303 ALA B N 1
ATOM 7175 C CA . ALA B 1 303 ? -9.25 39.594 10.555 1 98.62 303 ALA B CA 1
ATOM 7176 C C . ALA B 1 303 ? -7.844 39.312 11.078 1 98.62 303 ALA B C 1
ATOM 7178 O O . ALA B 1 303 ? -6.926 39.062 10.297 1 98.62 303 ALA B O 1
ATOM 7179 N N . GLY B 1 304 ? -7.625 39.312 12.375 1 98.19 304 GLY B N 1
ATOM 7180 C CA . GLY B 1 304 ? -6.332 39 12.953 1 98.19 304 GLY B CA 1
ATOM 7181 C C . GLY B 1 304 ? -5.547 40.219 13.398 1 98.19 304 GLY B C 1
ATOM 7182 O O . GLY B 1 304 ? -5.91 41.344 13.078 1 98.19 304 GLY B O 1
ATOM 7183 N N . ALA B 1 305 ? -4.457 40 14.008 1 98.44 305 ALA B N 1
ATOM 7184 C CA . ALA B 1 305 ? -3.664 41.031 14.68 1 98.44 305 ALA B CA 1
ATOM 7185 C C . ALA B 1 305 ? -3 41.969 13.672 1 98.44 305 ALA B C 1
ATOM 7187 O O . ALA B 1 305 ? -2.531 43.031 14.023 1 98.44 305 ALA B O 1
ATOM 7188 N N . ILE B 1 306 ? -2.992 41.531 12.422 1 98.56 306 ILE B N 1
ATOM 7189 C CA . ILE B 1 306 ? -2.377 42.375 11.398 1 98.56 306 ILE B CA 1
ATOM 7190 C C . ILE B 1 306 ? -3.463 43.031 10.562 1 98.56 306 ILE B C 1
ATOM 7192 O O . ILE B 1 306 ? -3.484 44.281 10.43 1 98.56 306 ILE B O 1
ATOM 7196 N N . ASP B 1 307 ? -4.43 42.344 10.188 1 98.5 307 ASP B N 1
ATOM 7197 C CA . ASP B 1 307 ? -5.355 42.875 9.18 1 98.5 307 ASP B CA 1
ATOM 7198 C C . ASP B 1 307 ? -6.52 43.625 9.836 1 98.5 307 ASP B C 1
ATOM 7200 O O . ASP B 1 307 ? -7.145 44.469 9.219 1 98.5 307 ASP B O 1
ATOM 7204 N N . SER B 1 308 ? -6.883 43.281 11.094 1 98.81 308 SER B N 1
ATOM 7205 C CA . SER B 1 308 ? -7.926 44.062 11.773 1 98.81 308 SER B CA 1
ATOM 7206 C C . SER B 1 308 ? -7.531 45.531 11.922 1 98.81 308 SER B C 1
ATOM 7208 O O . SER B 1 308 ? -8.273 46.406 11.5 1 98.81 308 SER B O 1
ATOM 7210 N N . PRO B 1 309 ? -6.359 45.844 12.484 1 98.75 309 PRO B N 1
ATOM 7211 C CA . PRO B 1 309 ? -5.977 47.25 12.57 1 98.75 309 PRO B CA 1
ATOM 7212 C C . PRO B 1 309 ? -5.754 47.875 11.195 1 98.75 309 PRO B C 1
ATOM 7214 O O . PRO B 1 309 ? -6.074 49.062 10.992 1 98.75 309 PRO B O 1
ATOM 7217 N N . ALA B 1 310 ? -5.176 47.125 10.242 1 98.62 310 ALA B N 1
ATOM 7218 C CA . ALA B 1 310 ? -4.965 47.656 8.898 1 98.62 310 ALA B CA 1
ATOM 7219 C C . ALA B 1 310 ? -6.281 48.094 8.273 1 98.62 310 ALA B C 1
ATOM 7221 O O . ALA B 1 310 ? -6.348 49.156 7.613 1 98.62 310 ALA B O 1
ATOM 7222 N N . LEU B 1 311 ? -7.277 47.281 8.445 1 98.56 311 LEU B N 1
ATOM 7223 C CA . LEU B 1 311 ? -8.594 47.594 7.914 1 98.56 311 LEU B CA 1
ATOM 7224 C C . LEU B 1 311 ? -9.164 48.844 8.57 1 98.56 311 LEU B C 1
ATOM 7226 O O . LEU B 1 311 ? -9.758 49.688 7.895 1 98.56 311 LEU B O 1
ATOM 7230 N N . LEU B 1 312 ? -9.031 48.969 9.891 1 98.75 312 LEU B N 1
ATOM 7231 C CA . LEU B 1 312 ? -9.492 50.156 10.594 1 98.75 312 LEU B CA 1
ATOM 7232 C C . LEU B 1 312 ? -8.773 51.406 10.078 1 98.75 312 LEU B C 1
ATOM 7234 O O . LEU B 1 312 ? -9.414 52.438 9.805 1 98.75 312 LEU B O 1
ATOM 7238 N N . LEU B 1 313 ? -7.496 51.312 9.906 1 98.62 313 LEU B N 1
ATOM 7239 C CA . LEU B 1 313 ? -6.715 52.438 9.406 1 98.62 313 LEU B CA 1
ATOM 7240 C C . LEU B 1 313 ? -7.184 52.875 8.016 1 98.62 313 LEU B C 1
ATOM 7242 O O . LEU B 1 313 ? -7.418 54.062 7.766 1 98.62 313 LEU B O 1
ATOM 7246 N N . ARG B 1 314 ? -7.363 51.938 7.168 1 97.94 314 ARG B N 1
ATOM 7247 C CA . ARG B 1 314 ? -7.797 52.219 5.805 1 97.94 314 ARG B CA 1
ATOM 7248 C C . ARG B 1 314 ? -9.195 52.812 5.793 1 97.94 314 ARG B C 1
ATOM 7250 O O . ARG B 1 314 ? -9.578 53.5 4.84 1 97.94 314 ARG B O 1
ATOM 7257 N N . SER B 1 315 ? -9.93 52.562 6.875 1 98.38 315 SER B N 1
ATOM 7258 C CA . SER B 1 315 ? -11.312 53 6.961 1 98.38 315 SER B CA 1
ATOM 7259 C C . SER B 1 315 ? -11.43 54.344 7.719 1 98.38 315 SER B C 1
ATOM 7261 O O . SER B 1 315 ? -12.531 54.781 8.047 1 98.38 315 SER B O 1
ATOM 7263 N N . GLY B 1 316 ? -10.312 54.938 8.094 1 98.06 316 GLY B N 1
ATOM 7264 C CA . GLY B 1 316 ? -10.305 56.25 8.703 1 98.06 316 GLY B CA 1
ATOM 7265 C C . GLY B 1 316 ? -10.336 56.219 10.219 1 98.06 316 GLY B C 1
ATOM 7266 O O . GLY B 1 316 ? -10.656 57.219 10.859 1 98.06 316 GLY B O 1
ATOM 7267 N N . VAL B 1 317 ? -10.109 55.156 10.82 1 98.44 317 VAL B N 1
ATOM 7268 C CA . VAL B 1 317 ? -10.078 54.969 12.273 1 98.44 317 VAL B CA 1
ATOM 7269 C C . VAL B 1 317 ? -8.656 54.688 12.727 1 98.44 317 VAL B C 1
ATOM 7271 O O . VAL B 1 317 ? -8.102 53.625 12.422 1 98.44 317 VAL B O 1
ATOM 7274 N N . GLY B 1 318 ? -7.973 55.562 13.445 1 98.12 318 GLY B N 1
ATOM 7275 C CA . GLY B 1 318 ? -6.598 55.406 13.898 1 98.12 318 GLY B CA 1
ATOM 7276 C C . GLY B 1 318 ? -5.949 56.719 14.281 1 98.12 318 GLY B C 1
ATOM 7277 O O . GLY B 1 318 ? -6.633 57.75 14.43 1 98.12 318 GLY B O 1
ATOM 7278 N N . PRO B 1 319 ? -4.672 56.719 14.453 1 98.12 319 PRO B N 1
ATOM 7279 C CA . PRO B 1 319 ? -3.975 57.938 14.812 1 98.12 319 PRO B CA 1
ATOM 7280 C C . PRO B 1 319 ? -4.125 59.031 13.75 1 98.12 319 PRO B C 1
ATOM 7282 O O . PRO B 1 319 ? -3.762 58.812 12.586 1 98.12 319 PRO B O 1
ATOM 7285 N N . ARG B 1 320 ? -4.613 60.219 14.195 1 97.69 320 ARG B N 1
ATOM 7286 C CA . ARG B 1 320 ? -4.926 61.312 13.297 1 97.69 320 ARG B CA 1
ATOM 7287 C C . ARG B 1 320 ? -3.736 61.656 12.406 1 97.69 320 ARG B C 1
ATOM 7289 O O . ARG B 1 320 ? -3.873 61.75 11.18 1 97.69 320 ARG B O 1
ATOM 7296 N N . LYS B 1 321 ? -2.609 61.75 12.992 1 97.44 321 LYS B N 1
ATOM 7297 C CA . LYS B 1 321 ? -1.417 62.156 12.258 1 97.44 321 LYS B CA 1
ATOM 7298 C C . LYS B 1 321 ? -1.086 61.156 11.141 1 97.44 321 LYS B C 1
ATOM 7300 O O . LYS B 1 321 ? -0.744 61.562 10.031 1 97.44 321 LYS B O 1
ATOM 7305 N N . GLU B 1 322 ? -1.149 59.906 11.398 1 97.12 322 GLU B N 1
ATOM 7306 C CA . GLU B 1 322 ? -0.838 58.875 10.422 1 97.12 322 GLU B CA 1
ATOM 7307 C C . GLU B 1 322 ? -1.857 58.844 9.289 1 97.12 322 GLU B C 1
ATOM 7309 O O . GLU B 1 322 ? -1.495 58.688 8.125 1 97.12 322 GLU B O 1
ATOM 7314 N N . LEU B 1 323 ? -3.115 59 9.602 1 98.12 323 LEU B N 1
ATOM 7315 C CA . LEU B 1 323 ? -4.176 59 8.602 1 98.12 323 LEU B CA 1
ATOM 7316 C C . LEU B 1 323 ? -4.035 60.219 7.68 1 98.12 323 LEU B C 1
ATOM 7318 O O . LEU B 1 323 ? -4.152 60.094 6.457 1 98.12 323 LEU B O 1
ATOM 7322 N N . GLU B 1 324 ? -3.736 61.375 8.289 1 98 324 GLU B N 1
ATOM 7323 C CA . GLU B 1 324 ? -3.576 62.594 7.508 1 98 324 GLU B CA 1
ATOM 7324 C C . GLU B 1 324 ? -2.383 62.5 6.562 1 98 324 GLU B C 1
ATOM 7326 O O . GLU B 1 324 ? -2.441 62.969 5.43 1 98 324 GLU B O 1
ATOM 7331 N N . GLN B 1 325 ? -1.396 61.906 7.027 1 97.31 325 GLN B N 1
ATOM 7332 C CA . GLN B 1 325 ? -0.199 61.719 6.211 1 97.31 325 GLN B CA 1
ATOM 7333 C C . GLN B 1 325 ? -0.501 60.906 4.961 1 97.31 325 GLN B C 1
ATOM 7335 O O . GLN B 1 325 ? 0.143 61.094 3.924 1 97.31 325 GLN B O 1
ATOM 7340 N N . LEU B 1 326 ? -1.46 60.031 4.98 1 97.38 326 LEU B N 1
ATOM 7341 C CA . LEU B 1 326 ? -1.822 59.156 3.861 1 97.38 326 LEU B CA 1
ATOM 7342 C C . LEU B 1 326 ? -3.035 59.719 3.119 1 97.38 326 LEU B C 1
ATOM 7344 O O . LEU B 1 326 ? -3.582 59.062 2.236 1 97.38 326 LEU B O 1
ATOM 7348 N N . ALA B 1 327 ? -3.502 60.875 3.504 1 97.19 327 ALA B N 1
ATOM 7349 C CA . ALA B 1 327 ? -4.652 61.562 2.91 1 97.19 327 ALA B CA 1
ATOM 7350 C C . ALA B 1 327 ? -5.918 60.719 3.061 1 97.19 327 ALA B C 1
ATOM 7352 O O . ALA B 1 327 ? -6.746 60.656 2.148 1 97.19 327 ALA B O 1
ATOM 7353 N N . LEU B 1 328 ? -5.98 60.094 4.215 1 97.38 328 LEU B N 1
ATOM 7354 C CA . LEU B 1 328 ? -7.195 59.344 4.574 1 97.38 328 LEU B CA 1
ATOM 7355 C C . LEU B 1 328 ? -8.102 60.219 5.453 1 97.38 328 LEU B C 1
ATOM 7357 O O . LEU B 1 328 ? -7.617 61.062 6.219 1 97.38 328 LEU B O 1
ATOM 7361 N N . PRO B 1 329 ? -9.406 60.031 5.301 1 96.88 329 PRO B N 1
ATOM 7362 C CA . PRO B 1 329 ? -10.289 60.719 6.23 1 96.88 329 PRO B CA 1
ATOM 7363 C C . PRO B 1 329 ? -10.078 60.312 7.684 1 96.88 329 PRO B C 1
ATOM 7365 O O . PRO B 1 329 ? -9.836 59.125 7.957 1 96.88 329 PRO B O 1
ATOM 7368 N N . VAL B 1 330 ? -10.164 61.281 8.578 1 97.94 330 VAL B N 1
ATOM 7369 C CA . VAL B 1 330 ? -10.102 61 10.008 1 97.94 330 VAL B CA 1
ATOM 7370 C C . VAL B 1 330 ? -11.516 60.938 10.586 1 97.94 330 VAL B C 1
ATOM 7372 O O . VAL B 1 330 ? -12.047 61.969 11.023 1 97.94 330 VAL B O 1
ATOM 7375 N N . LEU B 1 331 ? -12.016 59.812 10.672 1 97.81 331 LEU B N 1
ATOM 7376 C CA . LEU B 1 331 ? -13.375 59.656 11.188 1 97.81 331 LEU B CA 1
ATOM 7377 C C . LEU B 1 331 ? -13.359 59.5 12.703 1 97.81 331 LEU B C 1
ATOM 7379 O O . LEU B 1 331 ? -14.234 60.031 13.391 1 97.81 331 LEU B O 1
ATOM 7383 N N . GLN B 1 332 ? -12.438 58.719 13.195 1 95.94 332 GLN B N 1
ATOM 7384 C CA . GLN B 1 332 ? -12.227 58.5 14.625 1 95.94 332 GLN B CA 1
ATOM 7385 C C . GLN B 1 332 ? -10.742 58.531 14.977 1 95.94 332 GLN B C 1
ATOM 7387 O O . GLN B 1 332 ? -9.961 57.719 14.445 1 95.94 332 GLN B O 1
ATOM 7392 N N . ASP B 1 333 ? -10.383 59.469 15.867 1 96.88 333 ASP B N 1
ATOM 7393 C CA . ASP B 1 333 ? -9.008 59.5 16.344 1 96.88 333 ASP B CA 1
ATOM 7394 C C . ASP B 1 333 ? -8.789 58.5 17.484 1 96.88 333 ASP B C 1
ATOM 7396 O O . ASP B 1 333 ? -9.18 58.781 18.625 1 96.88 333 ASP B O 1
ATOM 7400 N N . LEU B 1 334 ? -8.203 57.438 17.203 1 97.56 334 LEU B N 1
ATOM 7401 C CA . LEU B 1 334 ? -7.828 56.406 18.156 1 97.56 334 LEU B CA 1
ATOM 7402 C C . LEU B 1 334 ? -6.332 56.094 18.062 1 97.56 334 LEU B C 1
ATOM 7404 O O . LEU B 1 334 ? -5.918 55.188 17.344 1 97.56 334 LEU B O 1
ATOM 7408 N N . PRO B 1 335 ? -5.523 56.719 18.844 1 97.38 335 PRO B N 1
ATOM 7409 C CA . PRO B 1 335 ? -4.066 56.688 18.719 1 97.38 335 PRO B CA 1
ATOM 7410 C C . PRO B 1 335 ? -3.492 55.281 18.969 1 97.38 335 PRO B C 1
ATOM 7412 O O . PRO B 1 335 ? -2.379 55 18.531 1 97.38 335 PRO B O 1
ATOM 7415 N N . GLY B 1 336 ? -4.203 54.438 19.578 1 98.12 336 GLY B N 1
ATOM 7416 C CA . GLY B 1 336 ? -3.691 53.125 19.938 1 98.12 336 GLY B CA 1
ATOM 7417 C C . GLY B 1 336 ? -3.75 52.125 18.812 1 98.12 336 GLY B C 1
ATOM 7418 O O . GLY B 1 336 ? -3.123 51.062 18.875 1 98.12 336 GLY B O 1
ATOM 7419 N N . VAL B 1 337 ? -4.477 52.438 17.703 1 98.69 337 VAL B N 1
ATOM 7420 C CA . VAL B 1 337 ? -4.652 51.5 16.609 1 98.69 337 VAL B CA 1
ATOM 7421 C C . VAL B 1 337 ? -3.301 51.188 15.977 1 98.69 337 VAL B C 1
ATOM 7423 O O . VAL B 1 337 ? -2.568 52.062 15.562 1 98.69 337 VAL B O 1
ATOM 7426 N N . GLY B 1 338 ? -2.961 49.906 15.938 1 98.56 338 GLY B N 1
ATOM 7427 C CA . GLY B 1 338 ? -1.725 49.438 15.328 1 98.56 338 GLY B CA 1
ATOM 7428 C C . GLY B 1 338 ? -0.546 49.469 16.281 1 98.56 338 GLY B C 1
ATOM 7429 O O . GLY B 1 338 ? 0.54 49 15.953 1 98.56 338 GLY B O 1
ATOM 7430 N N . LYS B 1 339 ? -0.817 49.969 17.469 1 97.81 339 LYS B N 1
ATOM 7431 C CA . LYS B 1 339 ? 0.253 50.062 18.469 1 97.81 339 LYS B CA 1
ATOM 7432 C C . LYS B 1 339 ? 0.229 48.875 19.422 1 97.81 339 LYS B C 1
ATOM 7434 O O . LYS B 1 339 ? -0.614 47.969 19.281 1 97.81 339 LYS B O 1
ATOM 7439 N N . ASN B 1 340 ? 1.175 48.75 20.281 1 98.12 340 ASN B N 1
ATOM 7440 C CA . ASN B 1 340 ? 1.275 47.656 21.266 1 98.12 340 ASN B CA 1
ATOM 7441 C C . ASN B 1 340 ? 1.422 46.312 20.578 1 98.12 340 ASN B C 1
ATOM 7443 O O . ASN B 1 340 ? 0.939 45.281 21.094 1 98.12 340 ASN B O 1
ATOM 7447 N N . LEU B 1 341 ? 1.966 46.312 19.344 1 98.62 341 LEU B N 1
ATOM 7448 C CA . LEU B 1 341 ? 2.189 45.031 18.641 1 98.62 341 LEU B CA 1
ATOM 7449 C C . LEU B 1 341 ? 3.143 44.156 19.422 1 98.62 341 LEU B C 1
ATOM 7451 O O . LEU B 1 341 ? 4.293 44.531 19.672 1 98.62 341 LEU B O 1
ATOM 7455 N N . GLN B 1 342 ? 2.643 42.969 19.812 1 98.19 342 GLN B N 1
ATOM 7456 C CA . GLN B 1 342 ? 3.414 42 20.562 1 98.19 342 GLN B CA 1
ATOM 7457 C C . GLN B 1 342 ? 3.535 40.688 19.781 1 98.19 342 GLN B C 1
ATOM 7459 O O . GLN B 1 342 ? 2.736 40.406 18.891 1 98.19 342 GLN B O 1
ATOM 7464 N N . ASP B 1 343 ? 4.566 39.969 20.094 1 98.19 343 ASP B N 1
ATOM 7465 C CA . ASP B 1 343 ? 4.816 38.625 19.562 1 98.19 343 ASP B CA 1
ATOM 7466 C C . ASP B 1 343 ? 5.773 37.844 20.469 1 98.19 343 ASP B C 1
ATOM 7468 O O . ASP B 1 343 ? 6.508 38.438 21.25 1 98.19 343 ASP B O 1
ATOM 7472 N N . HIS B 1 344 ? 5.559 36.562 20.438 1 98.19 344 HIS B N 1
ATOM 7473 C CA . HIS B 1 344 ? 6.586 35.719 21.047 1 98.19 344 HIS B CA 1
ATOM 7474 C C . HIS B 1 344 ? 7.785 35.562 20.125 1 98.19 344 HIS B C 1
ATOM 7476 O O . HIS B 1 344 ? 7.703 34.844 19.125 1 98.19 344 HIS B O 1
ATOM 7482 N N . VAL B 1 345 ? 8.852 36.188 20.469 1 98.06 345 VAL B N 1
ATOM 7483 C CA . VAL B 1 345 ? 10.094 36 19.719 1 98.06 345 VAL B CA 1
ATOM 7484 C C . VAL B 1 345 ? 10.859 34.812 20.281 1 98.06 345 VAL B C 1
ATOM 7486 O O . VAL B 1 345 ? 10.812 34.562 21.484 1 98.06 345 VAL B O 1
ATOM 7489 N N . LEU B 1 346 ? 11.477 34.062 19.391 1 98.44 346 LEU B N 1
ATOM 7490 C CA . LEU B 1 346 ? 12.242 32.906 19.828 1 98.44 346 LEU B CA 1
ATOM 7491 C C . LEU B 1 346 ? 13.594 32.844 19.125 1 98.44 346 LEU B C 1
ATOM 7493 O O . LEU B 1 346 ? 13.828 33.562 18.156 1 98.44 346 LEU B O 1
ATOM 7497 N N . VAL B 1 347 ? 14.484 32.094 19.719 1 98.5 347 VAL B N 1
ATOM 7498 C CA . VAL B 1 347 ? 15.773 31.734 19.141 1 98.5 347 VAL B CA 1
ATOM 7499 C C . VAL B 1 347 ? 15.891 30.219 19.078 1 98.5 347 VAL B C 1
ATOM 7501 O O . VAL B 1 347 ? 15.859 29.531 20.094 1 98.5 347 VAL B O 1
ATOM 7504 N N . PRO B 1 348 ? 16.016 29.688 17.844 1 98.56 348 PRO B N 1
ATOM 7505 C CA . PRO B 1 348 ? 16.172 28.25 17.734 1 98.56 348 PRO B CA 1
ATOM 7506 C C . PRO B 1 348 ? 17.594 27.781 18.016 1 98.56 348 PRO B C 1
ATOM 7508 O O . PRO B 1 348 ? 18.547 28.422 17.609 1 98.56 348 PRO B O 1
ATOM 7511 N N . LEU B 1 349 ? 17.703 26.781 18.766 1 98.5 349 LEU B N 1
ATOM 7512 C CA . LEU B 1 349 ? 18.938 26.047 18.953 1 98.5 349 LEU B CA 1
ATOM 7513 C C . LEU B 1 349 ? 18.844 24.656 18.328 1 98.5 349 LEU B C 1
ATOM 7515 O O . LEU B 1 349 ? 17.766 24.062 18.281 1 98.5 349 LEU B O 1
ATOM 7519 N N . PHE B 1 350 ? 20 24.203 17.828 1 98.44 350 PHE B N 1
ATOM 7520 C CA . PHE B 1 350 ? 20.047 22.875 17.25 1 98.44 350 PHE B CA 1
ATOM 7521 C C . PHE B 1 350 ? 21.016 21.984 18.016 1 98.44 350 PHE B C 1
ATOM 7523 O O . PHE B 1 350 ? 22.109 22.438 18.391 1 98.44 350 PHE B O 1
ATOM 7530 N N . MET B 1 351 ? 20.594 20.812 18.328 1 98.06 351 MET B N 1
ATOM 7531 C CA . MET B 1 351 ? 21.391 19.828 19.047 1 98.06 351 MET B CA 1
ATOM 7532 C C . MET B 1 351 ? 21.516 18.547 18.234 1 98.06 351 MET B C 1
ATOM 7534 O O . MET B 1 351 ? 20.5 18.031 17.734 1 98.06 351 MET B O 1
ATOM 7538 N N . ARG B 1 352 ? 22.703 18.094 18.016 1 97.81 352 ARG B N 1
ATOM 7539 C CA . ARG B 1 352 ? 22.891 16.781 17.406 1 97.81 352 ARG B CA 1
ATOM 7540 C C . ARG B 1 352 ? 22.875 15.688 18.484 1 97.81 352 ARG B C 1
ATOM 7542 O O . ARG B 1 352 ? 23.422 15.875 19.562 1 97.81 352 ARG B O 1
ATOM 7549 N N . LEU B 1 353 ? 22.188 14.664 18.25 1 97.56 353 LEU B N 1
ATOM 7550 C CA . LEU B 1 353 ? 22.078 13.508 19.125 1 97.56 353 LEU B CA 1
ATOM 7551 C C . LEU B 1 353 ? 22.609 12.25 18.453 1 97.56 353 LEU B C 1
ATOM 7553 O O . LEU B 1 353 ? 22.531 12.133 17.219 1 97.56 353 LEU B O 1
ATOM 7557 N N . GLN B 1 354 ? 23.094 11.383 19.281 1 95.69 354 GLN B N 1
ATOM 7558 C CA . GLN B 1 354 ? 23.422 10.07 18.719 1 95.69 354 GLN B CA 1
ATOM 7559 C C . GLN B 1 354 ? 22.203 9.43 18.062 1 95.69 354 GLN B C 1
ATOM 7561 O O . GLN B 1 354 ? 21.109 9.43 18.656 1 95.69 354 GLN B O 1
ATOM 7566 N N . ALA B 1 355 ? 22.516 8.867 16.859 1 88.75 355 ALA B N 1
ATOM 7567 C CA . ALA B 1 355 ? 21.406 8.273 16.125 1 88.75 355 ALA B CA 1
ATOM 7568 C C . ALA B 1 355 ? 20.781 7.121 16.922 1 88.75 355 ALA B C 1
ATOM 7570 O O . ALA B 1 355 ? 21.5 6.25 17.422 1 88.75 355 ALA B O 1
ATOM 7571 N N . SER B 1 356 ? 19.484 7.18 17.078 1 81.88 356 SER B N 1
ATOM 7572 C CA . SER B 1 356 ? 18.766 6.168 17.844 1 81.88 356 SER B CA 1
ATOM 7573 C C . SER B 1 356 ? 18.375 4.988 16.969 1 81.88 356 SER B C 1
ATOM 7575 O O . SER B 1 356 ? 18.25 3.861 17.453 1 81.88 356 SER B O 1
ATOM 7577 N N . GLU B 1 357 ? 18.125 5.25 15.797 1 85.56 357 GLU B N 1
ATOM 7578 C CA . GLU B 1 357 ? 17.672 4.227 14.859 1 85.56 357 GLU B CA 1
ATOM 7579 C C . GLU B 1 357 ? 18.391 4.348 13.516 1 85.56 357 GLU B C 1
ATOM 7581 O O . GLU B 1 357 ? 19.047 5.348 13.25 1 85.56 357 GLU B O 1
ATOM 7586 N N . ARG B 1 358 ? 18.297 3.295 12.742 1 90.94 358 ARG B N 1
ATOM 7587 C CA . ARG B 1 358 ? 18.766 3.373 11.359 1 90.94 358 ARG B CA 1
ATOM 7588 C C . ARG B 1 358 ? 17.875 4.316 10.547 1 90.94 358 ARG B C 1
ATOM 7590 O O . ARG B 1 358 ? 16.734 4.574 10.914 1 90.94 358 ARG B O 1
ATOM 7597 N N . PRO B 1 359 ? 18.5 4.875 9.484 1 94.19 359 PRO B N 1
ATOM 7598 C CA . PRO B 1 359 ? 17.656 5.699 8.625 1 94.19 359 PRO B CA 1
ATOM 7599 C C . PRO B 1 359 ? 16.453 4.934 8.078 1 94.19 359 PRO B C 1
ATOM 7601 O O . PRO B 1 359 ? 16.562 3.744 7.762 1 94.19 359 PRO B O 1
ATOM 7604 N N . GLN B 1 360 ? 15.359 5.637 8 1 92.88 360 GLN B N 1
ATOM 7605 C CA . GLN B 1 360 ? 14.172 5.023 7.414 1 92.88 360 GLN B CA 1
ATOM 7606 C C . GLN B 1 360 ? 14.422 4.617 5.965 1 92.88 360 GLN B C 1
ATOM 7608 O O . GLN B 1 360 ? 15.023 5.375 5.199 1 92.88 360 GLN B O 1
ATOM 7613 N N . THR B 1 361 ? 13.984 3.441 5.609 1 93.94 361 THR B N 1
ATOM 7614 C CA . THR B 1 361 ? 14.102 2.957 4.238 1 93.94 361 THR B CA 1
ATOM 7615 C C . THR B 1 361 ? 12.992 3.525 3.363 1 93.94 361 THR B C 1
ATOM 7617 O O . THR B 1 361 ? 12 4.047 3.873 1 93.94 361 THR B O 1
ATOM 7620 N N . GLN B 1 362 ? 13.211 3.443 2.09 1 92.38 362 GLN B N 1
ATOM 7621 C CA . GLN B 1 362 ? 12.164 3.838 1.149 1 92.38 362 GLN B CA 1
ATOM 7622 C C . GLN B 1 362 ? 10.875 3.061 1.4 1 92.38 362 GLN B C 1
ATOM 7624 O O . GLN B 1 362 ? 9.781 3.621 1.314 1 92.38 362 GLN B O 1
ATOM 7629 N N . ARG B 1 363 ? 10.992 1.798 1.725 1 94.44 363 ARG B N 1
ATOM 7630 C CA . ARG B 1 363 ? 9.836 0.952 2.01 1 94.44 363 ARG B CA 1
ATOM 7631 C C . ARG B 1 363 ? 9.047 1.49 3.197 1 94.44 363 ARG B C 1
ATOM 7633 O O . ARG B 1 363 ? 7.812 1.544 3.156 1 94.44 363 ARG B O 1
ATOM 7640 N N . GLU B 1 364 ? 9.773 1.853 4.188 1 95.06 364 GLU B N 1
ATOM 7641 C CA . GLU B 1 364 ? 9.117 2.361 5.391 1 95.06 364 GLU B CA 1
ATOM 7642 C C . GLU B 1 364 ? 8.406 3.682 5.109 1 95.06 364 GLU B C 1
ATOM 7644 O O . GLU B 1 364 ? 7.344 3.947 5.672 1 95.06 364 GLU B O 1
ATOM 7649 N N . ILE B 1 365 ? 8.984 4.535 4.285 1 95.75 365 ILE B N 1
ATOM 7650 C CA . ILE B 1 365 ? 8.359 5.789 3.891 1 95.75 365 ILE B CA 1
ATOM 7651 C C . ILE B 1 365 ? 7.066 5.508 3.125 1 95.75 365 ILE B C 1
ATOM 7653 O O . ILE B 1 365 ? 6.027 6.102 3.414 1 95.75 365 ILE B O 1
ATOM 7657 N N . LEU B 1 366 ? 7.082 4.555 2.131 1 97.38 366 LEU B N 1
ATOM 7658 C CA . LEU B 1 366 ? 5.898 4.172 1.367 1 97.38 366 LEU B CA 1
ATOM 7659 C C . LEU B 1 366 ? 4.824 3.596 2.283 1 97.38 366 LEU B C 1
ATOM 7661 O O . LEU B 1 366 ? 3.637 3.885 2.111 1 97.38 366 LEU B O 1
ATOM 7665 N N . ASP B 1 367 ? 5.277 2.779 3.258 1 97.69 367 ASP B N 1
ATOM 7666 C CA . ASP B 1 367 ? 4.348 2.211 4.23 1 97.69 367 ASP B CA 1
ATOM 7667 C C . ASP B 1 367 ? 3.611 3.311 4.992 1 97.69 367 ASP B C 1
ATOM 7669 O O . ASP B 1 367 ? 2.418 3.184 5.277 1 97.69 367 ASP B O 1
ATOM 7673 N N . GLY B 1 368 ? 4.344 4.375 5.348 1 97.31 368 GLY B N 1
ATOM 7674 C CA . GLY B 1 368 ? 3.738 5.488 6.059 1 97.31 368 GLY B CA 1
ATOM 7675 C C . GLY B 1 368 ? 2.672 6.203 5.25 1 97.31 368 GLY B C 1
ATOM 7676 O O . GLY B 1 368 ? 1.611 6.547 5.777 1 97.31 368 GLY B O 1
ATOM 7677 N N . ILE B 1 369 ? 2.928 6.441 3.973 1 98.06 369 ILE B N 1
ATOM 7678 C CA . ILE B 1 369 ? 1.962 7.082 3.086 1 98.06 369 ILE B CA 1
ATOM 7679 C C . ILE B 1 369 ? 0.729 6.195 2.936 1 98.06 369 ILE B C 1
ATOM 7681 O O . ILE B 1 369 ? -0.403 6.664 3.082 1 98.06 369 ILE B O 1
ATOM 7685 N N . TYR B 1 370 ? 0.976 4.867 2.719 1 98.44 370 TYR B N 1
ATOM 7686 C CA . TYR B 1 370 ? -0.077 3.871 2.551 1 98.44 370 TYR B CA 1
ATOM 7687 C C . TYR B 1 370 ? -0.97 3.809 3.785 1 98.44 370 TYR B C 1
ATOM 7689 O O . TYR B 1 370 ? -2.197 3.84 3.672 1 98.44 370 TYR B O 1
ATOM 7697 N N . GLU B 1 371 ? -0.379 3.734 4.926 1 97.44 371 GLU B N 1
ATOM 7698 C CA . GLU B 1 371 ? -1.092 3.65 6.195 1 97.44 371 GLU B CA 1
ATOM 7699 C C . GLU B 1 371 ? -1.939 4.898 6.438 1 97.44 371 GLU B C 1
ATOM 7701 O O . GLU B 1 371 ? -3.09 4.797 6.867 1 97.44 371 GLU B O 1
ATOM 7706 N N . TYR B 1 372 ? -1.396 6.043 6.156 1 98.06 372 TYR B N 1
ATOM 7707 C CA . TYR B 1 372 ? -2.156 7.262 6.398 1 98.06 372 TYR B CA 1
ATOM 7708 C C . TYR B 1 372 ? -3.361 7.348 5.473 1 98.06 372 TYR B C 1
ATOM 7710 O O . TYR B 1 372 ? -4.449 7.746 5.895 1 98.06 372 TYR B O 1
ATOM 7718 N N . LEU B 1 373 ? -3.148 7.066 4.207 1 97.88 373 LEU B N 1
ATOM 7719 C CA . LEU B 1 373 ? -4.234 7.176 3.242 1 97.88 373 LEU B CA 1
ATOM 7720 C C . LEU B 1 373 ? -5.41 6.293 3.645 1 97.88 373 LEU B C 1
ATOM 7722 O O . LEU B 1 373 ? -6.566 6.719 3.58 1 97.88 373 LEU B O 1
ATOM 7726 N N . LEU B 1 374 ? -5.086 5.113 4.152 1 97.06 374 LEU B N 1
ATOM 7727 C CA . LEU B 1 374 ? -6.168 4.156 4.352 1 97.06 374 LEU B CA 1
ATOM 7728 C C . LEU B 1 374 ? -6.691 4.219 5.785 1 97.06 374 LEU B C 1
ATOM 7730 O O . LEU B 1 374 ? -7.875 3.984 6.027 1 97.06 374 LEU B O 1
ATOM 7734 N N . ASP B 1 375 ? -5.781 4.598 6.797 1 96.5 375 ASP B N 1
ATOM 7735 C CA . ASP B 1 375 ? -6.18 4.461 8.195 1 96.5 375 ASP B CA 1
ATOM 7736 C C . ASP B 1 375 ? -6.086 5.801 8.922 1 96.5 375 ASP B C 1
ATOM 7738 O O . ASP B 1 375 ? -6.602 5.945 10.031 1 96.5 375 ASP B O 1
ATOM 7742 N N . ARG B 1 376 ? -5.461 6.805 8.406 1 96.88 376 ARG B N 1
ATOM 7743 C CA . ARG B 1 376 ? -5.207 8.094 9.031 1 96.88 376 ARG B CA 1
ATOM 7744 C C . ARG B 1 376 ? -4.406 7.93 10.32 1 96.88 376 ARG B C 1
ATOM 7746 O O . ARG B 1 376 ? -4.738 8.531 11.344 1 96.88 376 ARG B O 1
ATOM 7753 N N . THR B 1 377 ? -3.469 7.07 10.273 1 95.75 377 THR B N 1
ATOM 7754 C CA . THR B 1 377 ? -2.537 6.832 11.367 1 95.75 377 THR B CA 1
ATOM 7755 C C . THR B 1 377 ? -1.093 6.91 10.875 1 95.75 377 THR B C 1
ATOM 7757 O O . THR B 1 377 ? -0.845 7.148 9.695 1 95.75 377 THR B O 1
ATOM 7760 N N . GLY B 1 378 ? -0.155 6.816 11.805 1 94.12 378 GLY B N 1
ATOM 7761 C CA . GLY B 1 378 ? 1.255 6.797 11.445 1 94.12 378 GLY B CA 1
ATOM 7762 C C . GLY B 1 378 ? 1.905 8.164 11.516 1 94.12 378 GLY B C 1
ATOM 7763 O O . GLY B 1 378 ? 1.369 9.086 12.141 1 94.12 378 GLY B O 1
ATOM 7764 N N . GLU B 1 379 ? 3.018 8.328 10.852 1 92.69 379 GLU B N 1
ATOM 7765 C CA . GLU B 1 379 ? 3.895 9.492 10.992 1 92.69 379 GLU B CA 1
ATOM 7766 C C . GLU B 1 379 ? 3.238 10.742 10.43 1 92.69 379 GLU B C 1
ATOM 7768 O O . GLU B 1 379 ? 3.475 11.852 10.922 1 92.69 379 GLU B O 1
ATOM 7773 N N . LEU B 1 380 ? 2.354 10.562 9.445 1 96.12 380 LEU B N 1
ATOM 7774 C CA . LEU B 1 380 ? 1.72 11.719 8.828 1 96.12 380 LEU B CA 1
ATOM 7775 C C . LEU B 1 380 ? 0.552 12.219 9.672 1 96.12 380 LEU B C 1
ATOM 7777 O O . LEU B 1 380 ? 0.079 13.344 9.477 1 96.12 380 LEU B O 1
ATOM 7781 N N . ALA B 1 381 ? 0.079 11.359 10.68 1 96.06 381 ALA B N 1
ATOM 7782 C CA . ALA B 1 381 ? -1.101 11.656 11.484 1 96.06 381 ALA B CA 1
ATOM 7783 C C . ALA B 1 381 ? -0.72 12.406 12.758 1 96.06 381 ALA B C 1
ATOM 7785 O O . ALA B 1 381 ? -1.549 12.578 13.656 1 96.06 381 ALA B O 1
ATOM 7786 N N . ASN B 1 382 ? 0.498 12.805 12.859 1 93.62 382 ASN B N 1
ATOM 7787 C CA . ASN B 1 382 ? 0.955 13.586 14 1 93.62 382 ASN B CA 1
ATOM 7788 C C . ASN B 1 382 ? 2.006 14.617 13.594 1 93.62 382 ASN B C 1
ATOM 7790 O O . ASN B 1 382 ? 2.463 14.617 12.453 1 93.62 382 ASN B O 1
ATOM 7794 N N . HIS B 1 383 ? 2.352 15.523 14.5 1 93.44 383 HIS B N 1
ATOM 7795 C CA . HIS B 1 383 ? 3.301 16.578 14.156 1 93.44 383 HIS B CA 1
ATOM 7796 C C . HIS B 1 383 ? 4.645 16.359 14.844 1 93.44 383 HIS B C 1
ATOM 7798 O O . HIS B 1 383 ? 5.316 17.312 15.227 1 93.44 383 HIS B O 1
ATOM 7804 N N . GLY B 1 384 ? 4.961 15.055 15.156 1 90.62 384 GLY B N 1
ATOM 7805 C CA . GLY B 1 384 ? 6.223 14.711 15.789 1 90.62 384 GLY B CA 1
ATOM 7806 C C . GLY B 1 384 ? 6.289 15.094 17.25 1 90.62 384 GLY B C 1
ATOM 7807 O O . GLY B 1 384 ? 5.383 14.766 18.031 1 90.62 384 GLY B O 1
ATOM 7808 N N . THR B 1 385 ? 7.383 15.781 17.594 1 92.19 385 THR B N 1
ATOM 7809 C CA . THR B 1 385 ? 7.637 16.078 19 1 92.19 385 THR B CA 1
ATOM 7810 C C . THR B 1 385 ? 7.223 17.5 19.344 1 92.19 385 THR B C 1
ATOM 7812 O O . THR B 1 385 ? 7.555 18.016 20.422 1 92.19 385 THR B O 1
ATOM 7815 N N . ALA B 1 386 ? 6.449 18.125 18.469 1 93.56 386 ALA B N 1
ATOM 7816 C CA . ALA B 1 386 ? 6.074 19.516 18.672 1 93.56 386 ALA B CA 1
ATOM 7817 C C . ALA B 1 386 ? 5.184 19.672 19.906 1 93.56 386 ALA B C 1
ATOM 7819 O O . ALA B 1 386 ? 5.121 20.75 20.5 1 93.56 386 ALA B O 1
ATOM 7820 N N . SER B 1 387 ? 4.586 18.594 20.312 1 94.19 387 SER B N 1
ATOM 7821 C CA . SER B 1 387 ? 3.668 18.641 21.453 1 94.19 387 SER B CA 1
ATOM 7822 C C . SER B 1 387 ? 4.422 18.562 22.781 1 94.19 387 SER B C 1
ATOM 7824 O O . SER B 1 387 ? 3.83 18.719 23.844 1 94.19 387 SER B O 1
ATOM 7826 N N . ILE B 1 388 ? 5.734 18.328 22.734 1 95.06 388 ILE B N 1
ATOM 7827 C CA . ILE B 1 388 ? 6.543 18.391 23.938 1 95.06 388 ILE B CA 1
ATOM 7828 C C . ILE B 1 388 ? 6.926 19.828 24.234 1 95.06 388 ILE B C 1
ATOM 7830 O O . ILE B 1 388 ? 7.789 20.406 23.578 1 95.06 388 ILE B O 1
ATOM 7834 N N . VAL B 1 389 ? 6.336 20.359 25.234 1 97 389 VAL B N 1
ATOM 7835 C CA . VAL B 1 389 ? 6.512 21.766 25.578 1 97 389 VAL B CA 1
ATOM 7836 C C . VAL B 1 389 ? 7.125 21.891 26.969 1 97 389 VAL B C 1
ATOM 7838 O O . VAL B 1 389 ? 6.785 21.125 27.875 1 97 389 VAL B O 1
ATOM 7841 N N . GLY B 1 390 ? 8.109 22.734 27.109 1 97.69 390 GLY B N 1
ATOM 7842 C CA . GLY B 1 390 ? 8.672 23.109 28.391 1 97.69 390 GLY B CA 1
ATOM 7843 C C . GLY B 1 390 ? 8.375 24.547 28.766 1 97.69 390 GLY B C 1
ATOM 7844 O O . GLY B 1 390 ? 8.477 25.453 27.938 1 97.69 390 GLY B O 1
ATOM 7845 N N . PHE B 1 391 ? 7.898 24.75 29.984 1 97.94 391 PHE B N 1
ATOM 7846 C CA . PHE B 1 391 ? 7.781 26.078 30.609 1 97.94 391 PHE B CA 1
ATOM 7847 C C . PHE B 1 391 ? 8.703 26.188 31.812 1 97.94 391 PHE B C 1
ATOM 7849 O O . PHE B 1 391 ? 8.602 25.406 32.75 1 97.94 391 PHE B O 1
ATOM 7856 N N . ILE B 1 392 ? 9.594 27.203 31.766 1 97.38 392 ILE B N 1
ATOM 7857 C CA . ILE B 1 392 ? 10.539 27.312 32.875 1 97.38 392 ILE B CA 1
ATOM 7858 C C . ILE B 1 392 ? 10.602 28.766 33.344 1 97.38 392 ILE B C 1
ATOM 7860 O O . ILE B 1 392 ? 10.258 29.688 32.625 1 97.38 392 ILE B O 1
ATOM 7864 N N . ASN B 1 393 ? 10.93 28.906 34.562 1 95.94 393 ASN B N 1
ATOM 7865 C CA . ASN B 1 393 ? 11.25 30.203 35.156 1 95.94 393 ASN B CA 1
ATOM 7866 C C . ASN B 1 393 ? 12.758 30.391 35.312 1 95.94 393 ASN B C 1
ATOM 7868 O O . ASN B 1 393 ? 13.422 29.625 36.031 1 95.94 393 ASN B O 1
ATOM 7872 N N . THR B 1 394 ? 13.305 31.312 34.594 1 94.56 394 THR B N 1
ATOM 7873 C CA . THR B 1 394 ? 14.75 31.453 34.562 1 94.56 394 THR B CA 1
ATOM 7874 C C . THR B 1 394 ? 15.195 32.562 35.531 1 94.56 394 THR B C 1
ATOM 7876 O O . THR B 1 394 ? 16.391 32.75 35.75 1 94.56 394 THR B O 1
ATOM 7879 N N . ASN B 1 395 ? 14.297 33.344 36 1 85.56 395 ASN B N 1
ATOM 7880 C CA . ASN B 1 395 ? 14.625 34.469 36.875 1 85.56 395 ASN B CA 1
ATOM 7881 C C . ASN B 1 395 ? 14.773 34.031 38.344 1 85.56 395 ASN B C 1
ATOM 7883 O O . ASN B 1 395 ? 13.781 33.906 39.062 1 85.56 395 ASN B O 1
ATOM 7887 N N . THR B 1 396 ? 15.961 33.469 38.781 1 66.5 396 THR B N 1
ATOM 7888 C CA . THR B 1 396 ? 16.203 33 40.125 1 66.5 396 THR B CA 1
ATOM 7889 C C . THR B 1 396 ? 16.547 34.188 41.031 1 66.5 396 THR B C 1
ATOM 7891 O O . THR B 1 396 ? 16.812 34 42.219 1 66.5 396 THR B O 1
ATOM 7894 N N . ASN B 1 397 ? 16.828 35.375 40.469 1 53.06 397 ASN B N 1
ATOM 7895 C CA . ASN B 1 397 ? 17.266 36.469 41.344 1 53.06 397 ASN B CA 1
ATOM 7896 C C . ASN B 1 397 ? 16.203 36.812 42.375 1 53.06 397 ASN B C 1
ATOM 7898 O O . ASN B 1 397 ? 15.125 37.312 42.031 1 53.06 397 ASN B O 1
ATOM 7902 N N . THR B 1 398 ? 16.219 36.156 43.469 1 45.06 398 THR B N 1
ATOM 7903 C CA . THR B 1 398 ? 15.469 36.406 44.719 1 45.06 398 THR B CA 1
ATOM 7904 C C . THR B 1 398 ? 15.438 37.875 45.062 1 45.06 398 THR B C 1
ATOM 7906 O O . THR B 1 398 ? 14.656 38.312 45.906 1 45.06 398 THR B O 1
ATOM 7909 N N . ASN B 1 399 ? 16.484 38.688 44.875 1 38.31 399 ASN B N 1
ATOM 7910 C CA . ASN B 1 399 ? 16.594 40.031 45.438 1 38.31 399 ASN B CA 1
ATOM 7911 C C . ASN B 1 399 ? 15.727 41.031 44.688 1 38.31 399 ASN B C 1
ATOM 7913 O O . ASN B 1 399 ? 15.812 42.25 44.906 1 38.31 399 ASN B O 1
ATOM 7917 N N . SER B 1 400 ? 15.547 40.906 43.469 1 38.78 400 SER B N 1
ATOM 7918 C CA . SER B 1 400 ? 14.867 42.062 42.844 1 38.78 400 SER B CA 1
ATOM 7919 C C . SER B 1 400 ? 13.453 42.219 43.375 1 38.78 400 SER B C 1
ATOM 7921 O O . SER B 1 400 ? 12.805 41.219 43.75 1 38.78 400 SER B O 1
ATOM 7923 N N . SER B 1 401 ? 13.203 43.312 43.969 1 39.94 401 SER B N 1
ATOM 7924 C CA . SER B 1 401 ? 11.945 43.75 44.562 1 39.94 401 SER B CA 1
ATOM 7925 C C . SER B 1 401 ? 10.75 43.219 43.781 1 39.94 401 SER B C 1
ATOM 7927 O O . SER B 1 401 ? 9.617 43.219 44.281 1 39.94 401 SER B O 1
ATOM 7929 N N . ALA B 1 402 ? 10.703 43.375 42.5 1 45.12 402 ALA B N 1
ATOM 7930 C CA . ALA B 1 402 ? 9.594 42.812 41.719 1 45.12 402 ALA B CA 1
ATOM 7931 C C . ALA B 1 402 ? 9.719 41.312 41.594 1 45.12 402 ALA B C 1
ATOM 7933 O O . ALA B 1 402 ? 10.422 40.812 40.719 1 45.12 402 ALA B O 1
ATOM 7934 N N . GLY B 1 403 ? 10.109 40.531 42.594 1 48.31 403 GLY B N 1
ATOM 7935 C CA . GLY B 1 403 ? 10.336 39.125 42.812 1 48.31 403 GLY B CA 1
ATOM 7936 C C . GLY B 1 403 ? 9.609 38.25 41.812 1 48.31 403 GLY B C 1
ATOM 7937 O O . GLY B 1 403 ? 8.398 38.375 41.625 1 48.31 403 GLY B O 1
ATOM 7938 N N . SER B 1 404 ? 10.328 37.688 40.906 1 62.59 404 SER B N 1
ATOM 7939 C CA . SER B 1 404 ? 9.727 36.812 39.875 1 62.59 404 SER B CA 1
ATOM 7940 C C . SER B 1 404 ? 9.023 35.625 40.5 1 62.59 404 SER B C 1
ATOM 7942 O O . SER B 1 404 ? 9.602 34.938 41.344 1 62.59 404 SER B O 1
ATOM 7944 N N . ASP B 1 405 ? 7.762 35.531 40.531 1 82.38 405 ASP B N 1
ATOM 7945 C CA . ASP B 1 405 ? 6.91 34.438 41 1 82.38 405 ASP B CA 1
ATOM 7946 C C . ASP B 1 405 ? 7.281 33.156 40.281 1 82.38 405 ASP B C 1
ATOM 7948 O O . ASP B 1 405 ? 7.07 33 39.062 1 82.38 405 ASP B O 1
ATOM 7952 N N . ALA B 1 406 ? 8.086 32.312 41.062 1 85.25 406 ALA B N 1
ATOM 7953 C CA . ALA B 1 406 ? 8.594 31.047 40.531 1 85.25 406 ALA B CA 1
ATOM 7954 C C . ALA B 1 406 ? 7.469 30.188 39.969 1 85.25 406 ALA B C 1
ATOM 7956 O O . ALA B 1 406 ? 7.715 29.234 39.219 1 85.25 406 ALA B O 1
ATOM 7957 N N . ARG B 1 407 ? 6.23 30.469 40.375 1 89.06 407 ARG B N 1
ATOM 7958 C CA . ARG B 1 407 ? 5.059 29.703 39.969 1 89.06 407 ARG B CA 1
ATOM 7959 C C . ARG B 1 407 ? 4.762 29.891 38.469 1 89.06 407 ARG B C 1
ATOM 7961 O O . ARG B 1 407 ? 4 29.125 37.875 1 89.06 407 ARG B O 1
ATOM 7968 N N . TYR B 1 408 ? 5.422 30.984 37.875 1 95 408 TYR B N 1
ATOM 7969 C CA . TYR B 1 408 ? 5.078 31.328 36.5 1 95 408 TYR B CA 1
ATOM 7970 C C . TYR B 1 408 ? 6.316 31.328 35.625 1 95 408 TYR B C 1
ATOM 7972 O O . TYR B 1 408 ? 7.391 31.766 36.031 1 95 408 TYR B O 1
ATOM 7980 N N . PRO B 1 409 ? 6.172 30.875 34.406 1 96.25 409 PRO B N 1
ATOM 7981 C CA . PRO B 1 409 ? 7.316 30.781 33.5 1 96.25 409 PRO B CA 1
ATOM 7982 C C . PRO B 1 409 ? 7.645 32.094 32.812 1 96.25 409 PRO B C 1
ATOM 7984 O O . PRO B 1 409 ? 6.773 32.969 32.688 1 96.25 409 PRO B O 1
ATOM 7987 N N . ASP B 1 410 ? 8.875 32.25 32.406 1 96.69 410 ASP B N 1
ATOM 7988 C CA . ASP B 1 410 ? 9.266 33.375 31.562 1 96.69 410 ASP B CA 1
ATOM 7989 C C . ASP B 1 410 ? 9.852 32.906 30.234 1 96.69 410 ASP B C 1
ATOM 7991 O O . ASP B 1 410 ? 10.102 33.719 29.328 1 96.69 410 ASP B O 1
ATOM 7995 N N . VAL B 1 411 ? 10.062 31.531 30.109 1 98 411 VAL B N 1
ATOM 7996 C CA . VAL B 1 411 ? 10.555 30.922 28.891 1 98 411 VAL B CA 1
ATOM 7997 C C . VAL B 1 411 ? 9.695 29.719 28.516 1 98 411 VAL B C 1
ATOM 7999 O O . VAL B 1 411 ? 9.344 28.906 29.391 1 98 411 VAL B O 1
ATOM 8002 N N . GLU B 1 412 ? 9.266 29.641 27.297 1 98.5 412 GLU B N 1
ATOM 8003 C CA . GLU B 1 412 ? 8.609 28.469 26.703 1 98.5 412 GLU B CA 1
ATOM 8004 C C . GLU B 1 412 ? 9.531 27.75 25.734 1 98.5 412 GLU B C 1
ATOM 8006 O O . GLU B 1 412 ? 10.258 28.375 24.969 1 98.5 412 GLU B O 1
ATOM 8011 N N . LEU B 1 413 ? 9.555 26.438 25.812 1 98.5 413 LEU B N 1
ATOM 8012 C CA . LEU B 1 413 ? 10.414 25.625 24.953 1 98.5 413 LEU B CA 1
ATOM 8013 C C . LEU B 1 413 ? 9.578 24.688 24.078 1 98.5 413 LEU B C 1
ATOM 8015 O O . LEU B 1 413 ? 8.68 24.016 24.578 1 98.5 413 LEU B O 1
ATOM 8019 N N . HIS B 1 414 ? 9.82 24.719 22.812 1 97.75 414 HIS B N 1
ATOM 8020 C CA . HIS B 1 414 ? 9.289 23.719 21.891 1 97.75 414 HIS B CA 1
ATOM 8021 C C . HIS B 1 414 ? 10.398 22.828 21.344 1 97.75 414 HIS B C 1
ATOM 8023 O O . HIS B 1 414 ? 11.547 23.266 21.203 1 97.75 414 HIS B O 1
ATOM 8029 N N . HIS B 1 415 ? 10.094 21.578 21.062 1 97.12 415 HIS B N 1
ATOM 8030 C CA . HIS B 1 415 ? 11.078 20.594 20.641 1 97.12 415 HIS B CA 1
ATOM 8031 C C . HIS B 1 415 ? 10.688 19.953 19.312 1 97.12 415 HIS B C 1
ATOM 8033 O O . HIS B 1 415 ? 9.617 19.344 19.219 1 97.12 415 HIS B O 1
ATOM 8039 N N . LEU B 1 416 ? 11.516 20.078 18.344 1 96.56 416 LEU B N 1
ATOM 8040 C CA . LEU B 1 416 ? 11.297 19.469 17.031 1 96.56 416 LEU B CA 1
ATOM 8041 C C . LEU B 1 416 ? 12.414 18.484 16.703 1 96.56 416 LEU B C 1
ATOM 8043 O O . LEU B 1 416 ? 13.57 18.891 16.531 1 96.56 416 LEU B O 1
ATOM 8047 N N . PHE B 1 417 ? 12.023 17.266 16.531 1 96.12 417 PHE B N 1
ATOM 8048 C CA . PHE B 1 417 ? 12.977 16.172 16.344 1 96.12 417 PHE B CA 1
ATOM 8049 C C . PHE B 1 417 ? 13.016 15.734 14.891 1 96.12 417 PHE B C 1
ATOM 8051 O O . PHE B 1 417 ? 11.969 15.578 14.25 1 96.12 417 PHE B O 1
ATOM 8058 N N . PHE B 1 418 ? 14.203 15.57 14.344 1 96.06 418 PHE B N 1
ATOM 8059 C CA . PHE B 1 418 ? 14.438 15.078 12.984 1 96.06 418 PHE B CA 1
ATOM 8060 C C . PHE B 1 418 ? 15.352 13.859 13.008 1 96.06 418 PHE B C 1
ATOM 8062 O O . PHE B 1 418 ? 16.547 13.984 13.273 1 96.06 418 PHE B O 1
ATOM 8069 N N . PRO B 1 419 ? 14.82 12.734 12.664 1 95.12 419 PRO B N 1
ATOM 8070 C CA . PRO B 1 419 ? 15.656 11.531 12.688 1 95.12 419 PRO B CA 1
ATOM 8071 C C . PRO B 1 419 ? 16.719 11.531 11.594 1 95.12 419 PRO B C 1
ATOM 8073 O O . PRO B 1 419 ? 16.516 12.109 10.523 1 95.12 419 PRO B O 1
ATOM 8076 N N . ARG B 1 420 ? 17.797 10.844 11.906 1 96.25 420 ARG B N 1
ATOM 8077 C CA . ARG B 1 420 ? 18.875 10.664 10.945 1 96.25 420 ARG B CA 1
ATOM 8078 C C . ARG B 1 420 ? 18.328 10.25 9.578 1 96.25 420 ARG B C 1
ATOM 8080 O O . ARG B 1 420 ? 17.453 9.383 9.492 1 96.25 420 ARG B O 1
ATOM 8087 N N . GLY B 1 421 ? 18.781 10.945 8.523 1 95.81 421 GLY B N 1
ATOM 8088 C CA . GLY B 1 421 ? 18.453 10.555 7.164 1 95.81 421 GLY B CA 1
ATOM 8089 C C . GLY B 1 421 ? 17.203 11.234 6.629 1 95.81 421 GLY B C 1
ATOM 8090 O O . GLY B 1 421 ? 16.953 11.219 5.422 1 95.81 421 GLY B O 1
ATOM 8091 N N . ARG B 1 422 ? 16.406 11.805 7.461 1 94.88 422 ARG B N 1
ATOM 8092 C CA . ARG B 1 422 ? 15.172 12.43 6.98 1 94.88 422 ARG B CA 1
ATOM 8093 C C . ARG B 1 422 ? 15.414 13.875 6.57 1 94.88 422 ARG B C 1
ATOM 8095 O O . ARG B 1 422 ? 14.828 14.797 7.141 1 94.88 422 ARG B O 1
ATOM 8102 N N . HIS B 1 423 ? 16.219 14.016 5.543 1 96.31 423 HIS B N 1
ATOM 8103 C CA . HIS B 1 423 ? 16.609 15.305 4.984 1 96.31 423 HIS B CA 1
ATOM 8104 C C . HIS B 1 423 ? 15.391 16.062 4.453 1 96.31 423 HIS B C 1
ATOM 8106 O O . HIS B 1 423 ? 15.367 17.297 4.48 1 96.31 423 HIS B O 1
ATOM 8112 N N . ASP B 1 424 ? 14.391 15.312 4.027 1 93.44 424 ASP B N 1
ATOM 8113 C CA . ASP B 1 424 ? 13.172 15.898 3.48 1 93.44 424 ASP B CA 1
ATOM 8114 C C . ASP B 1 424 ? 12.383 16.625 4.562 1 93.44 424 ASP B C 1
ATOM 8116 O O . ASP B 1 424 ? 11.891 17.734 4.344 1 93.44 424 ASP B O 1
ATOM 8120 N N . MET B 1 425 ? 12.273 16.078 5.727 1 94.19 425 MET B N 1
ATOM 8121 C CA . MET B 1 425 ? 11.547 16.688 6.84 1 94.19 425 MET B CA 1
ATOM 8122 C C . MET B 1 425 ? 12.234 17.969 7.301 1 94.19 425 MET B C 1
ATOM 8124 O O . MET B 1 425 ? 11.578 18.969 7.562 1 94.19 425 MET B O 1
ATOM 8128 N N . LEU B 1 426 ? 13.594 17.875 7.391 1 96.81 426 LEU B N 1
ATOM 8129 C CA . LEU B 1 426 ? 14.344 19.047 7.832 1 96.81 426 LEU B CA 1
ATOM 8130 C C . LEU B 1 426 ? 14.258 20.156 6.801 1 96.81 426 LEU B C 1
ATOM 8132 O O . LEU B 1 426 ? 14.164 21.344 7.16 1 96.81 426 LEU B O 1
ATOM 8136 N N . ALA B 1 427 ? 14.305 19.781 5.57 1 95.88 427 ALA B N 1
ATOM 8137 C CA . ALA B 1 427 ? 14.195 20.781 4.504 1 95.88 427 ALA B CA 1
ATOM 8138 C C . ALA B 1 427 ? 12.852 21.5 4.57 1 95.88 427 ALA B C 1
ATOM 8140 O O . ALA B 1 427 ? 12.797 22.734 4.418 1 95.88 427 ALA B O 1
ATOM 8141 N N . LEU B 1 428 ? 11.797 20.766 4.773 1 94.06 428 LEU B N 1
ATOM 8142 C CA . LEU B 1 428 ? 10.469 21.359 4.895 1 94.06 428 LEU B CA 1
ATOM 8143 C C . LEU B 1 428 ? 10.406 22.312 6.078 1 94.06 428 LEU B C 1
ATOM 8145 O O . LEU B 1 428 ? 9.859 23.422 5.961 1 94.06 428 LEU B O 1
ATOM 8149 N N . PHE B 1 429 ? 10.969 21.875 7.145 1 95.88 429 PHE B N 1
ATOM 8150 C CA . PHE B 1 429 ? 10.977 22.641 8.375 1 95.88 429 PHE B CA 1
ATOM 8151 C C . PHE B 1 429 ? 11.766 23.938 8.195 1 95.88 429 PHE B C 1
ATOM 8153 O O . PHE B 1 429 ? 11.242 25.031 8.438 1 95.88 429 PHE B O 1
ATOM 8160 N N . LEU B 1 430 ? 13 23.875 7.738 1 96.31 430 LEU B N 1
ATOM 8161 C CA . LEU B 1 430 ? 13.875 25.031 7.598 1 96.31 430 LEU B CA 1
ATOM 8162 C C . LEU B 1 430 ? 13.359 25.969 6.52 1 96.31 430 LEU B C 1
ATOM 8164 O O . LEU B 1 430 ? 13.516 27.188 6.637 1 96.31 430 LEU B O 1
ATOM 8168 N N . GLY B 1 431 ? 12.805 25.375 5.504 1 92.88 431 GLY B N 1
ATOM 8169 C CA . GLY B 1 431 ? 12.164 26.203 4.492 1 92.88 431 GLY B CA 1
ATOM 8170 C C . GLY B 1 431 ? 11.008 27.016 5.039 1 92.88 431 GLY B C 1
ATOM 8171 O O . GLY B 1 431 ? 10.852 28.188 4.68 1 92.88 431 GLY B O 1
ATOM 8172 N N . GLY B 1 432 ? 10.227 26.391 5.898 1 93.56 432 GLY B N 1
ATOM 8173 C CA . GLY B 1 432 ? 9.109 27.078 6.527 1 93.56 432 GLY B CA 1
ATOM 8174 C C . GLY B 1 432 ? 9.547 28.219 7.434 1 93.56 432 GLY B C 1
ATOM 8175 O O . GLY B 1 432 ? 8.836 29.219 7.578 1 93.56 432 GLY B O 1
ATOM 8176 N N . LEU B 1 433 ? 10.742 28.078 7.996 1 94.81 433 LEU B N 1
ATOM 8177 C CA . LEU B 1 433 ? 11.258 29.109 8.898 1 94.81 433 LEU B CA 1
ATOM 8178 C C . LEU B 1 433 ? 11.844 30.281 8.109 1 94.81 433 LEU B C 1
ATOM 8180 O O . LEU B 1 433 ? 12.102 31.344 8.672 1 94.81 433 LEU B O 1
ATOM 8184 N N . SER B 1 434 ? 12.086 30.109 6.809 1 95.69 434 SER B N 1
ATOM 8185 C CA . SER B 1 434 ? 12.641 31.125 5.918 1 95.69 434 SER B CA 1
ATOM 8186 C C . SER B 1 434 ? 14.078 31.469 6.293 1 95.69 434 SER B C 1
ATOM 8188 O O . SER B 1 434 ? 14.453 32.625 6.301 1 95.69 434 SER B O 1
ATOM 8190 N N . ILE B 1 435 ? 14.828 30.453 6.676 1 96.12 435 ILE B N 1
ATOM 8191 C CA . ILE B 1 435 ? 16.25 30.625 6.992 1 96.12 435 ILE B CA 1
ATOM 8192 C C . ILE B 1 435 ? 17.047 30.781 5.699 1 96.12 435 ILE B C 1
ATOM 8194 O O . ILE B 1 435 ? 16.734 30.141 4.691 1 96.12 435 ILE B O 1
ATOM 8198 N N . GLN B 1 436 ? 18.078 31.641 5.766 1 96.62 436 GLN B N 1
ATOM 8199 C CA . GLN B 1 436 ? 18.938 31.812 4.602 1 96.62 436 GLN B CA 1
ATOM 8200 C C . GLN B 1 436 ? 19.625 30.5 4.219 1 96.62 436 GLN B C 1
ATOM 8202 O O . GLN B 1 436 ? 20.016 29.719 5.09 1 96.62 436 GLN B O 1
ATOM 8207 N N . GLU B 1 437 ? 19.844 30.297 2.998 1 95.06 437 GLU B N 1
ATOM 8208 C CA . GLU B 1 437 ? 20.328 29.047 2.439 1 95.06 437 GLU B CA 1
ATOM 8209 C C . GLU B 1 437 ? 21.703 28.688 2.99 1 95.06 437 GLU B C 1
ATOM 8211 O O . GLU B 1 437 ? 22.016 27.516 3.199 1 95.06 437 GLU B O 1
ATOM 8216 N N . GLN B 1 438 ? 22.531 29.625 3.219 1 95.25 438 GLN B N 1
ATOM 8217 C CA . GLN B 1 438 ? 23.906 29.375 3.666 1 95.25 438 GLN B CA 1
ATOM 8218 C C . GLN B 1 438 ? 23.922 28.719 5.043 1 95.25 438 GLN B C 1
ATOM 8220 O O . GLN B 1 438 ? 24.891 28.062 5.41 1 95.25 438 GLN B O 1
ATOM 8225 N N . TYR B 1 439 ? 22.844 28.859 5.789 1 96.25 439 TYR B N 1
ATOM 8226 C CA . TYR B 1 439 ? 22.797 28.297 7.137 1 96.25 439 TYR B CA 1
ATOM 8227 C C . TYR B 1 439 ? 22.062 26.953 7.148 1 96.25 439 TYR B C 1
ATOM 8229 O O . TYR B 1 439 ? 22 26.281 8.18 1 96.25 439 TYR B O 1
ATOM 8237 N N . VAL B 1 440 ? 21.484 26.562 5.992 1 96.38 440 VAL B N 1
ATOM 8238 C CA . VAL B 1 440 ? 20.688 25.344 5.879 1 96.38 440 VAL B CA 1
ATOM 8239 C C . VAL B 1 440 ? 21.625 24.141 5.719 1 96.38 440 VAL B C 1
ATOM 8241 O O . VAL B 1 440 ? 21.406 23.094 6.344 1 96.38 440 VAL B O 1
ATOM 8244 N N . GLN B 1 441 ? 22.656 24.266 4.977 1 94.88 441 GLN B N 1
ATOM 8245 C CA . GLN B 1 441 ? 23.516 23.156 4.613 1 94.88 441 GLN B CA 1
ATOM 8246 C C . GLN B 1 441 ? 24.203 22.578 5.848 1 94.88 441 GLN B C 1
ATOM 8248 O O . GLN B 1 441 ? 24.219 21.359 6.031 1 94.88 441 GLN B O 1
ATOM 8253 N N . PRO B 1 442 ? 24.75 23.453 6.73 1 95.31 442 PRO B N 1
ATOM 8254 C CA . PRO B 1 442 ? 25.391 22.891 7.926 1 95.31 442 PRO B CA 1
ATOM 8255 C C . PRO B 1 442 ? 24.422 22.078 8.781 1 95.31 442 PRO B C 1
ATOM 8257 O O . PRO B 1 442 ? 24.828 21.109 9.43 1 95.31 442 PRO B O 1
ATOM 8260 N N . LEU B 1 443 ? 23.188 22.438 8.773 1 96.88 443 LEU B N 1
ATOM 8261 C CA . LEU B 1 443 ? 22.188 21.719 9.547 1 96.88 443 LEU B CA 1
ATOM 8262 C C . LEU B 1 443 ? 21.812 20.406 8.867 1 96.88 443 LEU B C 1
ATOM 8264 O O . LEU B 1 443 ? 21.719 19.359 9.531 1 96.88 443 LEU B O 1
ATOM 8268 N N . GLN B 1 444 ? 21.672 20.391 7.559 1 97 444 GLN B N 1
ATOM 8269 C CA . GLN B 1 444 ? 21.359 19.188 6.793 1 97 444 GLN B CA 1
ATOM 8270 C C . GLN B 1 444 ? 22.469 18.156 6.93 1 97 444 GLN B C 1
ATOM 8272 O O . GLN B 1 444 ? 22.188 16.953 6.992 1 97 444 GLN B O 1
ATOM 8277 N N . GLN B 1 445 ? 23.688 18.609 6.996 1 96.94 445 GLN B N 1
ATOM 8278 C CA . GLN B 1 445 ? 24.828 17.703 7.078 1 96.94 445 GLN B CA 1
ATOM 8279 C C . GLN B 1 445 ? 24.797 16.891 8.367 1 96.94 445 GLN B C 1
ATOM 8281 O O . GLN B 1 445 ? 25.281 15.758 8.406 1 96.94 445 GLN B O 1
ATOM 8286 N N . GLN B 1 446 ? 24.156 17.453 9.422 1 96.62 446 GLN B N 1
ATOM 8287 C CA . GLN B 1 446 ? 24.078 16.75 10.695 1 96.62 446 GLN B CA 1
ATOM 8288 C C . GLN B 1 446 ? 23.297 15.438 10.547 1 96.62 446 GLN B C 1
ATOM 8290 O O . GLN B 1 446 ? 23.594 14.445 11.211 1 96.62 446 GLN B O 1
ATOM 8295 N N . LEU B 1 447 ? 22.312 15.336 9.656 1 96.56 447 LEU B N 1
ATOM 8296 C CA . LEU B 1 447 ? 21.391 14.211 9.547 1 96.56 447 LEU B CA 1
ATOM 8297 C C . LEU B 1 447 ? 22.062 13.039 8.828 1 96.56 447 LEU B C 1
ATOM 8299 O O . LEU B 1 447 ? 21.484 11.953 8.758 1 96.56 447 LEU B O 1
ATOM 8303 N N . SER B 1 448 ? 23.266 13.242 8.328 1 96.12 448 SER B N 1
ATOM 8304 C CA . SER B 1 448 ? 23.969 12.148 7.664 1 96.12 448 SER B CA 1
ATOM 8305 C C . SER B 1 448 ? 24.359 11.055 8.656 1 96.12 448 SER B C 1
ATOM 8307 O O . SER B 1 448 ? 24.422 9.883 8.305 1 96.12 448 SER B O 1
ATOM 8309 N N . ASP B 1 449 ? 24.609 11.477 9.93 1 96.19 449 ASP B N 1
ATOM 8310 C CA . ASP B 1 449 ? 25.094 10.461 10.859 1 96.19 449 ASP B CA 1
ATOM 8311 C C . ASP B 1 449 ? 24.5 10.664 12.258 1 96.19 449 ASP B C 1
ATOM 8313 O O . ASP B 1 449 ? 24.844 9.945 13.195 1 96.19 449 ASP B O 1
ATOM 8317 N N . ALA B 1 450 ? 23.609 11.68 12.43 1 97.38 450 ALA B N 1
ATOM 8318 C CA . ALA B 1 450 ? 23.031 11.961 13.742 1 97.38 450 ALA B CA 1
ATOM 8319 C C . ALA B 1 450 ? 21.562 12.336 13.625 1 97.38 450 ALA B C 1
ATOM 8321 O O . ALA B 1 450 ? 21.078 12.672 12.539 1 97.38 450 ALA B O 1
ATOM 8322 N N . ASP B 1 451 ? 20.844 12.18 14.734 1 96.94 451 ASP B N 1
ATOM 8323 C CA . ASP B 1 451 ? 19.562 12.852 14.875 1 96.94 451 ASP B CA 1
ATOM 8324 C C . ASP B 1 451 ? 19.75 14.328 15.203 1 96.94 451 ASP B C 1
ATOM 8326 O O . ASP B 1 451 ? 20.812 14.734 15.68 1 96.94 451 ASP B O 1
ATOM 8330 N N . LEU B 1 452 ? 18.75 15.086 14.844 1 97.25 452 LEU B N 1
ATOM 8331 C CA . LEU B 1 452 ? 18.812 16.516 15.117 1 97.25 452 LEU B CA 1
ATOM 8332 C C . LEU B 1 452 ? 17.594 16.969 15.906 1 97.25 452 LEU B C 1
ATOM 8334 O O . LEU B 1 452 ? 16.469 16.562 15.609 1 97.25 452 LEU B O 1
ATOM 8338 N N . LEU B 1 453 ? 17.797 17.672 16.953 1 97.31 453 LEU B N 1
ATOM 8339 C CA . LEU B 1 453 ? 16.75 18.281 17.766 1 97.31 453 LEU B CA 1
ATOM 8340 C C . LEU B 1 453 ? 16.812 19.797 17.703 1 97.31 453 LEU B C 1
ATOM 8342 O O . LEU B 1 453 ? 17.844 20.391 18.016 1 97.31 453 LEU B O 1
ATOM 8346 N N . CYS B 1 454 ? 15.758 20.375 17.219 1 97.94 454 CYS B N 1
ATOM 8347 C CA . CYS B 1 454 ? 15.633 21.828 17.266 1 97.94 454 CYS B CA 1
ATOM 8348 C C . CYS B 1 454 ? 14.828 22.281 18.469 1 97.94 454 CYS B C 1
ATOM 8350 O O . CYS B 1 454 ? 13.727 21.781 18.719 1 97.94 454 CYS B O 1
ATOM 8352 N N . ILE B 1 455 ? 15.359 23.172 19.234 1 98.38 455 ILE B N 1
ATOM 8353 C CA . ILE B 1 455 ? 14.695 23.719 20.406 1 98.38 455 ILE B CA 1
ATOM 8354 C C . ILE B 1 455 ? 14.391 25.188 20.203 1 98.38 455 ILE B C 1
ATOM 8356 O O . ILE B 1 455 ? 15.305 26 19.969 1 98.38 455 ILE B O 1
ATOM 8360 N N . PHE B 1 456 ? 13.125 25.5 20.219 1 98.62 456 PHE B N 1
ATOM 8361 C CA . PHE B 1 456 ? 12.727 26.906 20.25 1 98.62 456 PHE B CA 1
ATOM 8362 C C . PHE B 1 456 ? 12.812 27.469 21.656 1 98.62 456 PHE B C 1
ATOM 8364 O O . PHE B 1 456 ? 12.078 27.016 22.547 1 98.62 456 PHE B O 1
ATOM 8371 N N . VAL B 1 457 ? 13.703 28.359 21.891 1 98.75 457 VAL B N 1
ATOM 8372 C CA . VAL B 1 457 ? 13.742 29.125 23.141 1 98.75 457 VAL B CA 1
ATOM 8373 C C . VAL B 1 457 ? 12.938 30.422 22.969 1 98.75 457 VAL B C 1
ATOM 8375 O O . VAL B 1 457 ? 13.391 31.359 22.312 1 98.75 457 VAL B O 1
ATOM 8378 N N . LEU B 1 458 ? 11.828 30.406 23.609 1 98.5 458 LEU B N 1
ATOM 8379 C CA . LEU B 1 458 ? 10.828 31.438 23.328 1 98.5 458 LEU B CA 1
ATOM 8380 C C . LEU B 1 458 ? 10.625 32.344 24.547 1 98.5 458 LEU B C 1
ATOM 8382 O O . LEU B 1 458 ? 10.539 31.859 25.672 1 98.5 458 LEU B O 1
ATOM 8386 N N . LEU B 1 459 ? 10.555 33.625 24.266 1 97.75 459 LEU B N 1
ATOM 8387 C CA . LEU B 1 459 ? 10.25 34.594 25.297 1 97.75 459 LEU B CA 1
ATOM 8388 C C . LEU B 1 459 ? 8.75 34.625 25.594 1 97.75 459 LEU B C 1
ATOM 8390 O O . LEU B 1 459 ? 7.953 35 24.719 1 97.75 459 LEU B O 1
ATOM 8394 N N . ALA B 1 460 ? 8.375 34.406 26.844 1 96.44 460 ALA B N 1
ATOM 8395 C CA . ALA B 1 460 ? 6.961 34.25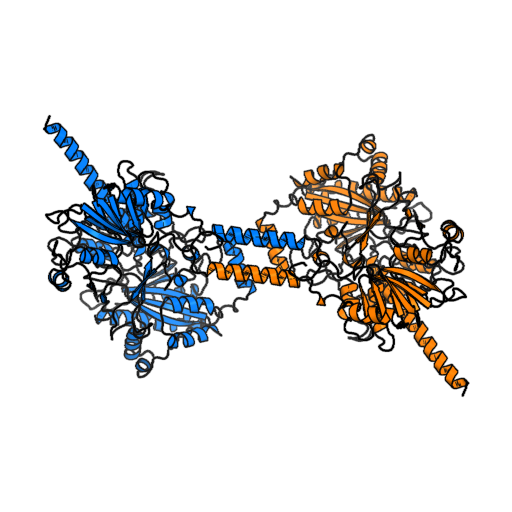 27.188 1 96.44 460 ALA B CA 1
ATOM 8396 C C . ALA B 1 460 ? 6.309 35.594 27.406 1 96.44 460 ALA B C 1
ATOM 8398 O O . ALA B 1 460 ? 5.105 35.75 27.188 1 96.44 460 ALA B O 1
ATOM 8399 N N . HIS B 1 461 ? 7.098 36.562 27.891 1 95.56 461 HIS B N 1
ATOM 8400 C CA . HIS B 1 461 ? 6.586 37.906 28.188 1 95.56 461 HIS B CA 1
ATOM 8401 C C . HIS B 1 461 ? 7.445 39 27.547 1 95.56 461 HIS B C 1
ATOM 8403 O O . HIS B 1 461 ? 8.203 39.688 28.234 1 95.56 461 HIS B O 1
ATOM 8409 N N . PRO B 1 462 ? 7.277 39.156 26.281 1 97.12 462 PRO B N 1
ATOM 8410 C CA . PRO B 1 462 ? 8.094 40.188 25.641 1 97.12 462 PRO B CA 1
ATOM 8411 C C . PRO B 1 462 ? 7.809 41.594 26.156 1 97.12 462 PRO B C 1
ATOM 8413 O O . PRO B 1 462 ? 6.645 41.969 26.312 1 97.12 462 PRO B O 1
ATOM 8416 N N . GLN B 1 463 ? 8.844 42.312 26.422 1 97 463 GLN B N 1
ATOM 8417 C CA . GLN B 1 463 ? 8.727 43.719 26.812 1 97 463 GLN B CA 1
ATOM 8418 C C . GLN B 1 463 ? 8.773 44.625 25.594 1 97 463 GLN B C 1
ATOM 8420 O O . GLN B 1 463 ? 8.18 45.719 25.609 1 97 463 GLN B O 1
ATOM 8425 N N . SER B 1 464 ? 9.484 44.188 24.609 1 97.25 464 SER B N 1
ATOM 8426 C CA . SER B 1 464 ? 9.539 44.906 23.359 1 97.25 464 SER B CA 1
ATOM 8427 C C . SER B 1 464 ? 8.164 45 22.688 1 97.25 464 SER B C 1
ATOM 8429 O O . SER B 1 464 ? 7.445 44 22.641 1 97.25 464 SER B O 1
ATOM 8431 N N . LYS B 1 465 ? 7.734 46.188 22.312 1 97.38 465 LYS B N 1
ATOM 8432 C CA . LYS B 1 465 ? 6.48 46.406 21.594 1 97.38 465 LYS B CA 1
ATOM 8433 C C . LYS B 1 465 ? 6.727 47.031 20.219 1 97.38 465 LYS B C 1
ATOM 8435 O O . LYS B 1 465 ? 7.574 47.906 20.078 1 97.38 465 LYS B O 1
ATOM 8440 N N . GLY B 1 466 ? 6.09 46.469 19.266 1 98.12 466 GLY B N 1
ATOM 8441 C CA . GLY B 1 466 ? 6.164 47 17.922 1 98.12 466 GLY B CA 1
ATOM 8442 C C . GLY B 1 466 ? 4.945 47.812 17.531 1 98.12 466 GLY B C 1
ATOM 8443 O O . GLY B 1 466 ? 4.227 48.312 18.391 1 98.12 466 GLY B O 1
ATOM 8444 N N . GLU B 1 467 ? 4.848 48.031 16.234 1 98.25 467 GLU B N 1
ATOM 8445 C CA . GLU B 1 467 ? 3.703 48.75 15.703 1 98.25 467 GLU B CA 1
ATOM 8446 C C . GLU B 1 467 ? 3.449 48.406 14.234 1 98.25 467 GLU B C 1
ATOM 8448 O O . GLU B 1 467 ? 4.332 47.875 13.555 1 98.25 467 GLU B O 1
ATOM 8453 N N . LEU B 1 468 ? 2.256 48.594 13.906 1 98 468 LEU B N 1
ATOM 8454 C CA . LEU B 1 468 ? 1.765 48.438 12.539 1 98 468 LEU B CA 1
ATOM 8455 C C . LEU B 1 468 ? 1.267 49.781 11.984 1 98 468 LEU B C 1
ATOM 8457 O O . LEU B 1 468 ? 0.579 50.531 12.68 1 98 468 LEU B O 1
ATOM 8461 N N . ARG B 1 469 ? 1.738 50.125 10.75 1 97.44 469 ARG B N 1
ATOM 8462 C CA . ARG B 1 469 ? 1.254 51.312 10.008 1 97.44 469 ARG B CA 1
ATOM 8463 C C . ARG B 1 469 ? 0.915 50.938 8.57 1 97.44 469 ARG B C 1
ATOM 8465 O O . ARG B 1 469 ? 1.36 49.906 8.062 1 97.44 469 ARG B O 1
ATOM 8472 N N . LEU B 1 470 ? 0.095 51.781 8.016 1 97.81 470 LEU B N 1
ATOM 8473 C CA . LEU B 1 470 ? -0.166 51.531 6.602 1 97.81 470 LEU B CA 1
ATOM 8474 C C . LEU B 1 470 ? 0.965 52.094 5.746 1 97.81 470 LEU B C 1
ATOM 8476 O O . LEU B 1 470 ? 1.508 53.156 6.039 1 97.81 470 LEU B O 1
ATOM 8480 N N . ARG B 1 471 ? 1.337 51.344 4.773 1 95.62 471 ARG B N 1
ATOM 8481 C CA . ARG B 1 471 ? 2.289 51.812 3.773 1 95.62 471 ARG B CA 1
ATOM 8482 C C . ARG B 1 471 ? 1.623 52.75 2.793 1 95.62 471 ARG B C 1
ATOM 8484 O O . ARG B 1 471 ? 2.244 53.719 2.338 1 95.62 471 ARG B O 1
ATOM 8491 N N . SER B 1 472 ? 0.461 52.438 2.367 1 96.31 472 SER B N 1
ATOM 8492 C CA . SER B 1 472 ? -0.394 53.188 1.456 1 96.31 472 SER B CA 1
ATOM 8493 C C . SER B 1 472 ? -1.866 52.844 1.685 1 96.31 472 SER B C 1
ATOM 8495 O O . SER B 1 472 ? -2.195 51.906 2.395 1 96.31 472 SER B O 1
ATOM 8497 N N . PRO B 1 473 ? -2.725 53.656 1.079 1 94.88 473 PRO B N 1
ATOM 8498 C CA . PRO B 1 473 ? -4.152 53.344 1.227 1 94.88 473 PRO B CA 1
ATOM 8499 C C . PRO B 1 473 ? -4.602 52.156 0.401 1 94.88 473 PRO B C 1
ATOM 8501 O O . PRO B 1 473 ? -5.738 51.688 0.535 1 94.88 473 PRO B O 1
ATOM 8504 N N . ASP B 1 474 ? -3.705 51.594 -0.386 1 95.44 474 ASP B N 1
ATOM 8505 C CA . ASP B 1 474 ? -4.023 50.469 -1.242 1 95.44 474 ASP B CA 1
ATOM 8506 C C . ASP B 1 474 ? -4.133 49.188 -0.428 1 95.44 474 ASP B C 1
ATOM 8508 O O . ASP B 1 474 ? -3.158 48.75 0.19 1 95.44 474 ASP B O 1
ATOM 8512 N N . HIS B 1 475 ? -5.336 48.562 -0.455 1 93.25 475 HIS B N 1
ATOM 8513 C CA . HIS B 1 475 ? -5.598 47.375 0.343 1 93.25 475 HIS B CA 1
ATOM 8514 C C . HIS B 1 475 ? -4.754 46.188 -0.131 1 93.25 475 HIS B C 1
ATOM 8516 O O . HIS B 1 475 ? -4.602 45.219 0.588 1 93.25 475 HIS B O 1
ATOM 8522 N N . ARG B 1 476 ? -4.117 46.188 -1.364 1 90.25 476 ARG B N 1
ATOM 8523 C CA . ARG B 1 476 ? -3.324 45.094 -1.945 1 90.25 476 ARG B CA 1
ATOM 8524 C C . ARG B 1 476 ? -1.906 45.094 -1.387 1 90.25 476 ARG B C 1
ATOM 8526 O O . ARG B 1 476 ? -1.174 44.125 -1.532 1 90.25 476 ARG B O 1
ATOM 8533 N N . GLN B 1 477 ? -1.561 46.219 -0.721 1 95.5 477 GLN B N 1
ATOM 8534 C CA . GLN B 1 477 ? -0.21 46.312 -0.182 1 95.5 477 GLN B CA 1
ATOM 8535 C C . GLN B 1 477 ? -0.172 45.938 1.294 1 95.5 477 GLN B C 1
ATOM 8537 O O . GLN B 1 477 ? -1.018 46.375 2.078 1 95.5 477 GLN B O 1
ATOM 8542 N N . ALA B 1 478 ? 0.834 45.188 1.643 1 96.56 478 ALA B N 1
ATOM 8543 C CA . ALA B 1 478 ? 1.021 44.781 3.039 1 96.56 478 ALA B CA 1
ATOM 8544 C C . ALA B 1 478 ? 1.35 46 3.902 1 96.56 478 ALA B C 1
ATOM 8546 O O . ALA B 1 478 ? 2.049 46.906 3.459 1 96.56 478 ALA B O 1
ATOM 8547 N N . PRO B 1 479 ? 0.841 46.031 5.125 1 97.81 479 PRO B N 1
ATOM 8548 C CA . PRO B 1 479 ? 1.222 47.125 6.027 1 97.81 479 PRO B CA 1
ATOM 8549 C C . PRO B 1 479 ? 2.691 47.062 6.441 1 97.81 479 PRO B C 1
ATOM 8551 O O . PRO B 1 479 ? 3.361 46.062 6.203 1 97.81 479 PRO B O 1
ATOM 8554 N N . LEU B 1 480 ? 3.168 48.188 6.934 1 98.12 480 LEU B N 1
ATOM 8555 C CA . LEU B 1 480 ? 4.48 48.219 7.57 1 98.12 480 LEU B CA 1
ATOM 8556 C C . LEU B 1 480 ? 4.438 47.531 8.938 1 98.12 480 LEU B C 1
ATOM 8558 O O . LEU B 1 480 ? 3.67 47.938 9.812 1 98.12 480 LEU B O 1
ATOM 8562 N N . LEU B 1 481 ? 5.23 46.531 9.062 1 98.56 481 LEU B N 1
ATOM 8563 C CA . LEU B 1 481 ? 5.281 45.781 10.297 1 98.56 481 LEU B CA 1
ATOM 8564 C C . LEU B 1 481 ? 6.625 45.969 11 1 98.56 481 LEU B C 1
ATOM 8566 O O . LEU B 1 481 ? 7.633 45.375 10.586 1 98.56 481 LEU B O 1
ATOM 8570 N N . VAL B 1 482 ? 6.613 46.688 12.078 1 98.38 482 VAL B N 1
ATOM 8571 C CA . VAL B 1 482 ? 7.812 46.938 12.867 1 98.38 482 VAL B CA 1
ATOM 8572 C C . VAL B 1 482 ? 7.754 46.125 14.164 1 98.38 482 VAL B C 1
ATOM 8574 O O . VAL B 1 482 ? 6.973 46.438 15.062 1 98.38 482 VAL B O 1
ATOM 8577 N N . SER B 1 483 ? 8.594 45.188 14.281 1 97.25 483 SER B N 1
ATOM 8578 C CA . SER B 1 483 ? 8.5 44.25 15.398 1 97.25 483 SER B CA 1
ATOM 8579 C C . SER B 1 483 ? 9.141 44.844 16.656 1 97.25 483 SER B C 1
ATOM 8581 O O . SER B 1 483 ? 8.609 44.688 17.75 1 97.25 483 SER B O 1
ATOM 8583 N N . ASN B 1 484 ? 10.328 45.469 16.438 1 97.88 484 ASN B N 1
ATOM 8584 C CA . ASN B 1 484 ? 11.188 45.969 17.516 1 97.88 484 ASN B CA 1
ATOM 8585 C C . ASN B 1 484 ? 11.688 44.812 18.391 1 97.88 484 ASN B C 1
ATOM 8587 O O . ASN B 1 484 ? 11.961 45.031 19.578 1 97.88 484 ASN B O 1
ATOM 8591 N N . TYR B 1 485 ? 11.781 43.625 17.781 1 98.06 485 TYR B N 1
ATOM 8592 C CA . TYR B 1 485 ? 12.32 42.5 18.516 1 98.06 485 TYR B CA 1
ATOM 8593 C C . TYR B 1 485 ? 13.641 42.844 19.188 1 98.06 485 TYR B C 1
ATOM 8595 O O . TYR B 1 485 ? 14.5 43.5 18.578 1 98.06 485 TYR B O 1
ATOM 8603 N N . LEU B 1 486 ? 13.75 42.469 20.484 1 98 486 LEU B N 1
ATOM 8604 C CA . LEU B 1 486 ? 15 42.5 21.234 1 98 486 LEU B CA 1
ATOM 8605 C C . LEU B 1 486 ? 15.438 43.938 21.484 1 98 486 LEU B C 1
ATOM 8607 O O . LEU B 1 486 ? 16.625 44.219 21.688 1 98 486 LEU B O 1
ATOM 8611 N N . SER B 1 487 ? 14.516 44.875 21.438 1 97.75 487 SER B N 1
ATOM 8612 C CA . SER B 1 487 ? 14.82 46.25 21.719 1 97.75 487 SER B CA 1
ATOM 8613 C C . SER B 1 487 ? 14.969 46.5 23.219 1 97.75 487 SER B C 1
ATOM 8615 O O . SER B 1 487 ? 15.664 47.438 23.625 1 97.75 487 SER B O 1
ATOM 8617 N N . GLN B 1 488 ? 14.328 45.688 24.016 1 97.62 488 GLN B N 1
ATOM 8618 C CA . GLN B 1 488 ? 14.422 45.812 25.469 1 97.62 488 GLN B CA 1
ATOM 8619 C C . GLN B 1 488 ? 15.484 44.875 26.031 1 97.62 488 GLN B C 1
ATOM 8621 O O . GLN B 1 488 ? 15.461 43.656 25.75 1 97.62 488 GLN B O 1
ATOM 8626 N N . PRO B 1 489 ? 16.359 45.312 26.859 1 96.38 489 PRO B N 1
ATOM 8627 C CA . PRO B 1 489 ? 17.453 44.5 27.375 1 96.38 489 PRO B CA 1
ATOM 8628 C C . PRO B 1 489 ? 16.969 43.281 28.141 1 96.38 489 PRO B C 1
ATOM 8630 O O . PRO B 1 489 ? 17.594 42.219 28.094 1 96.38 489 PRO B O 1
ATOM 8633 N N . GLU B 1 490 ? 15.883 43.438 28.781 1 95.62 490 GLU B N 1
ATOM 8634 C CA . GLU B 1 490 ? 15.375 42.312 29.578 1 95.62 490 GLU B CA 1
ATOM 8635 C C . GLU B 1 490 ? 14.93 41.156 28.672 1 95.62 490 GLU B C 1
ATOM 8637 O O . GLU B 1 490 ? 15.008 40 29.078 1 95.62 490 GLU B O 1
ATOM 8642 N N . ASP B 1 491 ? 14.438 41.469 27.5 1 97.69 491 ASP B N 1
ATOM 8643 C CA . ASP B 1 491 ? 14.078 40.438 26.547 1 97.69 491 ASP B CA 1
ATOM 8644 C C . ASP B 1 491 ? 15.289 39.562 26.188 1 97.69 491 ASP B C 1
ATOM 8646 O O . ASP B 1 491 ? 15.211 38.344 26.188 1 97.69 491 ASP B O 1
ATOM 8650 N N . VAL B 1 492 ? 16.406 40.25 25.938 1 97.81 492 VAL B N 1
ATOM 8651 C CA . VAL B 1 492 ? 17.641 39.562 25.562 1 97.81 492 VAL B CA 1
ATOM 8652 C C . VAL B 1 492 ? 18.156 38.75 26.75 1 97.81 492 VAL B C 1
ATOM 8654 O O . VAL B 1 492 ? 18.562 37.594 26.578 1 97.81 492 VAL B O 1
ATOM 8657 N N . ALA B 1 493 ? 18.094 39.344 27.906 1 96.75 493 ALA B N 1
ATOM 8658 C CA . ALA B 1 493 ? 18.578 38.656 29.109 1 96.75 493 ALA B CA 1
ATOM 8659 C C . ALA B 1 493 ? 17.812 37.375 29.359 1 96.75 493 ALA B C 1
ATOM 8661 O O . ALA B 1 493 ? 18.391 36.344 29.703 1 96.75 493 ALA B O 1
ATOM 8662 N N . THR B 1 494 ? 16.516 37.438 29.219 1 97.19 494 THR B N 1
ATOM 8663 C CA . THR B 1 494 ? 15.672 36.25 29.438 1 97.19 494 THR B CA 1
ATOM 8664 C C . THR B 1 494 ? 15.984 35.156 28.422 1 97.19 494 THR B C 1
ATOM 8666 O O . THR B 1 494 ? 16.109 34 28.781 1 97.19 494 THR B O 1
ATOM 8669 N N . LEU B 1 495 ? 16.172 35.531 27.172 1 98.19 495 LEU B N 1
ATOM 8670 C CA . LEU B 1 495 ? 16.516 34.562 26.125 1 98.19 495 LEU B CA 1
ATOM 8671 C C . LEU B 1 495 ? 17.859 33.906 26.422 1 98.19 495 LEU B C 1
ATOM 8673 O O . LEU B 1 495 ? 18.016 32.719 26.266 1 98.19 495 LEU B O 1
ATOM 8677 N N . LEU B 1 496 ? 18.812 34.719 26.875 1 98.12 496 LEU B N 1
ATOM 8678 C CA . LEU B 1 496 ? 20.125 34.188 27.188 1 98.12 496 LEU B CA 1
ATOM 8679 C C . LEU B 1 496 ? 20.062 33.219 28.375 1 98.12 496 LEU B C 1
ATOM 8681 O O . LEU B 1 496 ? 20.75 32.188 28.375 1 98.12 496 LEU B O 1
ATOM 8685 N N . ARG B 1 497 ? 19.219 33.531 29.359 1 97.69 497 ARG B N 1
ATOM 8686 C CA . ARG B 1 497 ? 19.031 32.594 30.469 1 97.69 497 ARG B CA 1
ATOM 8687 C C . ARG B 1 497 ? 18.422 31.281 29.984 1 97.69 497 ARG B C 1
ATOM 8689 O O . ARG B 1 497 ? 18.766 30.203 30.469 1 97.69 497 ARG B O 1
ATOM 8696 N N . GLY B 1 498 ? 17.484 31.422 29.047 1 98.38 498 GLY B N 1
ATOM 8697 C CA . GLY B 1 498 ? 16.922 30.219 28.453 1 98.38 498 GLY B CA 1
ATOM 8698 C C . GLY B 1 498 ? 17.938 29.391 27.703 1 98.38 498 GLY B C 1
ATOM 8699 O O . GLY B 1 498 ? 17.938 28.156 27.781 1 98.38 498 GLY B O 1
ATOM 8700 N N . ILE B 1 499 ? 18.828 30.047 26.969 1 98.56 499 ILE B N 1
ATOM 8701 C CA . ILE B 1 499 ? 19.891 29.375 26.234 1 98.56 499 ILE B CA 1
ATOM 8702 C C . ILE B 1 499 ? 20.859 28.703 27.219 1 98.56 499 ILE B C 1
ATOM 8704 O O . ILE B 1 499 ? 21.266 27.562 27.016 1 98.56 499 ILE B O 1
ATOM 8708 N N . ARG B 1 500 ? 21.172 29.391 28.297 1 97.94 500 ARG B N 1
ATOM 8709 C CA . ARG B 1 500 ? 22.047 28.844 29.328 1 97.94 500 ARG B CA 1
ATOM 8710 C C . ARG B 1 500 ? 21.422 27.609 29.969 1 97.94 500 ARG B C 1
ATOM 8712 O O . ARG B 1 500 ? 22.141 26.656 30.312 1 97.94 500 ARG B O 1
ATOM 8719 N N . TYR B 1 501 ? 20.188 27.656 30.141 1 98 501 TYR B N 1
ATOM 8720 C CA . TYR B 1 501 ? 19.484 26.484 30.641 1 98 501 TYR B CA 1
ATOM 8721 C C . TYR B 1 501 ? 19.703 25.281 29.734 1 98 501 TYR B C 1
ATOM 8723 O O . TYR B 1 501 ? 19.969 24.172 30.203 1 98 501 TYR B O 1
ATOM 8731 N N . GLN B 1 502 ? 19.625 25.5 28.406 1 98.44 502 GLN B N 1
ATOM 8732 C CA . GLN B 1 502 ? 19.875 24.406 27.453 1 98.44 502 GLN B CA 1
ATOM 8733 C C . GLN B 1 502 ? 21.312 23.891 27.578 1 98.44 502 GLN B C 1
ATOM 8735 O O . GLN B 1 502 ? 21.562 22.688 27.453 1 98.44 502 GLN B O 1
ATOM 8740 N N . GLU B 1 503 ? 22.25 24.812 27.828 1 98.31 503 GLU B N 1
ATOM 8741 C CA . GLU B 1 503 ? 23.641 24.422 28.031 1 98.31 503 GLU B CA 1
ATOM 8742 C C . GLU B 1 503 ? 23.812 23.547 29.266 1 98.31 503 GLU B C 1
ATOM 8744 O O . GLU B 1 503 ? 24.562 22.562 29.266 1 98.31 503 GLU B O 1
ATOM 8749 N N . ARG B 1 504 ? 23.109 23.906 30.297 1 98.25 504 ARG B N 1
ATOM 8750 C CA . ARG B 1 504 ? 23.188 23.125 31.531 1 98.25 504 ARG B CA 1
ATOM 8751 C C . ARG B 1 504 ? 22.609 21.734 31.344 1 98.25 504 ARG B C 1
ATOM 8753 O O . ARG B 1 504 ? 23.094 20.766 31.938 1 98.25 504 ARG B O 1
ATOM 8760 N N . LEU B 1 505 ? 21.594 21.625 30.531 1 98.44 505 LEU B N 1
ATOM 8761 C CA . LEU B 1 505 ? 21.016 20.312 30.234 1 98.44 505 LEU B CA 1
ATOM 8762 C C . LEU B 1 505 ? 22.062 19.375 29.641 1 98.44 505 LEU B C 1
ATOM 8764 O O . LEU B 1 505 ? 22.047 18.172 29.891 1 98.44 505 LEU B O 1
ATOM 8768 N N . LEU B 1 506 ? 23.016 19.922 28.828 1 98.25 506 LEU B N 1
ATOM 8769 C CA . LEU B 1 506 ? 24.047 19.125 28.172 1 98.25 506 LEU B CA 1
ATOM 8770 C C . LEU B 1 506 ? 24.922 18.406 29.203 1 98.25 506 LEU B C 1
ATOM 8772 O O . LEU B 1 506 ? 25.5 17.375 28.891 1 98.25 506 LEU B O 1
ATOM 8776 N N . ASP B 1 507 ? 24.906 18.953 30.391 1 97.94 507 ASP B N 1
ATOM 8777 C CA . ASP B 1 507 ? 25.781 18.406 31.438 1 97.94 507 ASP B CA 1
ATOM 8778 C C . ASP B 1 507 ? 25.047 17.344 32.25 1 97.94 507 ASP B C 1
ATOM 8780 O O . ASP B 1 507 ? 25.656 16.688 33.125 1 97.94 507 ASP B O 1
ATOM 8784 N N . THR B 1 508 ? 23.797 17.156 32.031 1 98.38 508 THR B N 1
ATOM 8785 C CA . THR B 1 508 ? 23.062 16.141 32.75 1 98.38 508 THR B CA 1
ATOM 8786 C C . THR B 1 508 ? 23.344 14.75 32.188 1 98.38 508 THR B C 1
ATOM 8788 O O . THR B 1 508 ? 23.797 14.625 31.047 1 98.38 508 THR B O 1
ATOM 8791 N N . ALA B 1 509 ? 23.047 13.703 32.938 1 98.25 509 ALA B N 1
ATOM 8792 C CA . ALA B 1 509 ? 23.328 12.32 32.562 1 98.25 509 ALA B CA 1
ATOM 8793 C C . ALA B 1 509 ? 22.578 11.914 31.312 1 98.25 509 ALA B C 1
ATOM 8795 O O . ALA B 1 509 ? 23.125 11.258 30.422 1 98.25 509 ALA B O 1
ATOM 8796 N N . ALA B 1 510 ? 21.344 12.266 31.25 1 97.5 510 ALA B N 1
ATOM 8797 C CA . ALA B 1 510 ? 20.484 11.875 30.125 1 97.5 510 ALA B CA 1
ATOM 8798 C C . ALA B 1 510 ? 21 12.461 28.812 1 97.5 510 ALA B C 1
ATOM 8800 O O . ALA B 1 510 ? 21.016 11.789 27.781 1 97.5 510 ALA B O 1
ATOM 8801 N N . TYR B 1 511 ? 21.469 13.664 28.828 1 98.38 511 TYR B N 1
ATOM 8802 C CA . TYR B 1 511 ? 21.953 14.328 27.625 1 98.38 511 TYR B CA 1
ATOM 8803 C C . TYR B 1 511 ? 23.344 13.805 27.25 1 98.38 511 TYR B C 1
ATOM 8805 O O . TYR B 1 511 ? 23.656 13.672 26.062 1 98.38 511 TYR B O 1
ATOM 8813 N N . LYS B 1 512 ? 24.109 13.523 28.203 1 98.19 512 LYS B N 1
ATOM 8814 C CA . LYS B 1 512 ? 25.422 12.93 27.938 1 98.19 512 LYS B CA 1
ATOM 8815 C C . LYS B 1 512 ? 25.281 11.539 27.312 1 98.19 512 LYS B C 1
ATOM 8817 O O . LYS B 1 512 ? 26.016 11.172 26.406 1 98.19 512 LYS B O 1
ATOM 8822 N N . GLN B 1 513 ? 24.359 10.82 27.891 1 96.75 513 GLN B N 1
ATOM 8823 C CA . GLN B 1 513 ? 24.094 9.484 27.359 1 96.75 513 GLN B CA 1
ATOM 8824 C C . GLN B 1 513 ? 23.688 9.555 25.891 1 96.75 513 GLN B C 1
ATOM 8826 O O . GLN B 1 513 ? 24.047 8.688 25.094 1 96.75 513 GLN B O 1
ATOM 8831 N N . ALA B 1 514 ? 22.969 10.578 25.547 1 97.06 514 ALA B N 1
ATOM 8832 C CA . ALA B 1 514 ? 22.531 10.781 24.172 1 97.06 514 ALA B CA 1
ATOM 8833 C C . ALA B 1 514 ? 23.625 11.43 23.328 1 97.06 514 ALA B C 1
ATOM 8835 O O . ALA B 1 514 ? 23.438 11.672 22.141 1 97.06 514 ALA B O 1
ATOM 8836 N N . ARG B 1 515 ? 24.75 11.734 23.906 1 97.69 515 ARG B N 1
ATOM 8837 C CA . ARG B 1 515 ? 25.859 12.438 23.266 1 97.69 515 ARG B CA 1
ATOM 8838 C C . ARG B 1 515 ? 25.391 13.75 22.641 1 97.69 515 ARG B C 1
ATOM 8840 O O . ARG B 1 515 ? 25.719 14.047 21.484 1 97.69 515 ARG B O 1
ATOM 8847 N N . ALA B 1 516 ? 24.562 14.422 23.375 1 98.06 516 ALA B N 1
ATOM 8848 C CA . ALA B 1 516 ? 23.984 15.672 22.906 1 98.06 516 ALA B CA 1
ATOM 8849 C C . ALA B 1 516 ? 25.047 16.766 22.797 1 98.06 516 ALA B C 1
ATOM 8851 O O . ALA B 1 516 ? 25.859 16.938 23.703 1 98.06 516 ALA B O 1
ATOM 8852 N N . GLN B 1 517 ? 25.031 17.438 21.656 1 98.06 517 GLN B N 1
ATOM 8853 C CA . GLN B 1 517 ? 25.922 18.578 21.422 1 98.06 517 GLN B CA 1
ATOM 8854 C C . GLN B 1 517 ? 25.203 19.703 20.688 1 98.06 517 GLN B C 1
ATOM 8856 O O . GLN B 1 517 ? 24.422 19.453 19.766 1 98.06 517 GLN B O 1
ATOM 8861 N N . LEU B 1 518 ? 25.453 20.938 21.172 1 98.19 518 LEU B N 1
ATOM 8862 C CA . LEU B 1 518 ? 24.922 22.062 20.422 1 98.19 518 LEU B CA 1
ATOM 8863 C C . LEU B 1 518 ? 25.594 22.188 19.062 1 98.19 518 LEU B C 1
ATOM 8865 O O . LEU B 1 518 ? 26.812 22.031 18.953 1 98.19 518 LEU B O 1
ATOM 8869 N N . VAL B 1 519 ? 24.781 22.359 18.016 1 98.06 519 VAL B N 1
ATOM 8870 C CA . VAL B 1 519 ? 25.312 22.531 16.672 1 98.06 519 VAL B CA 1
ATOM 8871 C C . VAL B 1 519 ? 25.797 23.969 16.469 1 98.06 519 VAL B C 1
ATOM 8873 O O . VAL B 1 519 ? 25.078 24.906 16.766 1 98.06 519 VAL B O 1
ATOM 8876 N N . HIS B 1 520 ? 26.984 24.109 16.031 1 97.44 520 HIS B N 1
ATOM 8877 C CA . HIS B 1 520 ? 27.531 25.422 15.664 1 97.44 520 HIS B CA 1
ATOM 8878 C C . HIS B 1 520 ? 27.141 25.797 14.242 1 97.44 520 HIS B C 1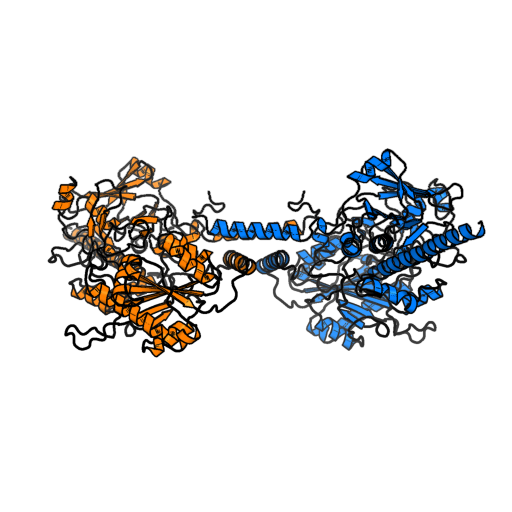
ATOM 8880 O O . HIS B 1 520 ? 27.469 25.094 13.289 1 97.44 520 HIS B O 1
ATOM 8886 N N . ILE B 1 521 ? 26.391 26.844 14.055 1 97.06 521 ILE B N 1
ATOM 8887 C CA . ILE B 1 521 ? 26.094 27.422 12.75 1 97.06 521 ILE B CA 1
ATOM 8888 C C . ILE B 1 521 ? 27.078 28.547 12.438 1 97.06 521 ILE B C 1
ATOM 8890 O O . ILE B 1 521 ? 27.141 29.531 13.164 1 97.06 521 ILE B O 1
ATOM 8894 N N . PRO B 1 522 ? 27.781 28.469 11.391 1 96.62 522 PRO B N 1
ATOM 8895 C CA . PRO B 1 522 ? 28.812 29.469 11.109 1 96.62 522 PRO B CA 1
ATOM 8896 C C . PRO B 1 522 ? 28.219 30.828 10.758 1 96.62 522 PRO B C 1
ATOM 8898 O O . PRO B 1 522 ? 27.5 30.953 9.766 1 96.62 522 PRO B O 1
ATOM 8901 N N . VAL B 1 523 ? 28.422 31.812 11.562 1 97.44 523 VAL B N 1
ATOM 8902 C CA . VAL B 1 523 ? 28.141 33.219 11.344 1 97.44 523 VAL B CA 1
ATOM 8903 C C . VAL B 1 523 ? 29.391 34.062 11.609 1 97.44 523 VAL B C 1
ATOM 8905 O O . VAL B 1 523 ? 29.828 34.188 12.758 1 97.44 523 VAL B O 1
ATOM 8908 N N . ALA B 1 524 ? 29.922 34.656 10.602 1 96.94 524 ALA B N 1
ATOM 8909 C CA . ALA B 1 524 ? 31.219 35.312 10.688 1 96.94 524 ALA B CA 1
ATOM 8910 C C . ALA B 1 524 ? 31.25 36.312 11.836 1 96.94 524 ALA B C 1
ATOM 8912 O O . ALA B 1 524 ? 32.219 36.344 12.617 1 96.94 524 ALA B O 1
ATOM 8913 N N . GLU B 1 525 ? 30.281 37.156 11.977 1 97.5 525 GLU B N 1
ATOM 8914 C CA . GLU B 1 525 ? 30.219 38.188 13.023 1 97.5 525 GLU B CA 1
ATOM 8915 C C . GLU B 1 525 ? 30.188 37.562 14.414 1 97.5 525 GLU B C 1
ATOM 8917 O O . GLU B 1 525 ? 30.875 38.031 15.32 1 97.5 525 GLU B O 1
ATOM 8922 N N . CYS B 1 526 ? 29.391 36.531 14.586 1 98 526 CYS B N 1
ATOM 8923 C CA . CYS B 1 526 ? 29.25 35.875 15.891 1 98 526 CYS B CA 1
ATOM 8924 C C . CYS B 1 526 ? 30.5 35.094 16.25 1 98 526 CYS B C 1
ATOM 8926 O O . CYS B 1 526 ? 30.875 35.062 17.422 1 98 526 CYS B O 1
ATOM 8928 N N . ASP B 1 527 ? 31.141 34.594 15.273 1 97.5 527 ASP B N 1
ATOM 8929 C CA . ASP B 1 527 ? 32.312 33.75 15.484 1 97.5 527 ASP B CA 1
ATOM 8930 C C . ASP B 1 527 ? 33.531 34.594 15.844 1 97.5 527 ASP B C 1
ATOM 8932 O O . ASP B 1 527 ? 34.594 34.031 16.203 1 97.5 527 ASP B O 1
ATOM 8936 N N . ALA B 1 528 ? 33.438 35.781 15.75 1 97.31 528 ALA B N 1
ATOM 8937 C CA . ALA B 1 528 ? 34.5 36.688 16.203 1 97.31 528 ALA B CA 1
ATOM 8938 C C . ALA B 1 528 ? 34.656 36.625 17.734 1 97.31 528 ALA B C 1
ATOM 8940 O O . ALA B 1 528 ? 35.688 36.969 18.281 1 97.31 528 ALA B O 1
ATOM 8941 N N . SER B 1 529 ? 33.625 36.219 18.422 1 97.44 529 SER B N 1
ATOM 8942 C CA . SER B 1 529 ? 33.656 36 19.859 1 97.44 529 SER B CA 1
ATOM 8943 C C . SER B 1 529 ? 33.812 34.531 20.219 1 97.44 529 SER B C 1
ATOM 8945 O O . SER B 1 529 ? 33.625 33.656 19.375 1 97.44 529 SER B O 1
ATOM 8947 N N . LYS B 1 530 ? 34.188 34.312 21.484 1 97.31 530 LYS B N 1
ATOM 8948 C CA . LYS B 1 530 ? 34.344 32.938 21.969 1 97.31 530 LYS B CA 1
ATOM 8949 C C . LYS B 1 530 ? 33 32.188 21.875 1 97.31 530 LYS B C 1
ATOM 8951 O O . LYS B 1 530 ? 31.969 32.688 22.344 1 97.31 530 LYS B O 1
ATOM 8956 N N . TYR B 1 531 ? 33.125 31.016 21.281 1 96.5 531 TYR B N 1
ATOM 8957 C CA . TYR B 1 531 ? 31.906 30.203 21.141 1 96.5 531 TYR B CA 1
ATOM 8958 C C . TYR B 1 531 ? 31.219 30.016 22.484 1 96.5 531 TYR B C 1
ATOM 8960 O O . TYR B 1 531 ? 31.875 29.719 23.484 1 96.5 531 TYR B O 1
ATOM 8968 N N . ARG B 1 532 ? 29.906 30.312 22.547 1 96.88 532 ARG B N 1
ATOM 8969 C CA . ARG B 1 532 ? 29 30.109 23.672 1 96.88 532 ARG B CA 1
ATOM 8970 C C . ARG B 1 532 ? 29.234 31.172 24.75 1 96.88 532 ARG B C 1
ATOM 8972 O O . ARG B 1 532 ? 28.75 31.031 25.875 1 96.88 532 ARG B O 1
ATOM 8979 N N . SER B 1 533 ? 30 32.188 24.469 1 97.88 533 SER B N 1
ATOM 8980 C CA . SER B 1 533 ? 30.078 33.344 25.359 1 97.88 533 SER B CA 1
ATOM 8981 C C . SER B 1 533 ? 28.797 34.156 25.297 1 97.88 533 SER B C 1
ATOM 8983 O O . SER B 1 533 ? 27.953 33.938 24.422 1 97.88 533 SER B O 1
ATOM 8985 N N . GLU B 1 534 ? 28.656 35 26.25 1 97.5 534 GLU B N 1
ATOM 8986 C CA . GLU B 1 534 ? 27.5 35.906 26.234 1 97.5 534 GLU B CA 1
ATOM 8987 C C . GLU B 1 534 ? 27.453 36.719 24.953 1 97.5 534 GLU B C 1
ATOM 8989 O O . GLU B 1 534 ? 26.391 36.875 24.359 1 97.5 534 GLU B O 1
ATOM 8994 N N . LYS B 1 535 ? 28.578 37.188 24.562 1 97.75 535 LYS B N 1
ATOM 8995 C CA . LYS B 1 535 ? 28.656 37.969 23.344 1 97.75 535 LYS B CA 1
ATOM 8996 C C . LYS B 1 535 ? 28.25 37.156 22.125 1 97.75 535 LYS B C 1
ATOM 8998 O O . LYS B 1 535 ? 27.547 37.656 21.234 1 97.75 535 LYS B O 1
ATOM 9003 N N . TYR B 1 536 ? 28.719 35.969 22.109 1 98.31 536 TYR B N 1
ATOM 9004 C CA . TYR B 1 536 ? 28.359 35.062 21.031 1 98.31 536 TYR B CA 1
ATOM 9005 C C . TYR B 1 536 ? 26.859 34.844 20.969 1 98.31 536 TYR B C 1
ATOM 9007 O O . TYR B 1 536 ? 26.25 35 19.891 1 98.31 536 TYR B O 1
ATOM 9015 N N . TRP B 1 537 ? 26.25 34.594 22.078 1 98.44 537 TRP B N 1
ATOM 9016 C CA . TRP B 1 537 ? 24.812 34.281 22.109 1 98.44 537 TRP B CA 1
ATOM 9017 C C . TRP B 1 537 ? 23.984 35.531 21.781 1 98.44 537 TRP B C 1
ATOM 9019 O O . TRP B 1 537 ? 22.922 35.438 21.172 1 98.44 537 TRP B O 1
ATOM 9029 N N . ARG B 1 538 ? 24.422 36.688 22.203 1 98.19 538 ARG B N 1
ATOM 9030 C CA . ARG B 1 538 ? 23.734 37.906 21.812 1 98.19 538 ARG B CA 1
ATOM 9031 C C . ARG B 1 538 ? 23.734 38.094 20.297 1 98.19 538 ARG B C 1
ATOM 9033 O O . ARG B 1 538 ? 22.719 38.5 19.719 1 98.19 538 ARG B O 1
ATOM 9040 N N . CYS B 1 539 ? 24.875 37.812 19.734 1 98.19 539 CYS B N 1
ATOM 9041 C CA . CYS B 1 539 ? 24.984 37.906 18.281 1 98.19 539 CYS B CA 1
ATOM 9042 C C . CYS B 1 539 ? 24.109 36.844 17.609 1 98.19 539 CYS B C 1
ATOM 9044 O O . CYS B 1 539 ? 23.375 37.156 16.672 1 98.19 539 CYS B O 1
ATOM 9046 N N . TYR B 1 540 ? 24.203 35.625 18.109 1 98.38 540 TYR B N 1
ATOM 9047 C CA . TYR B 1 540 ? 23.391 34.531 17.594 1 98.38 540 TYR B CA 1
ATOM 9048 C C . TYR B 1 540 ? 21.906 34.906 17.625 1 98.38 540 TYR B C 1
ATOM 9050 O O . TYR B 1 540 ? 21.188 34.656 16.641 1 98.38 540 TYR B O 1
ATOM 9058 N N . ALA B 1 541 ? 21.438 35.469 18.688 1 98.44 541 ALA B N 1
ATOM 9059 C CA . ALA B 1 541 ? 20.047 35.844 18.828 1 98.44 541 ALA B CA 1
ATOM 9060 C C . ALA B 1 541 ? 19.672 36.906 17.797 1 98.44 541 ALA B C 1
ATOM 9062 O O . ALA B 1 541 ? 18.547 36.906 17.266 1 98.44 541 ALA B O 1
ATOM 9063 N N . ARG B 1 542 ? 20.547 37.812 17.531 1 98.06 542 ARG B N 1
ATOM 9064 C CA . ARG B 1 542 ? 20.281 38.844 16.516 1 98.06 542 ARG B CA 1
ATOM 9065 C C . ARG B 1 542 ? 20.094 38.219 15.141 1 98.06 542 ARG B C 1
ATOM 9067 O O . ARG B 1 542 ? 19.281 38.688 14.352 1 98.06 542 ARG B O 1
ATOM 9074 N N . TYR B 1 543 ? 20.797 37.125 14.875 1 97.94 543 TYR B N 1
ATOM 9075 C CA . TYR B 1 543 ? 20.766 36.5 13.555 1 97.94 543 TYR B CA 1
ATOM 9076 C C . TYR B 1 543 ? 19.562 35.562 13.43 1 97.94 543 TYR B C 1
ATOM 9078 O O . TYR B 1 543 ? 18.875 35.562 12.414 1 97.94 543 TYR B O 1
ATOM 9086 N N . PHE B 1 544 ? 19.297 34.844 14.508 1 98 544 PHE B N 1
ATOM 9087 C CA . PHE B 1 544 ? 18.359 33.75 14.328 1 98 544 PHE B CA 1
ATOM 9088 C C . PHE B 1 544 ? 17.094 33.969 15.141 1 98 544 PHE B C 1
ATOM 9090 O O . PHE B 1 544 ? 16.297 33.062 15.32 1 98 544 PHE B O 1
ATOM 9097 N N . SER B 1 545 ? 16.828 35.188 15.609 1 97.94 545 SER B N 1
ATOM 9098 C CA . SER B 1 545 ? 15.523 35.5 16.188 1 97.94 545 SER B CA 1
ATOM 9099 C C . SER B 1 545 ? 14.422 35.344 15.148 1 97.94 545 SER B C 1
ATOM 9101 O O . SER B 1 545 ? 14.617 35.656 13.969 1 97.94 545 SER B O 1
ATOM 9103 N N . MET B 1 546 ? 13.344 34.844 15.57 1 97.38 546 MET B N 1
ATOM 9104 C CA . MET B 1 546 ? 12.188 34.656 14.688 1 97.38 546 MET B CA 1
ATOM 9105 C C . MET B 1 546 ? 10.891 34.656 15.484 1 97.38 546 MET B C 1
ATOM 9107 O O . MET B 1 546 ? 10.906 34.719 16.719 1 97.38 546 MET B O 1
ATOM 9111 N N . THR B 1 547 ? 9.805 34.625 14.789 1 97.38 547 THR B N 1
ATOM 9112 C CA . THR B 1 547 ? 8.469 34.625 15.367 1 97.38 547 THR B CA 1
ATOM 9113 C C . THR B 1 547 ? 8.031 33.219 15.727 1 97.38 547 THR B C 1
ATOM 9115 O O . THR B 1 547 ? 8.438 32.25 15.086 1 97.38 547 THR B O 1
ATOM 9118 N N . CYS B 1 548 ? 7.25 33.094 16.75 1 97.31 548 CYS B N 1
ATOM 9119 C CA . CYS B 1 548 ? 6.488 31.875 17 1 97.31 548 CYS B CA 1
ATOM 9120 C C . CYS B 1 548 ? 5.051 32.031 16.516 1 97.31 548 CYS B C 1
ATOM 9122 O O . CYS B 1 548 ? 4.168 31.281 16.938 1 97.31 548 CYS B O 1
ATOM 9124 N N . TYR B 1 549 ? 4.828 33.125 15.703 1 96.75 549 TYR B N 1
ATOM 9125 C CA . TYR B 1 549 ? 3.576 33.312 14.984 1 96.75 549 TYR B CA 1
ATOM 9126 C C . TYR B 1 549 ? 2.463 33.75 15.93 1 96.75 549 TYR B C 1
ATOM 9128 O O . TYR B 1 549 ? 1.324 33.281 15.812 1 96.75 549 TYR B O 1
ATOM 9136 N N . HIS B 1 550 ? 2.762 34.531 16.969 1 98.31 550 HIS B N 1
ATOM 9137 C CA . HIS B 1 550 ? 1.78 34.906 17.969 1 98.31 550 HIS B CA 1
ATOM 9138 C C . HIS B 1 550 ? 1.589 36.438 17.984 1 98.31 550 HIS B C 1
ATOM 9140 O O . HIS B 1 550 ? 1.562 37.031 19.062 1 98.31 550 HIS B O 1
ATOM 9146 N N . GLN B 1 551 ? 1.517 37 16.797 1 98.31 551 GLN B N 1
ATOM 9147 C CA . GLN B 1 551 ? 1.228 38.438 16.766 1 98.31 551 GLN B CA 1
ATOM 9148 C C . GLN B 1 551 ? -0.082 38.75 17.484 1 98.31 551 GLN B C 1
ATOM 9150 O O . GLN B 1 551 ? -1.089 38.062 17.266 1 98.31 551 GLN B O 1
ATOM 9155 N N . SER B 1 552 ? -0.076 39.844 18.328 1 98.38 552 SER B N 1
ATOM 9156 C CA . SER B 1 552 ? -1.219 40.188 19.172 1 98.38 552 SER B CA 1
ATOM 9157 C C . SER B 1 552 ? -1.136 41.656 19.641 1 98.38 552 SER B C 1
ATOM 9159 O O . SER B 1 552 ? -0.105 42.312 19.469 1 98.38 552 SER B O 1
ATOM 9161 N N . GLY B 1 553 ? -2.236 42.188 20.109 1 98.5 553 GLY B N 1
ATOM 9162 C CA . GLY B 1 553 ? -2.244 43.375 20.938 1 98.5 553 GLY B CA 1
ATOM 9163 C C . GLY B 1 553 ? -2.453 44.656 20.156 1 98.5 553 GLY B C 1
ATOM 9164 O O . GLY B 1 553 ? -2.564 45.719 20.75 1 98.5 553 GLY B O 1
ATOM 9165 N N . THR B 1 554 ? -2.684 44.594 18.875 1 98.75 554 THR B N 1
ATOM 9166 C CA . THR B 1 554 ? -2.633 45.781 18.031 1 98.75 554 THR B CA 1
ATOM 9167 C C . THR B 1 554 ? -3.938 46.562 18.109 1 98.75 554 THR B C 1
ATOM 9169 O O . THR B 1 554 ? -4.039 47.688 17.578 1 98.75 554 THR B O 1
ATOM 9172 N N . LEU B 1 555 ? -4.918 46.031 18.719 1 98.81 555 LEU B N 1
ATOM 9173 C CA . LEU B 1 555 ? -6.168 46.688 19.078 1 98.81 555 LEU B CA 1
ATOM 9174 C C . LEU B 1 555 ? -6.52 46.406 20.547 1 98.81 555 LEU B C 1
ATOM 9176 O O . LEU B 1 555 ? -7.641 46 20.844 1 98.81 555 LEU B O 1
ATOM 9180 N N . LYS B 1 556 ? -5.664 46.781 21.406 1 98.25 556 LYS B N 1
ATOM 9181 C CA . LYS B 1 556 ? -5.68 46.312 22.781 1 98.25 556 LYS B CA 1
ATOM 9182 C C . LYS B 1 556 ? -6.941 46.75 23.516 1 98.25 556 LYS B C 1
ATOM 9184 O O . LYS B 1 556 ? -7.406 47.875 23.312 1 98.25 556 LYS B O 1
ATOM 9189 N N . MET B 1 557 ? -7.418 45.844 24.25 1 97.88 557 MET B N 1
ATOM 9190 C CA . MET B 1 557 ? -8.492 46.125 25.188 1 97.88 557 MET B CA 1
ATOM 9191 C C . MET B 1 557 ? -7.988 46.938 26.375 1 97.88 557 MET B C 1
ATOM 9193 O O . MET B 1 557 ? -6.996 46.562 27.016 1 97.88 557 MET B O 1
ATOM 9197 N N . SER B 1 558 ? -8.625 48 26.656 1 96.38 558 SER B N 1
ATOM 9198 C CA . SER B 1 558 ? -8.328 48.844 27.812 1 96.38 558 SER B CA 1
ATOM 9199 C C . SER B 1 558 ? -9.453 49.844 28.078 1 96.38 558 SER B C 1
ATOM 9201 O O . SER B 1 558 ? -10.266 50.125 27.203 1 96.38 558 SER B O 1
ATOM 9203 N N . PRO B 1 559 ? -9.523 50.312 29.281 1 94.88 559 PRO B N 1
ATOM 9204 C CA . PRO B 1 559 ? -10.57 51.281 29.594 1 94.88 559 PRO B CA 1
ATOM 9205 C C . PRO B 1 559 ? -10.453 52.562 28.781 1 94.88 559 PRO B C 1
ATOM 9207 O O . PRO B 1 559 ? -9.367 52.906 28.281 1 94.88 559 PRO B O 1
ATOM 9210 N N . ALA B 1 560 ? -11.5 53.281 28.734 1 92.69 560 ALA B N 1
ATOM 9211 C CA . ALA B 1 560 ? -11.578 54.5 27.922 1 92.69 560 ALA B CA 1
ATOM 9212 C C . ALA B 1 560 ? -10.594 55.562 28.422 1 92.69 560 ALA B C 1
ATOM 9214 O O . ALA B 1 560 ? -10.172 56.406 27.656 1 92.69 560 ALA B O 1
ATOM 9215 N N . SER B 1 561 ? -10.203 55.438 29.656 1 93.75 561 SER B N 1
ATOM 9216 C CA . SER B 1 561 ? -9.289 56.406 30.25 1 93.75 561 SER B CA 1
ATOM 9217 C C . SER B 1 561 ? -7.871 56.219 29.734 1 93.75 561 SER B C 1
ATOM 9219 O O . SER B 1 561 ? -7.027 57.094 29.875 1 93.75 561 SER B O 1
ATOM 9221 N N . ASP B 1 562 ? -7.602 55.125 29.172 1 95 562 ASP B N 1
ATOM 9222 C CA . ASP B 1 562 ? -6.316 54.844 28.531 1 95 562 ASP B CA 1
ATOM 9223 C C . ASP B 1 562 ? -6.25 55.5 27.141 1 95 562 ASP B C 1
ATOM 9225 O O . ASP B 1 562 ? -7.051 55.188 26.266 1 95 562 ASP B O 1
ATOM 9229 N N . ALA B 1 563 ? -5.332 56.344 26.938 1 93 563 ALA B N 1
ATOM 9230 C CA . ALA B 1 563 ? -5.207 57.094 25.688 1 93 563 ALA B CA 1
ATOM 9231 C C . ALA B 1 563 ? -4.906 56.156 24.516 1 93 563 ALA B C 1
ATOM 9233 O O . ALA B 1 563 ? -5.199 56.469 23.375 1 93 563 ALA B O 1
ATOM 9234 N N . ALA B 1 564 ? -4.41 55.031 24.844 1 94.44 564 ALA B N 1
ATOM 9235 C CA . ALA B 1 564 ? -4.047 54.094 23.781 1 94.44 564 ALA B CA 1
ATOM 9236 C C . ALA B 1 564 ? -5.109 53 23.641 1 94.44 564 ALA B C 1
ATOM 9238 O O . ALA B 1 564 ? -4.902 52 22.922 1 94.44 564 ALA B O 1
ATOM 9239 N N . ALA B 1 565 ? -6.242 53.219 24.281 1 95.44 565 ALA B N 1
ATOM 9240 C CA . ALA B 1 565 ? -7.316 52.219 24.25 1 95.44 565 ALA B CA 1
ATOM 9241 C C . ALA B 1 565 ? -7.91 52.094 22.844 1 95.44 565 ALA B C 1
ATOM 9243 O O . ALA B 1 565 ? -8.078 53.094 22.156 1 95.44 565 ALA B O 1
ATOM 9244 N N . CYS B 1 566 ? -8.164 50.875 22.469 1 98.25 566 CYS B N 1
ATOM 9245 C CA . CYS B 1 566 ? -8.812 50.656 21.188 1 98.25 566 CYS B CA 1
ATOM 9246 C C . CYS B 1 566 ? -10.211 50.094 21.375 1 98.25 566 CYS B C 1
ATOM 9248 O O . CYS B 1 566 ? -11.172 50.594 20.781 1 98.25 566 CYS B O 1
ATOM 9250 N N . VAL B 1 567 ? -10.32 49.031 22.203 1 98.56 567 VAL B N 1
ATOM 9251 C CA . VAL B 1 567 ? -11.633 48.438 22.438 1 98.56 567 VAL B CA 1
ATOM 9252 C C . VAL B 1 567 ? -11.922 48.375 23.938 1 98.56 567 VAL B C 1
ATOM 9254 O O . VAL B 1 567 ? -11 48.344 24.75 1 98.56 567 VAL B O 1
ATOM 9257 N N . SER B 1 568 ? -13.188 48.344 24.281 1 98.12 568 SER B N 1
ATOM 9258 C CA . SER B 1 568 ? -13.633 48.219 25.672 1 98.12 568 SER B CA 1
ATOM 9259 C C . SER B 1 568 ? -13.508 46.781 26.172 1 98.12 568 SER B C 1
ATOM 9261 O O . SER B 1 568 ? -13.227 45.875 25.406 1 98.12 568 SER B O 1
ATOM 9263 N N . PRO B 1 569 ? -13.742 46.594 27.438 1 97.25 569 PRO B N 1
ATOM 9264 C CA . PRO B 1 569 ? -13.734 45.219 27.969 1 97.25 569 PRO B CA 1
ATOM 9265 C C . PRO B 1 569 ? -14.812 44.344 27.344 1 97.25 569 PRO B C 1
ATOM 9267 O O . PRO B 1 569 ? -14.75 43.125 27.438 1 97.25 569 PRO B O 1
ATOM 9270 N N . ARG B 1 570 ? -15.766 44.938 26.734 1 97.69 570 ARG B N 1
ATOM 9271 C CA . ARG B 1 570 ? -16.781 44.156 26.031 1 97.69 570 ARG B CA 1
ATOM 9272 C C . ARG B 1 570 ? -16.469 44.062 24.547 1 97.69 570 ARG B C 1
ATOM 9274 O O . ARG B 1 570 ? -17.328 43.719 23.75 1 97.69 570 ARG B O 1
ATOM 9281 N N . LEU B 1 571 ? -15.25 44.438 24.125 1 98.5 571 LEU B N 1
ATOM 9282 C CA . LEU B 1 571 ? -14.625 44.25 22.812 1 98.5 571 LEU B CA 1
ATOM 9283 C C . LEU B 1 571 ? -15.219 45.219 21.781 1 98.5 571 LEU B C 1
ATOM 9285 O O . LEU B 1 571 ? -15.031 45.031 20.578 1 98.5 571 LEU B O 1
ATOM 9289 N N . GLN B 1 572 ? -15.961 46.188 22.281 1 98.19 572 GLN B N 1
ATOM 9290 C CA . GLN B 1 572 ? -16.5 47.25 21.391 1 98.19 572 GLN B CA 1
ATOM 9291 C C . GLN B 1 572 ? -15.438 48.281 21.094 1 98.19 572 GLN B C 1
ATOM 9293 O O . GLN B 1 572 ? -14.734 48.75 22 1 98.19 572 GLN B O 1
ATOM 9298 N N . LEU B 1 573 ? -15.305 48.594 19.812 1 98.44 573 LEU B N 1
ATOM 9299 C CA . LEU B 1 573 ? -14.375 49.688 19.453 1 98.44 573 LEU B CA 1
ATOM 9300 C C . LEU B 1 573 ? -14.797 51 20.094 1 98.44 573 LEU B C 1
ATOM 9302 O O . LEU B 1 573 ? -15.953 51.406 19.984 1 98.44 573 LEU B O 1
ATOM 9306 N N . HIS B 1 574 ? -13.906 51.656 20.797 1 97.44 574 HIS B N 1
ATOM 9307 C CA . HIS B 1 574 ? -14.227 52.938 21.406 1 97.44 574 HIS B CA 1
ATOM 9308 C C . HIS B 1 574 ? -14.695 53.938 20.375 1 97.44 574 HIS B C 1
ATOM 9310 O O . HIS B 1 574 ? -14.055 54.094 19.328 1 97.44 574 HIS B O 1
ATOM 9316 N N . GLY B 1 575 ? -15.828 54.531 20.609 1 95.62 575 GLY B N 1
ATOM 9317 C CA . GLY B 1 575 ? -16.344 55.562 19.734 1 95.62 575 GLY B CA 1
ATOM 9318 C C . GLY B 1 575 ? -17.312 55.031 18.688 1 95.62 575 GLY B C 1
ATOM 9319 O O . GLY B 1 575 ? -17.969 55.812 18 1 95.62 575 GLY B O 1
ATOM 9320 N N . VAL B 1 576 ? -17.422 53.75 18.562 1 97.38 576 VAL B N 1
ATOM 9321 C CA . VAL B 1 576 ? -18.312 53.125 17.578 1 97.38 576 VAL B CA 1
ATOM 9322 C C . VAL B 1 576 ? -19.281 52.188 18.266 1 97.38 576 VAL B C 1
ATOM 9324 O O . VAL B 1 576 ? -18.859 51.25 18.938 1 97.38 576 VAL B O 1
ATOM 9327 N N . ASP B 1 577 ? -20.531 52.281 18.016 1 95.94 577 ASP B N 1
ATOM 9328 C CA . ASP B 1 577 ? -21.562 51.625 18.812 1 95.94 577 ASP B CA 1
ATOM 9329 C C . ASP B 1 577 ? -21.797 50.188 18.344 1 95.94 577 ASP B C 1
ATOM 9331 O O . ASP B 1 577 ? -22.188 49.344 19.125 1 95.94 577 ASP B O 1
ATOM 9335 N N . ASN B 1 578 ? -21.547 49.906 17.047 1 97.94 578 ASN B N 1
ATOM 9336 C CA . ASN B 1 578 ? -21.938 48.625 16.516 1 97.94 578 ASN B CA 1
ATOM 9337 C C . ASN B 1 578 ? -20.781 47.906 15.828 1 97.94 578 ASN B C 1
ATOM 9339 O O . ASN B 1 578 ? -20.953 47.312 14.758 1 97.94 578 ASN B O 1
ATOM 9343 N N . LEU B 1 579 ? -19.547 48.094 16.391 1 98.56 579 LEU B N 1
ATOM 9344 C CA . LEU B 1 579 ? -18.359 47.406 15.891 1 98.56 579 LEU B CA 1
ATOM 9345 C C . LEU B 1 579 ? -17.578 46.781 17.031 1 98.56 579 LEU B C 1
ATOM 9347 O O . LEU B 1 579 ? -17.188 47.469 17.969 1 98.56 579 LEU B O 1
ATOM 9351 N N . ARG B 1 580 ? -17.391 45.469 16.969 1 98.75 580 ARG B N 1
ATOM 9352 C CA . ARG B 1 580 ? -16.547 44.75 17.922 1 98.75 580 ARG B CA 1
ATOM 9353 C C . ARG B 1 580 ? -15.359 44.125 17.219 1 98.75 580 ARG B C 1
ATOM 9355 O O . ARG B 1 580 ? -15.391 43.906 16 1 98.75 580 ARG B O 1
ATOM 9362 N N . VAL B 1 581 ? -14.32 43.938 17.984 1 98.88 581 VAL B N 1
ATOM 9363 C CA . VAL B 1 581 ? -13.141 43.219 17.531 1 98.88 581 VAL B CA 1
ATOM 9364 C C . VAL B 1 581 ? -12.977 41.938 18.328 1 98.88 581 VAL B C 1
ATOM 9366 O O . VAL B 1 581 ? -12.984 41.938 19.562 1 98.88 581 VAL B O 1
ATOM 9369 N N . ALA B 1 582 ? -12.898 40.812 17.625 1 98.75 582 ALA B N 1
ATOM 9370 C CA . ALA B 1 582 ? -12.672 39.5 18.266 1 98.75 582 ALA B CA 1
ATOM 9371 C C . ALA B 1 582 ? -11.547 38.75 17.578 1 98.75 582 ALA B C 1
ATOM 9373 O O . ALA B 1 582 ? -11.797 37.938 16.672 1 98.75 582 ALA B O 1
ATOM 9374 N N . ASP B 1 583 ? -10.398 38.906 17.953 1 98.69 583 ASP B N 1
ATOM 9375 C CA . ASP B 1 583 ? -9.203 38.156 17.547 1 98.69 583 ASP B CA 1
ATOM 9376 C C . ASP B 1 583 ? -8.039 38.469 18.5 1 98.69 583 ASP B C 1
ATOM 9378 O O . ASP B 1 583 ? -8.234 39.031 19.578 1 98.69 583 ASP B O 1
ATOM 9382 N N . ALA B 1 584 ? -6.883 38.062 18.141 1 98.69 584 ALA B N 1
ATOM 9383 C CA . ALA B 1 584 ? -5.746 38.156 19.047 1 98.69 584 ALA B CA 1
ATOM 9384 C C . ALA B 1 584 ? -5.309 39.594 19.234 1 98.69 584 ALA B C 1
ATOM 9386 O O . ALA B 1 584 ? -4.562 39.906 20.172 1 98.69 584 ALA B O 1
ATOM 9387 N N . SER B 1 585 ? -5.773 40.531 18.391 1 98.81 585 SER B N 1
ATOM 9388 C CA . SER B 1 585 ? -5.359 41.938 18.453 1 98.81 585 SER B CA 1
ATOM 9389 C C . SER B 1 585 ? -5.879 42.594 19.734 1 98.81 585 SER B C 1
ATOM 9391 O O . SER B 1 585 ? -5.34 43.625 20.172 1 98.81 585 SER B O 1
ATOM 9393 N N . VAL B 1 586 ? -6.836 42.031 20.391 1 98.81 586 VAL B N 1
ATOM 9394 C CA . VAL B 1 586 ? -7.484 42.719 21.5 1 98.81 586 VAL B CA 1
ATOM 9395 C C . VAL B 1 586 ? -6.711 42.438 22.797 1 98.81 586 VAL B C 1
ATOM 9397 O O . VAL B 1 586 ? -6.961 43.094 23.812 1 98.81 586 VAL B O 1
ATOM 9400 N N . MET B 1 587 ? -5.758 41.531 22.781 1 98.56 587 MET B N 1
ATOM 9401 C CA . MET B 1 587 ? -5.012 41.188 23.984 1 98.56 587 MET B CA 1
ATOM 9402 C C . MET B 1 587 ? -4.199 42.406 24.469 1 98.56 587 MET B C 1
ATOM 9404 O O . MET B 1 587 ? -3.375 42.938 23.734 1 98.56 587 MET B O 1
ATOM 9408 N N . PRO B 1 588 ? -4.426 42.781 25.734 1 98 588 PRO B N 1
ATOM 9409 C CA . PRO B 1 588 ? -3.562 43.875 26.203 1 98 588 PRO B CA 1
ATOM 9410 C C . PRO B 1 588 ? -2.105 43.438 26.359 1 98 588 PRO B C 1
ATOM 9412 O O . PRO B 1 588 ? -1.193 44.219 26.031 1 98 588 PRO B O 1
ATOM 9415 N N . ASN B 1 589 ? -1.952 42.281 26.891 1 97.56 589 ASN B N 1
ATOM 9416 C CA . ASN B 1 589 ? -0.686 41.562 26.922 1 97.56 589 ASN B CA 1
ATOM 9417 C C . ASN B 1 589 ? -0.839 40.125 26.359 1 97.56 589 ASN B C 1
ATOM 9419 O O . ASN B 1 589 ? -1.835 39.469 26.641 1 97.56 589 ASN B O 1
ATOM 9423 N N . VAL B 1 590 ? 0.156 39.75 25.531 1 97.94 590 VAL B N 1
ATOM 9424 C CA . VAL B 1 590 ? 0.099 38.406 25 1 97.94 590 VAL B CA 1
ATOM 9425 C C . VAL B 1 590 ? 0.174 37.406 26.141 1 97.94 590 VAL B C 1
ATOM 9427 O O . VAL B 1 590 ? 0.898 37.594 27.109 1 97.94 590 VAL B O 1
ATOM 9430 N N . VAL B 1 591 ? -0.566 36.375 26.047 1 97.38 591 VAL B N 1
ATOM 9431 C CA . VAL B 1 591 ? -0.534 35.312 27.062 1 97.38 591 VAL B CA 1
ATOM 9432 C C . VAL B 1 591 ? 0.771 34.531 26.953 1 97.38 591 VAL B C 1
ATOM 9434 O O . VAL B 1 591 ? 1.362 34.438 25.875 1 97.38 591 VAL B O 1
ATOM 9437 N N . SER B 1 592 ? 1.22 33.938 28.078 1 95.75 592 SER B N 1
ATOM 9438 C CA . SER B 1 592 ? 2.432 33.125 28.078 1 95.75 592 SER B CA 1
ATOM 9439 C C . SER B 1 592 ? 2.146 31.719 27.594 1 95.75 592 SER B C 1
ATOM 9441 O O . SER B 1 592 ? 2.344 30.75 28.344 1 95.75 592 SER B O 1
ATOM 9443 N N . ALA B 1 593 ? 1.642 31.578 26.453 1 96.56 593 ALA B N 1
ATOM 9444 C CA . ALA B 1 593 ? 1.282 30.344 25.75 1 96.56 593 ALA B CA 1
ATOM 9445 C C . ALA B 1 593 ? 0.979 30.609 24.281 1 96.56 593 ALA B C 1
ATOM 9447 O O . ALA B 1 593 ? 0.871 31.766 23.859 1 96.56 593 ALA B O 1
ATOM 9448 N N . ASN B 1 594 ? 0.906 29.547 23.531 1 97.19 594 ASN B N 1
ATOM 9449 C CA . ASN B 1 594 ? 0.367 29.688 22.188 1 97.19 594 ASN B CA 1
ATOM 9450 C C . ASN B 1 594 ? -1.011 30.344 22.203 1 97.19 594 ASN B C 1
ATOM 9452 O O . ASN B 1 594 ? -1.82 30.078 23.094 1 97.19 594 ASN B O 1
ATOM 9456 N N . THR B 1 595 ? -1.346 31.094 21.188 1 97.94 595 THR B N 1
ATOM 9457 C CA . THR B 1 595 ? -2.422 32.062 21.344 1 97.94 595 THR B CA 1
ATOM 9458 C C . THR B 1 595 ? -3.73 31.516 20.781 1 97.94 595 THR B C 1
ATOM 9460 O O . THR B 1 595 ? -4.781 32.156 20.922 1 97.94 595 THR B O 1
ATOM 9463 N N . ASN B 1 596 ? -3.707 30.344 20.125 1 97.81 596 ASN B N 1
ATOM 9464 C CA . ASN B 1 596 ? -4.906 29.859 19.453 1 97.81 596 ASN B CA 1
ATOM 9465 C C . ASN B 1 596 ? -6.047 29.625 20.438 1 97.81 596 ASN B C 1
ATOM 9467 O O . ASN B 1 596 ? -7.184 30.031 20.188 1 97.81 596 ASN B O 1
ATOM 9471 N N . ALA B 1 597 ? -5.789 28.969 21.562 1 97.38 597 ALA B N 1
ATOM 9472 C CA . ALA B 1 597 ? -6.82 28.688 22.562 1 97.38 597 ALA B CA 1
ATOM 9473 C C . ALA B 1 597 ? -7.406 29.984 23.109 1 97.38 597 ALA B C 1
ATOM 9475 O O . ALA B 1 597 ? -8.625 30.125 23.25 1 97.38 597 ALA B O 1
ATOM 9476 N N . ALA B 1 598 ? -6.566 30.875 23.438 1 98.25 598 ALA B N 1
ATOM 9477 C CA . ALA B 1 598 ? -7.016 32.156 23.953 1 98.25 598 ALA B CA 1
ATOM 9478 C C . ALA B 1 598 ? -7.852 32.906 22.906 1 98.25 598 ALA B C 1
ATOM 9480 O O . ALA B 1 598 ? -8.836 33.562 23.25 1 98.25 598 ALA B O 1
ATOM 9481 N N . THR B 1 599 ? -7.461 32.844 21.672 1 98.62 599 THR B N 1
ATOM 9482 C CA . THR B 1 599 ? -8.195 33.5 20.609 1 98.62 599 THR B CA 1
ATOM 9483 C C . THR B 1 599 ? -9.578 32.906 20.438 1 98.62 599 THR B C 1
ATOM 9485 O O . THR B 1 599 ? -10.555 33.594 20.203 1 98.62 599 THR B O 1
ATOM 9488 N N . ILE B 1 600 ? -9.656 31.562 20.547 1 98 600 ILE B N 1
ATOM 9489 C CA . ILE B 1 600 ? -10.938 30.875 20.5 1 98 600 ILE B CA 1
ATOM 9490 C C . ILE B 1 600 ? -11.812 31.344 21.672 1 98 600 ILE B C 1
ATOM 9492 O O . ILE B 1 600 ? -12.992 31.656 21.484 1 98 600 ILE B O 1
ATOM 9496 N N . MET B 1 601 ? -11.211 31.422 22.828 1 97.69 601 MET B N 1
ATOM 9497 C CA . MET B 1 601 ? -11.906 31.906 24 1 97.69 601 MET B CA 1
ATOM 9498 C C . MET B 1 601 ? -12.43 33.312 23.797 1 97.69 601 MET B C 1
ATOM 9500 O O . MET B 1 601 ? -13.562 33.625 24.156 1 97.69 601 MET B O 1
ATOM 9504 N N . ILE B 1 602 ? -11.68 34.156 23.172 1 98.62 602 ILE B N 1
ATOM 9505 C CA . ILE B 1 602 ? -12.086 35.531 22.844 1 98.62 602 ILE B CA 1
ATOM 9506 C C . ILE B 1 602 ? -13.305 35.5 21.938 1 98.62 602 ILE B C 1
ATOM 9508 O O . ILE B 1 602 ? -14.242 36.281 22.109 1 98.62 602 ILE B O 1
ATOM 9512 N N . GLY B 1 603 ? -13.281 34.594 20.969 1 98.44 603 GLY B N 1
ATOM 9513 C CA . GLY B 1 603 ? -14.438 34.406 20.109 1 98.44 603 GLY B CA 1
ATOM 9514 C C . GLY B 1 603 ? -15.695 34.031 20.859 1 98.44 603 GLY B C 1
ATOM 9515 O O . GLY B 1 603 ? -16.766 34.562 20.625 1 98.44 603 GLY B O 1
ATOM 9516 N N . GLU B 1 604 ? -15.562 33.125 21.812 1 97 604 GLU B N 1
ATOM 9517 C CA . GLU B 1 604 ? -16.688 32.719 22.641 1 97 604 GLU B CA 1
ATOM 9518 C C . GLU B 1 604 ? -17.219 33.875 23.469 1 97 604 GLU B C 1
ATOM 9520 O O . GLU B 1 604 ? -18.438 34.062 23.562 1 97 604 GLU B O 1
ATOM 9525 N N . ARG B 1 605 ? -16.359 34.594 23.984 1 97.5 605 ARG B N 1
ATOM 9526 C CA . ARG B 1 605 ? -16.75 35.75 24.812 1 97.5 605 ARG B CA 1
ATOM 9527 C C . ARG B 1 605 ? -17.438 36.812 23.984 1 97.5 605 ARG B C 1
ATOM 9529 O O . ARG B 1 605 ? -18.438 37.406 24.422 1 97.5 605 ARG B O 1
ATOM 9536 N N . ALA B 1 606 ? -16.891 37.094 22.844 1 98.38 606 ALA B N 1
ATOM 9537 C CA . ALA B 1 606 ? -17.484 38.062 21.938 1 98.38 606 ALA B CA 1
ATOM 9538 C C . ALA B 1 606 ? -18.938 37.688 21.625 1 98.38 606 ALA B C 1
ATOM 9540 O O . ALA B 1 606 ? -19.828 38.531 21.672 1 98.38 606 ALA B O 1
ATOM 9541 N N . ALA B 1 607 ? -19.156 36.438 21.281 1 97.38 607 ALA B N 1
ATOM 9542 C CA . ALA B 1 607 ? -20.5 35.969 20.969 1 97.38 607 ALA B CA 1
ATOM 9543 C C . ALA B 1 607 ? -21.422 36.125 22.172 1 97.38 607 ALA B C 1
ATOM 9545 O O . ALA B 1 607 ? -22.594 36.5 22.016 1 97.38 607 ALA B O 1
ATOM 9546 N N . ASP B 1 608 ? -20.906 35.812 23.297 1 96.06 608 ASP B N 1
ATOM 9547 C CA . ASP B 1 608 ? -21.672 35.938 24.531 1 96.06 608 ASP B CA 1
ATOM 9548 C C . ASP B 1 608 ? -22.078 37.406 24.781 1 96.06 608 ASP B C 1
ATOM 9550 O O . ASP B 1 608 ? -23.234 37.688 25.125 1 96.06 608 ASP B O 1
ATOM 9554 N N . PHE B 1 609 ? -21.172 38.344 24.672 1 97.5 609 PHE B N 1
ATOM 9555 C CA . PHE B 1 609 ? -21.453 39.781 24.844 1 97.5 609 PHE B CA 1
ATOM 9556 C C . PHE B 1 609 ? -22.516 40.219 23.859 1 97.5 609 PHE B C 1
ATOM 9558 O O . PHE B 1 609 ? -23.453 40.938 24.25 1 97.5 609 PHE B O 1
ATOM 9565 N N . ILE B 1 610 ? -22.375 39.844 22.656 1 97.62 610 ILE B N 1
ATOM 9566 C CA . ILE B 1 610 ? -23.297 40.25 21.609 1 97.62 610 ILE B CA 1
ATOM 9567 C C . ILE B 1 610 ? -24.703 39.719 21.938 1 97.62 610 ILE B C 1
ATOM 9569 O O . ILE B 1 610 ? -25.688 40.469 21.828 1 97.62 610 ILE B O 1
ATOM 9573 N N . ALA B 1 611 ? -24.781 38.5 22.281 1 94.94 611 ALA B N 1
ATOM 9574 C CA . ALA B 1 611 ? -26.062 37.906 22.641 1 94.94 611 ALA B CA 1
ATOM 9575 C C . ALA B 1 611 ? -26.719 38.656 23.797 1 94.94 611 ALA B C 1
ATOM 9577 O O . ALA B 1 611 ? -27.922 38.906 23.766 1 94.94 611 ALA B O 1
ATOM 9578 N N . GLN B 1 612 ? -25.938 39 24.766 1 94.75 612 GLN B N 1
ATOM 9579 C CA . GLN B 1 612 ? -26.453 39.75 25.922 1 94.75 612 GLN B CA 1
ATOM 9580 C C . GLN B 1 612 ? -26.953 41.125 25.516 1 94.75 612 GLN B C 1
ATOM 9582 O O . GLN B 1 612 ? -28.047 41.531 25.922 1 94.75 612 GLN B O 1
ATOM 9587 N N . ASP B 1 613 ? -26.203 41.75 24.734 1 95.25 613 ASP B N 1
ATOM 9588 C CA . ASP B 1 613 ? -26.5 43.156 24.406 1 95.25 613 ASP B CA 1
ATOM 9589 C C . ASP B 1 613 ? -27.719 43.25 23.5 1 95.25 613 ASP B C 1
ATOM 9591 O O . ASP B 1 613 ? -28.531 44.156 23.641 1 95.25 613 ASP B O 1
ATOM 9595 N N . TRP B 1 614 ? -27.906 42.406 22.578 1 93.19 614 TRP B N 1
ATOM 9596 C CA . TRP B 1 614 ? -29 42.5 21.609 1 93.19 614 TRP B CA 1
ATOM 9597 C C . TRP B 1 614 ? -30.25 41.812 22.141 1 93.19 614 TRP B C 1
ATOM 9599 O O . TRP B 1 614 ? -31.359 42.062 21.656 1 93.19 614 TRP B O 1
ATOM 9609 N N . ALA B 1 615 ? -30.125 40.906 23.125 1 85.88 615 ALA B N 1
ATOM 9610 C CA . ALA B 1 615 ? -31.281 40.438 23.859 1 85.88 615 ALA B CA 1
ATOM 9611 C C . ALA B 1 615 ? -31.875 41.562 24.719 1 85.88 615 ALA B C 1
ATOM 9613 O O . ALA B 1 615 ? -33.094 41.719 24.781 1 85.88 615 ALA B O 1
ATOM 9614 N N . ALA B 1 616 ? -31.047 42.281 25.359 1 80.88 616 ALA B N 1
ATOM 9615 C CA . ALA B 1 616 ? -31.484 43.375 26.188 1 80.88 616 ALA B CA 1
ATOM 9616 C C . ALA B 1 616 ? -32.156 44.469 25.344 1 80.88 616 ALA B C 1
ATOM 9618 O O . ALA B 1 616 ? -33.125 45.062 25.766 1 80.88 616 ALA B O 1
ATOM 9619 N N . ALA B 1 617 ? -31.609 44.719 24.25 1 76.12 617 ALA B N 1
ATOM 9620 C CA . ALA B 1 617 ? -32.156 45.719 23.359 1 76.12 617 ALA B CA 1
ATOM 9621 C C . ALA B 1 617 ? -33.562 45.312 22.859 1 76.12 617 ALA B C 1
ATOM 9623 O O . ALA B 1 617 ? -34.438 46.156 22.719 1 76.12 617 ALA B O 1
ATOM 9624 N N . ALA B 1 618 ? -33.75 44.094 22.656 1 74.88 618 ALA B N 1
ATOM 9625 C CA . ALA B 1 618 ? -35.062 43.594 22.234 1 74.88 618 ALA B CA 1
ATOM 9626 C C . ALA B 1 618 ? -36.094 43.75 23.328 1 74.88 618 ALA B C 1
ATOM 9628 O O . ALA B 1 618 ? -37.25 44.094 23.078 1 74.88 618 ALA B O 1
ATOM 9629 N N . GLU B 1 619 ? -35.688 43.531 24.547 1 71.25 619 GLU B N 1
ATOM 9630 C CA . GLU B 1 619 ? -36.594 43.688 25.688 1 71.25 619 GLU B CA 1
ATOM 9631 C C . GLU B 1 619 ? -36.969 45.125 25.922 1 71.25 619 GLU B C 1
ATOM 9633 O O . GLU B 1 619 ? -38.125 45.438 26.219 1 71.25 619 GLU B O 1
ATOM 9638 N N . GLU B 1 620 ? -35.969 45.938 25.766 1 69.06 620 GLU B N 1
ATOM 9639 C CA . GLU B 1 620 ? -36.25 47.375 25.938 1 69.06 620 GLU B CA 1
ATOM 9640 C C . GLU B 1 620 ? -37.188 47.906 24.875 1 69.06 620 GLU B C 1
ATOM 9642 O O . GLU B 1 620 ? -38.062 48.719 25.172 1 69.06 620 GLU B O 1
ATOM 9647 N N . ARG B 1 621 ? -37.031 47.375 23.75 1 68.94 621 ARG B N 1
ATOM 9648 C CA . ARG B 1 621 ? -37.938 47.781 22.672 1 68.94 621 ARG B CA 1
ATOM 9649 C C . ARG B 1 621 ? -39.344 47.25 22.922 1 68.94 621 ARG B C 1
ATOM 9651 O O . ARG B 1 621 ? -40.312 47.969 22.656 1 68.94 621 ARG B O 1
ATOM 9658 N N . GLU B 1 622 ? -39.406 46.094 23.484 1 66.69 622 GLU B N 1
ATOM 9659 C CA . GLU B 1 622 ? -40.719 45.531 23.812 1 66.69 622 GLU B CA 1
ATOM 9660 C C . GLU B 1 622 ? -41.344 46.281 24.969 1 66.69 622 GLU B C 1
ATOM 9662 O O . GLU B 1 622 ? -42.562 46.562 24.938 1 66.69 622 GLU B O 1
ATOM 9667 N N . GLU B 1 623 ? -40.5 46.688 25.891 1 66.69 623 GLU B N 1
ATOM 9668 C CA . GLU B 1 623 ? -41 47.438 27.031 1 66.69 623 GLU B CA 1
ATOM 9669 C C . GLU B 1 623 ? -41.406 48.875 26.625 1 66.69 623 GLU B C 1
ATOM 9671 O O . GLU B 1 623 ? -42.406 49.406 27.125 1 66.69 623 GLU B O 1
ATOM 9676 N N . SER B 1 624 ? -40.688 49.344 25.766 1 62.59 624 SER B N 1
ATOM 9677 C CA . SER B 1 624 ? -41.031 50.688 25.297 1 62.59 624 SER B CA 1
ATOM 9678 C C . SER B 1 624 ? -42.312 50.656 24.469 1 62.59 624 SER B C 1
ATOM 9680 O O . SER B 1 624 ? -43 51.688 24.359 1 62.59 624 SER B O 1
ATOM 9682 N N . LYS B 1 625 ? -42.469 49.562 23.891 1 66.62 625 LYS B N 1
ATOM 9683 C CA . LYS B 1 625 ? -43.719 49.406 23.141 1 66.62 625 LYS B CA 1
ATOM 9684 C C . LYS B 1 625 ? -44.906 49.312 24.094 1 66.62 625 LYS B C 1
ATOM 9686 O O . LYS B 1 625 ? -46 49.75 23.781 1 66.62 625 LYS B O 1
ATOM 9691 N N . HIS B 1 626 ? -44.656 48.844 25.266 1 63.53 626 HIS B N 1
ATOM 9692 C CA . HIS B 1 626 ? -45.719 48.688 26.219 1 63.53 626 HIS B CA 1
ATOM 9693 C C . HIS B 1 626 ? -46 49.969 26.984 1 63.53 626 HIS B C 1
ATOM 9695 O O . HIS B 1 626 ? -47.062 50.156 27.562 1 63.53 626 HIS B O 1
ATOM 9701 N N . THR B 1 627 ? -45.062 50.719 27.109 1 55.66 627 THR B N 1
ATOM 9702 C CA . THR B 1 627 ? -45.312 51.969 27.844 1 55.66 627 THR B CA 1
ATOM 9703 C C . THR B 1 627 ? -45.969 53 26.938 1 55.66 627 THR B C 1
ATOM 9705 O O . THR B 1 627 ? -46.5 54 27.438 1 55.66 627 THR B O 1
ATOM 9708 N N . HIS B 1 628 ? -45.75 52.875 25.828 1 50.69 628 HIS B N 1
ATOM 9709 C CA . HIS B 1 628 ? -46.406 53.844 24.953 1 50.69 628 HIS B CA 1
ATOM 9710 C C . HIS B 1 628 ? -47.781 53.375 24.547 1 50.69 628 HIS B C 1
ATOM 9712 O O . HIS B 1 628 ? -48.438 54.031 23.719 1 50.69 628 HIS B O 1
ATOM 9718 N N . VAL B 1 629 ? -48.281 52.25 25.062 1 42.06 629 VAL B N 1
ATOM 9719 C CA . VAL B 1 629 ? -49.688 52 24.938 1 42.06 629 VAL B CA 1
ATOM 9720 C C . VAL B 1 629 ? -50.406 52.312 26.266 1 42.06 629 VAL B C 1
ATOM 9722 O O . VAL B 1 629 ? -49.906 51.969 27.328 1 42.06 629 VAL B O 1
#

Foldseek 3Di:
DPPVPDDDPCPVVVVVVVVVVLLVVLLCVLDPPLLFFDACCVPVVVVLVVDAAAFQEEEEAQALQSLQLLLLLVVPVVGFYEYEAQAEADDSLLFWLQCLLVCFPHPQWPFDWADADLQAQCQFFVNIFTQIWGRYRHINLSRANQFDDAFAQCQQCVLVVQPQPQRGPVNLVVLLVVLQAADDDNPPPGRQFDKDFDDADDDVVLVQQLCVVVPAHEDDECYYQAPFHKYQGIGRHDQLTHRGSSSRRRSVCSPRPSYHYHHSWAWQEFDAPPLNFATFWTWTDHDHDIGIHGHDFFYEYAHAQFVSLVRCLLHQAEDPVQNVVQVHHNNHHFDQFFWQKDFKKWFKWKKWFAAPDDDDDPVNVVVQSSCCSVRSDDDRSHNHQQSTKGFAALPPPCPDPVGPDRSHGQKMKGKDKAHQPPLVSLCSVVVSRRGDPLQSVLVSVSSPGTIMMMMITIGLFDPFIWGWHAPHSDSPDGIHTHRCPPVDVVSLVSNLSSVVSVVSSCVDPSNVVRVMDIRDGDDPVLVVDPPSDSSSVSVSRRNRMHGSNQTAQSQAEHDPPDSSHQAHSLQHGPSHDRYGYQARHHHNTGGSDRCSSVSSSSSSSNSVSVVVVVVVVVVVVVVVVVVVD/DPPVPDDDPCPVVVVVVVVVVLLVVLLCVLDPPLLFFDACCVPVVVVLVVDAAAFQEEEEAQALQSLQLLLLLVVPVVGFYEYEAQAEADDSLLFWLQCLLVCFPHPQWPFDWADADLQAQCQFAVNIFTQIWGRYNHINLSRANQFDDAFAQVQQCVLVVQPQPQRGPVSLVVLLVVLQAADDDNPPPGRQFDKDFDDADDDVVLVQQLCVVVPAHEDDECYVQANFHKYQGIGRHDQLTHRGSSSRRRSVCSPRPSYHYHHSWAWQEFDAPPLNFATFWTWTDHDHDIGIHGHDFFYEYARAQFVSLVHCLLHQAEDPVQNVVQVHHNNHHFDQFFWQKDFKKWFKWKKWFAAPDDDDDPVNVVVQSSCCSVRSDDDRSHNHQQSTKGFAALPPPCPDPVGDDRSHGQKMKGKDKAHQPPLVSLCSVVVSRRGDPLQSVLVSVSSPGTIMMMMITIGLFDPFIWGWGAPHSDSPDGIHTHRCPCVDVVSLVSNLSSVVSVVSSCVDPSNVVRVMDIRDGDDPVLVVDDPSDSSSVSVSRRNRMHGSNQTAQSQEEHDPVDSSHQAHSLQHGPSHDRYGYQARHHHNTQGSDRCSSVSSSSSSSNSVSVVVVVVVVVVVVVVVVVVVD

InterPro domains:
  IPR000172 Glucose-methanol-choline oxidoreductase, N-terminal [PF00732] (55-345)
  IPR000172 Glucose-methanol-choline oxidoreductase, N-terminal [PS00623] (134-157)
  IPR000172 Glucose-methanol-choline oxidoreductase, N-terminal [PS00624] (304-318)
  IPR007867 Glucose-methanol-choline oxidoreductase, C-terminal [PF05199] (462-603)
  IPR012132 Glucose-methanol-choline oxidoreductase [PIRSF000137] (53-618)
  IPR012132 Glucose-methanol-choline oxidoreductase [PTHR11552] (26-618)
  IPR036188 FAD/NAD(P)-binding domain superfamily [G3DSA:3.50.50.60] (55-610)
  IPR036188 FAD/NAD(P)-binding domain superfamily [SSF51905] (51-615)

Organism: NCBI:txid30044

pLDDT: mean 94.06, std 9.78, range [36.06, 98.94]

Solvent-accessible surface area (backbone atoms only — not comparable to full-atom values): 62132 Å² total; per-residue (Å²): 125,53,100,60,74,40,51,61,87,50,62,65,59,50,52,51,49,53,44,52,52,50,49,55,53,28,55,37,62,69,48,45,71,80,52,42,54,66,66,39,47,84,66,48,51,65,46,41,74,74,39,94,44,68,27,37,31,38,32,36,21,30,14,40,11,23,10,35,27,54,37,57,51,39,70,42,74,88,37,37,32,37,35,34,20,54,17,42,78,56,35,45,46,42,34,28,38,50,41,29,47,66,52,54,90,38,92,54,31,44,76,42,53,38,54,71,49,93,51,27,10,52,45,21,47,92,22,18,37,69,51,68,39,36,31,20,51,2,11,44,50,37,48,50,90,40,61,53,36,75,40,50,56,66,47,26,36,46,46,24,72,61,54,20,68,73,39,25,40,81,61,41,46,61,36,50,48,29,41,44,36,54,36,90,43,96,70,45,52,62,28,46,47,38,72,37,72,74,84,58,68,76,68,60,66,38,55,48,50,20,36,42,74,73,72,37,45,74,40,82,57,77,43,96,96,34,50,49,21,33,28,65,45,42,23,29,25,55,83,30,23,51,38,24,32,19,42,38,32,29,14,71,51,44,81,43,86,35,46,43,36,32,51,40,25,38,70,53,35,56,37,58,43,98,83,41,35,38,53,46,29,40,32,28,33,44,91,93,43,77,47,55,40,34,33,68,58,31,38,36,41,15,50,35,37,63,48,36,39,50,37,36,43,60,42,16,36,19,32,54,68,63,31,52,74,64,73,41,60,76,63,39,79,28,60,14,45,17,26,55,23,33,50,34,46,24,33,72,42,45,29,37,27,57,52,86,61,78,58,79,46,72,65,56,53,44,49,35,54,54,41,26,48,75,68,31,36,62,68,49,30,26,57,56,28,54,41,39,35,33,26,39,56,68,67,73,62,74,76,47,86,81,51,59,58,75,68,44,47,48,34,37,32,38,33,43,69,40,58,27,61,46,58,66,62,49,48,39,46,46,57,45,64,37,52,32,68,87,65,45,54,69,56,57,58,47,25,76,74,14,18,36,36,37,35,36,42,27,36,30,69,58,73,35,56,17,35,45,45,76,71,60,80,52,78,88,54,72,55,43,33,40,55,48,55,63,69,32,68,66,46,49,52,52,46,50,44,48,51,47,49,57,56,54,33,44,73,28,70,42,24,46,74,38,54,46,39,78,59,85,73,93,43,76,79,32,62,73,37,59,87,84,33,73,68,16,49,55,41,46,40,22,25,49,27,36,68,72,74,42,58,17,11,11,35,17,39,21,36,85,87,41,76,52,28,29,14,32,65,79,28,31,32,69,76,31,79,28,36,31,53,27,33,41,13,36,32,67,63,72,48,61,41,59,52,60,41,44,20,34,24,41,6,46,49,47,33,52,49,50,53,52,54,56,51,50,51,50,50,51,52,53,49,51,57,52,67,73,99,126,52,100,61,73,38,52,61,90,49,63,64,60,52,53,51,49,53,44,53,52,50,50,55,52,30,56,36,61,69,46,44,74,80,52,44,53,67,66,38,47,84,67,48,51,64,47,42,74,74,42,93,43,68,28,36,30,39,32,36,20,30,14,40,10,22,11,35,26,55,37,57,51,38,70,42,74,87,37,35,34,37,36,34,19,55,18,42,78,56,35,46,46,42,35,28,39,50,39,31,47,66,51,56,91,39,89,53,31,45,76,40,53,37,54,71,48,96,50,25,8,52,46,20,46,92,24,20,36,68,53,66,38,36,30,19,52,2,12,45,50,38,48,51,90,38,62,55,35,75,39,50,56,68,49,26,36,46,46,24,71,61,54,19,66,71,41,26,39,82,59,41,46,62,37,52,46,29,41,45,35,54,39,88,44,98,72,48,51,61,28,47,47,39,72,38,70,72,83,60,66,74,67,58,66,39,56,48,50,19,35,42,75,73,69,38,45,75,42,82,58,77,43,96,94,33,50,50,21,34,29,65,44,42,24,30,25,55,82,30,24,52,40,23,32,19,40,38,33,29,16,71,52,44,80,44,89,35,47,43,36,30,52,41,25,38,69,55,35,56,37,56,43,96,82,41,34,36,54,46,29,39,31,27,34,44,90,92,42,77,46,56,40,32,33,68,59,30,38,36,40,14,50,35,37,63,48,36,37,51,36,36,44,60,42,15,36,20,31,53,70,63,33,52,74,65,72,41,61,76,62,38,80,30,59,14,44,16,28,58,24,34,49,34,46,25,35,71,44,43,29,38,28,58,52,88,61,77,56,79,48,71,66,56,54,45,48,35,54,53,41,26,48,77,66,32,35,62,70,48,30,24,59,55,30,53,44,38,35,32,25,39,57,70,68,73,62,74,77,48,86,82,51,59,58,76,69,44,46,47,33,37,33,37,33,42,69,40,58,27,60,45,58,66,61,50,49,40,47,45,56,46,63,37,51,30,68,85,64,45,54,69,57,56,58,46,26,76,75,13,19,37,36,37,34,37,42,27,37,30,69,59,73,35,53,17,36,45,46,74,71,60,79,50,78,90,54,73,57,43,34,41,55,47,56,65,68,32,68,66,46,48,51,52,46,50,45,49,51,48,50,55,56,54,34,43,73,27,68,42,24,48,74,37,54,46,38,77,58,84,74,94,41,76,80,34,63,73,38,60,86,84,33,71,69,17,48,54,43,46,39,20,25,48,27,34,68,71,74,42,58,19,10,10,36,16,39,19,36,84,87,42,76,51,29,30,12,33,66,80,28,31,32,68,74,30,79,30,36,31,52,27,35,40,13,35,31,67,62,72,48,61,41,58,52,60,42,45,19,33,24,42,6,46,48,47,34,51,49,50,52,53,54,56,51,50,50,52,50,50,51,52,49,52,54,53,68,73,98

Sequence (1258 aa):
ATQCGTPGVGLLQGMVTMLLQSLLAAQCRVAPASLWPPDAGDQLLPQLLREPLDYDFVVIGAGSAGSVVASRLSENPNWRVLVLEAGGDPPVESEIPALFFGLQHTDFMFNYYTEPSARSCRGMKDARCYWPRGRMIGGTGGVNAMLYLRGNRRDLDNWAALGNTGWSYDEVLPFFEQSVRAAGNATHPQGYVQLTRFETPGPLAMLYQGAQALGVPQVREFAEGSFVGYAQVPVTARHGQRASSGKGHLGRVAERRNLHVLKQALVKQLHFDAAARRVEAVSFVRGSRTYRVGVAKEAVLSAGAIDSPALLLRSGVGPRKELEQLALPVLQDLPGVGKNLQDHVLVPLFMRLQASERPQTQREILDGIYEYLLDRTGELANHGTASIVGFINTNTNTNSSAGSDARYPDVELHHLFFPRGRHDMLALFLGGLSIQEQYVQPLQQQLSDADLLCIFVLLAHPQSKGELRLRSPDHRQAPLLVSNYLSQPEDVATLLRGIRYQERLLDTAAYKQARAQLVHIPVAECDASKYRSEKYWRCYARYFSMTCYHQSGTLKMSPASDAAACVSPRLQLHGVDNLRVADASVMPNVVSANTNAATIMIGERAADFIAQDWAAAAEEREESKHTHVATQCGTPGVGLLQGMVTMLLQSLLAAQCRVAPASLWPPDAGDQLLPQLLREPLDYDFVVIGAGSAGSVVASRLSENPNWRVLVLEAGGDPPVESEIPALFFGLQHTDFMFNYYTEPSARSCRGMKDARCYWPRGRMIGGTGGVNAMLYLRGNRRDLDNWAALGNTGWSYDEVLPFFEQSVRAAGNATHPQGYVQLTRFETPGPLAMLYQGAQALGVPQVREFAEGSFVGYAQVPVTARHGQRASSGKGHLGRVAERRNLHVLKQALVKQLHFDAAARRVEAVSFVRGSRTYRVGVAKEAVLSAGAIDSPALLLRSGVGPRKELEQLALPVLQDLPGVGKNLQDHVLVPLFMRLQASERPQTQREILDGIYEYLLDRTGELANHGTASIVGFINTNTNTNSSAGSDARYPDVELHHLFFPRGRHDMLALFLGGLSIQEQYVQPLQQQLSDADLLCIFVLLAHPQSKGELRLRSPDHRQAPLLVSNYLSQPEDVATLLRGIRYQERLLDTAAYKQARAQLVHIPVAECDASKYRSEKYWRCYARYFSMTCYHQSGTLKMSPASDAAACVSPRLQLHGVDNLRVADASVMPNVVSANTNAATIMIGERAADFIAQDWAAAAEEREESKHTHV

Secondary structure (DSSP, 8-state):
--TTSS---SHHHHHHHHHHHHHHHHHHTSS-GGGSPPB-HHHHHHHHHHS--EEEEEEE--STTHHHHHHHHTTSTTS-EEEE-SSBSPPGGGG-GGGGGGGTTSTTEEEEEPPP-SSS-TTBGGGS-EEEEE-BTTGGGGTS--B-----HHHHHHHHHTT-TT-SHHHHHHHHHHHHS--SSSSSSPP----B-PPPPS-HHHHHHHHHHTTPPB-S--BTTB-SEEEE--BSEETTEE--HIIIIIGGGTT-TTEEEESS-EEEEEEE-TTSSSEEEEEEEETTEEEEEEEEEEEEE-SHHHHHHHHHHHTTEE-HHHHHHTT---SEE-TTTT-SBB--EEEEEEEEEE--SPPPPHHHHHHHHHHHHHHS-SGGGS-TTTTEEEEE-----TTSSS---TTS-SEEEEEEEE-TT-HHHHHHHHHHHTB-GGGHHHHHHHTTTEEEEEEEEEESS----BEEE-S-S-TTSPPEEE--TT-SHHHHHHHHHHHHHHHHHHTSHHHHHTT-EEPPP--HHHHTSPTTSHHHHHHHHHHH-EE-S--B-TT-B--TTSTT--B-TT-BBTT-TTEEE-SGGG-SS--SS-SHHHHHHHHHHHHHHHHHHHHHHHHHHHHHHHH--/--TTSS---SHHHHHHHHHHHHHHHHHHTSS-GGGSPPBTHHHHHHHHHHS--EEEEEEE--STTHHHHHHHHTTSTTS-EEEE-SSBSPPGGGG-GGGGGGGTTSTTEEEEEPPP-SSS-TTBGGGS-EEEEE-BTTGGGGTS--B-----HHHHHHHHHTT-TT-SHHHHHHHHHHHHS--SSSSSSPP----B-PPPPS-HHHHHHHHHHTTPPB-S--BTTB-SEEEE--BSEETTEE--HIIIIIGGGTT-TTEEEESS-EEEEEEE-TTSSSEEEEEEEETTEEEEEEEEEEEEE-SHHHHHHHHHHHTTEE-HHHHHHTT---SEE-TTTT-SBB--EEEEEEEEEE--SPPPPHHHHHHHHHHHHHHS-SGGGS-TTTTEEEEE-----S-SSS---TTS-SEEEEEEEE-TT-HHHHHHHHHHHTB-GGGHHHHHHHTTTEEEEEEEEEESS----BEEE-S-S-TTSPPEEE--TT-SHHHHHHHHHHHHHHHHHHTSHHHHHTT-EEPPP--TTGGGSPTTSHHHHHHHHHHH-EE-S--B-TT-B--TTSTT--B-TT-BBTT-TTEEE-SGGG-SS--SS-SHHHHHHHHHHHHHHHHHHHHHHHHHHHHHHHH--

Radius of gyration: 42.88 Å; Cα contacts (8 Å, |Δi|>4): 2963; chains: 2; bounding box: 96×126×93 Å